Protein AF-A0A1A8W5A2-F1 (afdb_monomer)

Organism: Plasmodium malariae (NCBI:txid5858)

Nearest PDB structures (foldseek):
  7xsx-assembly1_j  TM=8.242E-01  e=1.535E-43  Komagataella phaffii
  7xtd-assembly1_j  TM=8.313E-01  e=4.253E-43  Komagataella phaffii
  9eh2-assembly1_x  TM=7.696E-01  e=3.766E-41  Homo sapiens
  8yjm-assembly1_A  TM=8.723E-01  e=3.182E-29  Homo sapiens
  8yjf-assembly1_A  TM=8.560E-01  e=2.076E-27  Homo sapiens

InterPro domains:
  IPR000994 Peptidase M24 [PF00557] (332-500)
  IPR011993 PH-like domain superfamily [G3DSA:2.30.29.30] (914-1045)
  IPR013719 Histone chaperone RTT106/FACT complex subunit SPT16-like, middle domain [PF08512] (922-1008)
  IPR013719 Histone chaperone RTT106/FACT complex subunit SPT16-like, middle domain [SM01287] (920-1010)
  IPR013953 FACT complex subunit SPT16, middle domain [PF08644] (644-761)
  IPR013953 FACT complex subunit SPT16, middle domain [SM01286] (644-800)
  IPR029148 FACT complex subunit SPT16, N-terminal lobe domain [PF14826] (91-244)
  IPR029148 FACT complex subunit SPT16, N-terminal lobe domain [SM01285] (91-246)
  IPR029149 Creatinase/Aminopeptidase P/Spt16, N-terminal [G3DSA:3.40.350.10] (91-250)
  IPR036005 Creatinase/aminopeptidase-like [G3DSA:3.90.230.10] (252-523)
  IPR036005 Creatinase/aminopeptidase-like [SSF55920] (330-525)
  IPR040258 FACT complex subunit Spt16 [PTHR13980] (87-1119)
  IPR056595 FACT complex subunit SPT16, PH-like domain [PF24824] (771-902)

Radius of gyration: 42.17 Å; Cα contacts (8 Å, |Δi|>4): 1498; chains: 1; bounding box: 91×130×102 Å

pLDDT: mean 74.91, std 21.67, range [24.55, 98.31]

Sequence (1122 aa):
MNSFAMKSGKTLSVLVGKIVGKTLSLLAGNIINKGESEKEKNINLLIRYKEYNCLYLLYEKEHKGAINTLVKQTGVGSTKLNGSSKMTELLDIENAKAKINLVFSYWKNGDSKEFSKSNIFCVLSGKSSKDENATIQEQFQMWLLGYQLTETFFLFLKNEKLIILTSDKKKKFLQPLLENIDVVEVLERNNDNIDNFEKIKKTIEDSKSEDIAILKDTDATGIFFECCYDFIKKLNKFELDVSNNIKHLLNFRSDSDMKIQKNG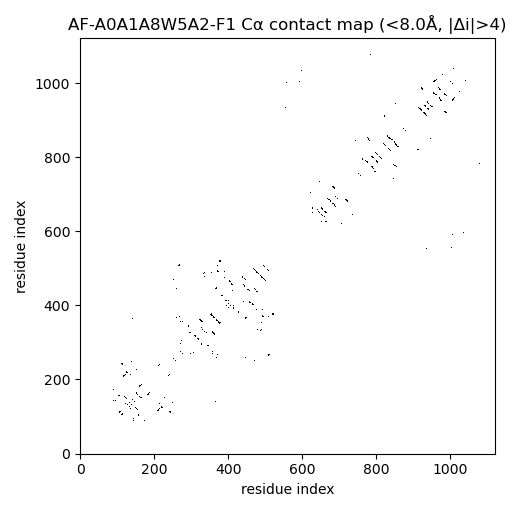SDIACIILKSILITTIENALDSEEFESHEMIKDKALKFHENKKCIIKLRDKLKVDIDDIDVIYSNVQSGNKFILNYKNSNDKNYLSQNEGTILVGIGIKYKELCCNITRTLLLNAKSQHKELYNFTVAIEKYIIKECLIVSMSYSDVYKKAVNYLKSNKREYSSLCDIDLEDYFVKCIGHVIGLEFMEKEFLITENNVNTVIEKNTSYNLSVGFENVHGYDKNNFAIWISDTIFINDKGEVTILTDAISKEINTISYELEDSKSDDEDKTDVKKEIKNEDKKKTGISASILNNAASVIVSDRLRRRNKNSLAHNNEQEMEELNRRQNELKEKKMNEIKFRFSKGTSDYKDLSKKNIKKLEDLKTYNDADLLPRDLKPNLICVDNKHECILLPINGAHIPFHVSTIKNLSSNYEDNNDIFVLRINFQVPGNQSVVKGDFNAFPTLQQKEMYIKELIFKSNDEKHLQIIVKQVKELIKQVKQKEVEADVNDPKHAQDKLILNKSGRRIILRDLMTRPNIFTGRKILGTLELHSNGLRYSANSRGNTEHIDILFDDIKYAFYQPCDGQLIILIHFHLKRYIMVGKKKTLDVQFYCEAGTQIDDLDRAKARNVYDPDEMHDEMKEREQKNKLNLIFKNFVQQMQDISKIEFEIPYPELTFSGVPNKSNVEIFVTANTINHLVEWPPFILSVEDIEIASLERVHHGLRNFDMIFVFKDYTKPVKRIDVIPTEYIDTIKKWLTTIDIVYYEGKNNLQWGNILKTILADIDSFVNSKGFDGFLGEDDEEDEHSAEDEDEDDEYEVDESELSAEDDSDYDDSEEESLATESDGEGEVEEDSEDEGLSWDELEERAKKGQKEKKKKK

Structure (mmCIF, N/CA/C/O backbone):
data_AF-A0A1A8W5A2-F1
#
_entry.id   AF-A0A1A8W5A2-F1
#
loop_
_atom_s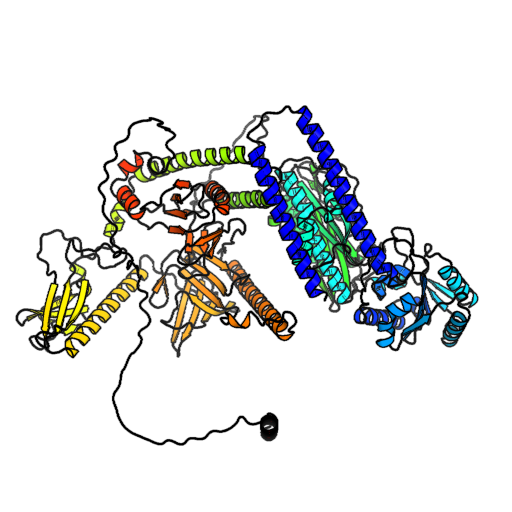ite.group_PDB
_atom_site.id
_atom_site.type_symbol
_atom_site.label_atom_id
_atom_site.label_alt_id
_atom_site.label_comp_id
_atom_site.label_asym_id
_atom_site.label_entity_id
_atom_site.label_seq_id
_atom_site.pdbx_PDB_ins_code
_atom_site.Cartn_x
_atom_site.Cartn_y
_atom_site.Cartn_z
_atom_site.occupancy
_atom_site.B_iso_or_equiv
_atom_site.auth_seq_id
_atom_site.auth_comp_id
_atom_site.auth_asym_id
_atom_site.auth_atom_id
_atom_site.pdbx_PDB_model_num
ATOM 1 N N . MET A 1 1 ? 39.032 22.265 -25.659 1.00 37.12 1 MET A N 1
ATOM 2 C CA . MET A 1 1 ? 39.631 23.094 -24.584 1.00 37.12 1 MET A CA 1
ATOM 3 C C . MET A 1 1 ? 38.850 23.048 -23.264 1.00 37.12 1 MET A C 1
ATOM 5 O O . MET A 1 1 ? 39.489 22.865 -22.238 1.00 37.12 1 MET A O 1
ATOM 9 N N . ASN A 1 2 ? 37.509 23.069 -23.246 1.00 31.36 2 ASN A N 1
ATOM 10 C CA . ASN A 1 2 ? 36.732 22.993 -21.986 1.00 31.36 2 ASN A CA 1
ATOM 11 C C . ASN A 1 2 ? 36.820 21.647 -21.230 1.00 31.36 2 ASN A C 1
ATOM 13 O O . ASN A 1 2 ? 36.740 21.626 -20.007 1.00 31.36 2 ASN A O 1
ATOM 17 N N . SER A 1 3 ? 37.086 20.534 -21.921 1.00 29.36 3 SER A N 1
ATOM 18 C CA . SER A 1 3 ? 37.341 19.231 -21.275 1.00 29.36 3 SER A CA 1
ATOM 19 C C . SER A 1 3 ? 38.708 19.167 -20.560 1.00 29.36 3 SER A C 1
ATOM 21 O O . SER A 1 3 ? 38.849 18.501 -19.534 1.00 29.36 3 SER A O 1
ATOM 23 N N . PHE A 1 4 ? 39.700 19.931 -21.035 1.00 29.72 4 PHE A N 1
ATOM 24 C CA . PHE A 1 4 ? 41.039 19.989 -20.433 1.00 29.72 4 PHE A CA 1
ATOM 25 C C . PHE A 1 4 ? 41.058 20.856 -19.159 1.00 29.72 4 PHE A C 1
ATOM 27 O O . PHE A 1 4 ? 41.760 20.528 -18.207 1.00 29.72 4 PHE A O 1
ATOM 34 N N . ALA A 1 5 ? 40.218 21.899 -19.103 1.00 34.72 5 ALA A N 1
ATOM 35 C CA . ALA A 1 5 ? 40.066 22.778 -17.938 1.00 34.72 5 ALA A CA 1
ATOM 36 C C . ALA A 1 5 ? 39.298 22.125 -16.767 1.00 34.72 5 ALA A C 1
ATOM 38 O O . ALA A 1 5 ? 39.599 22.380 -15.603 1.00 34.72 5 ALA A O 1
ATOM 39 N N . MET A 1 6 ? 38.338 21.233 -17.048 1.00 35.78 6 MET A N 1
ATOM 40 C CA . MET A 1 6 ? 37.621 20.494 -15.995 1.00 35.78 6 MET A CA 1
ATOM 41 C C . MET A 1 6 ? 38.452 19.355 -15.384 1.00 35.78 6 MET A C 1
ATOM 43 O O . MET A 1 6 ? 38.322 19.074 -14.190 1.00 35.78 6 MET A O 1
ATOM 47 N N . LYS A 1 7 ? 39.338 18.718 -16.166 1.00 35.47 7 LYS A N 1
ATOM 48 C CA . LYS A 1 7 ? 40.259 17.687 -15.653 1.00 35.47 7 LYS A CA 1
ATOM 49 C C . LYS A 1 7 ? 41.397 18.282 -14.812 1.00 35.47 7 LYS A C 1
ATOM 51 O O . LYS A 1 7 ? 41.763 17.688 -13.798 1.00 35.47 7 LYS A O 1
ATOM 56 N N . SER A 1 8 ? 41.906 19.471 -15.146 1.00 37.53 8 SER A N 1
ATOM 57 C CA . SER A 1 8 ? 42.933 20.149 -14.338 1.00 37.53 8 SER A CA 1
ATOM 58 C C . SER A 1 8 ? 42.387 20.691 -13.007 1.00 37.53 8 SER A C 1
ATOM 60 O O . SER A 1 8 ? 43.058 20.563 -11.984 1.00 37.53 8 SER A O 1
ATOM 62 N N . GLY A 1 9 ? 41.142 21.185 -12.975 1.00 35.78 9 GLY A N 1
ATOM 63 C CA . GLY A 1 9 ? 40.492 21.682 -11.751 1.00 35.78 9 GLY A CA 1
ATOM 64 C C . GLY A 1 9 ? 40.205 20.600 -10.699 1.00 35.78 9 GLY A C 1
ATOM 65 O O . GLY A 1 9 ? 40.456 20.809 -9.511 1.00 35.78 9 GLY A O 1
ATOM 66 N N . LYS A 1 10 ? 39.761 19.406 -11.120 1.00 40.50 10 LYS A N 1
ATOM 67 C CA . LYS A 1 10 ? 39.567 18.265 -10.201 1.00 40.50 10 LYS A CA 1
ATOM 68 C C . LYS A 1 10 ? 40.891 17.727 -9.651 1.00 40.50 10 LYS A C 1
ATOM 70 O O . LYS A 1 10 ? 40.955 17.328 -8.493 1.00 40.50 10 LYS A O 1
ATOM 75 N N . THR A 1 11 ? 41.961 17.780 -10.444 1.00 40.81 11 THR A N 1
ATOM 76 C CA . THR A 1 11 ? 43.286 17.295 -10.028 1.00 40.81 11 THR A CA 1
ATOM 77 C C . THR A 1 11 ? 43.956 18.250 -9.028 1.00 40.81 11 THR A C 1
ATOM 79 O O . THR A 1 11 ? 44.563 17.789 -8.064 1.00 40.81 11 THR A O 1
ATOM 82 N N . LEU A 1 12 ? 43.771 19.573 -9.174 1.00 37.66 12 LEU A N 1
ATOM 83 C CA . LEU A 1 12 ? 44.276 20.566 -8.213 1.00 37.66 12 LEU A CA 1
ATOM 84 C C . LEU A 1 12 ? 43.521 20.542 -6.872 1.00 37.66 12 LEU A C 1
ATOM 86 O O . LEU A 1 12 ? 44.146 20.653 -5.821 1.00 37.66 12 LEU A O 1
ATOM 90 N N . SER A 1 13 ? 42.198 20.338 -6.889 1.00 37.94 13 SER A N 1
ATOM 91 C CA . SER A 1 13 ? 41.371 20.220 -5.674 1.00 37.94 13 SER A CA 1
ATOM 92 C C . SER A 1 13 ? 41.784 19.025 -4.802 1.00 37.94 13 SER A C 1
ATOM 94 O O . SER A 1 13 ? 41.911 19.155 -3.583 1.00 37.94 13 SER A O 1
ATOM 96 N N . VAL A 1 14 ? 42.088 17.884 -5.428 1.00 46.12 14 VAL A N 1
ATOM 97 C CA . VAL A 1 14 ? 42.571 16.682 -4.731 1.00 46.12 14 VAL A CA 1
ATOM 98 C C . VAL A 1 14 ? 44.000 16.872 -4.204 1.00 46.12 14 VAL A C 1
ATOM 100 O O . VAL A 1 14 ? 44.326 16.375 -3.125 1.00 46.12 14 VAL A O 1
ATOM 103 N N . LEU A 1 15 ? 44.850 17.623 -4.914 1.00 40.06 15 LEU A N 1
ATOM 104 C CA . LEU A 1 15 ? 46.220 17.912 -4.479 1.00 40.06 15 LEU A CA 1
ATOM 105 C C . LEU A 1 15 ? 46.252 18.872 -3.276 1.00 40.06 15 LEU A C 1
ATOM 107 O O . LEU A 1 15 ? 46.981 18.623 -2.319 1.00 40.06 15 LEU A O 1
ATOM 111 N N . VAL A 1 16 ? 45.407 19.910 -3.274 1.00 43.03 16 VAL A N 1
ATOM 112 C CA . VAL A 1 16 ? 45.253 20.840 -2.140 1.00 43.03 16 VAL A CA 1
ATOM 113 C C . VAL A 1 16 ? 44.665 20.121 -0.923 1.00 43.03 16 VAL A C 1
ATOM 115 O O . VAL A 1 16 ? 45.185 20.278 0.179 1.00 43.03 16 VAL A O 1
ATOM 118 N N . GLY A 1 17 ? 43.672 19.244 -1.115 1.00 44.31 17 GLY A N 1
ATOM 119 C CA . GLY A 1 17 ? 43.126 18.407 -0.039 1.00 44.31 17 GLY A CA 1
ATOM 120 C C . GLY A 1 17 ? 44.165 17.464 0.584 1.00 44.31 17 GLY A C 1
ATOM 121 O O . GLY A 1 17 ? 44.239 17.342 1.807 1.00 44.31 17 GLY A O 1
ATOM 122 N N . LYS A 1 18 ? 45.034 16.851 -0.234 1.00 43.09 18 LYS A N 1
ATOM 123 C CA . LYS A 1 18 ? 46.116 15.971 0.248 1.00 43.09 18 LYS A CA 1
ATOM 124 C C . LYS A 1 18 ? 47.243 16.729 0.955 1.00 43.09 18 LYS A C 1
ATOM 126 O O . LYS A 1 18 ? 47.794 16.206 1.922 1.00 43.09 18 LYS A O 1
ATOM 131 N N . ILE A 1 19 ? 47.573 17.945 0.517 1.00 44.50 19 ILE A N 1
ATOM 132 C CA . ILE A 1 19 ? 48.575 18.798 1.177 1.00 44.50 19 ILE A CA 1
ATOM 133 C C . ILE A 1 19 ? 48.042 19.294 2.527 1.00 44.50 19 ILE A C 1
ATOM 135 O O . ILE A 1 19 ? 48.749 19.208 3.527 1.00 44.50 19 ILE A O 1
ATOM 139 N N . VAL A 1 20 ? 46.778 19.717 2.599 1.00 43.41 20 VAL A N 1
ATOM 140 C CA . VAL A 1 20 ? 46.112 20.124 3.851 1.00 43.41 20 VAL A CA 1
ATOM 141 C C . VAL A 1 20 ? 45.992 18.958 4.841 1.00 43.41 20 VAL A C 1
ATOM 143 O O . VAL A 1 20 ? 46.338 19.128 6.008 1.00 43.41 20 VAL A O 1
ATOM 146 N N . GLY A 1 21 ? 45.626 17.754 4.384 1.00 46.88 21 GLY A N 1
ATOM 147 C CA . GLY A 1 21 ? 45.584 16.549 5.226 1.00 46.88 21 GLY A CA 1
ATOM 148 C C . GLY A 1 21 ? 46.954 16.144 5.786 1.00 46.88 21 GLY A C 1
ATOM 149 O O . GLY A 1 21 ? 47.076 15.867 6.979 1.00 46.88 21 GLY A O 1
ATOM 150 N N . LYS A 1 22 ? 48.017 16.194 4.967 1.00 41.72 22 LYS A N 1
ATOM 151 C CA . LYS A 1 22 ? 49.393 15.931 5.434 1.00 41.72 22 LYS A CA 1
ATOM 152 C C . LYS A 1 22 ? 49.899 16.991 6.413 1.00 41.72 22 LYS A C 1
ATOM 154 O O . LYS A 1 22 ? 50.620 16.654 7.345 1.00 41.72 22 LYS A O 1
ATOM 159 N N . THR A 1 23 ? 49.505 18.250 6.230 1.00 41.78 23 THR A N 1
ATOM 160 C CA . THR A 1 23 ? 49.951 19.365 7.082 1.00 41.78 23 THR A CA 1
ATOM 161 C C . THR A 1 23 ? 49.236 19.334 8.438 1.00 41.78 23 THR A C 1
ATOM 163 O O . THR A 1 23 ? 49.870 19.551 9.465 1.00 41.78 23 THR A O 1
ATOM 166 N N . LEU A 1 24 ? 47.948 18.967 8.464 1.00 41.12 24 LEU A N 1
ATOM 167 C CA . LEU A 1 24 ? 47.172 18.745 9.692 1.00 41.12 24 LEU A CA 1
ATOM 168 C C . LEU A 1 24 ? 47.654 17.520 10.483 1.00 41.12 24 LEU A C 1
ATOM 170 O O . LEU A 1 24 ? 47.731 17.587 11.706 1.00 41.12 24 LEU A O 1
ATOM 174 N N . SER A 1 25 ? 48.057 16.442 9.804 1.00 42.34 25 SER A N 1
ATOM 175 C CA . SER A 1 25 ? 48.623 15.247 10.450 1.00 42.34 25 SER A CA 1
ATOM 176 C C . SER A 1 25 ? 50.017 15.505 11.056 1.00 42.34 25 SER A C 1
ATOM 178 O O . SER A 1 25 ? 50.273 15.111 12.193 1.00 42.34 25 SER A O 1
ATOM 180 N N . LEU A 1 26 ? 50.883 16.264 10.368 1.00 40.97 26 LEU A N 1
ATOM 181 C CA . LEU A 1 26 ? 52.186 16.711 10.897 1.00 40.97 26 LEU A CA 1
ATOM 182 C C . LEU A 1 26 ? 52.055 17.706 12.066 1.00 40.97 26 LEU A C 1
ATOM 184 O O . LEU A 1 26 ? 52.901 17.729 12.959 1.00 40.97 26 LEU A O 1
ATOM 188 N N . LEU A 1 27 ? 50.992 18.517 12.087 1.00 40.53 27 LEU A N 1
ATOM 189 C CA . LEU A 1 27 ? 50.694 19.437 13.189 1.00 40.53 27 LEU A CA 1
ATOM 190 C C . LEU A 1 27 ? 50.105 18.715 14.406 1.00 40.53 27 LEU A C 1
ATOM 192 O O . LEU A 1 27 ? 50.488 19.045 15.526 1.00 40.53 27 LEU A O 1
ATOM 196 N N . ALA A 1 28 ? 49.256 17.702 14.208 1.00 43.69 28 ALA A N 1
ATOM 197 C CA . ALA A 1 28 ? 48.736 16.871 15.295 1.00 43.69 28 ALA A CA 1
ATOM 198 C C . ALA A 1 28 ? 49.860 16.112 16.028 1.00 43.69 28 ALA A C 1
ATOM 200 O O . ALA A 1 28 ? 49.856 16.054 17.255 1.00 43.69 28 ALA A O 1
ATOM 201 N N . GLY A 1 29 ? 50.879 15.639 15.296 1.00 37.59 29 GLY A N 1
ATOM 202 C CA . GLY A 1 29 ? 52.064 15.004 15.888 1.00 37.59 29 GLY A CA 1
ATOM 203 C C . GLY A 1 29 ? 52.963 15.954 16.695 1.00 37.59 29 GLY A C 1
ATOM 204 O O . GLY A 1 29 ? 53.570 15.539 17.677 1.00 37.59 29 GLY A O 1
ATOM 205 N N . ASN A 1 30 ? 53.018 17.244 16.341 1.00 38.81 30 ASN A N 1
ATOM 206 C CA . ASN A 1 30 ? 53.840 18.233 17.054 1.00 38.81 30 ASN A CA 1
ATOM 207 C C . ASN A 1 30 ? 53.139 18.867 18.270 1.00 38.81 30 ASN A C 1
ATOM 209 O O . ASN A 1 30 ? 53.815 19.392 19.153 1.00 38.81 30 ASN A O 1
ATOM 213 N N . ILE A 1 31 ? 51.805 18.802 18.344 1.00 41.06 31 ILE A N 1
ATOM 214 C CA . ILE A 1 31 ? 51.005 19.349 19.457 1.00 41.06 31 ILE A CA 1
ATOM 215 C C . ILE A 1 31 ? 51.064 18.456 20.709 1.00 41.06 31 ILE A C 1
ATOM 217 O O . ILE A 1 31 ? 50.861 18.947 21.816 1.00 41.06 31 ILE A O 1
ATOM 221 N N . ILE A 1 32 ? 51.424 17.179 20.563 1.00 44.16 32 ILE A N 1
ATOM 222 C CA . ILE A 1 32 ? 51.558 16.244 21.691 1.00 44.16 32 ILE A CA 1
ATOM 223 C C . ILE A 1 32 ? 52.869 16.470 22.478 1.00 44.16 32 ILE A C 1
ATOM 225 O O . ILE A 1 32 ? 52.969 16.053 23.626 1.00 44.16 32 ILE A O 1
ATOM 229 N N . ASN A 1 33 ? 53.847 17.209 21.931 1.00 40.97 33 ASN A N 1
ATOM 230 C CA . ASN A 1 33 ? 55.205 17.253 22.493 1.00 40.97 33 ASN A CA 1
ATOM 231 C C . ASN A 1 33 ? 55.671 18.570 23.139 1.00 40.97 33 ASN A C 1
ATOM 233 O O . ASN A 1 33 ? 56.805 18.613 23.615 1.00 40.97 33 ASN A O 1
ATOM 237 N N . LYS A 1 34 ? 54.865 19.639 23.224 1.00 45.12 34 LYS A N 1
ATOM 238 C CA . LYS A 1 34 ? 55.256 20.847 23.986 1.00 45.12 34 LYS A CA 1
ATOM 239 C C . LYS A 1 34 ? 54.070 21.496 24.696 1.00 45.12 34 LYS A C 1
ATOM 241 O O . LYS A 1 34 ? 53.130 21.967 24.062 1.00 45.12 34 LYS A O 1
ATOM 246 N N . GLY A 1 35 ? 54.130 21.519 26.027 1.00 49.19 35 GLY A N 1
ATOM 247 C CA . GLY A 1 35 ? 53.152 22.186 26.881 1.00 49.19 35 GLY A CA 1
ATOM 248 C C . GLY A 1 35 ? 53.306 23.706 26.837 1.00 49.19 35 GLY A C 1
ATOM 249 O O . GLY A 1 35 ? 54.264 24.241 27.381 1.00 49.19 35 GLY A O 1
ATOM 250 N N . GLU A 1 36 ? 52.341 24.395 26.229 1.00 46.62 36 GLU A N 1
ATOM 251 C CA . GLU A 1 36 ? 52.207 25.858 26.271 1.00 46.62 36 GLU A CA 1
ATOM 252 C C . GLU A 1 36 ? 50.756 26.269 26.591 1.00 46.62 36 GLU A C 1
ATOM 254 O O . GLU A 1 36 ? 49.792 25.578 26.234 1.00 46.62 36 GLU A O 1
ATOM 259 N N . SER A 1 37 ? 50.616 27.382 27.324 1.00 56.09 37 SER A N 1
ATOM 260 C CA . SER A 1 37 ? 49.394 27.771 28.046 1.00 56.09 37 SER A CA 1
ATOM 261 C C . SER A 1 37 ? 48.261 28.299 27.147 1.00 56.09 37 SER A C 1
ATOM 263 O O . SER A 1 37 ? 48.476 28.931 26.112 1.00 56.09 37 SER A O 1
ATOM 265 N N . GLU A 1 38 ? 47.020 28.081 27.589 1.00 47.00 38 GLU A N 1
ATOM 266 C CA . GLU A 1 38 ? 45.753 28.349 26.884 1.00 47.00 38 GLU A CA 1
ATOM 267 C C . GLU A 1 38 ? 45.552 29.773 26.332 1.00 47.00 38 GLU A C 1
ATOM 269 O O . GLU A 1 38 ? 44.774 29.969 25.395 1.00 47.00 38 GLU A O 1
ATOM 274 N N . LYS A 1 39 ? 46.262 30.783 26.850 1.00 41.59 39 LYS A N 1
ATOM 275 C CA . LYS A 1 39 ? 46.157 32.163 26.344 1.00 41.59 39 LYS A CA 1
ATOM 276 C C . LYS A 1 39 ? 46.880 32.377 25.012 1.00 41.59 39 LYS A C 1
ATOM 278 O O . LYS A 1 39 ? 46.368 33.114 24.171 1.00 41.59 39 LYS A O 1
ATOM 283 N N . GLU A 1 40 ? 48.003 31.702 24.771 1.00 47.78 40 GLU A N 1
ATOM 284 C CA . GLU A 1 40 ? 48.699 31.767 23.475 1.00 47.78 40 GLU A CA 1
ATOM 285 C C . GLU A 1 40 ? 47.981 30.948 22.399 1.00 47.78 40 GLU A C 1
ATOM 287 O O . GLU A 1 40 ? 47.974 31.339 21.229 1.00 47.78 40 GLU A O 1
ATOM 292 N N . LYS A 1 41 ? 47.282 29.873 22.793 1.00 52.03 41 LYS A N 1
ATOM 293 C CA . LYS A 1 41 ? 46.441 29.069 21.889 1.00 52.03 41 LYS A CA 1
ATOM 294 C C . LYS A 1 41 ? 45.309 29.893 21.275 1.00 52.03 41 LYS A C 1
ATOM 296 O O . LYS A 1 41 ? 45.114 29.845 20.063 1.00 52.03 41 LYS A O 1
ATOM 301 N N . ASN A 1 42 ? 44.620 30.708 22.075 1.00 45.12 42 ASN A N 1
ATOM 302 C CA . ASN A 1 42 ? 43.510 31.535 21.590 1.00 45.12 42 ASN A CA 1
ATOM 303 C C . ASN A 1 42 ? 43.967 32.713 20.714 1.00 45.12 42 ASN A C 1
ATOM 305 O O . ASN A 1 42 ? 43.295 33.051 19.740 1.00 45.12 42 ASN A O 1
ATOM 309 N N . ILE A 1 43 ? 45.133 33.304 20.994 1.00 46.94 43 ILE A N 1
ATOM 310 C CA . ILE A 1 43 ? 45.685 34.397 20.178 1.00 46.94 43 ILE A CA 1
ATOM 311 C C . ILE A 1 43 ? 46.205 33.866 18.833 1.00 46.94 43 ILE A C 1
ATOM 313 O O . ILE A 1 43 ? 45.918 34.462 17.794 1.00 46.94 43 ILE A O 1
ATOM 317 N N . ASN A 1 44 ? 46.879 32.711 18.817 1.00 47.38 44 ASN A N 1
ATOM 318 C CA . ASN A 1 44 ? 47.342 32.088 17.574 1.00 47.38 44 ASN A CA 1
ATOM 319 C C . ASN A 1 44 ? 46.191 31.585 16.692 1.00 47.38 44 ASN A C 1
ATOM 321 O O . ASN A 1 44 ? 46.268 31.707 15.468 1.00 47.38 44 ASN A O 1
ATOM 325 N N . LEU A 1 45 ? 45.098 31.083 17.279 1.00 48.50 45 LEU A N 1
ATOM 326 C CA . LEU A 1 45 ? 43.897 30.730 16.515 1.00 48.50 45 LEU A CA 1
ATOM 327 C C . LEU A 1 45 ? 43.230 31.968 15.898 1.00 48.50 45 LEU A C 1
ATOM 329 O O . LEU A 1 45 ? 42.828 31.928 14.737 1.00 48.50 45 LEU A O 1
ATOM 333 N N . LEU A 1 46 ? 43.165 33.085 16.630 1.00 41.50 46 LEU A N 1
ATOM 334 C CA . LEU A 1 46 ? 42.547 34.321 16.145 1.00 41.50 46 LEU A CA 1
ATOM 335 C C . LEU A 1 46 ? 43.374 35.002 15.040 1.00 41.50 46 LEU A C 1
ATOM 337 O O . LEU A 1 46 ? 42.809 35.543 14.087 1.00 41.50 46 LEU A O 1
ATOM 341 N N . ILE A 1 47 ? 44.707 34.950 15.136 1.00 49.09 47 ILE A N 1
ATOM 342 C CA . ILE A 1 47 ? 45.616 35.444 14.090 1.00 49.09 47 ILE A CA 1
ATOM 343 C C . ILE A 1 47 ? 45.487 34.576 12.831 1.00 49.09 47 ILE A C 1
ATOM 345 O O . ILE A 1 47 ? 45.299 35.115 11.740 1.00 49.09 47 ILE A O 1
ATOM 349 N N . ARG A 1 48 ? 45.447 33.244 12.974 1.00 48.78 48 ARG A N 1
ATOM 350 C CA . ARG A 1 48 ? 45.292 32.326 11.832 1.00 48.78 48 ARG A CA 1
ATOM 351 C C . ARG A 1 48 ? 43.908 32.389 11.181 1.00 48.78 48 ARG A C 1
ATOM 353 O O . ARG A 1 48 ? 43.806 32.248 9.966 1.00 48.78 48 ARG A O 1
ATOM 360 N N . TYR A 1 49 ? 42.851 32.688 11.938 1.00 47.50 49 TYR A N 1
ATOM 361 C CA . TYR A 1 49 ? 41.512 32.923 11.380 1.00 47.50 49 TYR A CA 1
ATOM 362 C C . TYR A 1 49 ? 41.438 34.229 10.567 1.00 47.50 49 TYR A C 1
ATOM 364 O O . TYR A 1 49 ? 40.708 34.323 9.575 1.00 47.50 49 TYR A O 1
ATOM 372 N N . LYS A 1 50 ? 42.228 35.243 10.948 1.00 40.19 50 LYS A N 1
ATOM 373 C CA . LYS A 1 50 ? 42.384 36.481 10.170 1.00 40.19 50 LYS A CA 1
ATOM 374 C C . LYS A 1 50 ? 43.244 36.278 8.922 1.00 40.19 50 LYS A C 1
ATOM 376 O O . LYS A 1 50 ? 42.886 36.803 7.872 1.00 40.19 50 LYS A O 1
ATOM 381 N N . GLU A 1 51 ? 44.311 35.485 8.997 1.00 45.28 51 GLU A N 1
ATOM 382 C CA . GLU A 1 51 ? 45.120 35.120 7.824 1.00 45.28 51 GLU A CA 1
ATOM 383 C C . GLU A 1 51 ? 44.319 34.291 6.811 1.00 45.28 51 GLU A C 1
ATOM 385 O O . GLU A 1 51 ? 44.389 34.562 5.613 1.00 45.28 51 GLU A O 1
ATOM 390 N N . TYR A 1 52 ? 43.480 33.363 7.283 1.00 49.28 52 TYR A N 1
ATOM 391 C CA . TYR A 1 52 ? 42.567 32.586 6.440 1.00 49.28 52 TYR A CA 1
ATOM 392 C C . TYR A 1 52 ? 41.540 33.473 5.720 1.00 49.28 52 TYR A C 1
ATOM 394 O O . TYR A 1 52 ? 41.352 33.341 4.512 1.00 49.28 52 TYR A O 1
ATOM 402 N N . ASN A 1 53 ? 40.933 34.438 6.421 1.00 42.09 53 ASN A N 1
ATOM 403 C CA . ASN A 1 53 ? 40.026 35.402 5.789 1.00 42.09 53 ASN A CA 1
ATOM 404 C C . ASN A 1 53 ? 40.748 36.315 4.787 1.00 42.09 53 ASN A C 1
ATOM 406 O O . ASN A 1 53 ? 40.194 36.614 3.734 1.00 42.09 53 ASN A O 1
ATOM 410 N N . CYS A 1 54 ? 41.993 36.718 5.059 1.00 39.59 54 CYS A N 1
ATOM 411 C CA . CYS A 1 54 ? 42.796 37.496 4.113 1.00 39.59 54 CYS A CA 1
ATOM 412 C C . CYS A 1 54 ? 43.171 36.695 2.856 1.00 39.59 54 CYS A C 1
ATOM 414 O O . CYS A 1 54 ? 43.072 37.233 1.755 1.00 39.59 54 CYS A O 1
ATOM 416 N N . LEU A 1 55 ? 43.550 35.420 2.992 1.00 44.12 55 LEU A N 1
ATOM 417 C CA . LEU A 1 55 ? 43.856 34.528 1.866 1.00 44.12 55 LEU A CA 1
ATOM 418 C C . LEU A 1 55 ? 42.609 34.196 1.038 1.00 44.12 55 LEU A C 1
ATOM 420 O O . LEU A 1 55 ? 42.673 34.198 -0.189 1.00 44.12 55 LEU A O 1
ATOM 424 N N . TYR A 1 56 ? 41.462 33.998 1.690 1.00 42.94 56 TYR A N 1
ATOM 425 C CA . TYR A 1 56 ? 40.179 33.790 1.019 1.00 42.94 56 TYR A CA 1
ATOM 426 C C . TYR A 1 56 ? 39.713 35.050 0.268 1.00 42.94 56 TYR A C 1
ATOM 428 O O . TYR A 1 56 ? 39.277 34.961 -0.877 1.00 42.94 56 TYR A O 1
ATOM 436 N N . LEU A 1 57 ? 39.893 36.241 0.855 1.00 39.62 57 LEU A N 1
ATOM 437 C CA . LEU A 1 57 ? 39.600 37.527 0.206 1.00 39.62 57 LEU A CA 1
ATOM 438 C C . LEU A 1 57 ? 40.576 37.864 -0.935 1.00 39.62 57 LEU A C 1
ATOM 440 O O . LEU A 1 57 ? 40.183 38.525 -1.898 1.00 39.62 57 LEU A O 1
ATOM 444 N N . LEU A 1 58 ? 41.835 37.418 -0.854 1.00 40.41 58 LEU A N 1
ATOM 445 C CA . LEU A 1 58 ? 42.816 37.517 -1.943 1.00 40.41 58 LEU A CA 1
ATOM 446 C C . LEU A 1 58 ? 42.467 36.566 -3.095 1.00 40.41 58 LEU A C 1
ATOM 448 O O . LEU A 1 58 ? 42.460 37.001 -4.245 1.00 40.41 58 LEU A O 1
ATOM 452 N N . TYR A 1 59 ? 42.066 35.329 -2.789 1.00 44.88 59 TYR A N 1
ATOM 453 C CA . TYR A 1 59 ? 41.566 34.358 -3.767 1.00 44.88 59 TYR A CA 1
ATOM 454 C C . TYR A 1 59 ? 40.286 34.851 -4.464 1.00 44.88 59 TYR A C 1
ATOM 456 O O . TYR A 1 59 ? 40.177 34.780 -5.688 1.00 44.88 59 TYR A O 1
ATOM 464 N N . GLU A 1 60 ? 39.346 35.450 -3.721 1.00 37.84 60 GLU A N 1
ATOM 465 C CA . GLU A 1 60 ? 38.153 36.091 -4.290 1.00 37.84 60 GLU A CA 1
ATOM 466 C C . GLU A 1 60 ? 38.503 37.295 -5.179 1.00 37.84 60 GLU A C 1
ATOM 468 O O . GLU A 1 60 ? 37.873 37.494 -6.222 1.00 37.84 60 GLU A O 1
ATOM 473 N N . LYS A 1 61 ? 39.501 38.104 -4.792 1.00 41.38 61 LYS A N 1
ATOM 474 C CA . LYS A 1 61 ? 39.965 39.259 -5.578 1.00 41.38 61 LYS A CA 1
ATOM 475 C C . LYS A 1 61 ? 40.669 38.843 -6.868 1.00 41.38 61 LYS A C 1
ATOM 477 O O . LYS A 1 61 ? 40.416 39.469 -7.897 1.00 41.38 61 LYS A O 1
ATOM 482 N N . GLU A 1 62 ? 41.497 37.801 -6.845 1.00 43.59 62 GLU A N 1
ATOM 483 C CA . GLU A 1 62 ? 42.173 37.288 -8.044 1.00 43.59 62 GLU A CA 1
ATOM 484 C C . GLU A 1 62 ? 41.194 36.586 -8.997 1.00 43.59 62 GLU A C 1
ATOM 486 O O . GLU A 1 62 ? 41.240 36.835 -10.204 1.00 43.59 62 GLU A O 1
ATOM 491 N N . HIS A 1 63 ? 40.214 35.830 -8.482 1.00 44.22 63 HIS A N 1
ATOM 492 C CA . HIS A 1 63 ? 39.155 35.239 -9.311 1.00 44.22 63 HIS A CA 1
ATOM 493 C C . HIS A 1 63 ? 38.203 36.291 -9.904 1.00 44.22 63 HIS A C 1
ATOM 495 O O . HIS A 1 63 ? 37.853 36.205 -11.084 1.00 44.22 63 HIS A O 1
ATOM 501 N N . LYS A 1 64 ? 37.828 37.332 -9.142 1.00 36.94 64 LYS A N 1
ATOM 502 C CA . LYS A 1 64 ? 37.050 38.474 -9.665 1.00 36.94 64 LYS A CA 1
ATOM 503 C C . LYS A 1 64 ? 37.858 39.312 -10.665 1.00 36.94 64 LYS A C 1
ATOM 505 O O . LYS A 1 64 ? 37.280 39.839 -11.614 1.00 36.94 64 LYS A O 1
ATOM 510 N N . GLY A 1 65 ? 39.180 39.406 -10.506 1.00 36.66 65 GLY A N 1
ATOM 511 C CA . GLY A 1 65 ? 40.090 40.064 -11.452 1.00 36.66 65 GLY A CA 1
ATOM 512 C C . GLY A 1 65 ? 40.230 39.315 -12.782 1.00 36.66 65 GLY A C 1
ATOM 513 O O . GLY A 1 65 ? 40.158 39.932 -13.849 1.00 36.66 65 GLY A O 1
ATOM 514 N N . ALA A 1 66 ? 40.344 37.984 -12.738 1.00 37.84 66 ALA A N 1
ATOM 515 C CA . ALA A 1 66 ? 40.416 37.137 -13.929 1.00 37.84 66 ALA A CA 1
ATOM 516 C C . ALA A 1 66 ? 39.092 37.128 -14.714 1.00 37.84 66 ALA A C 1
ATOM 518 O O . ALA A 1 66 ? 39.093 37.274 -15.937 1.00 37.84 66 ALA A O 1
ATOM 519 N N . ILE A 1 67 ? 37.954 37.071 -14.012 1.00 38.66 67 ILE A N 1
ATOM 520 C CA . ILE A 1 67 ? 36.618 37.148 -14.623 1.00 38.66 67 ILE A CA 1
ATOM 521 C C . ILE A 1 67 ? 36.377 38.536 -15.241 1.00 38.66 67 ILE A C 1
ATOM 523 O O . ILE A 1 67 ? 35.910 38.625 -16.373 1.00 38.66 67 ILE A O 1
ATOM 527 N N . ASN A 1 68 ? 36.785 39.627 -14.581 1.00 34.22 68 ASN A N 1
ATOM 528 C CA . ASN A 1 68 ? 36.659 40.982 -15.140 1.00 34.22 68 ASN A CA 1
ATOM 529 C C . ASN A 1 68 ? 37.568 41.245 -16.353 1.00 34.22 68 ASN A C 1
ATOM 531 O O . ASN A 1 68 ? 37.245 42.093 -17.187 1.00 34.22 68 ASN A O 1
ATOM 535 N N . THR A 1 69 ? 38.683 40.523 -16.483 1.00 37.94 69 THR A N 1
ATOM 536 C CA . THR A 1 69 ? 39.572 40.628 -17.654 1.00 37.94 69 THR A CA 1
ATOM 537 C C . THR A 1 69 ? 38.997 39.871 -18.861 1.00 37.94 69 THR A C 1
ATOM 539 O O . THR A 1 69 ? 39.084 40.364 -19.983 1.00 37.94 69 THR A O 1
ATOM 542 N N . LEU A 1 70 ? 38.301 38.750 -18.626 1.00 35.75 70 LEU A N 1
ATOM 543 C CA . LEU A 1 70 ? 37.528 38.015 -19.640 1.00 35.75 70 LEU A CA 1
ATOM 544 C C . LEU A 1 70 ? 36.251 38.760 -20.081 1.00 35.75 70 LEU A C 1
ATOM 546 O O . LEU A 1 70 ? 35.913 38.768 -21.265 1.00 35.75 70 LEU A O 1
ATOM 550 N N . VAL A 1 71 ? 35.585 39.462 -19.159 1.00 36.44 71 VAL A N 1
ATOM 551 C CA . VAL A 1 71 ? 34.401 40.296 -19.451 1.00 36.44 71 VAL A CA 1
ATOM 552 C C . VAL A 1 71 ? 34.771 41.580 -20.214 1.00 36.44 71 VAL A C 1
ATOM 554 O O . VAL A 1 71 ? 34.003 42.044 -21.051 1.00 36.44 71 VAL A O 1
ATOM 557 N N . LYS A 1 72 ? 35.981 42.133 -20.032 1.00 33.16 72 LYS A N 1
ATOM 558 C CA . LYS A 1 72 ? 36.458 43.287 -20.825 1.00 33.16 72 LYS A CA 1
ATOM 559 C C . LYS A 1 72 ? 36.765 42.966 -22.293 1.00 33.16 72 LYS A C 1
ATOM 561 O O . LYS A 1 72 ? 36.791 43.889 -23.101 1.00 33.16 72 LYS A O 1
ATOM 566 N N . GLN A 1 73 ? 36.977 41.699 -22.651 1.00 34.53 73 GLN A N 1
ATOM 567 C CA . GLN A 1 73 ? 37.195 41.285 -24.045 1.00 34.53 73 GLN A CA 1
ATOM 568 C C . GLN A 1 73 ? 35.896 40.949 -24.796 1.00 34.53 73 GLN A C 1
ATOM 570 O O . GLN A 1 73 ? 35.920 40.782 -26.011 1.00 34.53 73 GLN A O 1
ATOM 575 N N . THR A 1 74 ? 34.754 40.901 -24.106 1.00 36.44 74 THR A N 1
ATOM 576 C CA . THR A 1 74 ? 33.446 40.561 -24.684 1.00 36.44 74 THR A CA 1
ATOM 577 C C . THR A 1 74 ? 32.418 41.605 -24.246 1.00 36.44 74 THR A C 1
ATOM 579 O O . THR A 1 74 ? 31.632 41.410 -23.328 1.00 36.44 74 THR A O 1
ATOM 582 N N . GLY A 1 75 ? 32.490 42.792 -24.850 1.00 35.06 75 GLY A N 1
ATOM 583 C CA . GLY A 1 75 ? 31.717 43.954 -24.415 1.00 35.06 75 GLY A CA 1
ATOM 584 C C . GLY A 1 75 ? 30.200 43.739 -24.426 1.00 35.06 75 GLY A C 1
ATOM 585 O O . GLY A 1 75 ? 29.598 43.737 -25.493 1.00 35.06 75 GLY A O 1
ATOM 586 N N . VAL A 1 76 ? 29.586 43.663 -23.239 1.00 32.69 76 VAL A N 1
ATOM 587 C CA . VAL A 1 76 ? 28.171 43.989 -22.983 1.00 32.69 76 VAL A CA 1
ATOM 588 C C . VAL A 1 76 ? 28.057 44.594 -21.575 1.00 32.69 76 VAL A C 1
ATOM 590 O O . VAL A 1 76 ? 28.549 44.032 -20.598 1.00 32.69 76 VAL A O 1
ATOM 593 N N . GLY A 1 77 ? 27.457 45.785 -21.492 1.00 28.14 77 GLY A N 1
ATOM 594 C CA . GLY A 1 77 ? 27.333 46.600 -20.282 1.00 28.14 77 GLY A CA 1
ATOM 595 C C . GLY A 1 77 ? 26.304 46.095 -19.263 1.00 28.14 77 GLY A C 1
ATOM 596 O O . GLY A 1 77 ? 25.377 45.355 -19.574 1.00 28.14 77 GLY A O 1
ATOM 597 N N . SER A 1 78 ? 26.502 46.533 -18.023 1.00 30.39 78 SER A N 1
ATOM 598 C CA . SER A 1 78 ? 25.816 46.135 -16.796 1.00 30.39 78 SER A CA 1
ATOM 599 C C . SER A 1 78 ? 24.421 46.753 -16.612 1.00 30.39 78 SER A C 1
ATOM 601 O O . SER A 1 78 ? 24.206 47.938 -16.861 1.00 30.39 78 SER A O 1
ATOM 603 N N . THR A 1 79 ? 23.475 45.984 -16.059 1.00 27.27 79 THR A N 1
ATOM 604 C CA . THR A 1 79 ? 22.349 46.518 -15.265 1.00 27.27 79 THR A CA 1
ATOM 605 C C . THR A 1 79 ? 21.826 45.470 -14.271 1.00 27.27 79 THR A C 1
ATOM 607 O O . THR A 1 79 ? 21.974 44.270 -14.472 1.00 27.27 79 THR A O 1
ATOM 610 N N . LYS A 1 80 ? 21.325 45.970 -13.136 1.00 26.52 80 LYS A N 1
ATOM 611 C CA . LYS A 1 80 ? 21.182 45.327 -11.817 1.00 26.52 80 LYS A CA 1
ATOM 612 C C . LYS A 1 80 ? 20.255 44.100 -11.767 1.00 26.52 80 LYS A C 1
ATOM 614 O O . LYS A 1 80 ? 19.191 44.088 -12.374 1.00 26.52 80 LYS A O 1
ATOM 619 N N . LEU A 1 81 ? 20.660 43.127 -10.946 1.00 25.48 81 LEU A N 1
ATOM 620 C CA . LEU A 1 81 ? 19.920 41.927 -10.548 1.00 25.48 81 LEU A CA 1
ATOM 621 C C . LEU A 1 81 ? 18.716 42.270 -9.651 1.00 25.48 81 LEU A C 1
ATOM 623 O O . LEU A 1 81 ? 18.911 42.724 -8.528 1.00 25.48 81 LEU A O 1
ATOM 627 N N . ASN A 1 82 ? 17.510 41.966 -10.133 1.00 26.28 82 ASN A N 1
ATOM 628 C CA . ASN A 1 82 ? 16.414 41.419 -9.329 1.00 26.28 82 ASN A CA 1
ATOM 629 C C . ASN A 1 82 ? 16.138 40.023 -9.904 1.00 26.28 82 ASN A C 1
ATOM 631 O O . ASN A 1 82 ? 16.011 39.874 -11.120 1.00 26.28 82 ASN A O 1
ATOM 635 N N . GLY A 1 83 ? 16.156 39.003 -9.049 1.00 27.66 83 GLY A N 1
ATOM 636 C CA . GLY A 1 83 ? 16.080 37.604 -9.456 1.00 27.66 83 GLY A CA 1
ATOM 637 C C . GLY A 1 83 ? 14.702 37.229 -9.992 1.00 27.66 83 GLY A C 1
ATOM 638 O O . GLY A 1 83 ? 13.736 37.217 -9.242 1.00 27.66 83 GLY A O 1
ATOM 639 N N . SER A 1 84 ? 14.644 36.878 -11.276 1.00 24.89 84 SER A N 1
ATOM 640 C CA . SER A 1 84 ? 13.690 35.905 -11.811 1.00 24.89 84 SER A CA 1
ATOM 641 C C . SER A 1 84 ? 14.510 34.734 -12.354 1.00 24.89 84 SER A C 1
ATOM 643 O O . SER A 1 84 ? 15.356 34.929 -13.237 1.00 24.89 84 SER A O 1
ATOM 645 N N . SER A 1 85 ? 14.310 33.540 -11.805 1.00 27.45 85 SER A N 1
ATOM 646 C CA . SER A 1 85 ? 14.874 32.290 -12.312 1.00 27.45 85 SER A CA 1
ATOM 647 C C . SER A 1 85 ? 14.459 32.090 -13.775 1.00 27.45 85 SER A C 1
ATOM 649 O O . SER A 1 85 ? 13.314 32.287 -14.165 1.00 27.45 85 SER A O 1
ATOM 651 N N . LYS A 1 86 ? 15.444 31.763 -14.615 1.00 31.91 86 LYS A N 1
ATOM 652 C CA . LYS A 1 86 ? 15.263 31.370 -16.012 1.00 31.91 86 LYS A CA 1
ATOM 653 C C . LYS A 1 86 ? 15.056 29.857 -16.064 1.00 31.91 86 LYS A C 1
ATOM 655 O O . LYS A 1 86 ? 16.025 29.125 -15.886 1.00 31.91 86 LYS A O 1
ATOM 660 N N . MET A 1 87 ? 13.854 29.427 -16.420 1.00 29.39 87 MET A N 1
ATOM 661 C CA . MET A 1 87 ? 13.601 28.193 -17.165 1.00 29.39 87 MET A CA 1
ATOM 662 C C . MET A 1 87 ? 12.833 28.596 -18.424 1.00 29.39 87 MET A C 1
ATOM 664 O O . MET A 1 87 ? 11.947 29.445 -18.382 1.00 29.39 87 MET A O 1
ATOM 668 N N . THR A 1 88 ? 13.239 28.067 -19.574 1.00 36.38 88 THR A N 1
ATOM 669 C CA . THR A 1 88 ? 12.520 28.290 -20.834 1.00 36.38 88 THR A CA 1
ATOM 670 C C . THR A 1 88 ? 11.418 27.242 -20.858 1.00 36.38 88 THR A C 1
ATOM 672 O O . THR A 1 88 ? 11.622 26.151 -21.381 1.00 36.38 88 THR A O 1
ATOM 675 N N . GLU A 1 89 ? 10.314 27.509 -20.168 1.00 52.06 89 GLU A N 1
ATOM 676 C CA . GLU A 1 89 ? 9.184 26.585 -20.132 1.00 52.06 89 GLU A CA 1
ATOM 677 C C . GLU A 1 89 ? 8.431 26.631 -21.464 1.00 52.06 89 GLU A C 1
ATOM 679 O O . GLU A 1 89 ? 8.161 27.700 -22.017 1.00 52.06 89 GLU A O 1
ATOM 684 N N . LEU A 1 90 ? 8.165 25.453 -22.020 1.00 70.19 90 LEU A N 1
ATOM 685 C CA . LEU A 1 90 ? 7.488 25.280 -23.300 1.00 70.19 90 LEU A CA 1
ATOM 686 C C . LEU A 1 90 ? 5.972 25.254 -23.066 1.00 70.19 90 LEU A C 1
ATOM 688 O O . LEU A 1 90 ? 5.492 24.497 -22.227 1.00 70.19 90 LEU A O 1
ATOM 692 N N . LEU A 1 91 ? 5.228 26.060 -23.828 1.00 83.12 91 LEU A N 1
ATOM 693 C CA . LEU A 1 91 ? 3.762 26.063 -23.845 1.00 83.12 91 LEU A CA 1
ATOM 694 C C . LEU A 1 91 ? 3.221 24.680 -24.261 1.00 83.12 91 LEU A C 1
ATOM 696 O O . LEU A 1 91 ? 3.638 24.148 -25.290 1.00 83.12 91 LEU A O 1
ATOM 700 N N . ASP A 1 92 ? 2.260 24.128 -23.513 1.00 88.00 92 ASP A N 1
ATOM 701 C CA . ASP A 1 92 ? 1.545 22.897 -23.887 1.00 88.00 92 ASP A CA 1
ATOM 702 C C . ASP A 1 92 ? 0.510 23.204 -24.986 1.00 88.00 92 ASP A C 1
ATOM 704 O O . ASP A 1 92 ? -0.633 23.591 -24.725 1.00 88.00 92 ASP A O 1
ATOM 708 N N . ILE A 1 93 ? 0.953 23.084 -26.239 1.00 88.38 93 ILE A N 1
ATOM 709 C CA . ILE A 1 93 ? 0.183 23.464 -27.432 1.00 88.38 93 ILE A CA 1
ATOM 710 C C . ILE A 1 93 ? -1.083 22.614 -27.570 1.00 88.38 93 ILE A C 1
ATOM 712 O O . ILE A 1 93 ? -2.139 23.149 -27.903 1.00 88.38 93 ILE A O 1
ATOM 716 N N . GLU A 1 94 ? -0.998 21.309 -27.305 1.00 86.75 94 GLU A N 1
ATOM 717 C CA . GLU A 1 94 ? -2.135 20.393 -27.444 1.00 86.75 94 GLU A CA 1
ATOM 718 C C . GLU A 1 94 ? -3.210 20.689 -26.391 1.00 86.75 94 GLU A C 1
ATOM 720 O O . GLU A 1 94 ? -4.395 20.772 -26.726 1.00 86.75 94 GLU A O 1
ATOM 725 N N . ASN A 1 95 ? -2.809 20.948 -25.138 1.00 89.31 95 ASN A N 1
ATOM 726 C CA . ASN A 1 95 ? -3.746 21.348 -24.086 1.00 89.31 95 ASN A CA 1
ATOM 727 C C . ASN A 1 95 ? -4.413 22.697 -24.405 1.00 89.31 95 ASN A C 1
ATOM 729 O O . ASN A 1 95 ? -5.640 22.819 -24.345 1.00 89.31 95 ASN A O 1
ATOM 733 N N . ALA A 1 96 ? -3.624 23.694 -24.824 1.00 90.69 96 ALA A N 1
ATOM 734 C CA . ALA A 1 96 ? -4.146 25.000 -25.220 1.00 90.69 96 ALA A CA 1
ATOM 735 C C . ALA A 1 96 ? -5.123 24.890 -26.403 1.00 90.69 96 ALA A C 1
ATOM 737 O O . ALA A 1 96 ? -6.207 25.474 -26.377 1.00 90.69 96 ALA A O 1
ATOM 738 N N . LYS A 1 97 ? -4.790 24.088 -27.420 1.00 88.06 97 LYS A N 1
ATOM 739 C CA . LYS A 1 97 ? -5.648 23.826 -28.584 1.00 88.06 97 LYS A CA 1
ATOM 740 C C . LYS A 1 97 ? -6.975 23.188 -28.184 1.00 88.06 97 LYS A C 1
ATOM 742 O O . LYS A 1 97 ? -8.029 23.640 -28.636 1.00 88.06 97 LYS A O 1
ATOM 747 N N . ALA A 1 98 ? -6.943 22.170 -27.324 1.00 87.81 98 ALA A N 1
ATOM 748 C CA . ALA A 1 98 ? -8.146 21.507 -26.831 1.00 87.81 98 ALA A CA 1
ATOM 749 C C . ALA A 1 98 ? -9.070 22.486 -26.087 1.00 87.81 98 ALA A C 1
ATOM 751 O O . ALA A 1 98 ? -10.271 22.526 -26.356 1.00 87.81 98 ALA A O 1
ATOM 752 N N . LYS A 1 99 ? -8.511 23.333 -25.215 1.00 91.62 99 LYS A N 1
ATOM 753 C CA . LYS A 1 99 ? -9.278 24.323 -24.444 1.00 91.62 99 LYS A CA 1
ATOM 754 C C . LYS A 1 99 ? -9.807 25.474 -25.296 1.00 91.62 99 LYS A C 1
ATOM 756 O O . LYS A 1 99 ? -10.951 25.877 -25.108 1.00 91.62 99 LYS A O 1
ATOM 761 N N . ILE A 1 100 ? -9.049 25.956 -26.285 1.00 91.12 100 ILE A N 1
ATOM 762 C CA . ILE A 1 100 ? -9.537 26.946 -27.264 1.00 91.12 100 ILE A CA 1
ATOM 763 C C . ILE A 1 100 ? -10.744 26.386 -28.031 1.00 91.12 100 ILE A C 1
ATOM 765 O O . ILE A 1 100 ? -11.776 27.050 -28.138 1.00 91.12 100 ILE A O 1
ATOM 769 N N . ASN A 1 101 ? -10.650 25.146 -28.520 1.00 89.00 101 ASN A N 1
ATOM 770 C CA . ASN A 1 101 ? -11.769 24.483 -29.193 1.00 89.00 101 ASN A CA 1
ATOM 771 C C . ASN A 1 101 ? -12.969 24.309 -28.255 1.00 89.00 101 ASN A C 1
ATOM 773 O O . ASN A 1 101 ? -14.112 24.514 -28.670 1.00 89.00 101 ASN A O 1
ATOM 777 N N . LEU A 1 102 ? -12.718 23.994 -26.980 1.00 89.56 102 LEU A N 1
ATOM 778 C CA . LEU A 1 102 ? -13.766 23.888 -25.974 1.00 89.56 102 LEU A CA 1
ATOM 779 C C . LEU A 1 102 ? -14.483 25.228 -25.762 1.00 89.56 102 LEU A C 1
ATOM 781 O O . LEU A 1 102 ? -15.711 25.241 -25.813 1.00 89.56 102 LEU A O 1
ATOM 785 N N . VAL A 1 103 ? -13.755 26.347 -25.627 1.00 90.44 103 VAL A N 1
ATOM 786 C CA . VAL A 1 103 ? -14.337 27.704 -25.537 1.00 90.44 103 VAL A CA 1
ATOM 787 C C . VAL A 1 103 ? -15.287 27.953 -26.709 1.00 90.44 103 VAL A C 1
ATOM 789 O O . VAL A 1 103 ? -16.435 28.344 -26.499 1.00 90.44 103 VAL A O 1
ATOM 792 N N . PHE A 1 104 ? -14.845 27.693 -27.945 1.00 89.56 104 PHE A N 1
ATOM 793 C CA . PHE A 1 104 ? -15.684 27.899 -29.129 1.00 89.56 104 PHE A CA 1
ATOM 794 C C . PHE A 1 104 ? -16.902 26.971 -29.158 1.00 89.56 104 PHE A C 1
ATOM 796 O O . PHE A 1 104 ? -17.996 27.418 -29.507 1.00 89.56 104 PHE A O 1
ATOM 803 N N . SER A 1 105 ? -16.744 25.704 -28.770 1.00 87.62 105 SER A N 1
ATOM 804 C CA . SER A 1 105 ? -17.854 24.747 -28.715 1.00 87.62 105 SER A CA 1
ATOM 805 C C . SER A 1 105 ? -18.901 25.140 -27.667 1.00 87.62 105 SER A C 1
ATOM 807 O O . SER A 1 105 ? -20.084 25.223 -27.992 1.00 87.62 105 SER A O 1
ATOM 809 N N . TYR A 1 106 ? -18.468 25.498 -26.455 1.00 85.62 106 TYR A N 1
ATOM 810 C CA . TYR A 1 106 ? -19.323 25.963 -25.363 1.00 85.62 106 TYR A CA 1
ATOM 811 C C . TYR A 1 106 ? -20.079 27.236 -25.762 1.00 85.62 106 TYR A C 1
ATOM 813 O O . TYR A 1 106 ? -21.287 27.363 -25.556 1.00 85.62 106 TYR A O 1
ATOM 821 N N . TRP A 1 107 ? -19.391 28.155 -26.444 1.00 85.19 107 TRP A N 1
ATOM 822 C CA . TRP A 1 107 ? -19.989 29.393 -26.931 1.00 85.19 107 TRP A CA 1
ATOM 823 C C . TRP A 1 107 ? -21.040 29.175 -28.036 1.00 85.19 107 TRP A C 1
ATOM 825 O O . TRP A 1 107 ? -22.037 29.902 -28.103 1.00 85.19 107 TRP A O 1
ATOM 835 N N . LYS A 1 108 ? -20.846 28.170 -28.903 1.00 80.00 108 LYS A N 1
ATOM 836 C CA . LYS A 1 108 ? -21.771 27.825 -29.997 1.00 80.00 108 LYS A CA 1
ATOM 837 C C . LYS A 1 108 ? -22.972 26.995 -29.543 1.00 80.00 108 LYS A C 1
ATOM 839 O O . LYS A 1 108 ? -24.067 27.231 -30.049 1.00 80.00 108 LYS A O 1
ATOM 844 N N . ASN A 1 109 ? -22.779 26.061 -28.613 1.00 72.19 109 ASN A N 1
ATOM 845 C CA . ASN A 1 109 ? -23.811 25.109 -28.187 1.00 72.19 109 ASN A CA 1
ATOM 846 C C . ASN A 1 109 ? -24.945 25.759 -27.379 1.00 72.19 109 ASN A C 1
ATOM 848 O O . ASN A 1 109 ? -26.049 25.224 -27.333 1.00 72.19 109 ASN A O 1
ATOM 852 N N . GLY A 1 110 ? -24.718 26.954 -26.822 1.00 61.69 110 GLY A N 1
ATOM 853 C CA . GLY A 1 110 ? -25.781 27.755 -26.214 1.00 61.69 110 GLY A CA 1
ATOM 854 C C . GLY A 1 110 ? -26.130 27.380 -24.774 1.00 61.69 110 GLY A C 1
ATOM 855 O O . GLY A 1 110 ? -27.153 27.855 -24.278 1.00 61.69 110 GLY A O 1
ATOM 856 N N . ASP A 1 111 ? -25.282 26.599 -24.096 1.00 59.03 111 ASP A N 1
ATOM 857 C CA . ASP A 1 111 ? -25.497 26.149 -22.710 1.00 59.03 111 ASP A CA 1
ATOM 858 C C . ASP A 1 111 ? -25.715 27.330 -21.747 1.00 59.03 111 ASP A C 1
ATOM 860 O O . ASP A 1 111 ? -26.570 27.283 -20.863 1.00 59.03 111 ASP A O 1
ATOM 864 N N . SER A 1 112 ? -25.063 28.466 -22.009 1.00 61.59 112 SER A N 1
ATOM 865 C CA . SER A 1 112 ? -25.433 29.761 -21.433 1.00 61.59 112 SER A CA 1
ATOM 866 C C . SER A 1 112 ? -26.182 30.634 -22.448 1.00 61.59 112 SER A C 1
ATOM 868 O O . SER A 1 112 ? -25.600 31.154 -23.411 1.00 61.59 112 SER A O 1
ATOM 870 N N . LYS A 1 113 ? -27.482 30.851 -22.196 1.00 65.00 113 LYS A N 1
ATOM 871 C CA . LYS A 1 113 ? -28.380 31.684 -23.023 1.00 65.00 113 LYS A CA 1
ATOM 872 C C . LYS A 1 113 ? -27.914 33.131 -23.187 1.00 65.00 113 LYS A C 1
ATOM 874 O O . LYS A 1 113 ? -28.396 33.805 -24.087 1.00 65.00 113 LYS A O 1
ATOM 879 N N . GLU A 1 114 ? -27.048 33.631 -22.310 1.00 69.50 114 GLU A N 1
ATOM 880 C CA . GLU A 1 114 ? -26.541 35.007 -22.352 1.00 69.50 114 GLU A CA 1
ATOM 881 C C . GLU A 1 114 ? -25.232 35.103 -23.141 1.00 69.50 114 GLU A C 1
ATOM 883 O O . GLU A 1 114 ? -25.184 35.837 -24.123 1.00 69.50 114 GLU A O 1
ATOM 888 N N . PHE A 1 115 ? -24.218 34.292 -22.820 1.00 79.62 115 PHE A N 1
ATOM 889 C CA . PHE A 1 115 ? -22.935 34.272 -23.544 1.00 79.62 115 PHE A CA 1
ATOM 890 C C . PHE A 1 115 ? -23.099 34.012 -25.051 1.00 79.62 115 PHE A C 1
ATOM 892 O O . PHE A 1 115 ? -22.423 34.621 -25.878 1.00 79.62 115 PHE A O 1
ATOM 899 N N . SER A 1 116 ? -24.043 33.140 -25.421 1.00 78.62 116 SER A N 1
ATOM 900 C CA . SER A 1 116 ? -24.311 32.769 -26.815 1.00 78.62 116 SER A CA 1
ATOM 901 C C . SER A 1 116 ? -24.962 33.875 -27.656 1.00 78.62 116 SER A C 1
ATOM 903 O O . SER A 1 116 ? -24.932 33.768 -28.887 1.00 78.62 116 SER A O 1
ATOM 905 N N . LYS A 1 117 ? -25.512 34.933 -27.034 1.00 78.88 117 LYS A N 1
ATOM 906 C CA . LYS A 1 117 ? -26.112 36.088 -27.735 1.00 78.88 117 LYS A CA 1
ATOM 907 C C . LYS A 1 117 ? -25.066 36.970 -28.413 1.00 78.88 117 LYS A C 1
ATOM 909 O O . LYS A 1 117 ? -25.340 37.515 -29.476 1.00 78.88 117 LYS A O 1
ATOM 914 N N . SER A 1 118 ? -23.870 37.067 -27.834 1.00 85.56 118 SER A N 1
ATOM 915 C CA . SER A 1 118 ? -22.770 37.839 -28.412 1.00 85.56 118 SER A CA 1
ATOM 916 C C . SER A 1 118 ? -22.000 37.021 -29.453 1.00 85.56 118 SER A C 1
ATOM 918 O O . SER A 1 118 ? -21.778 35.822 -29.273 1.00 85.56 118 SER A O 1
ATOM 920 N N . ASN A 1 119 ? -21.529 37.677 -30.519 1.00 87.88 119 ASN A N 1
ATOM 921 C CA . ASN A 1 119 ? -20.562 37.098 -31.464 1.00 87.88 119 ASN A CA 1
ATOM 922 C C . ASN A 1 119 ? -19.105 37.462 -31.132 1.00 87.88 119 ASN A C 1
ATOM 924 O O . ASN A 1 119 ? -18.191 37.049 -31.852 1.00 87.88 119 ASN A O 1
ATOM 928 N N . ILE A 1 120 ? -18.898 38.235 -30.060 1.00 91.81 120 ILE A N 1
ATOM 929 C CA . ILE A 1 120 ? -17.599 38.725 -29.592 1.00 91.81 120 ILE A CA 1
ATOM 930 C C . ILE A 1 120 ? -17.413 38.387 -28.109 1.00 91.81 120 ILE A C 1
ATOM 932 O O . ILE A 1 120 ? -18.297 38.681 -27.302 1.00 91.81 120 ILE A O 1
ATOM 936 N N . PHE A 1 121 ? -16.253 37.841 -27.746 1.00 92.12 121 PHE A N 1
ATOM 937 C CA . PHE A 1 121 ? -15.853 37.625 -26.358 1.00 92.12 121 PHE A CA 1
ATOM 938 C C . PHE A 1 121 ? -14.457 38.199 -26.089 1.00 92.12 121 PHE A C 1
ATOM 940 O O . PHE A 1 121 ? -13.490 37.867 -26.773 1.00 92.12 121 PHE A O 1
ATOM 947 N N . CYS A 1 122 ? -14.366 39.083 -25.099 1.00 92.44 122 CYS A N 1
ATOM 948 C CA . CYS A 1 122 ? -13.174 39.843 -24.754 1.00 92.44 122 CYS A CA 1
ATOM 949 C C . CYS A 1 122 ? -12.657 39.454 -23.365 1.00 92.44 122 CYS A C 1
ATOM 951 O O . CYS A 1 122 ? -13.394 39.520 -22.380 1.00 92.44 122 CYS A O 1
ATOM 953 N N . VAL A 1 123 ? -11.360 39.154 -23.273 1.00 92.69 123 VAL A N 1
ATOM 954 C CA . VAL A 1 123 ? -10.649 38.981 -21.998 1.00 92.69 123 VAL A CA 1
ATOM 955 C C . VAL A 1 123 ? -9.537 40.018 -21.912 1.00 92.69 123 VAL A C 1
ATOM 957 O O . VAL A 1 123 ? -8.587 39.998 -22.697 1.00 92.69 123 VAL A O 1
ATOM 960 N N . LEU A 1 124 ? -9.685 40.947 -20.968 1.00 89.94 124 LEU A N 1
ATOM 961 C CA . LEU A 1 124 ? -8.771 42.062 -20.744 1.00 89.94 124 LEU A CA 1
ATOM 962 C C . LEU A 1 124 ? -8.015 41.872 -19.435 1.00 89.94 124 LEU A C 1
ATOM 964 O O . LEU A 1 124 ? -8.586 42.069 -18.367 1.00 89.94 124 LEU A O 1
ATOM 968 N N . SER A 1 125 ? -6.725 41.557 -19.514 1.00 87.50 125 SER A N 1
ATOM 969 C CA . SER A 1 125 ? -5.878 41.476 -18.321 1.00 87.50 125 SER A CA 1
ATOM 970 C C . SER A 1 125 ? -4.997 42.704 -18.192 1.00 87.50 125 SER A C 1
ATOM 972 O O . SER A 1 125 ? -4.308 43.101 -19.134 1.00 87.50 125 SER A O 1
ATOM 974 N N . GLY A 1 126 ? -5.013 43.293 -17.000 1.00 84.06 126 GLY A N 1
ATOM 975 C CA . GLY A 1 126 ? -4.183 44.427 -16.624 1.00 84.06 126 GLY A CA 1
ATOM 976 C C . GLY A 1 126 ? -2.834 44.015 -16.049 1.00 84.06 126 GLY A C 1
ATOM 977 O O . GLY A 1 126 ? -2.250 42.993 -16.419 1.00 84.06 126 GLY A O 1
ATOM 978 N N . LYS A 1 127 ? -2.303 44.841 -15.152 1.00 82.38 127 LYS A N 1
ATOM 979 C CA . LYS A 1 127 ? -1.165 44.440 -14.321 1.00 82.38 127 LYS A CA 1
ATOM 980 C C . LYS A 1 127 ? -1.610 43.318 -13.385 1.00 82.38 127 LYS A C 1
ATOM 982 O O . LYS A 1 127 ? -2.781 43.273 -13.030 1.00 82.38 127 LYS A O 1
ATOM 987 N N . SER A 1 128 ? -0.664 42.462 -12.992 1.00 72.94 128 SER A N 1
ATOM 988 C CA . SER A 1 128 ? -0.932 41.424 -11.992 1.00 72.94 128 SER A CA 1
ATOM 989 C C . SER A 1 128 ? -1.582 42.057 -10.771 1.00 72.94 128 SER A C 1
ATOM 991 O O . SER A 1 128 ? -1.066 43.072 -10.278 1.00 72.94 128 SER A O 1
ATOM 993 N N . SER A 1 129 ? -2.676 41.459 -10.300 1.00 65.75 129 SER A N 1
ATOM 994 C CA . SER A 1 129 ? -3.246 41.824 -9.006 1.00 65.75 129 SER A CA 1
ATOM 995 C C . SER A 1 129 ? -2.173 41.716 -7.915 1.00 65.75 129 SER A C 1
ATOM 997 O O . SER A 1 129 ? -1.238 40.914 -8.017 1.00 65.75 129 SER A O 1
ATOM 999 N N . LYS A 1 130 ? -2.257 42.596 -6.912 1.00 55.25 130 LYS A N 1
ATOM 1000 C CA . LYS A 1 130 ? -1.410 42.543 -5.708 1.00 55.25 130 LYS A CA 1
ATOM 1001 C C . LYS A 1 130 ? -2.037 41.706 -4.595 1.00 55.25 130 LYS A C 1
ATOM 1003 O O . LYS A 1 130 ? -1.328 41.393 -3.642 1.00 55.25 130 LYS A O 1
ATOM 1008 N N . ASP A 1 131 ? -3.332 41.422 -4.697 1.00 53.66 131 ASP A N 1
ATOM 1009 C CA . ASP A 1 131 ? -4.060 40.612 -3.729 1.00 53.66 131 ASP A CA 1
ATOM 1010 C C . ASP A 1 131 ? -3.815 39.122 -3.991 1.00 53.66 131 ASP A C 1
ATOM 1012 O O . ASP A 1 131 ? -3.459 38.723 -5.098 1.00 53.66 131 ASP A O 1
ATOM 1016 N N . GLU A 1 132 ? -3.993 38.297 -2.957 1.00 54.97 132 GLU A N 1
ATOM 1017 C CA . GLU A 1 132 ? -3.735 36.846 -2.998 1.00 54.97 132 GLU A CA 1
ATOM 1018 C C . GLU A 1 132 ? -4.625 36.091 -4.007 1.00 54.97 132 GLU A C 1
ATOM 1020 O O . GLU A 1 132 ? -4.318 34.954 -4.359 1.00 54.97 132 GLU A O 1
ATOM 1025 N N . ASN A 1 133 ? -5.690 36.724 -4.515 1.00 59.56 133 ASN A N 1
ATOM 1026 C CA . ASN A 1 133 ? -6.632 36.123 -5.456 1.00 59.56 133 ASN A CA 1
ATOM 1027 C C . ASN A 1 133 ? -6.404 36.642 -6.883 1.00 59.56 133 ASN A C 1
ATOM 1029 O O . ASN A 1 133 ? -6.390 37.851 -7.130 1.00 59.56 133 ASN A O 1
ATOM 1033 N N . ALA A 1 134 ? -6.274 35.716 -7.835 1.00 73.06 134 ALA A N 1
ATOM 1034 C CA . ALA A 1 134 ? -6.202 36.031 -9.257 1.00 73.06 134 ALA A CA 1
ATOM 1035 C C . ALA A 1 134 ? -7.564 36.516 -9.775 1.00 73.06 134 ALA A C 1
ATOM 1037 O O . ALA A 1 134 ? -8.596 35.916 -9.468 1.00 73.06 134 ALA A O 1
ATOM 1038 N N . THR A 1 135 ? -7.559 37.558 -10.607 1.00 84.50 135 THR A N 1
ATOM 1039 C CA . THR A 1 135 ? -8.770 38.047 -11.288 1.00 84.50 135 THR A CA 1
ATOM 1040 C C . THR A 1 135 ? -9.345 36.976 -12.219 1.00 84.50 135 THR A C 1
ATOM 1042 O O . THR A 1 135 ? -8.607 36.134 -12.739 1.00 84.50 135 THR A O 1
ATOM 1045 N N . ILE A 1 136 ? -10.646 37.014 -12.520 1.00 86.69 136 ILE A N 1
ATOM 1046 C CA . ILE A 1 136 ? -11.273 36.012 -13.411 1.00 86.69 136 ILE A CA 1
ATOM 1047 C C . ILE A 1 136 ? -10.613 35.961 -14.806 1.00 86.69 136 ILE A C 1
ATOM 1049 O O . ILE A 1 136 ? -10.561 34.909 -15.446 1.00 86.69 136 ILE A O 1
ATOM 1053 N N . GLN A 1 137 ? -10.057 37.080 -15.285 1.00 89.25 137 GLN A N 1
ATOM 1054 C CA . GLN A 1 137 ? -9.315 37.137 -16.547 1.00 89.25 137 GLN A CA 1
ATOM 1055 C C . GLN A 1 137 ? -7.980 36.392 -16.454 1.00 89.25 137 GLN A C 1
ATOM 1057 O O . GLN A 1 137 ? -7.575 35.729 -17.409 1.00 89.25 137 GLN A O 1
ATOM 1062 N N . GLU A 1 138 ? -7.296 36.494 -15.316 1.00 87.31 138 GLU A N 1
ATOM 1063 C CA . GLU A 1 138 ? -6.055 35.767 -15.043 1.00 87.31 138 GLU A CA 1
ATOM 1064 C C . GLU A 1 138 ? -6.328 34.273 -14.864 1.00 87.31 138 GLU A C 1
ATOM 1066 O O . GLU A 1 138 ? -5.626 33.466 -15.468 1.00 87.31 138 GLU A O 1
ATOM 1071 N N . GLN A 1 139 ? -7.397 33.900 -14.154 1.00 88.38 139 GLN A N 1
ATOM 1072 C CA . GLN A 1 139 ? -7.836 32.505 -14.033 1.00 88.38 139 GLN A CA 1
ATOM 1073 C C . GLN A 1 139 ? -8.168 31.896 -15.396 1.00 88.38 139 GLN A C 1
ATOM 1075 O O . GLN A 1 139 ? -7.750 30.780 -15.696 1.00 88.38 139 GLN A O 1
ATOM 1080 N N . PHE A 1 140 ? -8.853 32.645 -16.265 1.00 91.50 140 PHE A N 1
ATOM 1081 C CA . PHE A 1 140 ? -9.134 32.203 -17.628 1.00 91.50 140 PHE A CA 1
ATOM 1082 C C . PHE A 1 140 ? -7.850 31.980 -18.440 1.00 91.50 140 PHE A C 1
ATOM 1084 O O . PHE A 1 140 ? -7.746 30.992 -19.164 1.00 91.50 140 PHE A O 1
ATOM 1091 N N . GLN A 1 141 ? -6.854 32.862 -18.318 1.00 90.88 141 GLN A N 1
ATOM 1092 C CA . GLN A 1 141 ? -5.562 32.694 -18.996 1.00 90.88 141 GLN A CA 1
ATOM 1093 C C . GLN A 1 141 ? -4.771 31.504 -18.458 1.00 90.88 141 GLN A C 1
ATOM 1095 O O . GLN A 1 141 ? -4.243 30.719 -19.246 1.00 90.88 141 GLN A O 1
ATOM 1100 N N . MET A 1 142 ? -4.735 31.350 -17.135 1.00 88.94 142 MET A N 1
ATOM 1101 C CA . MET A 1 142 ? -4.120 30.210 -16.465 1.00 88.94 142 MET A CA 1
ATOM 1102 C C . MET A 1 142 ? -4.771 28.902 -16.900 1.00 88.94 142 MET A C 1
ATOM 1104 O O . MET A 1 142 ? -4.073 27.970 -17.286 1.00 88.94 142 MET A O 1
ATOM 1108 N N . TRP A 1 143 ? -6.102 28.852 -16.932 1.00 92.31 143 TRP A N 1
ATOM 1109 C CA . TRP A 1 143 ? -6.838 27.704 -17.438 1.00 92.31 143 TRP A CA 1
ATOM 1110 C C . TRP A 1 143 ? -6.488 27.421 -18.900 1.00 92.31 143 TRP A C 1
ATOM 1112 O O . TRP A 1 143 ? -6.146 26.290 -19.229 1.00 92.31 143 TRP A O 1
ATOM 1122 N N . LEU A 1 144 ? -6.537 28.433 -19.770 1.00 91.88 144 LEU A N 1
ATOM 1123 C CA . LEU A 1 144 ? -6.390 28.270 -21.216 1.00 91.88 144 LEU A CA 1
ATOM 1124 C C . LEU A 1 144 ? -4.966 27.888 -21.643 1.00 91.88 144 LEU A C 1
ATOM 1126 O O . LEU A 1 144 ? -4.804 27.062 -22.536 1.00 91.88 144 LEU A O 1
ATOM 1130 N N . LEU A 1 145 ? -3.949 28.519 -21.051 1.00 89.56 145 LEU A N 1
ATOM 1131 C CA . LEU A 1 145 ? -2.559 28.452 -21.517 1.00 89.56 145 LEU A CA 1
ATOM 1132 C C . LEU A 1 145 ? -1.588 27.868 -20.485 1.00 89.56 145 LEU A C 1
ATOM 1134 O O . LEU A 1 145 ? -0.447 27.593 -20.841 1.00 89.56 145 LEU A O 1
ATOM 1138 N N . GLY A 1 146 ? -1.998 27.714 -19.225 1.00 87.56 146 GLY A N 1
ATOM 1139 C CA . GLY A 1 146 ? -1.101 27.366 -18.118 1.00 87.56 146 GLY A CA 1
ATOM 1140 C C . GLY A 1 146 ? -0.257 28.539 -17.607 1.00 87.56 146 GLY A C 1
ATOM 1141 O O . GLY A 1 146 ? 0.592 28.333 -16.749 1.00 87.56 146 GLY A O 1
ATOM 1142 N N . TYR A 1 147 ? -0.480 29.761 -18.113 1.00 86.69 147 TYR A N 1
ATOM 1143 C CA . TYR A 1 147 ? 0.317 30.946 -17.782 1.00 86.69 147 TYR A CA 1
ATOM 1144 C C . TYR A 1 147 ? -0.519 32.220 -17.694 1.00 86.69 147 TYR A C 1
ATOM 1146 O O . TYR A 1 147 ? -1.391 32.476 -18.527 1.00 86.69 147 TYR A O 1
ATOM 1154 N N . GLN A 1 148 ? -0.156 33.084 -16.748 1.00 86.38 148 GLN A N 1
ATOM 1155 C CA . GLN A 1 148 ? -0.757 34.400 -16.574 1.00 86.38 148 GLN A CA 1
ATOM 1156 C C . GLN A 1 148 ? -0.049 35.416 -17.476 1.00 86.38 148 GLN A C 1
ATOM 1158 O O . GLN A 1 148 ? 1.116 35.780 -17.279 1.00 86.38 148 GLN A O 1
ATOM 1163 N N . LEU A 1 149 ? -0.758 35.920 -18.484 1.00 88.06 149 LEU A N 1
ATOM 1164 C CA . LEU A 1 149 ? -0.218 36.875 -19.445 1.00 88.06 149 LEU A CA 1
ATOM 1165 C C . LEU A 1 149 ? -0.694 38.290 -19.115 1.00 88.06 149 LEU A C 1
ATOM 1167 O O . LEU A 1 149 ? -1.586 38.838 -19.755 1.00 88.06 149 LEU A O 1
ATOM 1171 N N . THR A 1 150 ? -0.006 38.942 -18.178 1.00 88.06 150 THR A N 1
ATOM 1172 C CA . THR A 1 150 ? -0.307 40.335 -17.785 1.00 88.06 150 THR A CA 1
ATOM 1173 C C . THR A 1 150 ? -0.368 41.304 -18.977 1.00 88.06 150 THR A C 1
ATOM 1175 O O . THR A 1 150 ? 0.312 41.121 -19.990 1.00 88.06 150 THR A O 1
ATOM 1178 N N . GLU A 1 151 ? -1.157 42.367 -18.878 1.00 89.31 151 GLU A N 1
ATOM 1179 C CA . GLU A 1 151 ? -1.305 43.396 -19.915 1.00 89.31 151 GLU A CA 1
ATOM 1180 C C . GLU A 1 151 ? -1.567 42.804 -21.313 1.00 89.31 151 GLU A C 1
ATOM 1182 O O . GLU A 1 151 ? -0.892 43.155 -22.280 1.00 89.31 151 GLU A O 1
ATOM 1187 N N . THR A 1 152 ? -2.476 41.838 -21.420 1.00 91.56 152 THR A N 1
ATOM 1188 C CA . THR A 1 152 ? -2.793 41.150 -22.680 1.00 91.56 152 THR A CA 1
ATOM 1189 C C . THR A 1 152 ? -4.288 41.223 -22.940 1.00 91.56 152 THR A C 1
ATOM 1191 O O . THR A 1 152 ? -5.092 41.080 -22.019 1.00 91.56 152 THR A O 1
ATOM 1194 N N . PHE A 1 153 ? -4.656 41.449 -24.200 1.00 93.06 153 PHE A N 1
ATOM 1195 C CA . PHE A 1 153 ? -6.045 41.481 -24.643 1.00 93.06 153 PHE A CA 1
ATOM 1196 C C . PHE A 1 153 ? -6.319 40.307 -25.583 1.00 93.06 153 PHE A C 1
ATOM 1198 O O . PHE A 1 153 ? -5.720 40.224 -26.654 1.00 93.06 153 PHE A O 1
ATOM 1205 N N . PHE A 1 154 ? -7.225 39.416 -25.182 1.00 94.06 154 PHE A N 1
ATOM 1206 C CA . PHE A 1 154 ? -7.747 38.342 -26.021 1.00 94.06 154 PHE A CA 1
ATOM 1207 C C . PHE A 1 154 ? -9.111 38.743 -26.578 1.00 94.06 154 PHE A C 1
ATOM 1209 O O . PHE A 1 154 ? -10.002 39.158 -25.835 1.00 94.06 154 PHE A O 1
ATOM 1216 N N . LEU A 1 155 ? -9.278 38.560 -27.880 1.00 93.75 155 LEU A N 1
ATOM 1217 C CA . LEU A 1 155 ? -10.513 38.779 -28.611 1.00 93.75 155 LEU A CA 1
ATOM 1218 C C . LEU A 1 155 ? -10.891 37.491 -29.338 1.00 93.75 155 LEU A C 1
ATOM 1220 O O . LEU A 1 155 ? -10.275 37.123 -30.337 1.00 93.75 155 LEU A O 1
ATOM 1224 N N . PHE A 1 156 ? -11.930 36.834 -28.848 1.00 93.06 156 PHE A N 1
ATOM 1225 C CA . PHE A 1 156 ? -12.544 35.676 -29.475 1.00 93.06 156 PHE A CA 1
ATOM 1226 C C . PHE A 1 156 ? -13.708 36.128 -30.355 1.00 93.06 156 PHE A C 1
ATOM 1228 O O . PHE A 1 156 ? -14.545 36.941 -29.955 1.00 93.06 156 PHE A O 1
ATOM 1235 N N . LEU A 1 157 ? -13.778 35.562 -31.553 1.00 90.94 157 LEU A N 1
ATOM 1236 C CA . LEU A 1 157 ? -14.852 35.766 -32.514 1.00 90.94 157 LEU A CA 1
ATOM 1237 C C . LEU A 1 157 ? -15.535 34.431 -32.785 1.00 90.94 157 LEU A C 1
ATOM 1239 O O . LEU A 1 157 ? -14.881 33.403 -32.965 1.00 90.94 157 LEU A O 1
ATOM 1243 N N . LYS A 1 158 ? -16.866 34.443 -32.845 1.00 86.88 158 LYS A N 1
ATOM 1244 C CA . LYS A 1 158 ? -17.676 33.217 -32.937 1.00 86.88 158 LYS A CA 1
ATOM 1245 C C . LYS A 1 158 ? -17.446 32.403 -34.219 1.00 86.88 158 LYS A C 1
ATOM 1247 O O . LYS A 1 158 ? -17.783 31.222 -34.272 1.00 86.88 158 LYS A O 1
ATOM 1252 N N . ASN A 1 159 ? -16.832 33.008 -35.236 1.00 85.12 159 ASN A N 1
ATOM 1253 C CA . ASN A 1 159 ? -16.348 32.341 -36.447 1.00 85.12 159 ASN A CA 1
ATOM 1254 C C . ASN A 1 159 ? -15.027 31.574 -36.238 1.00 85.12 159 ASN A C 1
ATOM 1256 O O . ASN A 1 159 ? -14.321 31.342 -37.212 1.00 85.12 159 ASN A O 1
ATOM 1260 N N . GLU A 1 160 ? -14.717 31.194 -34.993 1.00 86.19 160 GLU A N 1
ATOM 1261 C CA . GLU A 1 160 ? -13.500 30.473 -34.609 1.00 86.19 160 GLU A CA 1
ATOM 1262 C C . GLU A 1 160 ? -12.245 31.263 -34.960 1.00 86.19 160 GLU A C 1
ATOM 1264 O O . GLU A 1 160 ? -11.333 30.728 -35.562 1.00 86.19 160 GLU A O 1
ATOM 1269 N N . LYS A 1 161 ? -12.192 32.555 -34.617 1.00 89.94 161 LYS A N 1
ATOM 1270 C CA . LYS A 1 161 ? -10.964 33.353 -34.736 1.00 89.94 161 LYS A CA 1
ATOM 1271 C C . LYS A 1 161 ? -10.581 33.930 -33.377 1.00 89.94 161 LYS A C 1
ATOM 1273 O O . LYS A 1 161 ? -11.432 34.4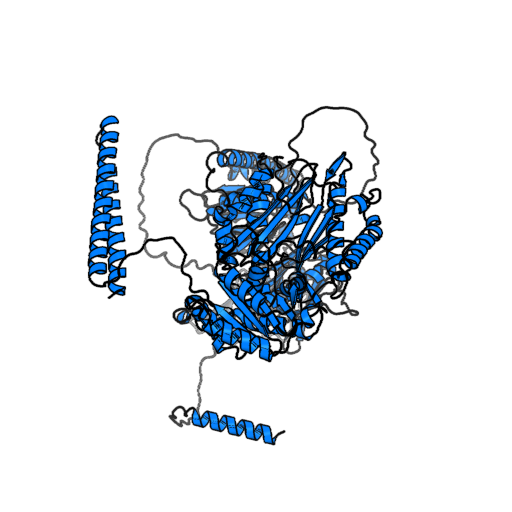87 -32.685 1.00 89.94 161 LYS A O 1
ATOM 1278 N N . LEU A 1 162 ? -9.308 33.819 -33.006 1.00 93.06 162 LEU A N 1
ATOM 1279 C CA . LEU A 1 162 ? -8.739 34.372 -31.778 1.00 93.06 162 LEU A CA 1
ATOM 1280 C C . LEU A 1 162 ? -7.657 35.399 -32.122 1.00 93.06 162 LEU A C 1
ATOM 1282 O O . LEU A 1 162 ? -6.669 35.067 -32.765 1.00 93.06 162 LEU A O 1
ATOM 1286 N N . ILE A 1 163 ? -7.825 36.640 -31.670 1.00 93.38 163 ILE A N 1
ATOM 1287 C CA . ILE A 1 163 ? -6.820 37.700 -31.789 1.00 93.38 163 ILE A CA 1
ATOM 1288 C C . ILE A 1 163 ? -6.251 38.004 -30.400 1.00 93.38 163 ILE A C 1
ATOM 1290 O O . ILE A 1 163 ? -7.006 38.280 -29.473 1.00 93.38 163 ILE A O 1
ATOM 1294 N N . ILE A 1 164 ? -4.926 37.984 -30.251 1.00 94.12 164 ILE A N 1
ATOM 1295 C CA . ILE A 1 164 ? -4.227 38.271 -28.992 1.00 94.12 164 ILE A CA 1
ATOM 1296 C C . ILE A 1 164 ? -3.329 39.493 -29.187 1.00 94.12 164 ILE A C 1
ATOM 1298 O O . ILE A 1 164 ? -2.373 39.444 -29.953 1.00 94.12 164 ILE A O 1
ATOM 1302 N N . LEU A 1 165 ? -3.589 40.590 -28.481 1.00 93.38 165 LEU A N 1
ATOM 1303 C CA . LEU A 1 165 ? -2.725 41.773 -28.466 1.00 93.38 165 LEU A CA 1
ATOM 1304 C C . LEU A 1 165 ? -1.822 41.739 -27.228 1.00 93.38 165 LEU A C 1
ATOM 1306 O O . LEU A 1 165 ? -2.304 41.840 -26.098 1.00 93.38 165 LEU A O 1
ATOM 1310 N N . THR A 1 166 ? -0.507 41.604 -27.431 1.00 93.19 166 THR A N 1
ATOM 1311 C CA . THR A 1 166 ? 0.468 41.480 -26.333 1.00 93.19 166 THR A CA 1
ATOM 1312 C C . THR A 1 166 ? 1.847 42.068 -26.673 1.00 93.19 166 THR A C 1
ATOM 1314 O O . THR A 1 166 ? 2.027 42.708 -27.701 1.00 93.19 166 THR A O 1
ATOM 1317 N N . SER A 1 167 ? 2.831 41.959 -25.771 1.00 91.62 167 SER A N 1
ATOM 1318 C CA . SER A 1 167 ? 4.199 42.469 -25.993 1.00 91.62 167 SER A CA 1
ATOM 1319 C C . SER A 1 167 ? 5.022 41.562 -26.907 1.00 91.62 167 SER A C 1
ATOM 1321 O O . SER A 1 167 ? 4.760 40.366 -26.972 1.00 91.62 167 SER A O 1
ATOM 1323 N N . ASP A 1 168 ? 6.074 42.094 -27.542 1.00 89.38 168 ASP A N 1
ATOM 1324 C CA . ASP A 1 168 ? 7.007 41.314 -28.382 1.00 89.38 168 ASP A CA 1
ATOM 1325 C C . ASP A 1 168 ? 7.516 40.039 -27.684 1.00 89.38 168 ASP A C 1
ATOM 1327 O O . ASP A 1 168 ? 7.499 38.943 -28.243 1.00 89.38 168 ASP A O 1
ATOM 1331 N N . LYS A 1 169 ? 7.892 40.149 -26.403 1.00 90.00 169 LYS A N 1
ATOM 1332 C CA . LYS A 1 169 ? 8.360 38.999 -25.612 1.00 90.00 169 LYS A CA 1
ATOM 1333 C C . LYS A 1 169 ? 7.293 37.908 -25.478 1.00 90.00 169 LYS A C 1
ATOM 1335 O O . LYS A 1 169 ? 7.607 36.733 -25.630 1.00 90.00 169 LYS A O 1
ATOM 1340 N N . LYS A 1 170 ? 6.043 38.290 -25.201 1.00 90.81 170 LYS A N 1
ATOM 1341 C CA . LYS A 1 170 ? 4.920 37.350 -25.042 1.00 90.81 170 LYS A CA 1
ATOM 1342 C C . LYS A 1 170 ? 4.459 36.791 -26.384 1.00 90.81 170 LYS A C 1
ATOM 1344 O O . LYS A 1 170 ? 4.100 35.626 -26.465 1.00 90.81 170 LYS A O 1
ATOM 1349 N N . LYS A 1 171 ? 4.558 37.580 -27.454 1.00 89.50 171 LYS A N 1
ATOM 1350 C CA . LYS A 1 171 ? 4.330 37.116 -28.823 1.00 89.50 171 LYS A CA 1
ATOM 1351 C C . LYS A 1 171 ? 5.312 36.010 -29.208 1.00 89.50 171 LYS A C 1
ATOM 1353 O O . LYS A 1 171 ? 4.879 34.989 -29.721 1.00 89.50 171 LYS A O 1
ATOM 1358 N N . LYS A 1 172 ? 6.602 36.162 -28.883 1.00 89.19 172 LYS A N 1
ATOM 1359 C CA . LYS A 1 172 ? 7.611 35.102 -29.078 1.00 89.19 172 LYS A CA 1
ATOM 1360 C C . LYS A 1 172 ? 7.296 33.834 -28.284 1.00 89.19 172 LYS A C 1
ATOM 1362 O O . LYS A 1 172 ? 7.491 32.744 -28.801 1.00 89.19 172 LYS A O 1
ATOM 1367 N N . PHE A 1 173 ? 6.785 33.970 -27.060 1.00 88.44 173 PHE A N 1
ATOM 1368 C CA . PHE A 1 173 ? 6.330 32.832 -26.254 1.00 88.44 173 PHE A CA 1
ATOM 1369 C C . PHE A 1 173 ? 5.116 32.113 -26.875 1.00 88.44 173 PHE A C 1
ATOM 1371 O O . PHE A 1 173 ? 5.068 30.890 -26.884 1.00 88.44 173 PHE A O 1
ATOM 1378 N N . LEU A 1 174 ? 4.172 32.863 -27.454 1.00 89.06 174 LEU A N 1
ATOM 1379 C CA . LEU A 1 174 ? 2.984 32.333 -28.138 1.00 89.06 174 LEU A CA 1
ATOM 1380 C C . LEU A 1 174 ? 3.243 31.886 -29.588 1.00 89.06 174 LEU A C 1
ATOM 1382 O O . LEU A 1 174 ? 2.329 31.391 -30.243 1.00 89.06 174 LEU A O 1
ATOM 1386 N N . GLN A 1 175 ? 4.465 32.042 -30.103 1.00 86.50 175 GLN A N 1
ATOM 1387 C CA . GLN A 1 175 ? 4.819 31.694 -31.480 1.00 86.50 175 GLN A CA 1
ATOM 1388 C C . GLN A 1 175 ? 4.490 30.233 -31.848 1.00 86.50 175 GLN A C 1
ATOM 1390 O O . GLN A 1 175 ? 3.906 30.024 -32.911 1.00 86.50 175 GLN A O 1
ATOM 1395 N N . PRO A 1 176 ? 4.740 29.226 -30.986 1.00 86.31 176 PRO A N 1
ATOM 1396 C CA . PRO A 1 176 ? 4.358 27.849 -31.294 1.00 86.31 176 PRO A CA 1
ATOM 1397 C C . PRO A 1 176 ? 2.840 27.664 -31.449 1.00 86.31 176 PRO A C 1
ATOM 1399 O O . PRO A 1 176 ? 2.401 26.813 -32.216 1.00 86.31 176 PRO A O 1
ATOM 1402 N N . LEU A 1 177 ? 2.021 28.472 -30.766 1.00 84.50 177 LEU A N 1
ATOM 1403 C CA . LEU A 1 177 ? 0.563 28.428 -30.897 1.00 84.50 177 LEU A CA 1
ATOM 1404 C C . LEU A 1 177 ? 0.110 28.941 -32.273 1.00 84.50 177 LEU A C 1
ATOM 1406 O O . LEU A 1 177 ? -0.773 28.346 -32.882 1.00 84.50 177 LEU A O 1
ATOM 1410 N N . LEU A 1 178 ? 0.748 30.006 -32.776 1.00 84.00 178 LEU A N 1
ATOM 1411 C CA . LEU A 1 178 ? 0.496 30.568 -34.111 1.00 84.00 178 LEU A CA 1
ATOM 1412 C C . LEU A 1 178 ? 0.822 29.583 -35.236 1.00 84.00 178 LEU A C 1
ATOM 1414 O O . LEU A 1 178 ? 0.125 29.547 -36.241 1.00 84.00 178 LEU A O 1
ATOM 1418 N N . GLU A 1 179 ? 1.893 28.808 -35.077 1.00 83.31 179 GLU A N 1
ATOM 1419 C CA . GLU A 1 179 ? 2.361 27.862 -36.099 1.00 83.31 179 GLU A CA 1
ATOM 1420 C C . GLU A 1 179 ? 1.496 26.598 -36.184 1.00 83.31 179 GLU A C 1
ATOM 1422 O O . GLU A 1 179 ? 1.468 25.947 -37.224 1.00 83.31 179 GLU A O 1
ATOM 1427 N N . ASN A 1 180 ? 0.784 26.257 -35.105 1.00 81.44 180 ASN A N 1
ATOM 1428 C CA . ASN A 1 180 ? 0.010 25.016 -34.997 1.00 81.44 180 ASN A CA 1
ATOM 1429 C C . ASN A 1 180 ? -1.514 25.225 -35.021 1.00 81.44 180 ASN A C 1
ATOM 1431 O O . ASN A 1 180 ? -2.267 24.247 -35.098 1.00 81.44 180 ASN A O 1
ATOM 1435 N N . ILE A 1 181 ? -1.983 26.474 -34.922 1.00 82.00 181 ILE A N 1
ATOM 1436 C CA . ILE A 1 181 ? -3.404 26.815 -34.876 1.00 82.00 181 ILE A CA 1
ATOM 1437 C C . ILE A 1 181 ? -3.700 27.994 -35.816 1.00 82.00 181 ILE A C 1
ATOM 1439 O O . ILE A 1 181 ? -3.569 29.156 -35.436 1.00 82.00 181 ILE A O 1
ATOM 1443 N N . ASP A 1 182 ? -4.214 27.684 -37.012 1.00 78.50 182 ASP A N 1
ATOM 1444 C CA . ASP A 1 182 ? -4.542 28.663 -38.069 1.00 78.50 182 ASP A CA 1
ATOM 1445 C C . ASP A 1 182 ? -5.544 29.750 -37.636 1.00 78.50 182 ASP A C 1
ATOM 1447 O O . ASP A 1 182 ? -5.638 30.815 -38.249 1.00 78.50 182 ASP A O 1
ATOM 1451 N N . VAL A 1 183 ? -6.315 29.489 -36.576 1.00 82.75 183 VAL A N 1
ATOM 1452 C CA . VAL A 1 183 ? -7.332 30.410 -36.056 1.00 82.75 183 VAL A CA 1
ATOM 1453 C C . VAL A 1 183 ? -6.788 31.495 -35.120 1.00 82.75 183 VAL A C 1
ATOM 1455 O O . VAL A 1 183 ? -7.533 32.411 -34.762 1.00 82.75 183 VAL A O 1
ATOM 1458 N N . VAL A 1 184 ? -5.514 31.417 -34.715 1.00 88.25 184 VAL A N 1
ATOM 1459 C CA . VAL A 1 184 ? -4.894 32.357 -33.768 1.00 88.25 184 VAL A CA 1
ATOM 1460 C C . VAL A 1 184 ? -4.067 33.410 -34.506 1.00 88.25 184 VAL A C 1
ATOM 1462 O O . VAL A 1 184 ? -3.218 33.103 -35.333 1.00 88.25 184 VAL A O 1
ATOM 1465 N N . GLU A 1 185 ? -4.273 34.679 -34.162 1.00 90.56 185 GLU A N 1
ATOM 1466 C CA . GLU A 1 185 ? -3.508 35.822 -34.659 1.00 90.56 185 GLU A CA 1
ATOM 1467 C C . GLU A 1 185 ? -2.955 36.627 -33.474 1.00 90.56 185 GLU A C 1
ATOM 1469 O O . GLU A 1 185 ? -3.711 37.047 -32.602 1.00 90.56 185 GLU A O 1
ATOM 1474 N N . VAL A 1 186 ? -1.644 36.891 -33.431 1.00 90.38 186 VAL A N 1
ATOM 1475 C CA . VAL A 1 186 ? -1.015 37.654 -32.337 1.00 90.38 186 VAL A CA 1
ATOM 1476 C C . VAL A 1 186 ? -0.499 38.997 -32.851 1.00 90.38 186 VAL A C 1
ATOM 1478 O O . VAL A 1 186 ? 0.409 39.069 -33.686 1.00 90.38 186 VAL A O 1
ATOM 1481 N N . LEU A 1 187 ? -1.061 40.075 -32.312 1.00 90.81 187 LEU A N 1
ATOM 1482 C CA . LEU A 1 187 ? -0.675 41.456 -32.575 1.00 90.81 187 LEU A CA 1
ATOM 1483 C C . LEU A 1 187 ? 0.352 41.928 -31.541 1.00 90.81 187 LEU A C 1
ATOM 1485 O O . LEU A 1 187 ? 0.257 41.628 -30.348 1.00 90.81 187 LEU A O 1
ATOM 1489 N N . GLU A 1 188 ? 1.337 42.690 -32.007 1.00 90.25 188 GLU A N 1
ATOM 1490 C CA . GLU A 1 188 ? 2.368 43.274 -31.153 1.00 90.25 188 GLU A CA 1
ATOM 1491 C C . GLU A 1 188 ? 1.952 44.678 -30.713 1.00 90.25 188 GLU A C 1
ATOM 1493 O O . GLU A 1 188 ? 1.597 45.521 -31.540 1.00 90.25 188 GLU A O 1
ATOM 1498 N N . ARG A 1 189 ? 1.992 44.931 -29.402 1.00 87.00 189 ARG A N 1
ATOM 1499 C CA . ARG A 1 189 ? 1.662 46.237 -28.832 1.00 87.00 189 ARG A CA 1
ATOM 1500 C C . ARG A 1 189 ? 2.724 47.280 -29.198 1.00 87.00 189 ARG A C 1
ATOM 1502 O O . ARG A 1 189 ? 3.919 46.999 -29.133 1.00 87.00 189 ARG A O 1
ATOM 1509 N N . ASN A 1 190 ? 2.287 48.501 -29.483 1.00 81.94 190 ASN A N 1
ATOM 1510 C CA . ASN A 1 190 ? 3.142 49.681 -29.638 1.00 81.94 190 ASN A CA 1
ATOM 1511 C C . ASN A 1 190 ? 2.702 50.787 -28.649 1.00 81.94 190 ASN A C 1
ATOM 1513 O O . ASN A 1 190 ? 1.799 50.562 -27.840 1.00 81.94 190 ASN A O 1
ATOM 1517 N N . ASN A 1 191 ? 3.373 51.946 -28.650 1.00 70.88 191 ASN A N 1
ATOM 1518 C CA . ASN A 1 191 ? 3.188 52.970 -27.609 1.00 70.88 191 ASN A CA 1
ATOM 1519 C C . ASN A 1 191 ? 1.748 53.514 -27.519 1.00 70.88 191 ASN A C 1
ATOM 1521 O O . ASN A 1 191 ? 1.271 53.719 -26.407 1.00 70.88 191 ASN A O 1
ATOM 1525 N N . ASP A 1 192 ? 1.049 53.667 -28.652 1.00 72.75 192 ASP A N 1
ATOM 1526 C CA . ASP A 1 192 ? -0.298 54.267 -28.691 1.00 72.75 192 ASP A CA 1
ATOM 1527 C C . ASP A 1 192 ? -1.412 53.270 -29.085 1.00 72.75 192 ASP A C 1
ATOM 1529 O O . ASP A 1 192 ? -2.595 53.570 -28.953 1.00 72.75 192 ASP A O 1
ATOM 1533 N N . ASN A 1 193 ? -1.057 52.077 -29.578 1.00 83.62 193 ASN A N 1
ATOM 1534 C CA . ASN A 1 193 ? -1.935 50.999 -30.071 1.00 83.62 193 ASN A CA 1
ATOM 1535 C C . ASN A 1 193 ? -3.027 51.404 -31.073 1.00 83.62 193 ASN A C 1
ATOM 1537 O O . ASN A 1 193 ? -3.922 50.606 -31.339 1.00 83.62 193 ASN A O 1
ATOM 1541 N N . ILE A 1 194 ? -2.929 52.587 -31.686 1.00 83.75 194 ILE A N 1
ATOM 1542 C CA . ILE A 1 194 ? -3.946 53.144 -32.589 1.00 83.75 194 ILE A CA 1
ATOM 1543 C C . ILE A 1 194 ? -4.233 52.187 -33.756 1.00 83.75 194 ILE A C 1
ATOM 1545 O O . ILE A 1 194 ? -5.366 51.734 -33.894 1.00 83.75 194 ILE A O 1
ATOM 1549 N N . ASP A 1 195 ? -3.211 51.791 -34.523 1.00 86.44 195 ASP A N 1
ATOM 1550 C CA . ASP A 1 195 ? -3.373 50.895 -35.684 1.00 86.44 195 ASP A CA 1
ATOM 1551 C C . ASP A 1 195 ? -3.942 49.518 -35.294 1.00 86.44 195 ASP A C 1
ATOM 1553 O O . ASP A 1 195 ? -4.787 48.944 -35.987 1.00 86.44 195 ASP A O 1
ATOM 1557 N N . ASN A 1 196 ? -3.501 48.984 -34.148 1.00 90.00 196 ASN A N 1
ATOM 1558 C CA . ASN A 1 196 ? -3.987 47.712 -33.614 1.00 90.00 196 ASN A CA 1
ATOM 1559 C C . ASN A 1 196 ? -5.473 47.811 -33.236 1.00 90.00 196 ASN A C 1
ATOM 1561 O O . ASN A 1 196 ? -6.256 46.920 -33.568 1.00 90.00 196 ASN A O 1
ATOM 1565 N N . PHE A 1 197 ? -5.873 48.905 -32.584 1.00 90.81 197 PHE A N 1
ATOM 1566 C CA . PHE A 1 197 ? -7.261 49.177 -32.227 1.00 90.81 197 PHE A CA 1
ATOM 1567 C C . PHE A 1 197 ? -8.141 49.439 -33.449 1.00 90.81 197 PHE A C 1
ATOM 1569 O O . PHE A 1 197 ? -9.275 48.970 -33.466 1.00 90.81 197 PHE A O 1
ATOM 1576 N N . GLU A 1 198 ? -7.645 50.097 -34.499 1.00 89.75 198 GLU A N 1
ATOM 1577 C CA . GLU A 1 198 ? -8.382 50.236 -35.762 1.00 89.75 198 GLU A CA 1
ATOM 1578 C C . GLU A 1 198 ? -8.634 48.877 -36.428 1.00 89.75 198 GLU A C 1
ATOM 1580 O O . GLU A 1 198 ? -9.758 48.582 -36.845 1.00 89.75 198 GLU A O 1
ATOM 1585 N N . LYS A 1 199 ? -7.620 48.004 -36.467 1.00 89.75 199 LYS A N 1
ATOM 1586 C CA . LYS A 1 199 ? -7.754 46.641 -37.001 1.00 89.75 199 LYS A CA 1
ATOM 1587 C C . LYS A 1 199 ? -8.744 45.799 -36.190 1.00 89.75 199 LYS A C 1
ATOM 1589 O O . LYS A 1 199 ? -9.594 45.113 -36.765 1.00 89.75 199 LYS A O 1
ATOM 1594 N N . ILE A 1 200 ? -8.663 45.870 -34.861 1.00 91.06 200 ILE A N 1
ATOM 1595 C CA . ILE A 1 200 ? -9.599 45.196 -33.953 1.00 91.06 200 ILE A CA 1
ATOM 1596 C C . ILE A 1 200 ? -11.018 45.746 -34.137 1.00 91.06 200 ILE A C 1
ATOM 1598 O O . ILE A 1 200 ? -11.956 44.965 -34.279 1.00 91.06 200 ILE A O 1
ATOM 1602 N N . LYS A 1 201 ? -11.178 47.072 -34.208 1.00 90.38 201 LYS A N 1
ATOM 1603 C CA . LYS A 1 201 ? -12.465 47.741 -34.428 1.00 90.38 201 LYS A CA 1
ATOM 1604 C C . LYS A 1 201 ? -13.120 47.271 -35.720 1.00 90.38 201 LYS A C 1
ATOM 1606 O O . LYS A 1 201 ? -14.271 46.849 -35.679 1.00 90.38 201 LYS A O 1
ATOM 1611 N N . LYS A 1 202 ? -12.378 47.260 -36.830 1.00 88.88 202 LYS A N 1
ATOM 1612 C CA . LYS A 1 202 ? -12.872 46.753 -38.117 1.00 88.88 202 LYS A CA 1
ATOM 1613 C C . LYS A 1 202 ? -13.356 45.306 -38.000 1.00 88.88 202 LYS A C 1
ATOM 1615 O O . LYS A 1 202 ? -14.451 44.982 -38.440 1.00 88.88 202 LYS A O 1
ATOM 1620 N N . THR A 1 203 ? -12.581 44.457 -37.325 1.00 89.06 203 THR A N 1
ATOM 1621 C CA . THR A 1 203 ? -12.942 43.045 -37.118 1.00 89.06 203 THR A CA 1
ATOM 1622 C C . THR A 1 203 ? -14.210 42.889 -36.261 1.00 89.06 203 THR A C 1
ATOM 1624 O O . THR A 1 203 ? -15.065 42.050 -36.546 1.00 89.06 203 THR A O 1
ATOM 1627 N N . ILE A 1 204 ? -14.367 43.720 -35.227 1.00 87.94 204 ILE A N 1
ATOM 1628 C CA . ILE A 1 204 ? -15.565 43.775 -34.377 1.00 87.94 204 ILE A CA 1
ATOM 1629 C C . ILE A 1 204 ? -16.790 44.272 -35.162 1.00 87.94 204 ILE A C 1
ATOM 1631 O O . ILE A 1 204 ? -17.892 43.750 -34.978 1.00 87.94 204 ILE A O 1
ATOM 1635 N N . GLU A 1 205 ? -16.633 45.265 -36.033 1.00 86.94 205 GLU A N 1
ATOM 1636 C CA . GLU A 1 205 ? -17.707 45.788 -36.886 1.00 86.94 205 GLU A CA 1
ATOM 1637 C C . GLU A 1 205 ? -18.153 44.755 -37.934 1.00 86.94 205 GLU A C 1
ATOM 1639 O O . GLU A 1 205 ? -19.356 44.521 -38.081 1.00 86.94 205 GLU A O 1
ATOM 1644 N N . ASP A 1 206 ? -17.206 44.053 -38.564 1.00 85.56 206 ASP A N 1
ATOM 1645 C CA . ASP A 1 206 ? -17.469 42.994 -39.550 1.00 85.56 206 ASP A CA 1
ATOM 1646 C C . ASP A 1 206 ? -18.278 41.819 -38.962 1.00 85.56 206 ASP A C 1
ATOM 1648 O O . ASP A 1 206 ? -19.049 41.170 -39.674 1.00 85.56 206 ASP A O 1
ATOM 1652 N N . SER A 1 207 ? -18.167 41.571 -37.650 1.00 81.75 207 SER A N 1
ATOM 1653 C CA . SER A 1 207 ? -18.918 40.516 -36.947 1.00 81.75 207 SER A CA 1
ATOM 1654 C C . SER A 1 207 ? -20.423 40.798 -36.787 1.00 81.75 207 SER A C 1
ATOM 1656 O O . SER A 1 207 ? -21.176 39.898 -36.407 1.00 81.75 207 SER A O 1
ATOM 1658 N N . LYS A 1 208 ? -20.868 42.041 -37.044 1.00 79.88 208 LYS A N 1
ATOM 1659 C CA . LYS A 1 208 ? -22.264 42.510 -36.911 1.00 79.88 208 LYS A CA 1
ATOM 1660 C C . LYS A 1 208 ? -22.926 42.214 -35.549 1.00 79.88 208 LYS A C 1
ATOM 1662 O O . LYS A 1 208 ? -24.146 42.119 -35.474 1.00 79.88 208 LYS A O 1
ATOM 1667 N N . SER A 1 209 ? -22.142 42.068 -34.478 1.00 81.00 209 SER A N 1
ATOM 1668 C CA . SER A 1 209 ? -22.654 41.911 -33.104 1.00 81.00 209 SER A CA 1
ATOM 1669 C C . SER A 1 209 ? -23.120 43.256 -32.538 1.00 81.00 209 SER A C 1
ATOM 1671 O O . SER A 1 209 ? -22.386 44.238 -32.667 1.00 81.00 209 SER A O 1
ATOM 1673 N N . GLU A 1 210 ? -24.280 43.317 -31.887 1.00 83.12 210 GLU A N 1
ATOM 1674 C CA . GLU A 1 210 ? -24.716 44.498 -31.111 1.00 83.12 210 GLU A CA 1
ATOM 1675 C C . GLU A 1 210 ? -24.145 44.492 -29.682 1.00 83.12 210 GLU A C 1
ATOM 1677 O O . GLU A 1 210 ? -23.911 45.554 -29.101 1.00 83.12 210 GLU A O 1
ATOM 1682 N N . ASP A 1 211 ? -23.818 43.297 -29.179 1.00 88.00 211 ASP A N 1
ATOM 1683 C CA . ASP A 1 211 ? -23.285 43.057 -27.839 1.00 88.00 211 ASP A CA 1
ATOM 1684 C C . ASP A 1 211 ? -21.802 42.638 -27.880 1.00 88.00 211 ASP A C 1
ATOM 1686 O O . ASP A 1 211 ? -21.326 42.064 -28.870 1.00 88.00 211 ASP A O 1
ATOM 1690 N N . ILE A 1 212 ? -21.079 42.895 -26.787 1.00 89.75 212 ILE A N 1
ATOM 1691 C CA . ILE A 1 212 ? -19.723 42.402 -26.510 1.00 89.75 212 ILE A CA 1
ATOM 1692 C C . ILE A 1 212 ? -19.753 41.663 -25.171 1.00 89.75 212 ILE A C 1
ATOM 1694 O O . ILE A 1 212 ? -20.038 42.268 -24.138 1.00 89.75 212 ILE A O 1
ATOM 1698 N N . ALA A 1 213 ? -19.422 40.370 -25.180 1.00 91.06 213 ALA A N 1
ATOM 1699 C CA . ALA A 1 213 ? -19.231 39.607 -23.954 1.00 91.06 213 ALA A CA 1
ATOM 1700 C C . ALA A 1 213 ? -17.854 39.935 -23.371 1.00 91.06 213 ALA A C 1
ATOM 1702 O O . ALA A 1 213 ? -16.851 39.900 -24.086 1.00 91.06 213 ALA A O 1
ATOM 1703 N N . ILE A 1 214 ? -17.792 40.258 -22.087 1.00 91.12 214 ILE A N 1
ATOM 1704 C CA . ILE A 1 214 ? -16.559 40.652 -21.410 1.00 91.12 214 ILE A CA 1
ATOM 1705 C C . ILE A 1 214 ? -16.507 40.038 -20.014 1.00 91.12 214 ILE A C 1
ATOM 1707 O O . ILE A 1 214 ? -17.528 39.915 -19.342 1.00 91.12 214 ILE A O 1
ATOM 1711 N N . LEU A 1 215 ? -15.308 39.658 -19.580 1.00 89.69 215 LEU A N 1
ATOM 1712 C CA . LEU A 1 215 ? -15.049 39.326 -18.182 1.00 89.69 215 LEU A CA 1
ATOM 1713 C C . LEU A 1 215 ? -14.805 40.617 -17.397 1.00 89.69 215 LEU A C 1
ATOM 1715 O O . LEU A 1 215 ? -13.827 41.324 -17.670 1.00 89.69 215 LEU A O 1
ATOM 1719 N N . LYS A 1 216 ? -15.693 40.936 -16.450 1.00 82.94 216 LYS A N 1
ATOM 1720 C CA . LYS A 1 216 ? -15.547 42.091 -15.555 1.00 82.94 216 LYS A CA 1
ATOM 1721 C C . LYS A 1 216 ? -15.027 41.635 -14.199 1.00 82.94 216 LYS A C 1
ATOM 1723 O O . LYS A 1 216 ? -15.593 40.731 -13.592 1.00 82.94 216 LYS A O 1
ATOM 1728 N N . ASP A 1 217 ? -13.968 42.295 -13.747 1.00 78.81 217 ASP A N 1
ATOM 1729 C CA . ASP A 1 217 ? -13.380 42.128 -12.420 1.00 78.81 217 ASP A CA 1
ATOM 1730 C C . ASP A 1 217 ? -13.023 43.514 -11.882 1.00 78.81 217 ASP A C 1
ATOM 1732 O O . ASP A 1 217 ? -12.574 44.372 -12.649 1.00 78.81 217 ASP A O 1
ATOM 1736 N N . THR A 1 218 ? -13.275 43.759 -10.599 1.00 72.44 218 THR A N 1
ATOM 1737 C CA . THR A 1 218 ? -13.026 45.060 -9.966 1.00 72.44 218 THR A CA 1
ATOM 1738 C C . THR A 1 218 ? -11.547 45.321 -9.726 1.00 72.44 218 THR A C 1
ATOM 1740 O O . THR A 1 218 ? -11.151 46.484 -9.642 1.00 72.44 218 THR A O 1
ATOM 1743 N N . ASP A 1 219 ? -10.741 44.261 -9.660 1.00 77.69 219 ASP A N 1
ATOM 1744 C CA . ASP A 1 219 ? -9.336 44.344 -9.257 1.00 77.69 219 ASP A CA 1
ATOM 1745 C C . ASP A 1 219 ? -8.396 44.427 -10.476 1.00 77.69 219 ASP A C 1
ATOM 1747 O O . ASP A 1 219 ? -7.203 44.737 -10.363 1.00 77.69 219 ASP A O 1
ATOM 1751 N N . ALA A 1 220 ? -8.946 44.241 -11.682 1.00 79.00 220 ALA A N 1
ATOM 1752 C CA . ALA A 1 220 ? -8.240 44.433 -12.939 1.00 79.00 220 ALA A CA 1
ATOM 1753 C C . ALA A 1 220 ? -7.898 45.920 -13.146 1.00 79.00 220 ALA A C 1
ATOM 1755 O O . ALA A 1 220 ? -8.765 46.761 -13.373 1.00 79.00 220 ALA A O 1
ATOM 1756 N N . THR A 1 221 ? -6.606 46.253 -13.085 1.00 80.81 221 THR A N 1
ATOM 1757 C CA . THR A 1 221 ? -6.127 47.643 -13.157 1.00 80.81 221 THR A CA 1
ATOM 1758 C C . THR A 1 221 ? -4.882 47.795 -14.033 1.00 80.81 221 THR A C 1
ATOM 1760 O O . THR A 1 221 ? -4.177 46.839 -14.363 1.00 80.81 221 THR A O 1
ATOM 1763 N N . GLY A 1 222 ? -4.562 49.034 -14.411 1.00 85.06 222 GLY A N 1
ATOM 1764 C CA . GLY A 1 222 ? -3.310 49.392 -15.080 1.00 85.06 222 GLY A CA 1
ATOM 1765 C C . GLY A 1 222 ? -3.515 50.086 -16.422 1.00 85.06 222 GLY A C 1
ATOM 1766 O O . GLY A 1 222 ? -4.541 49.927 -17.069 1.00 85.06 222 GLY A O 1
ATOM 1767 N N . ILE A 1 223 ? -2.503 50.844 -16.856 1.00 86.88 223 ILE A N 1
ATOM 1768 C CA . ILE A 1 223 ? -2.588 51.733 -18.030 1.00 86.88 223 ILE A CA 1
ATOM 1769 C C . ILE A 1 223 ? -3.083 50.982 -19.274 1.00 86.88 223 ILE A C 1
ATOM 1771 O O . ILE A 1 223 ? -3.973 51.461 -19.963 1.00 86.88 223 ILE A O 1
ATOM 1775 N N . PHE A 1 224 ? -2.552 49.784 -19.539 1.00 88.50 224 PHE A N 1
ATOM 1776 C CA . PHE A 1 224 ? -2.978 48.983 -20.688 1.00 88.50 224 PHE A CA 1
ATOM 1777 C C . PHE A 1 224 ? -4.442 48.523 -20.591 1.00 88.50 224 PHE A C 1
ATOM 1779 O O . PHE A 1 224 ? -5.154 48.571 -21.593 1.00 88.50 224 PHE A O 1
ATOM 1786 N N . PHE A 1 225 ? -4.891 48.107 -19.400 1.00 89.00 225 PHE A N 1
ATOM 1787 C CA . PHE A 1 225 ? -6.280 47.711 -19.160 1.00 89.00 225 PHE A CA 1
ATOM 1788 C C . PHE A 1 225 ? -7.227 48.887 -19.400 1.00 89.00 225 PHE A C 1
ATOM 1790 O O . PHE A 1 225 ? -8.140 48.758 -20.210 1.00 89.00 225 PHE A O 1
ATOM 1797 N N . GLU A 1 226 ? -6.950 50.044 -18.791 1.00 89.12 226 GLU A N 1
ATOM 1798 C CA . GLU A 1 226 ? -7.758 51.259 -18.962 1.00 89.12 226 GLU A CA 1
ATOM 1799 C C . GLU A 1 226 ? -7.830 51.682 -20.433 1.00 89.12 226 GLU A C 1
ATOM 1801 O O . GLU A 1 226 ? -8.913 51.929 -20.953 1.00 89.12 226 GLU A O 1
ATOM 1806 N N . CYS A 1 227 ? -6.701 51.675 -21.154 1.00 88.19 227 CYS A N 1
ATOM 1807 C CA . CYS A 1 227 ? -6.685 51.993 -22.583 1.00 88.19 227 CYS A CA 1
ATOM 1808 C C . CYS A 1 227 ? -7.558 51.039 -23.414 1.00 88.19 227 CYS A C 1
ATOM 1810 O O . CYS A 1 227 ? -8.286 51.491 -24.301 1.00 88.19 227 CYS A O 1
ATOM 1812 N N . CYS A 1 228 ? -7.494 49.730 -23.153 1.00 89.12 228 CYS A N 1
ATOM 1813 C CA . CYS A 1 228 ? -8.307 48.751 -23.874 1.00 89.12 228 CYS A CA 1
ATOM 1814 C C . CYS A 1 228 ? -9.789 48.844 -23.490 1.00 89.12 228 CYS A C 1
ATOM 1816 O O . CYS A 1 228 ? -10.657 48.716 -24.352 1.00 89.12 228 CYS A O 1
ATOM 1818 N N . TYR A 1 229 ? -10.091 49.095 -22.218 1.00 89.19 229 TYR A N 1
ATOM 1819 C CA . TYR A 1 229 ? -11.459 49.235 -21.736 1.00 89.19 229 TYR A CA 1
ATOM 1820 C C . TYR A 1 229 ? -12.117 50.515 -22.268 1.00 89.19 229 TYR A C 1
ATOM 1822 O O . TYR A 1 229 ? -13.237 50.471 -22.775 1.00 89.19 229 TYR A O 1
ATOM 1830 N N . ASP A 1 230 ? -11.392 51.636 -22.280 1.00 89.56 230 ASP A N 1
ATOM 1831 C CA . ASP A 1 230 ? -11.828 52.876 -22.926 1.00 89.56 230 ASP A CA 1
ATOM 1832 C C . ASP A 1 230 ? -12.038 52.699 -24.433 1.00 89.56 230 ASP A C 1
ATOM 1834 O O . ASP A 1 230 ? -12.961 53.283 -25.006 1.00 89.56 230 ASP A O 1
ATOM 1838 N N . PHE A 1 231 ? -11.201 51.892 -25.094 1.00 89.94 231 PHE A N 1
ATOM 1839 C CA . PHE A 1 231 ? -11.409 51.517 -26.490 1.00 89.94 231 PHE A CA 1
ATOM 1840 C C . PHE A 1 231 ? -12.732 50.759 -26.678 1.00 89.94 231 PHE A C 1
ATOM 1842 O O . PHE A 1 231 ? -13.513 51.152 -27.543 1.00 89.94 231 PHE A O 1
ATOM 1849 N N . ILE A 1 232 ? -13.022 49.744 -25.852 1.00 89.19 232 ILE A N 1
ATOM 1850 C CA . ILE A 1 232 ? -14.288 48.991 -25.914 1.00 89.19 232 ILE A CA 1
ATOM 1851 C C . ILE A 1 232 ? -15.487 49.921 -25.698 1.00 89.19 232 ILE A C 1
ATOM 1853 O O . ILE A 1 232 ? -16.421 49.900 -26.500 1.00 89.19 232 ILE A O 1
ATOM 1857 N N . LYS A 1 233 ? -15.434 50.807 -24.696 1.00 88.44 233 LYS A N 1
ATOM 1858 C CA . LYS A 1 233 ? -16.502 51.786 -24.432 1.00 88.44 233 LYS A CA 1
ATOM 1859 C C . LYS A 1 233 ? -16.777 52.699 -25.626 1.00 88.44 233 LYS A C 1
ATOM 1861 O O . LYS A 1 233 ? -17.932 52.967 -25.947 1.00 88.44 233 LYS A O 1
ATOM 1866 N N . LYS A 1 234 ? -15.729 53.152 -26.325 1.00 90.56 234 LYS A N 1
ATOM 1867 C CA . LYS A 1 234 ? -15.848 54.009 -27.523 1.00 90.56 234 LYS A CA 1
ATOM 1868 C C . LYS A 1 234 ? -16.507 53.312 -28.720 1.00 90.56 234 LYS A C 1
ATOM 1870 O O . LYS A 1 234 ? -16.871 53.998 -29.674 1.00 90.56 234 LYS A O 1
ATOM 1875 N N . LEU A 1 235 ? -16.670 51.985 -28.697 1.00 87.56 235 LEU A N 1
ATOM 1876 C CA . LEU A 1 235 ? -17.390 51.246 -29.740 1.00 87.56 235 LEU A CA 1
ATOM 1877 C C . LEU A 1 235 ? -18.917 51.395 -29.636 1.00 87.56 235 LEU A C 1
ATOM 1879 O O . LEU A 1 235 ? -19.604 51.024 -30.584 1.00 87.56 235 LEU A O 1
ATOM 1883 N N . ASN A 1 236 ? -19.446 51.951 -28.534 1.00 85.44 236 ASN A N 1
ATOM 1884 C CA . ASN A 1 236 ? -20.882 52.168 -28.300 1.00 85.44 236 ASN A CA 1
ATOM 1885 C C . ASN A 1 236 ? -21.743 50.897 -28.481 1.00 85.44 236 ASN A C 1
ATOM 1887 O O . ASN A 1 236 ? -22.836 50.959 -29.042 1.00 85.44 236 ASN A O 1
ATOM 1891 N N . LYS A 1 237 ? -21.243 49.743 -28.022 1.00 87.38 237 LYS A N 1
ATOM 1892 C CA . LYS A 1 237 ? -21.953 48.450 -28.018 1.00 87.38 237 LYS A CA 1
ATOM 1893 C C . LYS A 1 237 ? -22.406 48.084 -26.604 1.00 87.38 237 LYS A C 1
ATOM 1895 O O . LYS A 1 237 ? -21.845 48.597 -25.636 1.00 87.38 237 LYS A O 1
ATOM 1900 N N . PHE A 1 238 ? -23.400 47.207 -26.469 1.00 88.50 238 PHE A N 1
ATOM 1901 C CA . PHE A 1 238 ? -23.841 46.748 -25.149 1.00 88.50 238 PHE A CA 1
ATOM 1902 C C . PHE A 1 238 ? -22.822 45.767 -24.556 1.00 88.50 238 PHE A C 1
ATOM 1904 O O . PHE A 1 238 ? -22.427 44.794 -25.194 1.00 88.50 238 PHE A O 1
ATOM 1911 N N . GLU A 1 239 ? -22.381 46.020 -23.327 1.00 89.12 239 GLU A N 1
ATOM 1912 C CA . GLU A 1 239 ? -21.442 45.145 -22.623 1.00 89.12 239 GLU A CA 1
ATOM 1913 C C . GLU A 1 239 ? -22.201 44.099 -21.804 1.00 89.12 239 GLU A C 1
ATOM 1915 O O . GLU A 1 239 ? -22.913 44.442 -20.857 1.00 89.12 239 GLU A O 1
ATOM 1920 N N . LEU A 1 240 ? -22.004 42.826 -22.133 1.00 88.94 240 LEU A N 1
ATOM 1921 C CA . LEU A 1 240 ? -22.537 41.696 -21.384 1.00 88.94 240 LEU A CA 1
ATOM 1922 C C . LEU A 1 240 ? -21.441 41.125 -20.480 1.00 88.94 240 LEU A C 1
ATOM 1924 O O . LEU A 1 240 ? -20.426 40.632 -20.972 1.00 88.94 240 LEU A O 1
ATOM 1928 N N . ASP A 1 241 ? -21.647 41.180 -19.167 1.00 88.81 241 ASP A N 1
ATOM 1929 C CA . ASP A 1 241 ? -20.759 40.520 -18.211 1.00 88.81 241 ASP A CA 1
ATOM 1930 C C . ASP A 1 241 ? -21.018 39.011 -18.212 1.00 88.81 241 ASP A C 1
ATOM 1932 O O . ASP A 1 241 ? -22.133 38.570 -17.940 1.00 88.81 241 ASP A O 1
ATOM 1936 N N . VAL A 1 242 ? -19.989 38.231 -18.543 1.00 89.00 242 VAL A N 1
ATOM 1937 C CA . VAL A 1 242 ? -20.069 36.765 -18.631 1.00 89.00 242 VAL A CA 1
ATOM 1938 C C . VAL A 1 242 ? -19.152 36.061 -17.634 1.00 89.00 242 VAL A C 1
ATOM 1940 O O . VAL A 1 242 ? -18.927 34.855 -17.756 1.00 89.00 242 VAL A O 1
ATOM 1943 N N . SER A 1 243 ? -18.655 36.784 -16.622 1.00 87.19 243 SER A N 1
ATOM 1944 C CA . SER A 1 243 ? -17.776 36.236 -15.581 1.00 87.19 243 SER A CA 1
ATOM 1945 C C . SER A 1 243 ? -18.366 34.992 -14.907 1.00 87.19 243 SER A C 1
ATOM 1947 O O . SER A 1 243 ? -17.663 34.004 -14.731 1.00 87.19 243 SER A O 1
ATOM 1949 N N . ASN A 1 244 ? -19.671 34.965 -14.618 1.00 84.12 244 ASN A N 1
ATOM 1950 C CA . ASN A 1 244 ? -20.314 33.782 -14.029 1.00 84.12 244 ASN A CA 1
ATOM 1951 C C . ASN A 1 244 ? -20.538 32.643 -15.037 1.00 84.12 244 ASN A C 1
ATOM 1953 O O . ASN A 1 244 ? -20.495 31.474 -14.661 1.00 84.12 244 ASN A O 1
ATOM 1957 N N . ASN A 1 245 ? -20.760 32.951 -16.319 1.00 84.25 245 ASN A N 1
ATOM 1958 C CA . ASN A 1 245 ? -20.996 31.928 -17.343 1.00 84.25 245 ASN A CA 1
ATOM 1959 C C . ASN A 1 245 ? -19.729 31.135 -17.675 1.00 84.25 245 ASN A C 1
ATOM 1961 O O . ASN A 1 245 ? -19.835 29.972 -18.070 1.00 84.25 245 ASN A O 1
ATOM 1965 N N . ILE A 1 246 ? -18.553 31.759 -17.537 1.00 87.44 246 ILE A N 1
ATOM 1966 C CA . ILE A 1 246 ? -17.273 31.124 -17.858 1.00 87.44 246 ILE A CA 1
ATOM 1967 C C . ILE A 1 246 ? -16.779 30.195 -16.746 1.00 87.44 246 ILE A C 1
ATOM 1969 O O . ILE A 1 246 ? -15.997 29.300 -17.037 1.00 87.44 246 ILE A O 1
ATOM 1973 N N . LYS A 1 247 ? -17.250 30.337 -15.498 1.00 87.56 247 LYS A N 1
ATOM 1974 C CA . LYS A 1 247 ? -16.790 29.497 -14.376 1.00 87.56 247 LYS A CA 1
ATOM 1975 C C . LYS A 1 247 ? -16.989 27.997 -14.627 1.00 87.56 247 LYS A C 1
ATOM 1977 O O . LYS A 1 247 ? -16.086 27.208 -14.382 1.00 87.56 247 LYS A O 1
ATOM 1982 N N . HIS A 1 248 ? -18.120 27.611 -15.224 1.00 87.06 248 HIS A N 1
ATOM 1983 C CA . HIS A 1 248 ? -18.368 26.227 -15.655 1.00 87.06 248 HIS A CA 1
ATOM 1984 C C . HIS A 1 248 ? -17.301 25.713 -16.632 1.00 87.06 248 HIS A C 1
ATOM 1986 O O . HIS A 1 248 ? -16.875 24.565 -16.560 1.00 87.06 248 HIS A O 1
ATOM 1992 N N . LEU A 1 249 ? -16.810 26.580 -17.520 1.00 88.94 249 LEU A N 1
ATOM 1993 C CA . LEU A 1 249 ? -15.749 26.230 -18.457 1.00 88.94 249 LEU A CA 1
ATOM 1994 C C . LEU A 1 249 ? -14.403 26.022 -17.742 1.00 88.94 249 LEU A C 1
ATOM 1996 O O . LEU A 1 249 ? -13.667 25.099 -18.084 1.00 88.94 249 LEU A O 1
ATOM 2000 N N . LEU A 1 250 ? -14.106 26.829 -16.717 1.00 91.19 250 LEU A N 1
ATOM 2001 C CA . LEU A 1 250 ? -12.881 26.715 -15.912 1.00 91.19 250 LEU A CA 1
ATOM 2002 C C . LEU A 1 250 ? -12.824 25.416 -15.089 1.00 91.19 250 LEU A C 1
ATOM 2004 O O . LEU A 1 250 ? -11.742 24.976 -14.690 1.00 91.19 250 LEU A O 1
ATOM 2008 N N . ASN A 1 251 ? -13.964 24.757 -14.870 1.00 91.62 251 ASN A N 1
ATOM 2009 C CA . ASN A 1 251 ? -14.047 23.472 -14.172 1.00 91.62 251 ASN A CA 1
ATOM 2010 C C . ASN A 1 251 ? -13.599 22.278 -15.023 1.00 91.62 251 ASN A C 1
ATOM 2012 O O . ASN A 1 251 ? -13.344 21.203 -14.475 1.00 91.62 251 ASN A O 1
ATOM 2016 N N . PHE A 1 252 ? -13.459 22.463 -16.336 1.00 92.44 252 PHE A N 1
ATOM 2017 C CA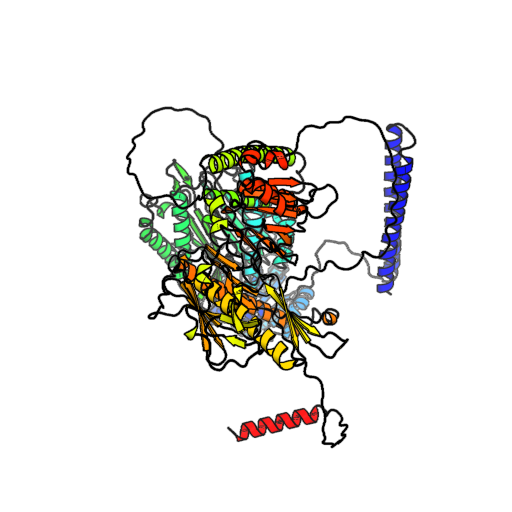 . PHE A 1 252 ? -12.971 21.426 -17.234 1.00 92.44 252 PHE A CA 1
ATOM 2018 C C . PHE A 1 252 ? -11.493 21.104 -16.971 1.00 92.44 252 PHE A C 1
ATOM 2020 O O . PHE A 1 252 ? -10.658 22.007 -16.837 1.00 92.44 252 PHE A O 1
ATOM 2027 N N . ARG A 1 253 ? -11.164 19.812 -16.948 1.00 93.44 253 ARG A N 1
ATOM 2028 C CA . ARG A 1 253 ? -9.804 19.265 -16.879 1.00 93.44 253 ARG A CA 1
ATOM 2029 C C . ARG A 1 253 ? -9.519 18.471 -18.147 1.00 93.44 253 ARG A C 1
ATOM 2031 O O . ARG A 1 253 ? -10.240 17.531 -18.469 1.00 93.44 253 ARG A O 1
ATOM 2038 N N . SER A 1 254 ? -8.460 18.835 -18.857 1.00 91.44 254 SER A N 1
ATOM 2039 C CA . SER A 1 254 ? -7.927 18.004 -19.939 1.00 91.44 254 SER A CA 1
ATOM 2040 C C . SER A 1 254 ? -7.131 16.814 -19.395 1.00 91.44 254 SER A C 1
ATOM 2042 O O . SER A 1 254 ? -6.820 16.750 -18.206 1.00 91.44 254 SER A O 1
ATOM 2044 N N . ASP A 1 255 ? -6.695 15.910 -20.274 1.00 90.44 255 ASP A N 1
ATOM 2045 C CA . ASP A 1 255 ? -5.773 14.826 -19.903 1.00 90.44 255 ASP A CA 1
ATOM 2046 C C . ASP A 1 255 ? -4.443 15.343 -19.323 1.00 90.44 255 ASP A C 1
ATOM 2048 O O . ASP A 1 255 ? -3.825 14.682 -18.486 1.00 90.44 255 ASP A O 1
ATOM 2052 N N . SER A 1 256 ? -3.986 16.523 -19.762 1.00 90.50 256 SER A N 1
ATOM 2053 C CA . SER A 1 256 ? -2.776 17.169 -19.236 1.00 90.50 256 SER A CA 1
ATOM 2054 C C . SER A 1 256 ? -3.026 17.708 -17.824 1.00 90.50 256 SER A C 1
ATOM 2056 O O . SER A 1 256 ? -2.277 17.393 -16.897 1.00 90.50 256 SER A O 1
ATOM 2058 N N . ASP A 1 257 ? -4.148 18.410 -17.627 1.00 92.25 257 ASP A N 1
ATOM 2059 C CA . ASP A 1 257 ? -4.564 18.911 -16.311 1.00 92.25 257 ASP A CA 1
ATOM 2060 C C . ASP A 1 257 ? -4.770 17.754 -15.323 1.00 92.25 257 ASP A C 1
ATOM 2062 O O . ASP A 1 257 ? -4.387 17.837 -14.158 1.00 92.25 257 ASP A O 1
ATOM 2066 N N . MET A 1 258 ? -5.320 16.637 -15.803 1.00 93.44 258 MET A N 1
ATOM 2067 C CA . MET A 1 258 ? -5.562 15.437 -15.015 1.00 93.44 258 MET A CA 1
ATOM 2068 C C . MET A 1 258 ? -4.257 14.808 -14.509 1.00 93.44 258 MET A C 1
ATOM 2070 O O . MET A 1 258 ? -4.162 14.425 -13.343 1.00 93.44 258 MET A O 1
ATOM 2074 N N . LYS A 1 259 ? -3.208 14.755 -15.340 1.00 92.44 259 LYS A N 1
ATOM 2075 C CA . LYS A 1 259 ? -1.875 14.292 -14.906 1.00 92.44 259 LYS A CA 1
ATOM 2076 C C . LYS A 1 259 ? -1.293 15.194 -13.821 1.00 92.44 259 LYS A C 1
ATOM 2078 O O . LYS A 1 259 ? -0.755 14.692 -12.836 1.00 92.44 259 LYS A O 1
ATOM 2083 N N . ILE A 1 260 ? -1.429 16.510 -13.982 1.00 92.50 260 ILE A N 1
ATOM 2084 C CA . ILE A 1 260 ? -0.993 17.484 -12.976 1.00 92.50 260 ILE A CA 1
ATOM 2085 C C . ILE A 1 260 ? -1.770 17.272 -11.671 1.00 92.50 260 ILE A C 1
ATOM 2087 O O . ILE A 1 260 ? -1.159 17.155 -10.612 1.00 92.50 260 ILE A O 1
ATOM 2091 N N . GLN A 1 261 ? -3.095 17.143 -11.732 1.00 94.25 261 GLN A N 1
ATOM 2092 C CA . GLN A 1 261 ? -3.931 16.983 -10.543 1.00 94.25 261 GLN A CA 1
ATOM 2093 C C . GLN A 1 261 ? -3.732 15.624 -9.851 1.00 94.25 261 GLN A C 1
ATOM 2095 O O . GLN A 1 261 ? -3.787 15.545 -8.622 1.00 94.25 261 GLN A O 1
ATOM 2100 N N . LYS A 1 262 ? -3.423 14.551 -10.594 1.00 95.50 262 LYS A N 1
ATOM 2101 C CA . LYS A 1 262 ? -3.013 13.271 -9.994 1.00 95.50 262 LYS A CA 1
ATOM 2102 C C . LYS A 1 262 ? -1.671 13.402 -9.273 1.00 95.50 262 LYS A C 1
ATOM 2104 O O . LYS A 1 262 ? -1.590 13.015 -8.111 1.00 95.50 262 LYS A O 1
ATOM 2109 N N . ASN A 1 263 ? -0.670 14.034 -9.892 1.00 94.50 263 ASN A N 1
ATOM 2110 C CA . ASN A 1 263 ? 0.603 14.316 -9.223 1.00 94.50 263 ASN A CA 1
ATOM 2111 C C . ASN A 1 263 ? 0.394 15.169 -7.961 1.00 94.50 263 ASN A C 1
ATOM 2113 O O . ASN A 1 263 ? 0.934 14.835 -6.912 1.00 94.50 263 ASN A O 1
ATOM 2117 N N . GLY A 1 264 ? -0.436 16.216 -8.029 1.00 95.44 264 GLY A N 1
ATOM 2118 C CA . GLY A 1 264 ? -0.821 17.026 -6.868 1.00 95.44 264 GLY A CA 1
ATOM 2119 C C . GLY A 1 264 ? -1.481 16.197 -5.760 1.00 95.44 264 GLY A C 1
ATOM 2120 O O . GLY A 1 264 ? -1.134 16.314 -4.587 1.00 95.44 264 GLY A O 1
ATOM 2121 N N . SER A 1 265 ? -2.376 15.280 -6.118 1.00 97.00 265 SER A N 1
ATOM 2122 C CA . SER A 1 265 ? -3.030 14.386 -5.154 1.00 97.00 265 SER A CA 1
ATOM 2123 C C . SER A 1 265 ? -2.034 13.432 -4.482 1.00 97.00 265 SER A C 1
ATOM 2125 O O . SER A 1 265 ? -2.087 13.238 -3.265 1.00 97.00 265 SER A O 1
ATOM 2127 N N . ASP A 1 266 ? -1.078 12.890 -5.239 1.00 95.69 266 ASP A N 1
ATOM 2128 C CA . ASP A 1 266 ? -0.024 12.022 -4.707 1.00 95.69 266 ASP A CA 1
ATOM 2129 C C . ASP A 1 266 ? 0.957 12.803 -3.810 1.00 95.69 266 ASP A C 1
ATOM 2131 O O . ASP A 1 266 ? 1.351 12.310 -2.749 1.00 95.69 266 ASP A O 1
ATOM 2135 N N . ILE A 1 267 ? 1.299 14.049 -4.167 1.00 95.62 267 ILE A N 1
ATOM 2136 C CA . ILE A 1 267 ? 2.081 14.962 -3.315 1.00 95.62 267 ILE A CA 1
ATOM 2137 C C . ILE A 1 267 ? 1.340 15.210 -1.994 1.00 95.62 267 ILE A C 1
ATOM 2139 O O . ILE A 1 267 ? 1.944 15.082 -0.927 1.00 95.62 267 ILE A O 1
ATOM 2143 N N . ALA A 1 268 ? 0.034 15.500 -2.040 1.00 96.44 268 ALA A N 1
ATOM 2144 C CA . ALA A 1 268 ? -0.778 15.739 -0.845 1.00 96.44 268 ALA A CA 1
ATOM 2145 C C . ALA A 1 268 ? -0.765 14.515 0.084 1.00 96.44 268 ALA A C 1
ATOM 2147 O O . ALA A 1 268 ? -0.537 14.647 1.288 1.00 96.44 268 ALA A O 1
ATOM 2148 N N . CYS A 1 269 ? -0.905 13.312 -0.481 1.00 96.38 269 CYS A N 1
ATOM 2149 C CA . CYS A 1 269 ? -0.794 12.049 0.249 1.00 96.38 269 CYS A CA 1
ATOM 2150 C C . CYS A 1 269 ? 0.588 11.871 0.902 1.00 96.38 269 CYS A C 1
ATOM 2152 O O . CYS A 1 269 ? 0.688 11.476 2.069 1.00 96.38 269 CYS A O 1
ATOM 2154 N N . ILE A 1 270 ? 1.669 12.184 0.176 1.00 94.69 270 ILE A N 1
ATOM 2155 C CA . ILE A 1 270 ? 3.042 12.072 0.685 1.00 94.69 270 ILE A CA 1
ATOM 2156 C C . ILE A 1 270 ? 3.279 13.040 1.842 1.00 94.69 270 ILE A C 1
ATOM 2158 O O . ILE A 1 270 ? 3.847 12.613 2.852 1.00 94.69 270 ILE A O 1
ATOM 2162 N N . ILE A 1 271 ? 2.857 14.303 1.719 1.00 95.31 271 ILE A N 1
ATOM 2163 C CA . ILE A 1 271 ? 3.022 15.309 2.776 1.00 95.31 271 ILE A CA 1
ATOM 2164 C C . ILE A 1 271 ? 2.168 14.933 3.995 1.00 95.31 271 ILE A C 1
ATOM 2166 O O . ILE A 1 271 ? 2.694 14.913 5.111 1.00 95.31 271 ILE A O 1
ATOM 2170 N N . LEU A 1 272 ? 0.905 14.534 3.792 1.00 95.50 272 LEU A N 1
ATOM 2171 C CA . LEU A 1 272 ? 0.018 14.070 4.862 1.00 95.50 272 LEU A CA 1
ATOM 2172 C C . LEU A 1 272 ? 0.667 12.937 5.667 1.00 95.50 272 LEU A C 1
ATOM 2174 O O . LEU A 1 272 ? 0.780 13.039 6.887 1.00 95.50 272 LEU A O 1
ATOM 2178 N N . LYS A 1 273 ? 1.142 11.872 5.004 1.00 93.38 273 LYS A N 1
ATOM 2179 C CA . LYS A 1 273 ? 1.721 10.722 5.716 1.00 93.38 273 LYS A CA 1
ATOM 2180 C C . LYS A 1 273 ? 3.107 11.010 6.278 1.00 93.38 273 LYS A C 1
ATOM 2182 O O . LYS A 1 273 ? 3.400 10.615 7.403 1.00 93.38 273 LYS A O 1
ATOM 2187 N N . SER A 1 274 ? 3.977 11.663 5.505 1.00 90.81 274 SER A N 1
ATOM 2188 C CA . SER A 1 274 ? 5.389 11.843 5.869 1.00 90.81 274 SER A CA 1
ATOM 2189 C C . SER A 1 274 ? 5.634 12.954 6.881 1.00 90.81 274 SER A C 1
ATOM 2191 O O . SER A 1 274 ? 6.688 12.920 7.518 1.00 90.81 274 SER A O 1
ATOM 2193 N N . ILE A 1 275 ? 4.723 13.927 6.981 1.00 93.25 275 ILE A N 1
ATOM 2194 C CA . ILE A 1 275 ? 4.839 15.069 7.889 1.00 93.25 275 ILE A CA 1
ATOM 2195 C C . ILE A 1 275 ? 3.754 15.009 8.953 1.00 93.25 275 ILE A C 1
ATOM 2197 O O . ILE A 1 275 ? 4.093 14.749 10.100 1.00 93.25 275 ILE A O 1
ATOM 2201 N N . LEU A 1 276 ? 2.481 15.210 8.599 1.00 93.62 276 LEU A N 1
ATOM 2202 C CA . LEU A 1 276 ? 1.413 15.363 9.594 1.00 93.62 276 LEU A CA 1
ATOM 2203 C C . LEU A 1 276 ? 1.205 14.084 10.410 1.00 93.62 276 LEU A C 1
ATOM 2205 O O . LEU A 1 276 ? 1.415 14.102 11.618 1.00 93.62 276 LEU A O 1
ATOM 2209 N N . ILE A 1 277 ? 0.882 12.964 9.755 1.00 93.19 277 ILE A N 1
ATOM 2210 C CA . ILE A 1 277 ? 0.642 11.687 10.443 1.00 93.19 277 ILE A CA 1
ATOM 2211 C C . ILE A 1 277 ? 1.903 11.228 11.183 1.00 93.19 277 ILE A C 1
ATOM 2213 O O . ILE A 1 277 ? 1.804 10.876 12.346 1.00 93.19 277 ILE A O 1
ATOM 2217 N N . THR A 1 278 ? 3.090 11.313 10.565 1.00 90.94 278 THR A N 1
ATOM 2218 C CA . THR A 1 278 ? 4.353 10.953 11.249 1.00 90.94 278 THR A CA 1
ATOM 2219 C C . THR A 1 278 ? 4.597 11.826 12.491 1.00 90.94 278 THR A C 1
ATOM 2221 O O . THR A 1 278 ? 5.127 11.344 13.482 1.00 90.94 278 THR A O 1
ATOM 2224 N N . THR A 1 279 ? 4.261 13.119 12.449 1.00 90.94 279 THR A N 1
ATOM 2225 C CA . THR A 1 279 ? 4.441 14.021 13.600 1.00 90.94 279 THR A CA 1
ATOM 2226 C C . THR A 1 279 ? 3.451 13.697 14.710 1.00 90.94 279 THR A C 1
ATOM 2228 O O . THR A 1 279 ? 3.854 13.671 15.863 1.00 90.94 279 THR A O 1
ATOM 2231 N N . ILE A 1 280 ? 2.190 13.423 14.363 1.00 90.62 280 ILE A N 1
ATOM 2232 C CA . ILE A 1 280 ? 1.169 12.988 15.321 1.00 90.62 280 ILE A CA 1
ATOM 2233 C C . ILE A 1 280 ? 1.595 11.664 15.960 1.00 90.62 280 ILE A C 1
ATOM 2235 O O . ILE A 1 280 ? 1.635 11.596 17.175 1.00 90.62 280 ILE A O 1
ATOM 2239 N N . GLU A 1 281 ? 1.992 10.666 15.163 1.00 88.19 281 GLU A N 1
ATOM 2240 C CA . GLU A 1 281 ? 2.523 9.379 15.646 1.00 88.19 281 GLU A CA 1
ATOM 2241 C C . GLU A 1 281 ? 3.672 9.602 16.645 1.00 88.19 281 GLU A C 1
ATOM 2243 O O . GLU A 1 281 ? 3.583 9.155 17.781 1.00 88.19 281 GLU A O 1
ATOM 2248 N N . ASN A 1 282 ? 4.686 10.399 16.276 1.00 85.06 282 ASN A N 1
ATOM 2249 C CA . ASN A 1 282 ? 5.794 10.718 17.183 1.00 85.06 282 ASN A CA 1
ATOM 2250 C C . ASN A 1 282 ? 5.328 11.385 18.485 1.00 85.06 282 ASN A C 1
ATOM 2252 O O . ASN A 1 282 ? 5.843 11.035 19.534 1.00 85.06 282 ASN A O 1
ATOM 2256 N N . ALA A 1 283 ? 4.410 12.354 18.411 1.00 85.44 283 ALA A N 1
ATOM 2257 C CA . ALA A 1 283 ? 3.949 13.110 19.574 1.00 85.44 283 ALA A CA 1
ATOM 2258 C C . ALA A 1 283 ? 3.049 12.280 20.503 1.00 85.44 283 ALA A C 1
ATOM 2260 O O . ALA A 1 283 ? 3.034 12.517 21.708 1.00 85.44 283 ALA A O 1
ATOM 2261 N N . LEU A 1 284 ? 2.293 11.319 19.961 1.00 85.19 284 LEU A N 1
ATOM 2262 C CA . LEU A 1 284 ? 1.550 10.347 20.764 1.00 85.19 284 LEU A CA 1
ATOM 2263 C C . LEU A 1 284 ? 2.519 9.398 21.485 1.00 85.19 284 LEU A C 1
ATOM 2265 O O . LEU A 1 284 ? 2.390 9.198 22.687 1.00 85.19 284 LEU A O 1
ATOM 2269 N N . ASP A 1 285 ? 3.533 8.894 20.779 1.00 77.69 285 ASP A N 1
ATOM 2270 C CA . ASP A 1 285 ? 4.491 7.928 21.330 1.00 77.69 285 ASP A CA 1
ATOM 2271 C C . ASP A 1 285 ? 5.459 8.537 22.359 1.00 77.69 285 ASP A C 1
ATOM 2273 O O . ASP A 1 285 ? 5.867 7.864 23.302 1.00 77.69 285 ASP A O 1
ATOM 2277 N N . SER A 1 286 ? 5.867 9.797 22.180 1.00 77.75 286 SER A N 1
ATOM 2278 C CA . SER A 1 286 ? 6.765 10.500 23.108 1.00 77.75 286 SER A CA 1
ATOM 2279 C C . SER A 1 286 ? 6.038 11.199 24.260 1.00 77.75 286 SER A C 1
ATOM 2281 O O . SER A 1 286 ? 6.695 11.848 25.076 1.00 77.75 286 SER A O 1
ATOM 2283 N N . GLU A 1 287 ? 4.701 11.117 24.298 1.00 78.25 287 GLU A N 1
ATOM 2284 C CA . GLU A 1 287 ? 3.829 11.917 25.170 1.00 78.25 287 GLU A CA 1
ATOM 2285 C C . GLU A 1 287 ? 4.145 13.430 25.102 1.00 78.25 287 GLU A C 1
ATOM 2287 O O . GLU A 1 287 ? 3.929 14.194 26.048 1.00 78.25 287 GLU A O 1
ATOM 2292 N N . GLU A 1 288 ? 4.667 13.898 23.961 1.00 77.19 288 GLU A N 1
ATOM 2293 C CA . GLU A 1 288 ? 5.012 15.300 23.764 1.00 77.19 288 GLU A CA 1
ATOM 2294 C C . GLU A 1 288 ? 3.758 16.144 23.528 1.00 77.19 288 GLU A C 1
ATOM 2296 O O . GLU A 1 288 ? 2.929 15.901 22.646 1.00 77.19 288 GLU A O 1
ATOM 2301 N N . PHE A 1 289 ? 3.651 17.227 24.293 1.00 78.69 289 PHE A N 1
ATOM 2302 C CA . PHE A 1 289 ? 2.588 18.209 24.136 1.00 78.69 289 PHE A CA 1
ATOM 2303 C C . PHE A 1 289 ? 2.912 19.164 22.980 1.00 78.69 289 PHE A C 1
ATOM 2305 O O . PHE A 1 289 ? 3.364 20.291 23.185 1.00 78.69 289 PHE A O 1
ATOM 2312 N N . GLU A 1 290 ? 2.652 18.729 21.746 1.00 87.88 290 GLU A N 1
ATOM 2313 C CA . GLU A 1 290 ? 2.666 19.606 20.570 1.00 87.88 290 GLU A CA 1
ATOM 2314 C C . GLU A 1 290 ? 1.285 20.234 20.316 1.00 87.88 290 GLU A C 1
ATOM 2316 O O . GLU A 1 290 ? 0.246 19.575 20.405 1.00 87.88 290 GLU A O 1
ATOM 2321 N N . SER A 1 291 ? 1.251 21.530 19.988 1.00 91.62 291 SER A N 1
ATOM 2322 C CA . SER A 1 291 ? 0.001 22.212 19.633 1.00 91.62 291 SER A CA 1
ATOM 2323 C C . SER A 1 291 ? -0.444 21.882 18.209 1.00 91.62 291 SER A C 1
ATOM 2325 O O . SER A 1 291 ? 0.380 21.650 17.320 1.00 91.62 291 SER A O 1
ATOM 2327 N N . HIS A 1 292 ? -1.756 21.921 17.951 1.00 91.25 292 HIS A N 1
ATOM 2328 C CA . HIS A 1 292 ? -2.288 21.731 16.596 1.00 91.25 292 HIS A CA 1
ATOM 2329 C C . HIS A 1 292 ? -1.680 22.724 15.599 1.00 91.25 292 HIS A C 1
ATOM 2331 O O . HIS A 1 292 ? -1.398 22.349 14.465 1.00 91.25 292 HIS A O 1
ATOM 2337 N N . GLU A 1 293 ? -1.458 23.972 16.021 1.00 91.00 293 GLU A N 1
ATOM 2338 C CA . GLU A 1 293 ? -0.808 25.027 15.230 1.00 91.00 293 GLU A CA 1
ATOM 2339 C C . GLU A 1 293 ? 0.625 24.634 14.829 1.00 91.00 293 GLU A C 1
ATOM 2341 O O . GLU A 1 293 ? 0.965 24.685 13.649 1.00 91.00 293 GLU A O 1
ATOM 2346 N N . MET A 1 294 ? 1.435 24.133 15.769 1.00 90.25 294 MET A N 1
ATOM 2347 C CA . MET A 1 294 ? 2.811 23.703 15.484 1.00 90.25 294 MET A CA 1
ATOM 2348 C C . MET A 1 294 ? 2.873 22.517 14.514 1.00 90.25 294 MET A C 1
ATOM 2350 O O . MET A 1 294 ? 3.739 22.479 13.637 1.00 90.25 294 MET A O 1
ATOM 2354 N N . ILE A 1 295 ? 1.952 21.558 14.640 1.00 91.50 295 ILE A N 1
ATOM 2355 C CA . ILE A 1 295 ? 1.897 20.398 13.740 1.00 91.50 295 ILE A CA 1
ATOM 2356 C C . ILE A 1 295 ? 1.488 20.843 12.326 1.00 91.50 295 ILE A C 1
ATOM 2358 O O . ILE A 1 295 ? 2.108 20.423 11.345 1.00 91.50 295 ILE A O 1
ATOM 2362 N N . LYS A 1 296 ? 0.489 21.730 12.201 1.00 91.62 296 LYS A N 1
ATOM 2363 C CA . LYS A 1 296 ? 0.070 22.303 10.906 1.00 91.62 296 LYS A CA 1
ATOM 2364 C C . LYS A 1 296 ? 1.209 23.071 10.235 1.00 91.62 296 LYS A C 1
ATOM 2366 O O . LYS A 1 296 ? 1.437 22.882 9.039 1.00 91.62 296 LYS A O 1
ATOM 2371 N N . ASP A 1 297 ? 1.949 23.869 11.005 1.00 91.00 297 ASP A N 1
ATOM 2372 C CA . ASP A 1 297 ? 3.083 24.669 10.530 1.00 91.00 297 ASP A CA 1
ATOM 2373 C C . ASP A 1 297 ? 4.194 23.815 9.911 1.00 91.00 297 ASP A C 1
ATOM 2375 O O . ASP A 1 297 ? 4.818 24.229 8.932 1.00 91.00 297 ASP A O 1
ATOM 2379 N N . LYS A 1 298 ? 4.424 22.597 10.418 1.00 92.06 298 LYS A N 1
ATOM 2380 C CA . LYS A 1 298 ? 5.391 21.659 9.821 1.00 92.06 298 LYS A CA 1
ATOM 2381 C C . LYS A 1 298 ? 4.996 21.246 8.400 1.00 92.06 298 LYS A C 1
ATOM 2383 O O . LYS A 1 298 ? 5.877 21.020 7.571 1.00 92.06 298 LYS A O 1
ATOM 2388 N N . ALA A 1 299 ? 3.697 21.151 8.100 1.00 91.00 299 ALA A N 1
ATOM 2389 C CA . ALA A 1 299 ? 3.224 20.892 6.740 1.00 91.00 299 ALA A CA 1
ATOM 2390 C C . ALA A 1 299 ? 3.356 22.126 5.841 1.00 91.00 299 ALA A C 1
ATOM 2392 O O . ALA A 1 299 ? 3.773 21.986 4.696 1.00 91.00 299 ALA A O 1
ATOM 2393 N N . LEU A 1 300 ? 3.093 23.330 6.360 1.00 90.06 300 LEU A N 1
ATOM 2394 C CA . LEU A 1 300 ? 3.335 24.581 5.624 1.00 90.06 300 LEU A CA 1
ATOM 2395 C C . LEU A 1 300 ? 4.826 24.768 5.299 1.00 90.06 300 LEU A C 1
ATOM 2397 O O . LEU A 1 300 ? 5.183 25.252 4.231 1.00 90.06 300 LEU A O 1
ATOM 2401 N N . LYS A 1 301 ? 5.712 24.312 6.190 1.00 92.00 301 LYS A N 1
ATOM 2402 C CA . LYS A 1 301 ? 7.172 24.329 6.021 1.00 92.00 301 LYS A CA 1
ATOM 2403 C C . LYS A 1 301 ? 7.725 22.995 5.515 1.00 92.00 301 LYS A C 1
ATOM 2405 O O . LYS A 1 301 ? 8.841 22.611 5.867 1.00 92.00 301 LYS A O 1
ATOM 2410 N N . PHE A 1 302 ? 6.983 22.271 4.668 1.00 92.19 302 PHE A N 1
ATOM 2411 C CA . PHE A 1 302 ? 7.399 20.935 4.217 1.00 92.19 302 PHE A CA 1
ATOM 2412 C C . PHE A 1 302 ? 8.785 20.912 3.546 1.00 92.19 302 PHE A C 1
ATOM 2414 O O . PHE A 1 302 ? 9.475 19.891 3.611 1.00 92.19 302 PHE A O 1
ATOM 2421 N N . HIS A 1 303 ? 9.219 22.033 2.959 1.00 89.31 303 HIS A N 1
ATOM 2422 C CA . HIS A 1 303 ? 10.547 22.205 2.364 1.00 89.31 303 HIS A CA 1
ATOM 2423 C C . HIS A 1 303 ? 11.703 21.991 3.354 1.00 89.31 303 HIS A C 1
ATOM 2425 O O . HIS A 1 303 ? 12.787 21.562 2.954 1.00 89.31 303 HIS A O 1
ATOM 2431 N N . GLU A 1 304 ? 11.487 22.231 4.651 1.00 89.50 304 GLU A N 1
ATOM 2432 C CA . GLU A 1 304 ? 12.487 21.990 5.699 1.00 89.50 304 GLU A CA 1
ATOM 2433 C C . GLU A 1 304 ? 12.689 20.483 5.958 1.00 89.50 304 GLU A C 1
ATOM 2435 O O . GLU A 1 304 ? 13.754 20.039 6.403 1.00 89.50 304 GLU A O 1
ATOM 2440 N N . ASN A 1 305 ? 11.696 19.654 5.617 1.00 88.50 305 ASN A N 1
ATOM 2441 C CA . ASN A 1 305 ? 11.747 18.211 5.803 1.00 88.50 305 ASN A CA 1
ATOM 2442 C C . ASN A 1 305 ? 12.480 17.523 4.639 1.00 88.50 305 ASN A C 1
ATOM 2444 O O . ASN A 1 305 ? 11.878 17.065 3.664 1.00 88.50 305 ASN A O 1
ATOM 2448 N N . LYS A 1 306 ? 13.802 17.357 4.785 1.00 86.31 306 LYS A N 1
ATOM 2449 C CA . LYS A 1 306 ? 14.672 16.687 3.793 1.00 86.31 306 LYS A CA 1
ATOM 2450 C C . LYS A 1 306 ? 14.150 15.317 3.341 1.00 86.31 306 LYS A C 1
ATOM 2452 O O . LYS A 1 306 ? 14.326 14.952 2.184 1.00 86.31 306 LYS A O 1
ATOM 2457 N N . LYS A 1 307 ? 13.501 14.552 4.229 1.00 84.88 307 LYS A N 1
ATOM 2458 C CA . LYS A 1 307 ? 12.965 13.216 3.906 1.00 84.88 307 LYS A CA 1
ATOM 2459 C C . LYS A 1 307 ? 11.723 13.292 3.033 1.00 84.88 307 LYS A C 1
ATOM 2461 O O . LYS A 1 307 ? 11.559 12.446 2.160 1.00 84.88 307 LYS A O 1
ATOM 2466 N N . CYS A 1 308 ? 10.868 14.285 3.268 1.00 87.75 308 CYS A N 1
ATOM 2467 C CA . CYS A 1 308 ? 9.736 14.574 2.397 1.00 87.75 308 CYS A CA 1
ATOM 2468 C C . CYS A 1 308 ? 10.237 14.957 0.997 1.00 87.75 308 CYS A C 1
ATOM 2470 O O . CYS A 1 308 ? 9.851 14.325 0.020 1.00 87.75 308 CYS A O 1
ATOM 2472 N N . ILE A 1 309 ? 11.197 15.885 0.914 1.00 88.81 309 ILE A N 1
ATOM 2473 C CA . ILE A 1 309 ? 11.764 16.349 -0.361 1.00 88.81 309 ILE A CA 1
ATOM 2474 C C . ILE A 1 309 ? 12.417 15.223 -1.171 1.00 88.81 309 ILE A C 1
ATOM 2476 O O . ILE A 1 309 ? 12.170 15.122 -2.371 1.00 88.81 309 ILE A O 1
ATOM 2480 N N . ILE A 1 310 ? 13.209 14.352 -0.535 1.00 86.00 310 ILE A N 1
ATOM 2481 C CA . ILE A 1 310 ? 13.814 13.194 -1.216 1.00 86.00 310 ILE A CA 1
ATOM 2482 C C . ILE A 1 310 ? 12.719 12.278 -1.778 1.00 86.00 310 ILE A C 1
ATOM 2484 O O . ILE A 1 310 ? 12.745 11.951 -2.959 1.00 86.00 310 ILE A O 1
ATOM 2488 N N . LYS A 1 311 ? 11.694 11.943 -0.980 1.00 86.25 311 LYS A N 1
ATOM 2489 C CA . LYS A 1 311 ? 10.576 11.103 -1.442 1.00 86.25 311 LYS A CA 1
ATOM 2490 C C . LYS A 1 311 ? 9.809 11.727 -2.610 1.00 86.25 311 LYS A C 1
ATOM 2492 O O . LYS A 1 311 ? 9.441 10.998 -3.527 1.00 86.25 311 LYS A O 1
ATOM 2497 N N . LEU A 1 312 ? 9.565 13.038 -2.575 1.00 87.94 312 LEU A N 1
ATOM 2498 C CA . LEU A 1 312 ? 8.878 13.760 -3.651 1.00 87.94 312 LEU A CA 1
ATOM 2499 C C . LEU A 1 312 ? 9.687 13.718 -4.957 1.00 87.94 312 LEU A C 1
ATOM 2501 O O . LEU A 1 312 ? 9.130 13.426 -6.016 1.00 87.94 312 LEU A O 1
ATOM 2505 N N . ARG A 1 313 ? 11.009 13.922 -4.878 1.00 86.00 313 ARG A N 1
ATOM 2506 C CA . ARG A 1 313 ? 11.905 13.868 -6.044 1.00 86.00 313 ARG A CA 1
ATOM 2507 C C . ARG A 1 313 ? 12.057 12.456 -6.608 1.00 86.00 313 ARG A C 1
ATOM 2509 O O . ARG A 1 313 ? 11.938 12.285 -7.817 1.00 86.00 313 ARG A O 1
ATOM 2516 N N . ASP A 1 314 ? 12.261 11.459 -5.750 1.00 82.81 314 ASP A N 1
ATOM 2517 C CA . ASP A 1 314 ? 12.536 10.083 -6.177 1.00 82.81 314 ASP A CA 1
ATOM 2518 C C . ASP A 1 314 ? 11.292 9.391 -6.748 1.00 82.81 314 ASP A C 1
ATOM 2520 O O . ASP A 1 314 ? 11.385 8.686 -7.753 1.00 82.81 314 ASP A O 1
ATOM 2524 N N . LYS A 1 315 ? 10.117 9.594 -6.128 1.00 81.75 315 LYS A N 1
ATOM 2525 C CA . LYS A 1 315 ? 8.879 8.916 -6.546 1.00 81.75 315 LYS A CA 1
ATOM 2526 C C . LYS A 1 315 ? 8.165 9.604 -7.703 1.00 81.75 315 LYS A C 1
ATOM 2528 O O . LYS A 1 315 ? 7.678 8.912 -8.589 1.00 81.75 315 LYS A O 1
ATOM 2533 N N . LEU A 1 316 ? 8.062 10.934 -7.675 1.00 81.00 316 LEU A N 1
ATOM 2534 C CA . LEU A 1 316 ? 7.194 11.676 -8.598 1.00 81.00 316 LEU A CA 1
ATOM 2535 C C . LEU A 1 316 ? 7.968 12.532 -9.610 1.00 81.00 316 LEU A C 1
ATOM 2537 O O . LEU A 1 316 ? 7.377 12.973 -10.590 1.00 81.00 316 LEU A O 1
ATOM 2541 N N . LYS A 1 317 ? 9.279 12.751 -9.411 1.00 82.50 317 LYS A N 1
ATOM 2542 C CA . LYS A 1 317 ? 10.123 13.610 -10.270 1.00 82.50 317 LYS A CA 1
ATOM 2543 C C . LYS A 1 317 ? 9.538 15.018 -10.476 1.00 82.50 317 LYS A C 1
ATOM 2545 O O . LYS A 1 317 ? 9.683 15.605 -11.546 1.00 82.50 317 LYS A O 1
ATOM 2550 N N . VAL A 1 318 ? 8.858 15.541 -9.458 1.00 82.50 318 VAL A N 1
ATOM 2551 C CA . VAL A 1 318 ? 8.204 16.856 -9.489 1.00 82.50 318 VAL A CA 1
ATOM 2552 C C . VAL A 1 318 ? 9.164 17.960 -9.063 1.00 82.50 318 VAL A C 1
ATOM 2554 O O . VAL A 1 318 ? 10.056 17.731 -8.238 1.00 82.50 318 VAL A O 1
ATOM 2557 N N . ASP A 1 319 ? 8.967 19.156 -9.617 1.00 83.69 319 ASP A N 1
ATOM 2558 C CA . ASP A 1 319 ? 9.612 20.353 -9.092 1.00 83.69 319 ASP A CA 1
ATOM 2559 C C . ASP A 1 319 ? 8.980 20.721 -7.747 1.00 83.69 319 ASP A C 1
ATOM 2561 O O . ASP A 1 319 ? 7.765 20.652 -7.572 1.00 83.69 319 ASP A O 1
ATOM 2565 N N . ILE A 1 320 ? 9.832 21.053 -6.784 1.00 87.94 320 ILE A N 1
ATOM 2566 C CA . ILE A 1 320 ? 9.425 21.402 -5.425 1.00 87.94 320 ILE A CA 1
ATOM 2567 C C . ILE A 1 320 ? 8.939 22.849 -5.369 1.00 87.94 320 ILE A C 1
ATOM 2569 O O . ILE A 1 320 ? 8.095 23.156 -4.533 1.00 87.94 320 ILE A O 1
ATOM 2573 N N . ASP A 1 321 ? 9.456 23.704 -6.253 1.00 87.75 321 ASP A N 1
ATOM 2574 C CA . ASP A 1 321 ? 9.101 25.124 -6.303 1.00 87.75 321 ASP A CA 1
ATOM 2575 C C . ASP A 1 321 ? 7.679 25.343 -6.868 1.00 87.75 321 ASP A C 1
ATOM 2577 O O . ASP A 1 321 ? 7.096 26.398 -6.656 1.00 87.75 321 ASP A O 1
ATOM 2581 N N . ASP A 1 322 ? 7.100 24.325 -7.520 1.00 89.44 322 ASP A N 1
ATOM 2582 C CA . ASP A 1 322 ? 5.734 24.322 -8.073 1.00 89.44 322 ASP A CA 1
ATOM 2583 C C . ASP A 1 322 ? 4.658 23.852 -7.066 1.00 89.44 322 ASP A C 1
ATOM 2585 O O . ASP A 1 322 ? 3.507 23.618 -7.456 1.00 89.44 322 ASP A O 1
ATOM 2589 N N . ILE A 1 323 ? 5.028 23.603 -5.803 1.00 93.12 323 ILE A N 1
ATOM 2590 C CA . ILE A 1 323 ? 4.158 23.014 -4.775 1.00 93.12 323 ILE A CA 1
ATOM 2591 C C . ILE A 1 323 ? 3.883 24.034 -3.670 1.00 93.12 323 ILE A C 1
ATOM 2593 O O . ILE A 1 323 ? 4.775 24.345 -2.885 1.00 93.12 323 ILE A O 1
ATOM 2597 N N . ASP A 1 324 ? 2.615 24.410 -3.513 1.00 91.88 324 ASP A N 1
ATOM 2598 C CA . ASP A 1 324 ? 2.146 25.258 -2.417 1.00 91.88 324 ASP A CA 1
ATOM 2599 C C . ASP A 1 324 ? 1.183 24.500 -1.501 1.00 91.88 324 ASP A C 1
ATOM 2601 O O . ASP A 1 324 ? 0.210 23.893 -1.951 1.00 91.88 324 ASP A O 1
ATOM 2605 N N . VAL A 1 325 ? 1.405 24.554 -0.186 1.00 92.88 325 VAL A N 1
ATOM 2606 C CA . VAL A 1 325 ? 0.440 24.052 0.804 1.00 92.88 325 VAL A CA 1
ATOM 2607 C C . VAL A 1 325 ? -0.481 25.200 1.205 1.00 92.88 325 VAL A C 1
ATOM 2609 O O . VAL A 1 325 ? -0.081 26.103 1.933 1.00 92.88 325 VAL A O 1
ATOM 2612 N N . ILE A 1 326 ? -1.725 25.155 0.734 1.00 90.44 326 ILE A N 1
ATOM 2613 C CA . ILE A 1 326 ? -2.717 26.229 0.911 1.00 90.44 326 ILE A CA 1
ATOM 2614 C C . ILE A 1 326 ? -3.643 25.996 2.113 1.00 90.44 326 ILE A C 1
ATOM 2616 O O . ILE A 1 326 ? -4.233 26.934 2.648 1.00 90.44 326 ILE A O 1
ATOM 2620 N N . TYR A 1 327 ? -3.762 24.747 2.568 1.00 89.56 327 TYR A N 1
ATOM 2621 C CA . TYR A 1 327 ? -4.607 24.355 3.693 1.00 89.56 327 TYR A CA 1
ATOM 2622 C C . TYR A 1 327 ? -3.949 23.230 4.494 1.00 89.56 327 TYR A C 1
ATOM 2624 O O . TYR A 1 327 ? -3.415 22.281 3.923 1.00 89.56 327 TYR A O 1
ATOM 2632 N N . SER A 1 328 ? -4.017 23.306 5.823 1.00 92.69 328 SER A N 1
ATOM 2633 C CA . SER A 1 328 ? -3.557 22.244 6.722 1.00 92.69 328 SER A CA 1
ATOM 2634 C C . SER A 1 328 ? -4.455 22.177 7.952 1.00 92.69 328 SER A C 1
ATOM 2636 O O . SER A 1 328 ? -4.784 23.198 8.560 1.00 92.69 328 SER A O 1
ATOM 2638 N N . ASN A 1 329 ? -4.860 20.968 8.330 1.00 91.81 329 ASN A N 1
ATOM 2639 C CA . ASN A 1 329 ? -5.780 20.735 9.431 1.00 91.81 329 ASN A CA 1
ATOM 2640 C C . ASN A 1 329 ? -5.285 19.627 10.351 1.00 91.81 329 ASN A C 1
ATOM 2642 O O . ASN A 1 329 ? -4.901 18.552 9.903 1.00 91.81 329 ASN A O 1
ATOM 2646 N N . VAL A 1 330 ? -5.354 19.915 11.645 1.00 93.56 330 VAL A N 1
ATOM 2647 C CA . VAL A 1 330 ? -5.098 19.018 12.768 1.00 93.56 330 VAL A CA 1
ATOM 2648 C C . VAL A 1 330 ? -6.073 19.452 13.855 1.00 93.56 330 VAL A C 1
ATOM 2650 O O . VAL A 1 330 ? -6.077 20.630 14.222 1.00 93.56 330 VAL A O 1
ATOM 2653 N N . GLN A 1 331 ? -6.942 18.546 14.297 1.00 93.38 331 GLN A N 1
ATOM 2654 C CA . GLN A 1 331 ? -7.897 18.780 15.385 1.00 93.38 331 GLN A CA 1
ATOM 2655 C C . GLN A 1 331 ? -8.040 17.503 16.209 1.00 93.38 331 GLN A C 1
ATOM 2657 O O . GLN A 1 331 ? -8.146 16.416 15.648 1.00 93.38 331 GLN A O 1
ATOM 2662 N N . SER A 1 332 ? -8.080 17.627 17.529 1.00 92.50 332 SER A N 1
ATOM 2663 C CA . SER A 1 332 ? -8.271 16.516 18.468 1.00 92.50 332 SER A CA 1
ATOM 2664 C C . SER A 1 332 ? -8.896 17.026 19.766 1.00 92.50 332 SER A C 1
ATOM 2666 O O . SER A 1 332 ? -8.903 18.233 20.015 1.00 92.50 332 SER A O 1
ATOM 2668 N N . GLY A 1 333 ? -9.340 16.119 20.635 1.00 89.50 333 GLY A N 1
ATOM 2669 C CA . GLY A 1 333 ? -10.000 16.460 21.897 1.00 89.50 333 GLY A CA 1
ATOM 2670 C C . GLY A 1 333 ? -11.516 16.488 21.728 1.00 89.50 333 GLY A C 1
ATOM 2671 O O . GLY A 1 333 ? -12.063 15.592 21.102 1.00 89.50 333 GLY A O 1
ATOM 2672 N N . ASN A 1 334 ? -12.186 17.516 22.262 1.00 88.44 334 ASN A N 1
ATOM 2673 C CA . ASN A 1 334 ? -13.652 17.521 22.416 1.00 88.44 334 ASN A CA 1
ATOM 2674 C C . ASN A 1 334 ? -14.380 18.602 21.600 1.00 88.44 334 ASN A C 1
ATOM 2676 O O . ASN A 1 334 ? -15.570 18.852 21.806 1.00 88.44 334 ASN A O 1
ATOM 2680 N N . LYS A 1 335 ? -13.667 19.323 20.733 1.00 88.25 335 LYS A N 1
ATOM 2681 C CA . LYS A 1 335 ? -14.241 20.411 19.942 1.00 88.25 335 LYS A CA 1
ATOM 2682 C C . LYS A 1 335 ? -13.692 20.363 18.531 1.00 88.25 335 LYS A C 1
ATOM 2684 O O . LYS A 1 335 ? -12.513 20.614 18.310 1.00 88.25 335 LYS A O 1
ATOM 2689 N N . PHE A 1 336 ? -14.582 20.096 17.591 1.00 91.94 336 PHE A N 1
ATOM 2690 C CA . PHE A 1 336 ? -14.258 19.963 16.184 1.00 91.94 336 PHE A CA 1
ATOM 2691 C C . PHE A 1 336 ? -15.031 20.989 15.375 1.00 91.94 336 PHE A C 1
ATOM 2693 O O . PHE A 1 336 ? -16.148 21.366 15.727 1.00 91.94 336 PHE A O 1
ATOM 2700 N N . ILE A 1 337 ? -14.416 21.453 14.296 1.00 91.81 337 ILE A N 1
ATOM 2701 C CA . ILE A 1 337 ? -15.04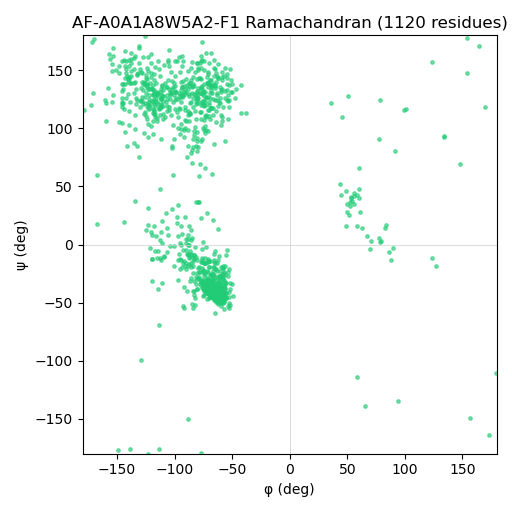0 22.340 13.326 1.00 91.81 337 ILE A CA 1
ATOM 2702 C C . ILE A 1 337 ? -14.693 21.801 11.939 1.00 91.81 337 ILE A C 1
ATOM 2704 O O . ILE A 1 337 ? -13.531 21.858 11.523 1.00 91.81 337 ILE A O 1
ATOM 2708 N N . LEU A 1 338 ? -15.691 21.286 11.217 1.00 93.00 338 LEU A N 1
ATOM 2709 C CA . LEU A 1 338 ? -15.489 20.666 9.906 1.00 93.00 338 LEU A CA 1
ATOM 2710 C C . LEU A 1 338 ? -15.604 21.713 8.798 1.00 93.00 338 LEU A C 1
ATOM 2712 O O . LEU A 1 338 ? -16.607 21.824 8.092 1.00 93.00 338 LEU A O 1
ATOM 2716 N N . ASN A 1 339 ? -14.563 22.530 8.658 1.00 88.44 339 ASN A N 1
ATOM 2717 C CA . ASN A 1 339 ? -14.435 23.458 7.544 1.00 88.44 339 ASN A CA 1
ATOM 2718 C C . ASN A 1 339 ? -12.981 23.588 7.076 1.00 88.44 339 ASN A C 1
ATOM 2720 O O . ASN A 1 339 ? -12.035 23.173 7.744 1.00 88.44 339 ASN A O 1
ATOM 2724 N N . TYR A 1 340 ? -12.813 24.189 5.903 1.00 86.00 340 TYR A N 1
ATOM 2725 C CA . TYR A 1 340 ? -11.509 24.380 5.272 1.00 86.00 340 TYR A CA 1
ATOM 2726 C C . TYR A 1 340 ? -10.840 25.707 5.641 1.00 86.00 340 TYR A C 1
ATOM 2728 O O . TYR A 1 340 ? -10.026 26.233 4.891 1.00 86.00 340 TYR A O 1
ATOM 2736 N N . LYS A 1 341 ? -11.199 26.291 6.787 1.00 80.19 341 LYS A N 1
ATOM 2737 C CA . LYS A 1 341 ? -10.490 27.458 7.307 1.00 80.19 341 LYS A CA 1
ATOM 2738 C C . LYS A 1 341 ? -9.381 26.962 8.215 1.00 80.19 341 LYS A C 1
ATOM 2740 O O . LYS A 1 341 ? -9.622 26.117 9.075 1.00 80.19 341 LYS A O 1
ATOM 2745 N N . ASN A 1 342 ? -8.183 27.513 8.052 1.00 68.12 342 ASN A N 1
ATOM 2746 C CA . ASN A 1 342 ? -7.098 27.257 8.990 1.00 68.12 342 ASN A CA 1
ATOM 2747 C C . ASN A 1 342 ? -7.556 27.725 10.380 1.00 68.12 342 ASN A C 1
ATOM 2749 O O . ASN A 1 342 ? -7.812 28.909 10.609 1.00 68.12 342 ASN A O 1
ATOM 2753 N N . SER A 1 343 ? -7.764 26.769 11.285 1.00 67.31 343 SER A N 1
ATOM 2754 C CA . SER A 1 343 ? -8.154 27.061 12.657 1.00 67.31 343 SER A CA 1
ATOM 2755 C C . SER A 1 343 ? -6.922 27.499 13.444 1.00 67.31 343 SER A C 1
ATOM 2757 O O . SER A 1 343 ? -5.962 26.738 13.569 1.00 67.31 343 SER A O 1
ATOM 2759 N N . ASN A 1 344 ? -6.981 28.698 14.027 1.00 62.41 344 ASN A N 1
ATOM 2760 C CA . ASN A 1 344 ? -5.960 29.219 14.948 1.00 62.41 344 ASN A CA 1
ATOM 2761 C C . ASN A 1 344 ? -6.136 28.641 16.359 1.00 62.41 344 ASN A C 1
ATOM 2763 O O . ASN A 1 344 ? -6.019 29.353 17.359 1.00 62.41 344 ASN A O 1
ATOM 2767 N N . ASP A 1 345 ? -6.524 27.369 16.432 1.00 69.94 345 ASP A N 1
ATOM 2768 C CA . ASP A 1 345 ? -6.669 26.695 17.705 1.00 69.94 345 ASP A CA 1
ATOM 2769 C C . ASP A 1 345 ? -5.282 26.349 18.252 1.00 69.94 345 ASP A C 1
ATOM 2771 O O . ASP A 1 345 ? -4.481 25.694 17.582 1.00 69.94 345 ASP A O 1
ATOM 2775 N N . LYS A 1 346 ? -5.017 26.826 19.469 1.00 73.69 346 LYS A N 1
ATOM 2776 C CA . LYS A 1 346 ? -3.777 26.583 20.215 1.00 73.69 346 LYS A CA 1
ATOM 2777 C C . LYS A 1 346 ? -3.896 25.385 21.149 1.00 73.69 346 LYS A C 1
ATOM 2779 O O . LYS A 1 346 ? -3.014 25.176 21.978 1.00 73.69 346 LYS A O 1
ATOM 2784 N N . ASN A 1 347 ? -4.988 24.632 21.039 1.00 85.81 347 ASN A N 1
ATOM 2785 C CA . ASN A 1 347 ? -5.148 23.374 21.737 1.00 85.81 347 ASN A CA 1
ATOM 2786 C C . ASN A 1 347 ? -4.005 22.415 21.391 1.00 85.81 347 ASN A C 1
ATOM 2788 O O . ASN A 1 347 ? -3.461 22.399 20.280 1.00 85.81 347 ASN A O 1
ATOM 2792 N N . TYR A 1 348 ? -3.634 21.633 22.395 1.00 89.50 348 TYR A N 1
ATOM 2793 C CA . TYR A 1 348 ? -2.638 20.588 22.261 1.00 89.50 348 TYR A CA 1
ATOM 2794 C C . TYR A 1 348 ? -3.249 19.353 21.615 1.00 89.50 348 TYR A C 1
ATOM 2796 O O . TYR A 1 348 ? -4.457 19.104 21.726 1.00 89.50 348 TYR A O 1
ATOM 2804 N N . LEU A 1 349 ? -2.405 18.585 20.928 1.00 91.00 349 LEU A N 1
ATOM 2805 C CA . LEU A 1 349 ? -2.756 17.243 20.501 1.00 91.00 349 LEU A CA 1
ATOM 2806 C C . LEU A 1 349 ? -3.247 16.460 21.726 1.00 91.00 349 LEU A C 1
ATOM 2808 O O . LEU A 1 349 ? -2.590 16.420 22.764 1.00 91.00 349 LEU A O 1
ATOM 2812 N N . SER A 1 350 ? -4.456 15.920 21.627 1.00 87.19 350 SER A N 1
ATOM 2813 C CA . SER A 1 350 ? -5.081 15.195 22.722 1.00 87.19 350 SER A CA 1
ATOM 2814 C C . SER A 1 350 ? -4.527 13.783 22.741 1.00 87.19 350 SER A C 1
ATOM 2816 O O . SER A 1 350 ? -4.589 13.092 21.728 1.00 87.19 350 SER A O 1
ATOM 2818 N N . GLN A 1 351 ? -4.027 13.388 23.906 1.00 82.75 351 GLN A N 1
ATOM 2819 C CA . GLN A 1 351 ? -3.569 12.032 24.206 1.00 82.75 351 GLN A CA 1
ATOM 2820 C C . GLN A 1 351 ? -4.712 11.143 24.733 1.00 82.75 351 GLN A C 1
ATOM 2822 O O . GLN A 1 351 ? -4.514 9.975 25.042 1.00 82.75 351 GLN A O 1
ATOM 2827 N N . ASN A 1 352 ? -5.922 11.700 24.855 1.00 81.94 352 ASN A N 1
ATOM 2828 C CA . ASN A 1 352 ? -7.079 10.990 25.386 1.00 81.94 352 ASN A CA 1
ATOM 2829 C C . ASN A 1 352 ? -7.773 10.183 24.283 1.00 81.94 352 ASN A C 1
ATOM 2831 O O . ASN A 1 352 ? -7.712 10.524 23.101 1.00 81.94 352 ASN A O 1
ATOM 2835 N N . GLU A 1 353 ? -8.513 9.156 24.697 1.00 85.25 353 GLU A N 1
ATOM 2836 C CA . GLU A 1 353 ? -9.374 8.363 23.820 1.00 85.25 353 GLU A CA 1
ATOM 2837 C C . GLU A 1 353 ? -10.305 9.234 22.958 1.00 85.25 353 GLU A C 1
ATOM 2839 O O . GLU A 1 353 ? -10.990 10.133 23.448 1.00 85.25 353 GLU A O 1
ATOM 2844 N N . GLY A 1 354 ? -10.348 8.971 21.651 1.00 89.44 354 GLY A N 1
ATOM 2845 C CA . GLY A 1 354 ? -11.129 9.790 20.731 1.00 89.44 354 GLY A CA 1
ATOM 2846 C C . GLY A 1 354 ? -10.659 9.749 19.283 1.00 89.44 354 GLY A C 1
ATOM 2847 O O . GLY A 1 354 ? -10.176 8.738 18.768 1.00 89.44 354 GLY A O 1
ATOM 2848 N N . THR A 1 355 ? -10.868 10.873 18.603 1.00 94.56 355 THR A N 1
ATOM 2849 C CA . THR A 1 355 ? -10.629 11.042 17.167 1.00 94.56 355 THR A CA 1
ATOM 2850 C C . THR A 1 355 ? -9.685 12.207 16.908 1.00 94.56 355 THR A C 1
ATOM 2852 O O . THR A 1 355 ? -9.850 13.284 17.485 1.00 94.56 355 THR A O 1
ATOM 2855 N N . ILE A 1 356 ? -8.746 12.023 15.982 1.00 95.38 356 ILE A N 1
ATOM 2856 C CA . ILE A 1 356 ? -7.826 13.065 15.523 1.00 95.38 356 ILE A CA 1
ATOM 2857 C C . ILE A 1 356 ? -8.083 13.301 14.034 1.00 95.38 356 ILE A C 1
ATOM 2859 O O . ILE A 1 356 ? -7.862 12.423 13.203 1.00 95.38 356 ILE A O 1
ATOM 2863 N N . LEU A 1 357 ? -8.559 14.489 13.675 1.00 95.50 357 LEU A N 1
ATOM 2864 C CA . LEU A 1 357 ? -8.750 14.886 12.283 1.00 95.50 357 LEU A CA 1
ATOM 2865 C C . LEU A 1 357 ? -7.440 15.427 11.729 1.00 95.50 357 LEU A C 1
ATOM 2867 O O . LEU A 1 357 ? -6.844 16.320 12.330 1.00 95.50 357 LEU A O 1
ATOM 2871 N N . VAL A 1 358 ? -7.026 14.936 10.565 1.00 95.44 358 VAL A N 1
ATOM 2872 C CA . VAL A 1 358 ? -5.813 15.380 9.878 1.00 95.44 358 VAL A CA 1
ATOM 2873 C C . VAL A 1 358 ? -6.092 15.578 8.391 1.00 95.44 358 VAL A C 1
ATOM 2875 O O . VAL A 1 358 ? -6.661 14.712 7.730 1.00 95.44 358 VAL A O 1
ATOM 2878 N N . GLY A 1 359 ? -5.714 16.723 7.835 1.00 95.25 359 GLY A N 1
ATOM 2879 C CA . GLY A 1 359 ? -5.981 17.034 6.435 1.00 95.25 359 GLY A CA 1
ATOM 2880 C C . GLY A 1 359 ? -4.996 18.027 5.850 1.00 95.25 359 GLY A C 1
ATOM 2881 O O . GLY A 1 359 ? -4.385 18.809 6.573 1.00 95.25 359 GLY A O 1
ATOM 2882 N N . ILE A 1 360 ? -4.842 17.980 4.531 1.00 95.94 360 ILE A N 1
ATOM 2883 C CA . ILE A 1 360 ? -3.988 18.899 3.790 1.00 95.94 360 ILE A CA 1
ATOM 2884 C C . ILE A 1 360 ? -4.597 19.202 2.422 1.00 95.94 360 ILE A C 1
ATOM 2886 O O . ILE A 1 360 ? -5.101 18.310 1.735 1.00 95.94 360 ILE A O 1
ATOM 2890 N N . GLY A 1 361 ? -4.527 20.473 2.044 1.00 95.56 361 GLY A N 1
ATOM 2891 C CA . GLY A 1 361 ? -4.857 20.977 0.724 1.00 95.56 361 GLY A CA 1
ATOM 2892 C C . GLY A 1 361 ? -3.623 21.622 0.117 1.00 95.56 361 GLY A C 1
ATOM 2893 O O . GLY A 1 361 ? -2.971 22.451 0.755 1.00 95.56 361 GLY A O 1
ATOM 2894 N N . ILE A 1 362 ? -3.294 21.227 -1.105 1.00 95.25 362 ILE A N 1
ATOM 2895 C CA . ILE A 1 362 ? -2.129 21.737 -1.823 1.00 95.25 362 ILE A CA 1
ATOM 2896 C C . ILE A 1 362 ? -2.534 22.250 -3.197 1.00 95.25 362 ILE A C 1
ATOM 2898 O O . ILE A 1 362 ? -3.563 21.838 -3.731 1.00 95.25 362 ILE A O 1
ATOM 2902 N N . LYS A 1 363 ? -1.674 23.068 -3.791 1.00 94.25 363 LYS A N 1
ATOM 2903 C CA . LYS A 1 363 ? -1.724 23.516 -5.176 1.00 94.25 363 LYS A CA 1
ATOM 2904 C C . LYS A 1 363 ? -0.436 23.065 -5.862 1.00 94.25 363 LYS A C 1
ATOM 2906 O O . LYS A 1 363 ? 0.651 23.357 -5.375 1.00 94.25 363 LYS A O 1
ATOM 2911 N N . TYR A 1 364 ? -0.555 22.307 -6.950 1.00 93.69 364 TYR A N 1
ATOM 2912 C CA . TYR A 1 364 ? 0.586 21.878 -7.762 1.00 93.69 364 TYR A CA 1
ATOM 2913 C C . TYR A 1 364 ? 0.381 22.334 -9.199 1.00 93.69 364 TYR A C 1
ATOM 2915 O O . TYR A 1 364 ? -0.633 21.979 -9.806 1.00 93.69 364 TYR A O 1
ATOM 2923 N N . LYS A 1 365 ? 1.318 23.133 -9.727 1.00 90.06 365 LYS A N 1
ATOM 2924 C CA . LYS A 1 365 ? 1.170 23.806 -11.034 1.00 90.06 365 LYS A CA 1
ATOM 2925 C C . LYS A 1 365 ? -0.222 24.414 -11.200 1.00 90.06 365 LYS A C 1
ATOM 2927 O O . LYS A 1 365 ? -0.947 24.130 -12.151 1.00 90.06 365 LYS A O 1
ATOM 2932 N N . GLU A 1 366 ? -0.599 25.203 -10.203 1.00 88.62 366 GLU A N 1
ATOM 2933 C CA . GLU A 1 366 ? -1.856 25.939 -10.130 1.00 88.62 366 GLU A CA 1
ATOM 2934 C C . GLU A 1 366 ? -3.139 25.104 -9.937 1.00 88.62 366 GLU A C 1
ATOM 2936 O O . GLU A 1 366 ? -4.200 25.686 -9.727 1.00 88.62 366 GLU A O 1
ATOM 2941 N N . LEU A 1 367 ? -3.073 23.766 -9.916 1.00 92.81 367 LEU A N 1
ATOM 2942 C CA . LEU A 1 367 ? -4.232 22.907 -9.646 1.00 92.81 367 LEU A CA 1
ATOM 2943 C C . LEU A 1 367 ? -4.261 22.413 -8.197 1.00 92.81 367 LEU A C 1
ATOM 2945 O O . LEU A 1 367 ? -3.333 21.766 -7.707 1.00 92.81 367 LEU A O 1
ATOM 2949 N N . CYS A 1 368 ? -5.376 22.683 -7.527 1.00 95.44 368 CYS A N 1
ATOM 2950 C CA . CYS A 1 368 ? -5.639 22.309 -6.150 1.00 95.44 368 CYS A CA 1
ATOM 2951 C C . CYS A 1 368 ? -6.044 20.837 -6.013 1.00 95.44 368 CYS A C 1
ATOM 2953 O O . CYS A 1 368 ? -6.784 20.277 -6.832 1.00 95.44 368 CYS A O 1
ATOM 2955 N N . CYS A 1 369 ? -5.583 20.229 -4.923 1.00 96.00 369 CYS A N 1
ATOM 2956 C CA . CYS A 1 369 ? -5.946 18.896 -4.453 1.00 96.00 369 CYS A CA 1
ATOM 2957 C C . CYS A 1 369 ? -6.143 18.944 -2.936 1.00 96.00 369 CYS A C 1
ATOM 2959 O O . CYS A 1 369 ? -5.487 19.721 -2.243 1.00 96.00 369 CYS A O 1
ATOM 2961 N N . ASN A 1 370 ? -7.019 18.099 -2.406 1.00 97.00 370 ASN A N 1
ATOM 2962 C CA . ASN A 1 370 ? -7.309 18.023 -0.980 1.00 97.00 370 ASN A CA 1
ATOM 2963 C C . ASN A 1 370 ? -7.502 16.576 -0.511 1.00 97.00 370 ASN A C 1
ATOM 2965 O O . ASN A 1 370 ? -8.100 15.755 -1.208 1.00 97.00 370 ASN A O 1
ATOM 2969 N N . ILE A 1 371 ? -7.026 16.294 0.700 1.00 97.50 371 ILE A N 1
ATOM 2970 C CA . ILE A 1 371 ? -7.238 15.028 1.400 1.00 97.50 371 ILE A CA 1
ATOM 2971 C C . ILE A 1 371 ? -7.487 15.291 2.887 1.00 97.50 371 ILE A C 1
ATOM 2973 O O . ILE A 1 371 ? -6.844 16.133 3.515 1.00 97.50 371 ILE A O 1
ATOM 2977 N N . THR A 1 372 ? -8.420 14.557 3.487 1.00 96.62 372 THR A N 1
ATOM 2978 C CA . THR A 1 372 ? -8.631 14.542 4.941 1.00 96.62 372 THR A CA 1
ATOM 2979 C C . THR A 1 372 ? -8.896 13.123 5.411 1.00 96.62 372 THR A C 1
ATOM 2981 O O . THR A 1 372 ? -9.600 12.349 4.755 1.00 96.62 372 THR A O 1
ATOM 2984 N N . ARG A 1 373 ? -8.304 12.774 6.548 1.00 96.69 373 ARG A N 1
ATOM 2985 C CA . ARG A 1 373 ? -8.462 11.497 7.232 1.00 96.69 373 ARG A CA 1
ATOM 2986 C C . ARG A 1 373 ? -8.764 11.744 8.703 1.00 96.69 373 ARG A C 1
ATOM 2988 O O . ARG A 1 373 ? -8.412 12.774 9.271 1.00 96.69 373 ARG A O 1
ATOM 2995 N N . THR A 1 374 ? -9.404 10.760 9.312 1.00 97.25 374 THR A N 1
ATOM 2996 C CA . THR A 1 374 ? -9.576 10.687 10.760 1.00 97.25 374 THR A CA 1
ATOM 2997 C C . THR A 1 374 ? -8.723 9.539 11.271 1.00 97.25 374 THR A C 1
ATOM 2999 O O . THR A 1 374 ? -8.824 8.436 10.738 1.00 97.25 374 THR A O 1
ATOM 3002 N N . LEU A 1 375 ? -7.881 9.809 12.260 1.00 96.06 375 LEU A N 1
ATOM 3003 C CA . LEU A 1 375 ? -7.156 8.815 13.039 1.00 96.06 375 LEU A CA 1
ATOM 3004 C C . LEU A 1 375 ? -7.948 8.525 14.318 1.00 96.06 375 LEU A C 1
ATOM 3006 O O . LEU A 1 375 ? -8.646 9.397 14.843 1.00 96.06 375 LEU A O 1
ATOM 3010 N N . LEU A 1 376 ? -7.856 7.295 14.802 1.00 94.06 376 LEU A N 1
ATOM 3011 C CA . LEU A 1 376 ? -8.594 6.789 15.952 1.00 94.06 376 LEU A CA 1
ATOM 3012 C C . LEU A 1 376 ? -7.600 6.477 17.071 1.00 94.06 376 LEU A C 1
ATOM 3014 O O . LEU A 1 376 ? -6.721 5.654 16.861 1.00 94.06 376 LEU A O 1
ATOM 3018 N N . LEU A 1 377 ? -7.738 7.106 18.237 1.00 91.19 377 LEU A N 1
ATOM 3019 C CA . LEU A 1 377 ? -6.873 6.878 19.400 1.00 91.19 377 LEU A CA 1
ATOM 3020 C C . LEU A 1 377 ? -7.686 6.204 20.504 1.00 91.19 377 LEU A C 1
ATOM 3022 O O . LEU A 1 377 ? -8.714 6.755 20.899 1.00 91.19 377 LEU A O 1
ATOM 3026 N N . ASN A 1 378 ? -7.287 5.012 20.959 1.00 87.44 378 ASN A N 1
ATOM 3027 C CA . ASN A 1 378 ? -8.014 4.214 21.961 1.00 87.44 378 ASN A CA 1
ATOM 3028 C C . ASN A 1 378 ? -9.533 4.170 21.685 1.00 87.44 378 ASN A C 1
ATOM 3030 O O . ASN A 1 378 ? -10.380 4.366 22.555 1.00 87.44 378 ASN A O 1
ATOM 3034 N N . ALA A 1 379 ? -9.900 3.998 20.411 1.00 86.25 379 ALA A N 1
ATOM 3035 C CA . ALA A 1 379 ? -11.256 4.267 19.955 1.00 86.25 379 ALA A CA 1
ATOM 3036 C C . ALA A 1 379 ? -12.281 3.222 20.430 1.00 86.25 379 ALA A C 1
ATOM 3038 O O . ALA A 1 379 ? -12.168 2.026 20.145 1.00 86.25 379 ALA A O 1
ATOM 3039 N N . LYS A 1 380 ? -13.354 3.711 21.062 1.00 88.44 380 LYS A N 1
ATOM 3040 C CA . LYS A 1 380 ? -14.531 2.929 21.470 1.00 88.44 380 LYS A CA 1
ATOM 3041 C C . LYS A 1 380 ? -15.339 2.435 20.267 1.00 88.44 380 LYS A C 1
ATOM 3043 O O . LYS A 1 380 ? -15.224 2.961 19.157 1.00 88.44 380 LYS A O 1
ATOM 3048 N N . SER A 1 381 ? -16.237 1.475 20.505 1.00 89.88 381 SER A N 1
ATOM 3049 C CA . SER A 1 381 ? -17.134 0.922 19.476 1.00 89.88 381 SER A CA 1
ATOM 3050 C C . SER A 1 381 ? -17.912 2.003 18.720 1.00 89.88 381 SER A C 1
ATOM 3052 O O . SER A 1 381 ? -18.019 1.921 17.503 1.00 89.88 381 SER A O 1
ATOM 3054 N N . GLN A 1 382 ? -18.360 3.058 19.407 1.00 91.06 382 GLN A N 1
ATOM 3055 C CA . GLN A 1 382 ? -19.090 4.174 18.796 1.00 91.06 382 GLN A CA 1
ATOM 3056 C C . GLN A 1 382 ? -18.253 4.947 17.764 1.00 91.06 382 GLN A C 1
ATOM 3058 O O . GLN A 1 382 ? -18.740 5.267 16.680 1.00 91.06 382 GLN A O 1
ATOM 3063 N N . HIS A 1 383 ? -16.973 5.199 18.064 1.00 92.12 383 HIS A N 1
ATOM 3064 C CA . HIS A 1 383 ? -16.049 5.855 17.136 1.00 92.12 383 HIS A CA 1
ATOM 3065 C C . HIS A 1 383 ? -15.805 4.970 15.905 1.00 92.12 383 HIS A C 1
ATOM 3067 O O . HIS A 1 383 ? -15.876 5.443 14.769 1.00 92.12 383 HIS A O 1
ATOM 3073 N N . LYS A 1 384 ? -15.561 3.669 16.133 1.00 92.75 384 LYS A N 1
ATOM 3074 C CA . LYS A 1 384 ? -15.295 2.673 15.082 1.00 92.75 384 LYS A CA 1
ATOM 3075 C C . LYS A 1 384 ? -16.515 2.477 14.164 1.00 92.75 384 LYS A C 1
ATOM 3077 O O . LYS A 1 384 ? -16.364 2.468 12.942 1.00 92.75 384 LYS A O 1
ATOM 3082 N N . GLU A 1 385 ? -17.722 2.375 14.727 1.00 94.00 385 GLU A N 1
ATOM 3083 C CA . GLU A 1 385 ? -18.977 2.268 13.968 1.00 94.00 385 GLU A CA 1
ATOM 3084 C C . GLU A 1 385 ? -19.250 3.534 13.141 1.00 94.00 385 GLU A C 1
ATOM 3086 O O . GLU A 1 385 ? -19.517 3.417 11.943 1.00 94.00 385 GLU A O 1
ATOM 3091 N N . LEU A 1 386 ? -19.111 4.739 13.718 1.00 94.88 386 LEU A N 1
ATOM 3092 C CA . LEU A 1 386 ? -19.348 5.986 12.976 1.00 94.88 386 LEU A CA 1
ATOM 3093 C C . LEU A 1 386 ? -18.316 6.207 11.864 1.00 94.88 386 LEU A C 1
ATOM 3095 O O . LEU A 1 386 ? -18.671 6.674 10.778 1.00 94.88 386 LEU A O 1
ATOM 3099 N N . TYR A 1 387 ? -17.054 5.834 12.093 1.00 96.31 387 TYR A N 1
ATOM 3100 C CA . TYR A 1 387 ? -16.028 5.864 11.053 1.00 96.31 387 TYR A CA 1
ATOM 3101 C C . TYR A 1 387 ? -16.400 4.958 9.874 1.00 96.31 387 TYR A C 1
ATOM 3103 O O . TYR A 1 387 ? -16.473 5.418 8.732 1.00 96.31 387 TYR A O 1
ATOM 3111 N N . ASN A 1 388 ? -16.718 3.690 10.152 1.00 95.19 388 ASN A N 1
ATOM 3112 C CA . ASN A 1 388 ? -17.116 2.727 9.124 1.00 95.19 388 ASN A CA 1
ATOM 3113 C C . ASN A 1 388 ? -18.373 3.175 8.370 1.00 95.19 388 ASN A C 1
ATOM 3115 O O . ASN A 1 388 ? -18.446 3.030 7.148 1.00 95.19 388 ASN A O 1
ATOM 3119 N N . PHE A 1 389 ? -19.340 3.764 9.075 1.00 95.56 389 PHE A N 1
ATOM 3120 C CA . PHE A 1 389 ? -20.544 4.299 8.453 1.00 95.56 389 PHE A CA 1
ATOM 3121 C C . PHE A 1 389 ? -20.247 5.506 7.552 1.00 95.56 389 PHE A C 1
ATOM 3123 O O . PHE A 1 389 ? -20.768 5.584 6.441 1.00 95.56 389 PHE A O 1
ATOM 3130 N N . THR A 1 390 ? -19.344 6.401 7.966 1.00 96.81 390 THR A N 1
ATOM 3131 C CA . THR A 1 390 ? -18.889 7.535 7.141 1.00 96.81 390 THR A CA 1
ATOM 3132 C C . THR A 1 390 ? -18.235 7.051 5.844 1.00 96.81 390 THR A C 1
ATOM 3134 O O . THR A 1 390 ? -18.582 7.532 4.764 1.00 96.81 390 THR A O 1
ATOM 3137 N N . VAL A 1 391 ? -17.359 6.040 5.921 1.00 96.19 391 VAL A N 1
ATOM 3138 C CA . VAL A 1 391 ? -16.748 5.399 4.740 1.00 96.19 391 VAL A CA 1
ATOM 3139 C C . VAL A 1 391 ? -17.812 4.751 3.843 1.00 96.19 391 VAL A C 1
ATOM 3141 O O . VAL A 1 391 ? -17.714 4.813 2.616 1.00 96.19 391 VAL A O 1
ATOM 3144 N N . ALA A 1 392 ? -18.844 4.132 4.424 1.00 96.12 392 ALA A N 1
ATOM 3145 C CA . ALA A 1 392 ? -19.943 3.540 3.663 1.00 96.12 392 ALA A CA 1
ATOM 3146 C C . ALA A 1 392 ? -20.777 4.601 2.919 1.00 96.12 392 ALA A C 1
ATOM 3148 O O . ALA A 1 392 ? -21.105 4.402 1.749 1.00 96.12 392 ALA A O 1
ATOM 3149 N N . ILE A 1 393 ? -21.071 5.740 3.560 1.00 96.88 393 ILE A N 1
ATOM 3150 C CA . ILE A 1 393 ? -21.767 6.878 2.937 1.00 96.88 393 ILE A CA 1
ATOM 3151 C C . ILE A 1 393 ? -20.949 7.426 1.764 1.00 96.88 393 ILE A C 1
ATOM 3153 O O . ILE A 1 393 ? -21.492 7.632 0.681 1.00 96.88 393 ILE A O 1
ATOM 3157 N N . GLU A 1 394 ? -19.645 7.626 1.950 1.00 96.94 394 GLU A N 1
ATOM 3158 C CA . GLU A 1 394 ? -18.753 8.105 0.893 1.00 96.94 394 GLU A CA 1
ATOM 3159 C C . GLU A 1 394 ? -18.752 7.158 -0.321 1.00 96.94 394 GLU A C 1
ATOM 3161 O O . GLU A 1 394 ? -18.967 7.594 -1.454 1.00 96.94 394 GLU A O 1
ATOM 3166 N N . LYS A 1 395 ? -18.602 5.845 -0.090 1.00 96.50 395 LYS A N 1
ATOM 3167 C CA . LYS A 1 395 ? -18.670 4.821 -1.149 1.00 96.50 395 LYS A CA 1
ATOM 3168 C C . LYS A 1 395 ? -20.015 4.834 -1.879 1.00 96.50 395 LYS A C 1
ATOM 3170 O O . LYS A 1 395 ? -20.045 4.696 -3.101 1.00 96.50 395 LYS A O 1
ATOM 3175 N N . TYR A 1 396 ? -21.116 5.011 -1.150 1.00 97.44 396 TYR A N 1
ATOM 3176 C CA . TYR A 1 396 ? -22.446 5.146 -1.740 1.00 97.44 396 TYR A CA 1
ATOM 3177 C C . TYR A 1 396 ? -22.556 6.406 -2.610 1.00 97.44 396 TYR A C 1
ATOM 3179 O O . TYR A 1 396 ? -23.047 6.319 -3.733 1.00 97.44 396 TYR A O 1
ATOM 3187 N N . ILE A 1 397 ? -22.048 7.556 -2.150 1.00 97.50 397 ILE A N 1
ATOM 3188 C CA . ILE A 1 397 ? -22.064 8.802 -2.931 1.00 97.50 397 ILE A CA 1
ATOM 3189 C C . ILE A 1 397 ? -21.294 8.628 -4.244 1.00 97.50 397 ILE A C 1
ATOM 3191 O O . ILE A 1 397 ? -21.823 8.959 -5.306 1.00 97.50 397 ILE A O 1
ATOM 3195 N N . ILE A 1 398 ? -20.086 8.058 -4.181 1.00 96.25 398 ILE A N 1
ATOM 3196 C CA . ILE A 1 398 ? -19.242 7.806 -5.357 1.00 96.25 398 ILE A CA 1
ATOM 3197 C C . ILE A 1 398 ? -19.953 6.907 -6.369 1.00 96.25 398 ILE A C 1
ATOM 3199 O O . ILE A 1 398 ? -19.908 7.173 -7.567 1.00 96.25 398 ILE A O 1
ATOM 3203 N N . LYS A 1 399 ? -20.616 5.849 -5.896 1.00 94.50 399 LYS A N 1
ATOM 3204 C CA . LYS A 1 399 ? -21.206 4.832 -6.766 1.00 94.50 399 LYS A CA 1
ATOM 3205 C C . LYS A 1 399 ? -22.590 5.209 -7.311 1.00 94.50 399 LYS A C 1
ATOM 3207 O O . LYS A 1 399 ? -22.883 4.913 -8.463 1.00 94.50 399 LYS A O 1
ATOM 3212 N N . GLU A 1 400 ? -23.444 5.826 -6.494 1.00 94.12 400 GLU A N 1
ATOM 3213 C CA . GLU A 1 400 ? -24.889 5.952 -6.764 1.00 94.12 400 GLU A CA 1
ATOM 3214 C C . GLU A 1 400 ? -25.384 7.412 -6.876 1.00 94.12 400 GLU A C 1
ATOM 3216 O O . GLU A 1 400 ? -26.521 7.660 -7.310 1.00 94.12 400 GLU A O 1
ATOM 3221 N N . CYS A 1 401 ? -24.566 8.396 -6.477 1.00 94.81 401 CYS A N 1
ATOM 3222 C CA . CYS A 1 401 ? -24.962 9.809 -6.449 1.00 94.81 401 CYS A CA 1
ATOM 3223 C C . CYS A 1 401 ? -24.179 10.688 -7.430 1.00 94.81 401 CYS A C 1
ATOM 3225 O O . CYS A 1 401 ? -24.780 11.569 -8.035 1.00 94.81 401 CYS A O 1
ATOM 3227 N N . LEU A 1 402 ? -22.877 10.468 -7.625 1.00 93.88 402 LEU A N 1
ATOM 3228 C CA . LEU A 1 402 ? -22.046 11.272 -8.536 1.00 93.88 402 LEU A CA 1
ATOM 3229 C C . LEU A 1 402 ? -22.237 10.874 -10.006 1.00 93.88 402 LEU A C 1
ATOM 3231 O O . LEU A 1 402 ? -21.310 10.478 -10.704 1.00 93.88 402 LEU A O 1
ATOM 3235 N N . ILE A 1 403 ? -23.478 10.981 -10.469 1.00 93.19 403 ILE A N 1
ATOM 3236 C CA . ILE A 1 403 ? -23.888 10.677 -11.836 1.00 93.19 403 ILE A CA 1
ATOM 3237 C C . ILE A 1 403 ? -23.972 11.990 -12.610 1.00 93.19 403 ILE A C 1
ATOM 3239 O O . ILE A 1 403 ? -24.611 12.941 -12.157 1.00 93.19 403 ILE A O 1
ATOM 3243 N N . VAL A 1 404 ? -23.360 12.030 -13.794 1.00 93.31 404 VAL A N 1
ATOM 3244 C CA . VAL A 1 404 ? -23.388 13.190 -14.697 1.00 93.31 404 VAL A CA 1
ATOM 3245 C C . VAL A 1 404 ? -24.823 13.685 -14.908 1.00 93.31 404 VAL A C 1
ATOM 3247 O O . VAL A 1 404 ? -25.748 12.890 -15.079 1.00 93.31 404 VAL A O 1
ATOM 3250 N N . SER A 1 405 ? -24.996 15.008 -14.909 1.00 92.31 405 SER A N 1
ATOM 3251 C CA . SER A 1 405 ? -26.282 15.713 -15.023 1.00 92.31 405 SER A CA 1
ATOM 3252 C C . SER A 1 405 ? -27.215 15.612 -13.808 1.00 92.31 405 SER A C 1
ATOM 3254 O O . SER A 1 405 ? -28.306 16.180 -13.845 1.00 92.31 405 SER A O 1
ATOM 3256 N N . MET A 1 406 ? -26.815 14.957 -12.712 1.00 94.88 406 MET A N 1
ATOM 3257 C CA . MET A 1 406 ? -27.554 15.023 -11.446 1.00 94.88 406 MET A CA 1
ATOM 3258 C C . MET A 1 406 ? -27.344 16.378 -10.764 1.00 94.88 406 MET A C 1
ATOM 3260 O O . MET A 1 406 ? -26.218 16.871 -10.728 1.00 94.88 406 MET A O 1
ATOM 3264 N N . SER A 1 407 ? -28.402 16.975 -10.204 1.00 96.56 407 SER A N 1
ATOM 3265 C CA . SER A 1 407 ? -28.280 18.245 -9.477 1.00 96.56 407 SER A CA 1
ATOM 3266 C C . SER A 1 407 ? -27.551 18.064 -8.144 1.00 96.56 407 SER A C 1
ATOM 3268 O O . SER A 1 407 ? -27.705 17.038 -7.478 1.00 96.56 407 SER A O 1
ATOM 3270 N N . TYR A 1 408 ? -26.787 19.068 -7.711 1.00 96.50 408 TYR A N 1
ATOM 3271 C CA . TYR A 1 408 ? -26.054 19.014 -6.437 1.00 96.50 408 TYR A CA 1
ATOM 3272 C C . TYR A 1 408 ? -26.993 18.838 -5.230 1.00 96.50 408 TYR A C 1
ATOM 3274 O O . TYR A 1 408 ? -26.676 18.092 -4.300 1.00 96.50 408 TYR A O 1
ATOM 3282 N N . SER A 1 409 ? -28.178 19.454 -5.279 1.00 97.25 409 SER A N 1
ATOM 3283 C CA . SER A 1 409 ? -29.256 19.259 -4.300 1.00 97.25 409 SER A CA 1
ATOM 3284 C C . SER A 1 409 ? -29.691 17.795 -4.200 1.00 97.25 409 SER A C 1
ATOM 3286 O O . SER A 1 409 ? -29.843 17.272 -3.093 1.00 97.25 409 SER A O 1
ATOM 3288 N N . ASP A 1 410 ? -29.862 17.110 -5.333 1.00 97.19 410 ASP A N 1
ATOM 3289 C CA . ASP A 1 410 ? -30.291 15.708 -5.351 1.00 97.19 410 ASP A CA 1
ATOM 3290 C C . ASP A 1 410 ? -29.198 14.769 -4.835 1.00 97.19 410 ASP A C 1
ATOM 3292 O O . ASP A 1 410 ? -29.504 13.834 -4.091 1.00 97.19 410 ASP A O 1
ATOM 3296 N N . VAL A 1 411 ? -27.927 15.041 -5.162 1.00 97.12 411 VAL A N 1
ATOM 3297 C CA . VAL A 1 411 ? -26.770 14.314 -4.607 1.00 97.12 411 VAL A CA 1
ATOM 3298 C C . VAL A 1 411 ? -26.778 14.407 -3.077 1.00 97.12 411 VAL A C 1
ATOM 3300 O O . VAL A 1 411 ? -26.699 13.380 -2.397 1.00 97.12 411 VAL A O 1
ATOM 3303 N N . TYR A 1 412 ? -26.953 15.615 -2.526 1.00 97.62 412 TYR A N 1
ATOM 3304 C CA . TYR A 1 412 ? -27.021 15.831 -1.078 1.00 97.62 412 TYR A CA 1
ATOM 3305 C C . TYR A 1 412 ? -28.211 15.103 -0.437 1.00 97.62 412 TYR A C 1
ATOM 3307 O O . TYR A 1 412 ? -28.046 14.349 0.523 1.00 97.62 412 TYR A O 1
ATOM 3315 N N . LYS A 1 413 ? -29.416 15.253 -1.001 1.00 96.69 413 LYS A N 1
ATOM 3316 C CA . LYS A 1 413 ? -30.629 14.588 -0.497 1.00 96.69 413 LYS A CA 1
ATOM 3317 C C . LYS A 1 413 ? -30.505 13.068 -0.515 1.00 96.69 413 LYS A C 1
ATOM 3319 O O . LYS A 1 413 ? -30.931 12.411 0.433 1.00 96.69 413 LYS A O 1
ATOM 3324 N N . LYS A 1 414 ? -29.901 12.488 -1.557 1.00 96.81 414 LYS A N 1
ATOM 3325 C CA . LYS A 1 414 ? -29.635 11.045 -1.618 1.00 96.81 414 LYS A CA 1
ATOM 3326 C C . LYS A 1 414 ? -28.678 10.585 -0.522 1.00 96.81 414 LYS A C 1
ATOM 3328 O O . LYS A 1 414 ? -28.935 9.540 0.072 1.00 96.81 414 LYS A O 1
ATOM 3333 N N . ALA A 1 415 ? -27.621 11.347 -0.236 1.00 96.25 415 ALA A N 1
ATOM 3334 C CA . ALA A 1 415 ? -26.702 11.041 0.860 1.00 96.25 415 ALA A CA 1
ATOM 3335 C C . ALA A 1 415 ? -27.426 11.049 2.219 1.00 96.25 415 ALA A C 1
ATOM 3337 O O . ALA A 1 415 ? -27.319 10.091 2.983 1.00 96.25 415 ALA A O 1
ATOM 3338 N N . VAL A 1 416 ? -28.254 12.068 2.480 1.00 95.50 416 VAL A N 1
ATOM 3339 C CA . VAL A 1 416 ? -29.061 12.167 3.711 1.00 95.50 416 VAL A CA 1
ATOM 3340 C C . VAL A 1 416 ? -30.120 11.058 3.804 1.00 95.50 416 VAL A C 1
ATOM 3342 O O . VAL A 1 416 ? -30.395 10.538 4.884 1.00 95.50 416 VAL A O 1
ATOM 3345 N N . ASN A 1 417 ? -30.713 10.639 2.686 1.00 95.81 417 ASN A N 1
ATOM 3346 C CA . ASN A 1 417 ? -31.655 9.515 2.676 1.00 95.81 417 ASN A CA 1
ATOM 3347 C C . ASN A 1 417 ? -30.963 8.181 2.981 1.00 95.81 417 ASN A C 1
ATOM 3349 O O . ASN A 1 417 ? -31.517 7.353 3.709 1.00 95.81 417 ASN A O 1
ATOM 3353 N N . TYR A 1 418 ? -29.751 7.978 2.457 1.00 95.50 418 TYR A N 1
ATOM 3354 C CA . TYR A 1 418 ? -28.935 6.810 2.775 1.00 95.50 418 TYR A CA 1
ATOM 3355 C C . TYR A 1 418 ? -28.538 6.794 4.256 1.00 95.50 418 TYR A C 1
ATOM 3357 O O . TYR A 1 418 ? -28.682 5.759 4.907 1.00 95.50 418 TYR A O 1
ATOM 3365 N N . LEU A 1 419 ? -28.144 7.950 4.804 1.00 94.25 419 LEU A N 1
ATOM 3366 C CA . LEU A 1 419 ? -27.880 8.143 6.231 1.00 94.25 419 LEU A CA 1
ATOM 3367 C C . LEU A 1 419 ? -29.071 7.676 7.090 1.00 94.25 419 LEU A C 1
ATOM 3369 O O . LEU A 1 419 ? -28.928 6.796 7.936 1.00 94.25 419 LEU A O 1
ATOM 3373 N N . LYS A 1 420 ? -30.269 8.202 6.813 1.00 91.12 420 LYS A N 1
ATOM 3374 C CA . LYS A 1 420 ? -31.503 7.886 7.556 1.00 91.12 420 LYS A CA 1
ATOM 3375 C C . LYS A 1 420 ? -31.902 6.411 7.477 1.00 91.12 420 LYS A C 1
ATOM 3377 O O . LYS A 1 420 ? -32.435 5.861 8.440 1.00 91.12 420 LYS A O 1
ATOM 3382 N N . SER A 1 421 ? -31.677 5.780 6.325 1.00 91.44 421 SER A N 1
ATOM 3383 C CA . SER A 1 421 ? -32.148 4.415 6.058 1.00 91.44 421 SER A CA 1
ATOM 3384 C C . SER A 1 421 ? -31.240 3.343 6.662 1.00 91.44 421 SER A C 1
ATOM 3386 O O . SER A 1 421 ? -31.741 2.313 7.104 1.00 91.44 421 SER A O 1
ATOM 3388 N N . ASN A 1 422 ? -29.928 3.594 6.717 1.00 91.19 422 ASN A N 1
ATOM 3389 C CA . ASN A 1 422 ? -28.935 2.579 7.083 1.00 91.19 422 ASN A CA 1
ATOM 3390 C C . ASN A 1 422 ? -28.349 2.770 8.493 1.00 91.19 422 ASN A C 1
ATOM 3392 O O . ASN A 1 422 ? -27.663 1.880 8.986 1.00 91.19 422 ASN A O 1
ATOM 3396 N N . LYS A 1 423 ? -28.665 3.867 9.207 1.00 83.31 423 LYS A N 1
ATOM 3397 C CA . LYS A 1 423 ? -28.163 4.079 10.582 1.00 83.31 423 LYS A CA 1
ATOM 3398 C C . LYS A 1 423 ? -28.545 2.966 11.566 1.00 83.31 423 LYS A C 1
ATOM 3400 O O . LYS A 1 423 ? -27.831 2.721 12.529 1.00 83.31 423 LYS A O 1
ATOM 3405 N N . ARG A 1 424 ? -29.660 2.268 11.313 1.00 81.94 424 ARG A N 1
ATOM 3406 C CA . ARG A 1 424 ? -30.190 1.192 12.174 1.00 81.94 424 ARG A CA 1
ATOM 3407 C C . ARG A 1 424 ? -29.342 -0.080 12.178 1.00 81.94 424 ARG A C 1
ATOM 3409 O O . ARG A 1 424 ? -29.561 -0.930 13.033 1.00 81.94 424 ARG A O 1
ATOM 3416 N N . GLU A 1 425 ? -28.410 -0.220 11.239 1.00 81.81 425 GLU A N 1
ATOM 3417 C CA . GLU A 1 425 ? -27.477 -1.352 11.195 1.00 81.81 425 GLU A CA 1
ATOM 3418 C C . GLU A 1 425 ? -26.387 -1.253 12.278 1.00 81.81 425 GLU A C 1
ATOM 3420 O O . GLU A 1 425 ? -25.749 -2.253 12.599 1.00 81.81 425 GLU A O 1
ATOM 3425 N N . TYR A 1 426 ? -26.208 -0.071 12.880 1.00 84.06 426 TYR A N 1
ATOM 3426 C CA . TYR A 1 426 ? -25.158 0.221 13.853 1.00 84.06 426 TYR A CA 1
ATOM 3427 C C . TYR A 1 426 ? -25.737 0.367 15.260 1.00 84.06 426 TYR A C 1
ATOM 3429 O O . TYR A 1 426 ? -26.437 1.335 15.575 1.00 84.06 426 TYR A O 1
ATOM 3437 N N . SER A 1 427 ? -25.445 -0.619 16.110 1.00 81.62 427 SER A N 1
ATOM 3438 C CA . SER A 1 427 ? -26.036 -0.747 17.445 1.00 81.62 427 SER A CA 1
ATOM 3439 C C . SER A 1 427 ? -25.724 0.430 18.368 1.00 81.62 427 SER A C 1
ATOM 3441 O O . SER A 1 427 ? -26.566 0.796 19.181 1.00 81.62 427 SER A O 1
ATOM 3443 N N . SER A 1 428 ? -24.551 1.055 18.226 1.00 81.75 428 SER A N 1
ATOM 3444 C CA . SER A 1 428 ? -24.146 2.177 19.078 1.00 81.75 428 SER A CA 1
ATOM 3445 C C . SER A 1 428 ? -24.635 3.544 18.584 1.00 81.75 428 SER A C 1
ATOM 3447 O O . SER A 1 428 ? -24.548 4.544 19.295 1.00 81.75 428 SER A O 1
ATOM 3449 N N . LEU A 1 429 ? -25.163 3.599 17.360 1.00 83.56 429 LEU A N 1
ATOM 3450 C CA . LEU A 1 429 ? -25.570 4.838 16.697 1.00 83.56 429 LEU A CA 1
ATOM 3451 C C . LEU A 1 429 ? -27.092 4.983 16.582 1.00 83.56 429 LEU A C 1
ATOM 3453 O O . LEU A 1 429 ? -27.574 6.048 16.201 1.00 83.56 429 LEU A O 1
ATOM 3457 N N . CYS A 1 430 ? -27.857 3.929 16.887 1.00 78.00 430 CYS A N 1
ATOM 3458 C CA . CYS A 1 430 ? -29.299 3.886 16.637 1.00 78.00 430 CYS A CA 1
ATOM 3459 C C . CYS A 1 430 ? -30.101 4.921 17.437 1.00 78.00 430 CYS A C 1
ATOM 3461 O O . CYS A 1 430 ? -31.111 5.415 16.934 1.00 78.00 430 CYS A O 1
ATOM 3463 N N . ASP A 1 431 ? -29.630 5.263 18.638 1.00 79.31 431 ASP A N 1
ATOM 3464 C CA . ASP A 1 431 ? -30.287 6.191 19.566 1.00 79.31 431 ASP A CA 1
ATOM 3465 C C . ASP A 1 431 ? -29.842 7.653 19.369 1.00 79.31 431 ASP A C 1
ATOM 3467 O O . ASP A 1 431 ? -30.237 8.531 20.135 1.00 79.31 431 ASP A O 1
ATOM 3471 N N . ILE A 1 432 ? -29.013 7.923 18.353 1.00 84.56 432 ILE A N 1
ATOM 3472 C CA . ILE A 1 432 ? -28.475 9.252 18.049 1.00 84.56 432 ILE A CA 1
ATOM 3473 C C . ILE A 1 432 ? -29.110 9.779 16.760 1.00 84.56 432 ILE A C 1
ATOM 3475 O O . ILE A 1 432 ? -29.148 9.109 15.719 1.00 84.56 432 ILE A O 1
ATOM 3479 N N . ASP A 1 433 ? -29.559 11.030 16.804 1.00 86.62 433 ASP A N 1
ATOM 3480 C CA . ASP A 1 433 ? -30.010 11.773 15.629 1.00 86.62 433 ASP A CA 1
ATOM 3481 C C . ASP A 1 433 ? -28.798 12.283 14.831 1.00 86.62 433 ASP A C 1
ATOM 3483 O O . ASP A 1 433 ? -28.474 13.467 14.801 1.00 86.62 433 ASP A O 1
ATOM 3487 N N . LEU A 1 434 ? -28.075 11.346 14.200 1.00 89.44 434 LEU A N 1
ATOM 3488 C CA . LEU A 1 434 ? -26.871 11.605 13.396 1.00 89.44 434 LEU A CA 1
ATOM 3489 C C . LEU A 1 434 ? -27.079 12.652 12.292 1.00 89.44 434 LEU A C 1
ATOM 3491 O O . LEU A 1 434 ? -26.117 13.274 11.843 1.00 89.44 434 LEU A O 1
ATOM 3495 N N . GLU A 1 435 ? -28.319 12.841 11.849 1.00 90.62 435 GLU A N 1
ATOM 3496 C CA . GLU A 1 435 ? -28.703 13.846 10.865 1.00 90.62 435 GLU A CA 1
ATOM 3497 C C . GLU A 1 435 ? -28.349 15.273 11.309 1.00 90.62 435 GLU A C 1
ATOM 3499 O O . GLU A 1 435 ? -27.961 16.081 10.466 1.00 90.62 435 GLU A O 1
ATOM 3504 N N . ASP A 1 436 ? -28.416 15.564 12.611 1.00 91.75 436 ASP A N 1
ATOM 3505 C CA . ASP A 1 436 ? -28.121 16.893 13.163 1.00 91.75 436 ASP A CA 1
ATOM 3506 C C . ASP A 1 436 ? -26.616 17.199 13.197 1.00 91.75 436 ASP A C 1
ATOM 3508 O O . ASP A 1 436 ? -26.210 18.364 13.206 1.00 91.75 436 ASP A O 1
ATOM 3512 N N . TYR A 1 437 ? -25.785 16.153 13.170 1.00 94.50 437 TYR A N 1
ATOM 3513 C CA . TYR A 1 437 ? -24.324 16.246 13.197 1.00 94.50 437 TYR A CA 1
ATOM 3514 C C . TYR A 1 437 ? -23.699 16.158 11.802 1.00 94.50 437 TYR A C 1
ATOM 3516 O O . TYR A 1 437 ? -22.513 16.444 11.637 1.00 94.50 437 TYR A O 1
ATOM 3524 N N . PHE A 1 438 ? -24.464 15.744 10.790 1.00 96.44 438 PHE A N 1
ATOM 3525 C CA . PHE A 1 438 ? -23.958 15.566 9.435 1.00 96.44 438 PHE A CA 1
ATOM 3526 C C . PHE A 1 438 ? -23.599 16.906 8.780 1.00 96.44 438 PHE A C 1
ATOM 3528 O O . PHE A 1 438 ? -24.298 17.914 8.924 1.00 96.44 438 PHE A O 1
ATOM 3535 N N . VAL A 1 439 ? -22.506 16.926 8.015 1.00 95.56 439 VAL A N 1
ATOM 3536 C CA . VAL A 1 439 ? -22.055 18.141 7.325 1.00 95.56 439 VAL A CA 1
ATOM 3537 C C . VAL A 1 439 ? -23.119 18.703 6.368 1.00 95.56 439 VAL A C 1
ATOM 3539 O O . VAL A 1 439 ? -23.814 17.990 5.640 1.00 95.56 439 VAL A O 1
ATOM 3542 N N . LYS A 1 440 ? -23.221 20.036 6.318 1.00 94.44 440 LYS A N 1
ATOM 3543 C CA . LYS A 1 440 ? -24.159 20.755 5.427 1.00 94.44 440 LYS A CA 1
ATOM 3544 C C . LYS A 1 440 ? -23.703 20.807 3.967 1.00 94.44 440 LYS A C 1
ATOM 3546 O O . LYS A 1 440 ? -24.484 21.157 3.086 1.00 94.44 440 LYS A O 1
ATOM 3551 N N . CYS A 1 441 ? -22.434 20.498 3.724 1.00 95.25 441 CYS A N 1
ATOM 3552 C CA . CYS A 1 441 ? -21.803 20.474 2.415 1.00 95.25 441 CYS A CA 1
ATOM 3553 C C . CYS A 1 441 ? -21.006 19.177 2.310 1.00 95.25 441 CYS A C 1
ATOM 3555 O O . CYS A 1 441 ? -20.126 18.957 3.138 1.00 95.25 441 CYS A O 1
ATOM 3557 N N . ILE A 1 442 ? -21.323 18.340 1.319 1.00 96.62 442 ILE A N 1
ATOM 3558 C CA . ILE A 1 442 ? -20.657 17.038 1.135 1.00 96.62 442 ILE A CA 1
ATOM 3559 C C . ILE A 1 442 ? -19.525 17.078 0.103 1.00 96.62 442 ILE A C 1
ATOM 3561 O O . ILE A 1 442 ? -18.994 16.043 -0.287 1.00 96.62 442 ILE A O 1
ATOM 3565 N N . GLY A 1 443 ? -19.173 18.263 -0.389 1.00 94.75 443 GLY A N 1
ATOM 3566 C CA . GLY A 1 443 ? -18.096 18.435 -1.353 1.00 94.75 443 GLY A CA 1
ATOM 3567 C C . GLY A 1 443 ? -18.261 19.666 -2.231 1.00 94.75 443 GLY A C 1
ATOM 3568 O O . GLY A 1 443 ? -19.238 20.405 -2.118 1.00 94.75 443 GLY A O 1
ATOM 3569 N N . HIS A 1 444 ? -17.283 19.901 -3.093 1.00 96.38 444 HIS A N 1
ATOM 3570 C CA . HIS A 1 444 ? -17.258 21.022 -4.033 1.00 96.38 444 HIS A CA 1
ATOM 3571 C C . HIS A 1 444 ? -16.355 20.714 -5.222 1.00 96.38 444 HIS A C 1
ATOM 3573 O O . HIS A 1 444 ? -15.545 19.792 -5.159 1.00 96.38 444 HIS A O 1
ATOM 3579 N N . VAL A 1 445 ? -16.486 21.478 -6.304 1.00 96.25 445 VAL A N 1
ATOM 3580 C CA . VAL A 1 445 ? -15.525 21.418 -7.416 1.00 96.25 445 VAL A CA 1
ATOM 3581 C C . VAL A 1 445 ? -14.165 21.938 -6.950 1.00 96.25 445 VAL A C 1
ATOM 3583 O O . VAL A 1 445 ? -14.108 22.934 -6.232 1.00 96.25 445 VAL A O 1
ATOM 3586 N N . ILE A 1 446 ? -13.086 21.265 -7.359 1.00 95.56 446 ILE A N 1
ATOM 3587 C CA . ILE A 1 446 ? -11.705 21.619 -7.009 1.00 95.56 446 ILE A CA 1
ATOM 3588 C C . ILE A 1 446 ? -10.812 21.697 -8.260 1.00 95.56 446 ILE A C 1
ATOM 3590 O O . ILE A 1 446 ? -10.845 20.837 -9.151 1.00 95.56 446 ILE A O 1
ATOM 3594 N N . GLY A 1 447 ? -9.990 22.742 -8.353 1.00 92.19 447 GLY A N 1
ATOM 3595 C CA . GLY A 1 447 ? -8.956 22.878 -9.381 1.00 92.19 447 GLY A CA 1
ATOM 3596 C C . GLY A 1 447 ? -8.193 24.176 -9.262 1.00 92.19 447 GLY A C 1
ATOM 3597 O O . GLY A 1 447 ? -7.420 24.293 -8.329 1.00 92.19 447 GLY A O 1
ATOM 3598 N N . LEU A 1 448 ? -8.352 25.126 -10.190 1.00 89.38 448 LEU A N 1
ATOM 3599 C CA . LEU A 1 448 ? -7.632 26.406 -10.076 1.00 89.38 448 LEU A CA 1
ATOM 3600 C C . LEU A 1 448 ? -7.940 27.093 -8.744 1.00 89.38 448 LEU A C 1
ATOM 3602 O O . LEU A 1 448 ? -7.034 27.489 -8.015 1.00 89.38 448 LEU A O 1
ATOM 3606 N N . GLU A 1 449 ? -9.224 27.119 -8.406 1.00 88.69 449 GLU A N 1
ATOM 3607 C CA . GLU A 1 449 ? -9.702 27.487 -7.088 1.00 88.69 449 GLU A CA 1
ATOM 3608 C C . GLU A 1 449 ? -9.807 26.258 -6.186 1.00 88.69 449 GLU A C 1
ATOM 3610 O O . GLU A 1 449 ? -10.212 25.163 -6.606 1.00 88.69 449 GLU A O 1
ATOM 3615 N N . PHE A 1 450 ? -9.470 26.457 -4.913 1.00 91.00 450 PHE A N 1
ATOM 3616 C CA . PHE A 1 450 ? -9.643 25.424 -3.899 1.00 91.00 450 PHE A CA 1
ATOM 3617 C C . PHE A 1 450 ? -11.126 25.161 -3.634 1.00 91.00 450 PHE A C 1
ATOM 3619 O O . PHE A 1 450 ? -11.535 24.010 -3.523 1.00 91.00 450 PHE A O 1
ATOM 3626 N N . MET A 1 451 ? -11.926 26.228 -3.531 1.00 90.38 451 MET A N 1
ATOM 3627 C CA . MET A 1 451 ? -13.357 26.147 -3.256 1.00 90.38 451 MET A CA 1
ATOM 3628 C C . MET A 1 451 ? -14.104 27.367 -3.789 1.00 90.38 451 MET A C 1
ATOM 3630 O O . MET A 1 451 ? -13.894 28.488 -3.328 1.00 90.38 451 MET A O 1
ATOM 3634 N N . GLU A 1 452 ? -15.089 27.121 -4.647 1.00 86.06 452 GLU A N 1
ATOM 3635 C CA . GLU A 1 452 ? -16.021 28.141 -5.125 1.00 86.06 452 GLU A CA 1
ATOM 3636 C C . GLU A 1 452 ? -17.422 27.956 -4.529 1.00 86.06 452 GLU A C 1
ATOM 3638 O O . GLU A 1 452 ? -17.937 26.839 -4.420 1.00 86.06 452 GLU A O 1
ATOM 3643 N N . LYS A 1 453 ? -18.069 29.065 -4.150 1.00 87.56 453 LYS A N 1
ATOM 3644 C CA . LYS A 1 453 ? -19.362 29.047 -3.439 1.00 87.56 453 LYS A CA 1
ATOM 3645 C C . LYS A 1 453 ? -20.507 28.527 -4.309 1.00 87.56 453 LYS A C 1
ATOM 3647 O O . LYS A 1 453 ? -21.437 27.909 -3.797 1.00 87.56 453 LYS A O 1
ATOM 3652 N N . GLU A 1 454 ? -20.446 28.782 -5.608 1.00 89.00 454 GLU A N 1
ATOM 3653 C CA . GLU A 1 454 ? -21.450 28.379 -6.592 1.00 89.00 454 GLU A CA 1
ATOM 3654 C C . GLU A 1 454 ? -21.437 26.863 -6.850 1.00 89.00 454 GLU A C 1
ATOM 3656 O O . GLU A 1 454 ? -22.462 26.277 -7.216 1.00 89.00 454 GLU A O 1
ATOM 3661 N N . PHE A 1 455 ? -20.301 26.211 -6.588 1.00 93.81 455 PHE A N 1
ATOM 3662 C CA . PHE A 1 455 ? -20.080 24.790 -6.846 1.00 93.81 455 PHE A CA 1
ATOM 3663 C C . PHE A 1 455 ? -20.045 23.933 -5.573 1.00 93.81 455 PHE A C 1
ATOM 3665 O O . PHE A 1 455 ? -19.440 22.862 -5.563 1.00 93.81 455 PHE A O 1
ATOM 3672 N N . LEU A 1 456 ? -20.723 24.368 -4.506 1.00 96.00 456 LEU A N 1
ATOM 3673 C CA . LEU A 1 456 ? -20.877 23.586 -3.276 1.00 96.00 456 LEU A CA 1
ATOM 3674 C C . LEU A 1 456 ? -22.021 22.568 -3.396 1.00 96.00 456 LEU A C 1
ATOM 3676 O O . LEU A 1 456 ? -23.160 22.938 -3.708 1.00 96.00 456 LEU A O 1
ATOM 3680 N N . ILE A 1 457 ? -21.745 21.302 -3.073 1.00 96.94 457 ILE A N 1
ATOM 3681 C CA . ILE A 1 457 ? -22.735 20.220 -3.041 1.00 96.94 457 ILE A CA 1
ATOM 3682 C C . ILE A 1 457 ? -23.517 20.304 -1.727 1.00 96.94 457 ILE A C 1
ATOM 3684 O O . ILE A 1 457 ? -23.117 19.765 -0.692 1.00 96.94 457 ILE A O 1
ATOM 3688 N N . THR A 1 458 ? -24.635 21.025 -1.777 1.00 96.44 458 THR A N 1
ATOM 3689 C CA . THR A 1 458 ? -25.506 21.327 -0.632 1.00 96.44 458 THR A CA 1
ATOM 3690 C C . THR A 1 458 ? -26.966 21.111 -1.006 1.00 96.44 458 THR A C 1
ATOM 3692 O O . THR A 1 458 ? -27.325 21.133 -2.183 1.00 96.44 458 THR A O 1
ATOM 3695 N N . GLU A 1 459 ? -27.836 20.982 -0.004 1.00 94.94 459 GLU A N 1
ATOM 3696 C CA . GLU A 1 459 ? -29.278 20.807 -0.219 1.00 94.94 459 GLU A CA 1
ATOM 3697 C C . GLU A 1 459 ? -29.915 21.927 -1.061 1.00 94.94 459 GLU A C 1
ATOM 3699 O O . GLU A 1 459 ? -30.846 21.674 -1.825 1.00 94.94 459 GLU A O 1
ATOM 3704 N N . ASN A 1 460 ? -29.398 23.154 -0.962 1.00 94.62 460 ASN A N 1
ATOM 3705 C CA . ASN A 1 460 ? -29.983 24.338 -1.596 1.00 94.62 460 ASN A CA 1
ATOM 3706 C C . ASN A 1 460 ? -29.481 24.585 -3.028 1.00 94.62 460 ASN A C 1
ATOM 3708 O O . ASN A 1 460 ? -30.015 25.454 -3.718 1.00 94.62 460 ASN A O 1
ATOM 3712 N N . ASN A 1 461 ? -28.467 23.848 -3.493 1.00 93.38 461 ASN A N 1
ATOM 3713 C CA . ASN A 1 461 ? -27.871 24.074 -4.807 1.00 93.38 461 ASN A CA 1
ATOM 3714 C C . ASN A 1 461 ? -28.598 23.281 -5.906 1.00 93.38 461 ASN A C 1
ATOM 3716 O O . ASN A 1 461 ? -28.216 22.167 -6.258 1.00 93.38 461 ASN A O 1
ATOM 3720 N N . VAL A 1 462 ? -29.687 23.852 -6.423 1.00 92.44 462 VAL A N 1
ATOM 3721 C CA . VAL A 1 462 ? -30.554 23.209 -7.432 1.00 92.44 462 VAL A CA 1
ATOM 3722 C C . VAL A 1 462 ? -30.165 23.517 -8.880 1.00 92.44 462 VAL A C 1
ATOM 3724 O O . VAL A 1 462 ? -30.595 22.809 -9.784 1.00 92.44 462 VAL A O 1
ATOM 3727 N N . ASN A 1 463 ? -29.380 24.573 -9.107 1.00 86.69 463 ASN A N 1
ATOM 3728 C CA . ASN A 1 463 ? -29.082 25.078 -10.453 1.00 86.69 463 ASN A CA 1
ATOM 3729 C C . ASN A 1 463 ? -27.806 24.476 -11.057 1.00 86.69 463 ASN A C 1
ATOM 3731 O O . ASN A 1 463 ? -27.596 24.596 -12.261 1.00 86.69 463 ASN A O 1
ATOM 3735 N N . THR A 1 464 ? -26.976 23.834 -10.236 1.00 91.75 464 THR A N 1
ATOM 3736 C CA . THR A 1 464 ? -25.706 23.233 -10.649 1.00 91.75 464 THR A CA 1
ATOM 3737 C C . THR A 1 464 ? -25.830 21.714 -10.701 1.00 91.75 464 THR A C 1
ATOM 3739 O O . THR A 1 464 ? -26.488 21.099 -9.855 1.00 91.75 464 THR A O 1
ATOM 3742 N N . VAL A 1 465 ? -25.194 21.106 -11.701 1.00 94.25 465 VAL A N 1
ATOM 3743 C CA . VAL A 1 465 ? -25.217 19.661 -11.945 1.00 94.25 465 VAL A CA 1
ATOM 3744 C C . VAL A 1 465 ? -23.811 19.078 -11.965 1.00 94.25 465 VAL A C 1
ATOM 3746 O O . VAL A 1 465 ? -22.838 19.803 -12.135 1.00 94.25 465 VAL A O 1
ATOM 3749 N N . ILE A 1 466 ? -23.708 17.762 -11.789 1.00 95.75 466 ILE A N 1
ATOM 3750 C CA . ILE A 1 466 ? -22.449 17.028 -11.932 1.00 95.75 466 ILE A CA 1
ATOM 3751 C C . ILE A 1 466 ? -21.992 17.061 -13.394 1.00 95.75 466 ILE A C 1
ATOM 3753 O O . ILE A 1 466 ? -22.736 16.662 -14.297 1.00 95.75 466 ILE A O 1
ATOM 3757 N N . GLU A 1 467 ? -20.764 17.521 -13.615 1.00 93.12 467 GLU A N 1
ATOM 3758 C CA . GLU A 1 467 ? -20.165 17.747 -14.930 1.00 93.12 467 GLU A CA 1
ATOM 3759 C C . GLU A 1 467 ? -19.131 16.664 -15.274 1.00 93.12 467 GLU A C 1
ATOM 3761 O O . GLU A 1 467 ? -18.591 15.972 -14.408 1.00 93.12 467 GLU A O 1
ATOM 3766 N N . LYS A 1 468 ? -18.891 16.483 -16.576 1.00 94.19 468 LYS A N 1
ATOM 3767 C CA . LYS A 1 468 ? -17.856 15.582 -17.097 1.00 94.19 468 LYS A CA 1
ATOM 3768 C C . LYS A 1 468 ? -16.523 16.306 -17.162 1.00 94.19 468 LYS A C 1
ATOM 3770 O O . LYS A 1 468 ? -16.491 17.498 -17.451 1.00 94.19 468 LYS A O 1
ATOM 3775 N N . ASN A 1 469 ? -15.438 15.547 -17.050 1.00 94.69 469 ASN A N 1
ATOM 3776 C CA . ASN A 1 469 ? -14.075 16.072 -17.038 1.00 94.69 469 ASN A CA 1
ATOM 3777 C C . ASN A 1 469 ? -13.888 17.128 -15.943 1.00 94.69 469 ASN A C 1
ATOM 3779 O O . ASN A 1 469 ? -13.254 18.158 -16.158 1.00 94.69 469 ASN A O 1
ATOM 3783 N N . THR A 1 470 ? -14.457 16.868 -14.769 1.00 95.88 470 THR A N 1
ATOM 3784 C CA . THR A 1 470 ? -14.439 17.784 -13.629 1.00 95.88 470 THR A CA 1
ATOM 3785 C C . THR A 1 470 ? -13.952 17.045 -12.395 1.00 95.88 470 THR A C 1
ATOM 3787 O O . THR A 1 470 ? -14.304 15.885 -12.159 1.00 95.88 470 THR A O 1
ATOM 3790 N N . SER A 1 471 ? -13.133 17.733 -11.606 1.00 97.25 471 SER A N 1
ATOM 3791 C CA . SER A 1 471 ? -12.620 17.221 -10.340 1.00 97.25 471 SER A CA 1
ATOM 3792 C C . SER A 1 471 ? -13.395 17.801 -9.169 1.00 97.25 471 SER A C 1
ATOM 3794 O O . SER A 1 471 ? -13.699 18.994 -9.133 1.00 97.25 471 SER A O 1
ATOM 3796 N N . TYR A 1 472 ? -13.678 16.957 -8.187 1.00 97.75 472 TYR A N 1
ATOM 3797 C CA . TYR A 1 472 ? -14.418 17.296 -6.983 1.00 97.75 472 TYR A CA 1
ATOM 3798 C C . TYR A 1 472 ? -13.602 16.935 -5.747 1.00 97.75 472 TYR A C 1
ATOM 3800 O O . TYR A 1 472 ? -12.922 15.916 -5.710 1.00 97.75 472 TYR A O 1
ATOM 3808 N N . ASN A 1 473 ? -13.697 17.752 -4.710 1.00 97.69 473 ASN A N 1
ATOM 3809 C CA . ASN A 1 473 ? -13.306 17.386 -3.360 1.00 97.69 473 ASN A CA 1
ATOM 3810 C C . ASN A 1 473 ? -14.551 16.831 -2.663 1.00 97.69 473 ASN A C 1
ATOM 3812 O O . ASN A 1 473 ? -15.418 17.601 -2.244 1.00 97.69 473 ASN A O 1
ATOM 3816 N N . LEU A 1 474 ? -14.678 15.505 -2.603 1.00 97.88 474 LEU A N 1
ATOM 3817 C CA . LEU A 1 474 ? -15.765 14.838 -1.891 1.00 97.88 474 LEU A CA 1
ATOM 3818 C C . LEU A 1 474 ? -15.429 14.836 -0.402 1.00 97.88 474 LEU A C 1
ATOM 3820 O O . LEU A 1 474 ? -14.351 14.396 -0.026 1.00 97.88 474 LEU A O 1
ATOM 3824 N N . SER A 1 475 ? -16.330 15.332 0.440 1.00 96.62 475 SER A N 1
ATOM 3825 C CA . SER A 1 475 ? -16.053 15.632 1.845 1.00 96.62 475 SER A CA 1
ATOM 3826 C C . SER A 1 475 ? -17.224 15.217 2.721 1.00 96.62 475 SER A C 1
ATOM 3828 O O . SER A 1 475 ? -18.248 15.886 2.756 1.00 96.62 475 SER A O 1
ATOM 3830 N N . VAL A 1 476 ? -17.097 14.094 3.420 1.00 97.56 476 VAL A N 1
ATOM 3831 C CA . VAL A 1 476 ? -18.178 13.495 4.210 1.00 97.56 476 VAL A CA 1
ATOM 3832 C C . VAL A 1 476 ? -17.749 13.437 5.668 1.00 97.56 476 VAL A C 1
ATOM 3834 O O . VAL A 1 476 ? -16.637 13.011 5.984 1.00 97.56 476 VAL A O 1
ATOM 3837 N N . GLY A 1 477 ? -18.621 13.862 6.578 1.00 97.12 477 GLY A N 1
ATOM 3838 C CA . GLY A 1 477 ? -18.304 13.829 7.997 1.00 97.12 477 GLY A CA 1
ATOM 3839 C C . GLY A 1 477 ? -19.467 14.152 8.920 1.00 97.12 477 GLY A C 1
ATOM 3840 O O . GLY A 1 477 ? -20.551 14.544 8.481 1.00 97.12 477 GLY A O 1
ATOM 3841 N N . PHE A 1 478 ? -19.189 13.994 10.209 1.00 97.12 478 PHE A N 1
ATOM 3842 C CA . PHE A 1 478 ? -20.072 14.300 11.323 1.00 97.12 478 PHE A CA 1
ATOM 3843 C C . PHE A 1 478 ? -19.316 15.158 12.332 1.00 97.12 478 PHE A C 1
ATOM 3845 O O . PHE A 1 478 ? -18.245 14.773 12.805 1.00 97.12 478 PHE A O 1
ATOM 3852 N N . GLU A 1 479 ? -19.861 16.327 12.641 1.00 95.06 479 GLU A N 1
ATOM 3853 C CA . GLU A 1 479 ? -19.241 17.330 13.499 1.00 95.06 479 GLU A CA 1
ATOM 3854 C C . GLU A 1 479 ? -19.798 17.240 14.924 1.00 95.06 479 GLU A C 1
ATOM 3856 O O . GLU A 1 479 ? -21.001 17.361 15.109 1.00 95.06 479 GLU A O 1
ATOM 3861 N N . ASN A 1 480 ? -18.933 17.107 15.937 1.00 93.31 480 ASN A N 1
ATOM 3862 C CA . ASN A 1 480 ? -19.284 17.172 17.367 1.00 93.31 480 ASN A CA 1
ATOM 3863 C C . ASN A 1 480 ? -20.378 16.183 17.832 1.00 93.31 480 ASN A C 1
ATOM 3865 O O . ASN A 1 480 ? -21.257 16.554 18.611 1.00 93.31 480 ASN A O 1
ATOM 3869 N N . VAL A 1 481 ? -20.306 14.922 17.400 1.00 93.25 481 VAL A N 1
ATOM 3870 C CA . VAL A 1 481 ? -21.188 13.840 17.872 1.00 93.25 481 VAL A CA 1
ATOM 3871 C C . VAL A 1 481 ? -20.935 13.562 19.352 1.00 93.25 481 VAL A C 1
ATOM 3873 O O . VAL A 1 481 ? -19.785 13.463 19.776 1.00 93.25 481 VAL A O 1
ATOM 3876 N N . HIS A 1 482 ? -21.998 13.415 20.146 1.00 89.50 482 HIS A N 1
ATOM 3877 C CA . HIS A 1 482 ? -21.879 13.102 21.571 1.00 89.50 482 HIS A CA 1
ATOM 3878 C C . HIS A 1 482 ? -21.464 11.641 21.800 1.00 89.50 482 HIS A C 1
ATOM 3880 O O . HIS A 1 482 ? -22.172 10.707 21.411 1.00 89.50 482 HIS A O 1
ATOM 3886 N N . GLY A 1 483 ? -20.325 11.451 22.464 1.00 82.56 483 GLY A N 1
ATOM 3887 C CA . GLY A 1 483 ? -19.852 10.164 22.955 1.00 82.56 483 GLY A CA 1
ATOM 3888 C C . GLY A 1 483 ? -20.586 9.704 24.217 1.00 82.56 483 GLY A C 1
ATOM 3889 O O . GLY A 1 483 ? -21.149 10.510 24.966 1.00 82.56 483 GLY A O 1
ATOM 3890 N N . TYR A 1 484 ? -20.556 8.398 24.493 1.00 78.44 484 TYR A N 1
ATOM 3891 C CA . TYR A 1 484 ? -21.132 7.817 25.719 1.00 78.44 484 TYR A CA 1
ATOM 3892 C C . TYR A 1 484 ? -20.535 8.367 27.026 1.00 78.44 484 TYR A C 1
ATOM 3894 O O . TYR A 1 484 ? -21.186 8.362 28.068 1.00 78.44 484 TYR A O 1
ATOM 3902 N N . ASP A 1 485 ? -19.304 8.856 26.970 1.00 70.31 485 ASP A N 1
ATOM 3903 C CA . ASP A 1 485 ? -18.543 9.470 28.060 1.00 70.31 485 ASP A CA 1
ATOM 3904 C C . ASP A 1 485 ? -18.779 10.985 28.200 1.00 70.31 485 ASP A C 1
ATOM 3906 O O . ASP A 1 485 ? -18.114 11.641 29.000 1.00 70.31 485 ASP A O 1
ATOM 3910 N N . LYS A 1 486 ? -19.750 11.544 27.460 1.00 73.25 486 LYS A N 1
ATOM 3911 C CA . LYS A 1 486 ? -20.039 12.987 27.350 1.00 73.25 486 LYS A CA 1
ATOM 3912 C C . LYS A 1 486 ? -18.942 13.805 26.654 1.00 73.25 486 LYS A C 1
ATOM 3914 O O . LYS A 1 486 ? -19.068 15.031 26.608 1.00 73.25 486 LYS A O 1
ATOM 3919 N N . ASN A 1 487 ? -17.913 13.171 26.089 1.00 85.56 487 ASN A N 1
ATOM 3920 C CA . ASN A 1 487 ? -16.954 13.845 25.219 1.00 85.56 487 ASN A CA 1
ATOM 3921 C C . ASN A 1 487 ? -17.517 13.904 23.798 1.00 85.56 487 ASN A C 1
ATOM 3923 O O . ASN A 1 487 ? -18.114 12.945 23.312 1.00 85.56 487 ASN A O 1
ATOM 3927 N N . ASN A 1 488 ? -17.356 15.038 23.120 1.00 91.50 488 ASN A N 1
ATOM 3928 C CA . ASN A 1 488 ? -17.757 15.137 21.719 1.00 91.50 488 ASN A CA 1
ATOM 3929 C C . ASN A 1 488 ? -16.616 14.650 20.837 1.00 91.50 488 ASN A C 1
ATOM 3931 O O . ASN A 1 488 ? -15.466 14.988 21.095 1.00 91.50 488 ASN A O 1
ATOM 3935 N N . PHE A 1 489 ? -16.934 13.947 19.761 1.00 94.25 489 PHE A N 1
ATOM 3936 C CA . PHE A 1 489 ? -15.960 13.519 18.763 1.00 94.25 489 PHE A CA 1
ATOM 3937 C C . PHE A 1 489 ? -16.445 13.864 17.353 1.00 94.25 489 PHE A C 1
ATOM 3939 O O . PHE A 1 489 ? -17.589 14.283 17.155 1.00 94.25 489 PHE A O 1
ATOM 3946 N N . ALA A 1 490 ? -15.576 13.740 16.355 1.00 95.69 490 ALA A N 1
ATOM 3947 C CA . ALA A 1 490 ? -15.941 13.995 14.967 1.00 95.69 490 ALA A CA 1
ATOM 3948 C C . ALA A 1 490 ? -15.250 13.010 14.033 1.00 95.69 490 ALA A C 1
ATOM 3950 O O . ALA A 1 490 ? -14.117 12.598 14.268 1.00 95.69 490 ALA A O 1
ATOM 3951 N N . ILE A 1 491 ? -15.923 12.676 12.937 1.00 97.12 491 ILE A N 1
ATOM 3952 C CA . ILE A 1 491 ? -15.335 11.914 11.837 1.00 97.12 491 ILE A CA 1
ATOM 3953 C C . ILE A 1 491 ? -15.394 12.789 10.597 1.00 97.12 491 ILE A C 1
ATOM 3955 O O . ILE A 1 491 ? -16.453 13.312 10.261 1.00 97.12 491 ILE A O 1
ATOM 3959 N N . TRP A 1 492 ? -14.274 12.929 9.896 1.00 97.50 492 TRP A N 1
ATOM 3960 C CA . TRP A 1 492 ? -14.214 13.653 8.635 1.00 97.50 492 TRP A CA 1
ATOM 3961 C C . TRP A 1 492 ? -13.274 12.967 7.647 1.00 97.50 492 TRP A C 1
ATOM 3963 O O . TRP A 1 492 ? -12.109 12.687 7.949 1.00 97.50 492 TRP A O 1
ATOM 3973 N N . ILE A 1 493 ? -13.801 12.681 6.461 1.00 97.56 493 ILE A N 1
ATOM 3974 C CA . ILE A 1 493 ? -13.090 12.033 5.364 1.00 97.56 493 ILE A CA 1
ATOM 3975 C C . ILE A 1 493 ? -13.289 12.895 4.128 1.00 97.56 493 ILE A C 1
ATOM 3977 O O . ILE A 1 493 ? -14.421 13.228 3.776 1.00 97.56 493 ILE A O 1
ATOM 3981 N N . SER A 1 494 ? -12.190 13.261 3.472 1.00 97.25 494 SER A N 1
ATOM 3982 C CA . SER A 1 494 ? -12.275 13.885 2.159 1.00 97.25 494 SER A CA 1
ATOM 3983 C C . SER A 1 494 ? -11.232 13.355 1.193 1.00 97.25 494 SER A C 1
ATOM 3985 O O . SER A 1 494 ? -10.112 13.022 1.592 1.00 97.25 494 SER A O 1
ATOM 3987 N N . ASP A 1 495 ? -11.629 13.271 -0.070 1.00 98.19 495 ASP A N 1
ATOM 3988 C CA . ASP A 1 495 ? -10.819 12.773 -1.169 1.00 98.19 495 ASP A CA 1
ATOM 3989 C C . ASP A 1 495 ? -11.030 13.637 -2.416 1.00 98.19 495 ASP A C 1
ATOM 3991 O O . ASP A 1 495 ? -12.145 14.071 -2.725 1.00 98.19 495 ASP A O 1
ATOM 3995 N N . THR A 1 496 ? -9.944 13.858 -3.157 1.00 98.31 496 THR A N 1
ATOM 3996 C CA . THR A 1 496 ? -10.028 14.457 -4.491 1.00 98.31 496 THR A CA 1
ATOM 3997 C C . THR A 1 496 ? -10.393 13.361 -5.479 1.00 98.31 496 THR A C 1
ATOM 3999 O O . THR A 1 496 ? -9.699 12.350 -5.589 1.00 98.31 496 THR A O 1
ATOM 4002 N N . ILE A 1 497 ? -11.486 13.559 -6.203 1.00 97.94 497 ILE A N 1
ATOM 4003 C CA . ILE A 1 497 ? -12.020 12.623 -7.186 1.00 97.94 497 ILE A CA 1
ATOM 4004 C C . ILE A 1 497 ? -12.157 13.309 -8.544 1.00 97.94 497 ILE A C 1
ATOM 4006 O O . ILE A 1 497 ? -12.371 14.515 -8.620 1.00 97.94 497 ILE A O 1
ATOM 4010 N N . PHE A 1 498 ? -12.069 12.535 -9.617 1.00 97.62 498 PHE A N 1
ATOM 4011 C CA . PHE A 1 498 ? -12.234 13.003 -10.989 1.00 97.62 498 PHE A CA 1
ATOM 4012 C C . PHE A 1 498 ? -13.335 12.218 -11.691 1.00 97.62 498 PHE A C 1
ATOM 4014 O O . PHE A 1 498 ? -13.380 10.993 -11.583 1.00 97.62 498 PHE A O 1
ATOM 4021 N N . ILE A 1 499 ? -14.201 12.917 -12.421 1.00 97.00 499 ILE A N 1
ATOM 4022 C CA . ILE A 1 499 ? -15.240 12.311 -13.256 1.00 97.00 499 ILE A CA 1
ATOM 4023 C C . ILE A 1 499 ? -14.824 12.465 -14.713 1.00 97.00 499 ILE A C 1
ATOM 4025 O O . ILE A 1 499 ? -14.742 13.586 -15.213 1.00 97.00 499 ILE A O 1
ATOM 4029 N N . ASN A 1 500 ? -14.568 11.352 -15.399 1.00 93.88 500 ASN A N 1
ATOM 4030 C CA . ASN A 1 500 ? -14.112 11.378 -16.790 1.00 93.88 500 ASN A CA 1
ATOM 4031 C C . ASN A 1 500 ? -15.250 11.673 -17.792 1.00 93.88 500 ASN A C 1
ATOM 4033 O O . ASN A 1 500 ? -16.421 11.849 -17.442 1.00 93.88 500 ASN A O 1
ATOM 4037 N N . ASP A 1 501 ? -14.910 11.705 -19.077 1.00 89.56 501 ASP A N 1
ATOM 4038 C CA . ASP A 1 501 ? -15.823 11.915 -20.204 1.00 89.56 501 ASP A CA 1
ATOM 4039 C C . ASP A 1 501 ? -16.944 10.856 -20.318 1.00 89.56 501 ASP A C 1
ATOM 4041 O O . ASP A 1 501 ? -18.048 11.148 -20.808 1.00 89.56 501 ASP A O 1
ATOM 4045 N N . LYS A 1 502 ? -16.696 9.639 -19.824 1.00 91.06 502 LYS A N 1
ATOM 4046 C CA . LYS A 1 502 ? -17.667 8.536 -19.735 1.00 91.06 502 LYS A CA 1
ATOM 4047 C C . LYS A 1 502 ? -18.568 8.619 -18.502 1.00 91.06 502 LYS A C 1
ATOM 4049 O O . LYS A 1 502 ? -19.580 7.923 -18.461 1.00 91.06 502 LYS A O 1
ATOM 4054 N N . GLY A 1 503 ? -18.257 9.495 -17.546 1.00 89.62 503 GLY A N 1
ATOM 4055 C CA . GLY A 1 503 ? -18.969 9.612 -16.273 1.00 89.62 503 GLY A CA 1
ATOM 4056 C C . GLY A 1 503 ? -18.501 8.623 -15.202 1.00 89.62 503 GLY A C 1
ATOM 4057 O O . GLY A 1 503 ? -19.225 8.394 -14.239 1.00 89.62 503 GLY A O 1
ATOM 4058 N N . GLU A 1 504 ? -17.324 8.016 -15.362 1.00 93.69 504 GLU A N 1
ATOM 4059 C CA . GLU A 1 504 ? -16.713 7.143 -14.358 1.00 93.69 504 GLU A CA 1
ATOM 4060 C C . GLU A 1 504 ? -15.932 7.981 -13.339 1.00 93.69 504 GLU A C 1
ATOM 4062 O O . GLU A 1 504 ? -15.191 8.897 -13.707 1.00 93.69 504 GLU A O 1
ATOM 4067 N N . VAL A 1 505 ? -16.079 7.644 -12.056 1.00 96.25 505 VAL A N 1
ATOM 4068 C CA . VAL A 1 505 ? -15.419 8.341 -10.946 1.00 96.25 505 VAL A CA 1
ATOM 4069 C C . VAL A 1 505 ? -14.100 7.649 -10.600 1.00 96.25 505 VAL A C 1
ATOM 4071 O O . VAL A 1 505 ? -14.077 6.453 -10.315 1.00 96.25 505 VAL A O 1
ATOM 4074 N N . THR A 1 506 ? -13.006 8.406 -10.573 1.00 96.31 506 THR A N 1
ATOM 4075 C CA . THR A 1 506 ? -11.672 7.954 -10.150 1.00 96.31 506 THR A CA 1
ATOM 4076 C C . THR A 1 506 ? -11.252 8.699 -8.889 1.00 96.31 506 THR A C 1
ATOM 4078 O O . THR A 1 506 ? -11.315 9.925 -8.851 1.00 96.31 506 THR A O 1
ATOM 4081 N N . ILE A 1 507 ? -10.800 7.982 -7.860 1.00 97.56 507 ILE A N 1
ATOM 4082 C CA . ILE A 1 507 ? -10.257 8.588 -6.636 1.00 97.56 507 ILE A CA 1
ATOM 4083 C C . ILE A 1 507 ? -8.773 8.872 -6.860 1.00 97.56 507 ILE A C 1
ATOM 4085 O O . ILE A 1 507 ? -8.014 7.963 -7.180 1.00 97.56 507 ILE A O 1
ATOM 4089 N N . LEU A 1 508 ? -8.354 10.127 -6.706 1.00 97.25 508 LEU A N 1
ATOM 4090 C CA . LEU A 1 508 ? -6.971 10.542 -6.958 1.00 97.25 508 LEU A CA 1
ATOM 4091 C C . LEU A 1 508 ? -6.091 10.442 -5.715 1.00 97.25 508 LEU A C 1
ATOM 4093 O O . LEU A 1 508 ? -4.874 10.356 -5.839 1.00 97.25 508 LEU A O 1
ATOM 4097 N N . THR A 1 509 ? -6.700 10.440 -4.533 1.00 96.69 509 THR A N 1
ATOM 4098 C CA . THR A 1 509 ? -6.051 10.402 -3.214 1.00 96.69 509 THR A CA 1
ATOM 4099 C C . THR A 1 509 ? -6.105 9.010 -2.565 1.00 96.69 509 THR A C 1
ATOM 4101 O O . THR A 1 509 ? -6.131 8.863 -1.344 1.00 96.69 509 THR A O 1
ATOM 4104 N N . ASP A 1 510 ? -6.114 7.960 -3.388 1.00 92.88 510 ASP A N 1
ATOM 4105 C CA . ASP A 1 510 ? -6.218 6.550 -2.991 1.00 92.88 510 ASP A CA 1
ATOM 4106 C C . ASP A 1 510 ? -4.938 5.972 -2.357 1.00 92.88 510 ASP A C 1
ATOM 4108 O O . ASP A 1 510 ? -4.978 4.916 -1.727 1.00 92.88 510 ASP A O 1
ATOM 4112 N N . ALA A 1 511 ? -3.814 6.689 -2.448 1.00 90.56 511 ALA A N 1
ATOM 4113 C CA . ALA A 1 511 ? -2.529 6.287 -1.874 1.00 90.56 511 ALA A CA 1
ATOM 4114 C C . ALA A 1 511 ? -2.511 6.220 -0.330 1.00 90.56 511 ALA A C 1
ATOM 4116 O O . ALA A 1 511 ? -1.594 5.630 0.245 1.00 90.56 511 ALA A O 1
ATOM 4117 N N . ILE A 1 512 ? -3.496 6.820 0.354 1.00 92.06 512 ILE A N 1
ATOM 4118 C CA . ILE A 1 512 ? -3.663 6.739 1.812 1.00 92.06 512 ILE A CA 1
ATOM 4119 C C . ILE A 1 512 ? -4.912 5.929 2.146 1.00 92.06 512 ILE A C 1
ATOM 4121 O O . ILE A 1 512 ? -6.036 6.341 1.836 1.00 92.06 512 ILE A O 1
ATOM 4125 N N . SER A 1 513 ? -4.696 4.808 2.841 1.00 89.62 513 SER A N 1
ATOM 4126 C CA . SER A 1 513 ? -5.751 3.881 3.251 1.00 89.62 513 SER A CA 1
ATOM 4127 C C . SER A 1 513 ? -6.819 4.547 4.130 1.00 89.62 513 SER A C 1
ATOM 4129 O O . SER A 1 513 ? -6.551 5.481 4.889 1.00 89.62 513 SER A O 1
ATOM 4131 N N . LYS A 1 514 ? -8.048 4.037 4.000 1.00 92.62 514 LYS A N 1
ATOM 4132 C CA . LYS A 1 514 ? -9.213 4.329 4.854 1.00 92.62 514 LYS A CA 1
ATOM 4133 C C . LYS A 1 514 ? -9.615 3.106 5.688 1.00 92.62 514 LYS A C 1
ATOM 4135 O O . LYS A 1 514 ? -10.708 3.057 6.239 1.00 92.62 514 LYS A O 1
ATOM 4140 N N . GLU A 1 515 ? -8.780 2.070 5.715 1.00 88.75 515 GLU A N 1
ATOM 4141 C CA . GLU A 1 515 ? -9.048 0.866 6.496 1.00 88.75 515 GLU A CA 1
ATOM 4142 C C . GLU A 1 515 ? -8.763 1.118 7.970 1.00 88.75 515 GLU A C 1
ATOM 4144 O O . GLU A 1 515 ? -7.703 1.636 8.328 1.00 88.75 515 GLU A O 1
ATOM 4149 N N . ILE A 1 516 ? -9.689 0.695 8.830 1.00 85.62 516 ILE A N 1
ATOM 4150 C CA . ILE A 1 516 ? -9.646 0.983 10.265 1.00 85.62 516 ILE A CA 1
ATOM 4151 C C . ILE A 1 516 ? -8.348 0.499 10.932 1.00 85.62 516 ILE A C 1
ATOM 4153 O O . ILE A 1 516 ? -7.788 1.204 11.764 1.00 85.62 516 ILE A O 1
ATOM 4157 N N . ASN A 1 517 ? -7.805 -0.639 10.487 1.00 78.62 517 ASN A N 1
ATOM 4158 C CA . ASN A 1 517 ? -6.562 -1.217 11.009 1.00 78.62 517 ASN A CA 1
ATOM 4159 C C . ASN A 1 517 ? -5.329 -0.342 10.735 1.00 78.62 517 ASN A C 1
ATOM 4161 O O . ASN A 1 517 ? -4.311 -0.492 11.396 1.00 78.62 517 ASN A O 1
ATOM 4165 N N . THR A 1 518 ? -5.400 0.557 9.751 1.00 81.94 518 THR A N 1
ATOM 4166 C CA . THR A 1 518 ? -4.278 1.432 9.370 1.00 81.94 518 THR A CA 1
ATOM 4167 C C . THR A 1 518 ? -4.320 2.807 10.031 1.00 81.94 518 THR A C 1
ATOM 4169 O O . THR A 1 518 ? -3.339 3.544 9.954 1.00 81.94 518 THR A O 1
ATOM 4172 N N . ILE A 1 519 ? -5.451 3.160 10.646 1.00 87.06 519 ILE A N 1
ATOM 4173 C CA . ILE A 1 519 ? -5.706 4.483 11.233 1.00 87.06 519 ILE A CA 1
ATOM 4174 C C . ILE A 1 519 ? -6.019 4.428 12.735 1.00 87.06 519 ILE A C 1
ATOM 4176 O O . ILE A 1 519 ? -6.246 5.477 13.334 1.00 87.06 519 ILE A O 1
ATOM 4180 N N . SER A 1 520 ? -6.094 3.228 13.318 1.00 87.50 520 SER A N 1
ATOM 4181 C CA . SER A 1 520 ? -6.361 3.003 14.738 1.00 87.50 520 SER A CA 1
ATOM 4182 C C . SER A 1 520 ? -5.057 2.825 15.502 1.00 87.50 520 SER A C 1
ATOM 4184 O O . SER A 1 520 ? -4.233 1.993 15.135 1.00 87.50 520 SER A O 1
ATOM 4186 N N . TYR A 1 521 ? -4.917 3.588 16.577 1.00 83.50 521 TYR A N 1
ATOM 4187 C CA . TYR A 1 521 ? -3.791 3.607 17.496 1.00 83.50 521 TYR A CA 1
ATOM 4188 C C . TYR A 1 521 ? -4.302 3.198 18.876 1.00 83.50 521 TYR A C 1
ATOM 4190 O O . TYR A 1 521 ? -5.318 3.723 19.342 1.00 83.50 521 TYR A O 1
ATOM 4198 N N . GLU A 1 522 ? -3.623 2.242 19.500 1.00 80.19 522 GLU A N 1
ATOM 4199 C CA . GLU A 1 522 ? -3.900 1.794 20.863 1.00 80.19 522 GLU A CA 1
ATOM 4200 C C . GLU A 1 522 ? -2.659 2.104 21.709 1.00 80.19 522 GLU A C 1
ATOM 4202 O O . GLU A 1 522 ? -1.592 1.551 21.449 1.00 80.19 522 GLU A O 1
ATOM 4207 N N . LEU A 1 523 ? -2.779 3.048 22.647 1.00 73.06 523 LEU A N 1
ATOM 4208 C CA . LEU A 1 523 ? -1.724 3.374 23.609 1.00 73.06 523 LEU A CA 1
ATOM 4209 C C . LEU A 1 523 ? -1.841 2.415 24.796 1.00 73.06 523 LEU A C 1
ATOM 4211 O O . LEU A 1 523 ? -2.945 2.169 25.283 1.00 73.06 523 LEU A O 1
ATOM 4215 N N . GLU A 1 524 ? -0.717 1.867 25.257 1.00 54.53 524 GLU A N 1
ATOM 4216 C CA . GLU A 1 524 ? -0.688 1.055 26.473 1.00 54.53 524 GLU A CA 1
ATOM 4217 C C . GLU A 1 524 ? -0.961 1.964 27.678 1.00 54.53 524 GLU A C 1
ATOM 4219 O O . GLU A 1 524 ? -0.190 2.883 27.945 1.00 54.53 524 GLU A O 1
ATOM 4224 N N . ASP A 1 525 ? -2.062 1.726 28.400 1.00 39.03 525 ASP A N 1
ATOM 4225 C CA . ASP A 1 525 ? -2.376 2.475 29.618 1.00 39.03 525 ASP A CA 1
ATOM 4226 C C . ASP A 1 525 ? -1.245 2.281 30.643 1.00 39.03 525 ASP A C 1
ATOM 4228 O O . ASP A 1 525 ? -1.142 1.248 31.318 1.00 39.03 525 ASP A O 1
ATOM 4232 N N . SER A 1 526 ? -0.390 3.294 30.789 1.00 30.86 526 SER A N 1
ATOM 4233 C CA . SER A 1 526 ? 0.473 3.429 31.951 1.00 30.86 526 SER A CA 1
ATOM 4234 C C . SER A 1 526 ? -0.441 3.583 33.170 1.00 30.86 526 SER A C 1
ATOM 4236 O O . SER A 1 526 ? -1.309 4.452 33.234 1.00 30.86 526 SER A O 1
ATOM 4238 N N . LYS A 1 527 ? -0.317 2.637 34.105 1.00 35.28 527 LYS A N 1
ATOM 4239 C CA . LYS A 1 527 ? -1.131 2.518 35.321 1.00 35.28 527 LYS A CA 1
ATOM 4240 C C . LYS A 1 527 ? -1.454 3.889 35.929 1.00 35.28 527 LYS A C 1
ATOM 4242 O O . LYS A 1 527 ? -0.571 4.539 36.481 1.00 35.28 527 LYS A O 1
ATOM 4247 N N . SER A 1 528 ? -2.728 4.271 35.909 1.00 28.52 528 SER A N 1
ATOM 4248 C CA . SER A 1 528 ? -3.248 5.237 36.872 1.00 28.52 528 SER A CA 1
ATOM 4249 C C . SER A 1 528 ? -3.593 4.474 38.148 1.00 28.52 528 SER A C 1
ATOM 4251 O O . SER A 1 528 ? -4.629 3.820 38.263 1.00 28.52 528 SER A O 1
ATOM 4253 N N . ASP A 1 529 ? -2.658 4.515 39.094 1.00 33.16 529 ASP A N 1
ATOM 4254 C CA . ASP A 1 529 ? -2.988 4.402 40.507 1.00 33.16 529 ASP A CA 1
ATOM 4255 C C . ASP A 1 529 ? -3.955 5.547 40.838 1.00 33.16 529 ASP A C 1
ATOM 4257 O O . ASP A 1 529 ? -3.541 6.699 40.882 1.00 33.16 529 ASP A O 1
ATOM 4261 N N . ASP A 1 530 ? -5.235 5.240 41.033 1.00 30.98 530 ASP A N 1
ATOM 4262 C CA . ASP A 1 530 ? -6.048 5.913 42.042 1.00 30.98 530 ASP A CA 1
ATOM 4263 C C . ASP A 1 530 ? -7.255 5.046 42.427 1.00 30.98 530 ASP A C 1
ATOM 4265 O O . ASP A 1 530 ? -7.920 4.401 41.615 1.00 30.98 530 ASP A O 1
ATOM 4269 N N . GLU A 1 531 ? -7.452 4.976 43.736 1.00 32.34 531 GLU A N 1
ATOM 4270 C CA . GLU A 1 531 ? -8.361 4.102 44.457 1.00 32.34 531 GLU A CA 1
ATOM 4271 C C . GLU A 1 531 ? -9.836 4.391 44.134 1.00 32.34 531 GLU A C 1
ATOM 4273 O O . GLU A 1 531 ? -10.275 5.531 44.206 1.00 32.34 531 GLU A O 1
ATOM 4278 N N . ASP A 1 532 ? -10.645 3.344 43.933 1.00 27.33 532 ASP A N 1
ATOM 4279 C CA . ASP A 1 532 ? -11.816 3.172 44.797 1.00 27.33 532 ASP A CA 1
ATOM 4280 C C . ASP A 1 532 ? -12.369 1.739 44.776 1.00 27.33 532 ASP A C 1
ATOM 4282 O O . ASP A 1 532 ? -12.703 1.142 43.750 1.00 27.33 532 ASP A O 1
ATOM 4286 N N . LYS A 1 533 ? -12.460 1.171 45.979 1.00 35.31 533 LYS A N 1
ATOM 4287 C CA . LYS A 1 533 ? -13.089 -0.119 46.268 1.00 35.31 533 LYS A CA 1
ATOM 4288 C C . LYS A 1 533 ? -14.607 0.047 46.233 1.00 35.31 533 LYS A C 1
ATOM 4290 O O . LYS A 1 533 ? -15.128 0.898 46.943 1.00 35.31 533 LYS A O 1
ATOM 4295 N N . THR A 1 534 ? -15.320 -0.850 45.549 1.00 27.14 534 THR A N 1
ATOM 4296 C CA . THR A 1 534 ? -16.430 -1.646 46.129 1.00 27.14 534 THR A CA 1
ATOM 4297 C C . THR A 1 534 ? -17.039 -2.626 45.108 1.00 27.14 534 THR A C 1
ATOM 4299 O O . THR A 1 534 ? -17.619 -2.239 44.104 1.00 27.14 534 THR A O 1
ATOM 4302 N N . ASP A 1 535 ? -16.883 -3.921 45.409 1.00 27.89 535 ASP A N 1
ATOM 4303 C CA . ASP A 1 535 ? -17.897 -4.990 45.373 1.00 27.89 535 ASP A CA 1
ATOM 4304 C C . ASP A 1 535 ? -18.865 -5.126 44.167 1.00 27.89 535 ASP A C 1
ATOM 4306 O O . ASP A 1 535 ? -19.857 -4.419 44.047 1.00 27.89 535 ASP A O 1
ATOM 4310 N N . VAL A 1 536 ? -18.708 -6.171 43.338 1.00 28.95 536 VAL A N 1
ATOM 4311 C CA . VAL A 1 536 ? -19.259 -7.540 43.532 1.00 28.95 536 VAL A CA 1
ATOM 4312 C C . VAL A 1 536 ? -19.072 -8.345 42.235 1.00 28.95 536 VAL A C 1
ATOM 4314 O O . VAL A 1 536 ? -19.677 -8.067 41.200 1.00 28.95 536 VAL A O 1
ATOM 4317 N N . LYS A 1 537 ? -18.311 -9.441 42.326 1.00 31.06 537 LYS A N 1
ATOM 4318 C CA . LYS A 1 537 ? -18.336 -10.551 41.363 1.00 31.06 537 LYS A CA 1
ATOM 4319 C C . LYS A 1 537 ? -19.716 -11.220 41.351 1.00 31.06 537 LYS A C 1
ATOM 4321 O O . LYS A 1 537 ? -20.176 -11.691 42.390 1.00 31.06 537 LYS A O 1
ATOM 4326 N N . LYS A 1 538 ? -20.304 -11.412 40.168 1.00 27.41 538 LYS A N 1
ATOM 4327 C CA . LYS A 1 538 ? -21.182 -12.562 39.905 1.00 27.41 538 LYS A CA 1
ATOM 4328 C C . LYS A 1 538 ? -20.654 -13.347 38.716 1.00 27.41 538 LYS A C 1
ATOM 4330 O O . LYS A 1 538 ? -20.796 -12.950 37.566 1.00 27.41 538 LYS A O 1
ATOM 4335 N N . GLU A 1 539 ? -20.038 -14.473 39.052 1.00 26.78 539 GLU A N 1
ATOM 4336 C CA . GLU A 1 539 ? -19.766 -15.579 38.146 1.00 26.78 539 GLU A CA 1
ATOM 4337 C C . GLU A 1 539 ? -21.086 -16.125 37.582 1.00 26.78 539 GLU A C 1
ATOM 4339 O O . GLU A 1 539 ? -22.010 -16.432 38.338 1.00 26.78 539 GLU A O 1
ATOM 4344 N N . ILE A 1 540 ? -21.143 -16.335 36.268 1.00 27.42 540 ILE A N 1
ATOM 4345 C CA . ILE A 1 540 ? -21.894 -17.456 35.701 1.00 27.42 540 ILE A CA 1
ATOM 4346 C C . ILE A 1 540 ? -20.870 -18.309 34.961 1.00 27.42 540 ILE A C 1
ATOM 4348 O O . ILE A 1 540 ? -20.356 -17.935 33.910 1.00 27.42 540 ILE A O 1
ATOM 4352 N N . LYS A 1 541 ? -20.551 -19.448 35.575 1.00 26.27 541 LYS A N 1
ATOM 4353 C CA . LYS A 1 541 ? -19.808 -20.548 34.970 1.00 26.27 541 LYS A CA 1
ATOM 4354 C C . LYS A 1 541 ? -20.675 -21.196 33.893 1.00 26.27 541 LYS A C 1
ATOM 4356 O O . LYS A 1 541 ? -21.821 -21.536 34.166 1.00 26.27 541 LYS A O 1
ATOM 4361 N N . ASN A 1 542 ? -20.098 -21.430 32.721 1.00 24.55 542 ASN A N 1
ATOM 4362 C CA . ASN A 1 542 ? -20.319 -22.666 31.981 1.00 24.55 542 ASN A CA 1
ATOM 4363 C C . ASN A 1 542 ? -19.013 -23.038 31.277 1.00 24.55 542 ASN A C 1
ATOM 4365 O O . ASN A 1 542 ? -18.428 -22.239 30.547 1.00 24.55 542 ASN A O 1
ATOM 4369 N N . GLU A 1 543 ? -18.550 -24.237 31.607 1.00 25.47 543 GLU A N 1
ATOM 4370 C CA . GLU A 1 543 ? -17.305 -24.862 31.180 1.00 25.47 543 GLU A CA 1
ATOM 4371 C C . GLU A 1 543 ? -17.389 -25.416 29.745 1.00 25.47 543 GLU A C 1
ATOM 4373 O O . GLU A 1 543 ? -18.464 -25.670 29.202 1.00 25.47 543 GLU A O 1
ATOM 4378 N N . ASP A 1 544 ? -16.193 -25.650 29.200 1.00 27.09 544 ASP A N 1
ATOM 4379 C CA . ASP A 1 544 ? -15.839 -26.585 28.130 1.00 27.09 544 ASP A CA 1
ATOM 4380 C C . ASP A 1 544 ? -16.149 -26.242 26.665 1.00 27.09 544 ASP A C 1
ATOM 4382 O O . ASP A 1 544 ? -17.102 -26.724 26.053 1.00 27.09 544 ASP A O 1
ATOM 4386 N N . LYS A 1 545 ? -15.163 -25.593 26.023 1.00 28.67 545 LYS A N 1
ATOM 4387 C CA . LYS A 1 545 ? -14.599 -26.062 24.743 1.00 28.67 545 LYS A CA 1
ATOM 4388 C C . LYS A 1 545 ? -13.100 -25.742 24.660 1.00 28.67 545 LYS A C 1
ATOM 4390 O O . LYS A 1 545 ? -12.651 -24.652 24.993 1.00 28.67 545 LYS A O 1
ATOM 4395 N N . LYS A 1 546 ? -12.341 -26.766 24.267 1.00 26.61 546 LYS A N 1
ATOM 4396 C CA . LYS A 1 546 ? -10.877 -26.881 24.282 1.00 26.61 546 LYS A CA 1
ATOM 4397 C C . LYS A 1 546 ? -10.148 -25.727 23.584 1.00 26.61 546 LYS A C 1
ATOM 4399 O O . LYS A 1 546 ? -10.485 -25.351 22.467 1.00 26.61 546 LYS A O 1
ATOM 4404 N N . LYS A 1 547 ? -9.079 -25.276 24.245 1.00 28.30 547 LYS A N 1
ATOM 4405 C CA . LYS A 1 547 ? -8.007 -24.424 23.724 1.00 28.30 547 LYS A CA 1
ATOM 4406 C C . LYS A 1 547 ? -7.207 -25.153 22.638 1.00 28.30 547 LYS A C 1
ATOM 4408 O O . LYS A 1 547 ? -6.618 -26.192 22.920 1.00 28.30 547 LYS A O 1
ATOM 4413 N N . THR A 1 548 ? -7.115 -24.541 21.464 1.00 27.05 548 THR A N 1
ATOM 4414 C CA . THR A 1 548 ? -5.980 -24.631 20.530 1.00 27.05 548 THR A CA 1
ATOM 4415 C C . THR A 1 548 ? -5.859 -23.266 19.856 1.00 27.05 548 THR A C 1
ATOM 4417 O O . THR A 1 548 ? -6.815 -22.834 19.217 1.00 27.05 548 THR A O 1
ATOM 4420 N N . GLY A 1 549 ? -4.723 -22.591 20.048 1.00 27.17 549 GLY A N 1
ATOM 4421 C CA . GLY A 1 549 ? -4.411 -21.270 19.492 1.00 27.17 549 GLY A CA 1
ATOM 4422 C C . GLY A 1 549 ? -3.811 -20.333 20.543 1.00 27.17 549 GLY A C 1
ATOM 4423 O O . GLY A 1 549 ? -4.546 -19.679 21.279 1.00 27.17 549 GLY A O 1
ATOM 4424 N N . ILE A 1 550 ? -2.481 -20.312 20.635 1.00 29.78 550 ILE A N 1
ATOM 4425 C CA . ILE A 1 550 ? -1.667 -19.281 21.303 1.00 29.78 550 ILE A CA 1
ATOM 4426 C C . ILE A 1 550 ? -1.663 -18.099 20.317 1.00 29.78 550 ILE A C 1
ATOM 4428 O O . ILE A 1 550 ? -1.129 -18.233 19.229 1.00 29.78 550 ILE A O 1
ATOM 4432 N N . SER A 1 551 ? -2.633 -17.192 20.398 1.00 36.97 551 SER A N 1
ATOM 4433 C CA . SER A 1 551 ? -2.717 -15.953 21.185 1.00 36.97 551 SER A CA 1
ATOM 4434 C C . SER A 1 551 ? -2.415 -14.722 20.320 1.00 36.97 551 SER A C 1
ATOM 4436 O O . SER A 1 551 ? -1.303 -14.498 19.854 1.00 36.97 551 SER A O 1
ATOM 4438 N N . ALA A 1 552 ? -3.435 -13.871 20.185 1.00 35.09 552 ALA A N 1
ATOM 4439 C CA . ALA A 1 552 ? -3.397 -12.534 19.589 1.00 35.09 552 ALA A CA 1
ATOM 4440 C C . ALA A 1 552 ? -2.333 -11.588 20.201 1.00 35.09 552 ALA A C 1
ATOM 4442 O O . ALA A 1 552 ? -2.122 -10.489 19.706 1.00 35.09 552 ALA A O 1
ATOM 4443 N N . SER A 1 553 ? -1.631 -12.021 21.253 1.00 37.56 553 SER A N 1
ATOM 4444 C CA . SER A 1 553 ? -0.520 -11.308 21.881 1.00 37.56 553 SER A CA 1
ATOM 4445 C C . SER A 1 553 ? 0.750 -11.272 21.021 1.00 37.56 553 SER A C 1
ATOM 4447 O O . SER A 1 553 ? 1.459 -10.275 21.054 1.00 37.56 553 SER A O 1
ATOM 4449 N N . ILE A 1 554 ? 1.040 -12.313 20.226 1.00 41.38 554 ILE A N 1
ATOM 4450 C CA . ILE A 1 554 ? 2.249 -12.347 19.374 1.00 41.38 554 ILE A CA 1
ATOM 4451 C C . ILE A 1 554 ? 2.098 -11.376 18.188 1.00 41.38 554 ILE A C 1
ATOM 4453 O O . ILE A 1 554 ? 3.036 -10.654 17.852 1.00 41.38 554 ILE A O 1
ATOM 4457 N N . LEU A 1 555 ? 0.889 -11.289 17.618 1.00 40.34 555 LEU A N 1
ATOM 4458 C CA . LEU A 1 555 ? 0.549 -10.351 16.539 1.00 40.34 555 LEU A CA 1
ATOM 4459 C C . LEU A 1 555 ? 0.659 -8.883 16.983 1.00 40.34 555 LEU A C 1
ATOM 4461 O O . LEU A 1 555 ? 1.164 -8.055 16.225 1.00 40.34 555 LEU A O 1
ATOM 4465 N N . ASN A 1 556 ? 0.249 -8.572 18.217 1.00 42.38 556 ASN A N 1
ATOM 4466 C CA . ASN A 1 556 ? 0.349 -7.220 18.775 1.00 42.38 556 ASN A CA 1
ATOM 4467 C C . ASN A 1 556 ? 1.803 -6.829 19.102 1.00 42.38 556 ASN A C 1
ATOM 4469 O O . ASN A 1 556 ? 2.201 -5.691 18.859 1.00 42.38 556 ASN A O 1
ATOM 4473 N N . ASN A 1 557 ? 2.621 -7.778 19.568 1.00 45.72 557 ASN A N 1
ATOM 4474 C CA . ASN A 1 557 ? 4.013 -7.515 19.944 1.00 45.72 557 ASN A CA 1
ATOM 4475 C C . ASN A 1 557 ? 4.940 -7.327 18.727 1.00 45.72 557 ASN A C 1
ATOM 4477 O O . ASN A 1 557 ? 5.812 -6.462 18.740 1.00 45.72 557 ASN A O 1
ATOM 4481 N N . ALA A 1 558 ? 4.752 -8.083 17.639 1.00 41.19 558 ALA A N 1
ATOM 4482 C CA . ALA A 1 558 ? 5.526 -7.861 16.412 1.00 41.19 558 ALA A CA 1
ATOM 4483 C C . ALA A 1 558 ? 5.191 -6.501 15.765 1.00 41.19 558 ALA A C 1
ATOM 4485 O O . ALA A 1 558 ? 6.082 -5.808 15.274 1.00 41.19 558 ALA A O 1
ATOM 4486 N N . ALA A 1 559 ? 3.921 -6.082 15.819 1.00 41.41 559 ALA A N 1
ATOM 4487 C CA . ALA A 1 559 ? 3.477 -4.778 15.330 1.00 41.41 559 ALA A CA 1
ATOM 4488 C C . ALA A 1 559 ? 4.038 -3.598 16.153 1.00 41.41 559 ALA A C 1
ATOM 4490 O O . ALA A 1 559 ? 4.372 -2.567 15.566 1.00 41.41 559 ALA A O 1
ATOM 4491 N N . SER A 1 560 ? 4.216 -3.740 17.472 1.00 45.56 560 SER A N 1
ATOM 4492 C CA . SER A 1 560 ? 4.762 -2.671 18.331 1.00 45.56 560 SER A CA 1
ATOM 4493 C C . SER A 1 560 ? 6.264 -2.410 18.106 1.00 45.56 560 SER A C 1
ATOM 4495 O O . SER A 1 560 ? 6.722 -1.262 18.142 1.00 45.56 560 SER A O 1
ATOM 4497 N N . VAL A 1 561 ? 7.045 -3.438 17.749 1.00 46.00 561 VAL A N 1
ATOM 4498 C CA . VAL A 1 561 ? 8.455 -3.276 17.327 1.00 46.00 561 VAL A CA 1
ATOM 4499 C C . VAL A 1 561 ? 8.572 -2.531 15.995 1.00 46.00 561 VAL A C 1
ATOM 4501 O O . VAL A 1 561 ? 9.448 -1.686 15.838 1.00 46.00 561 VAL A O 1
ATOM 4504 N N . ILE A 1 562 ? 7.657 -2.790 15.060 1.00 47.72 562 ILE A N 1
ATOM 4505 C CA . ILE A 1 562 ? 7.597 -2.158 13.728 1.00 47.72 562 ILE A CA 1
ATOM 4506 C C . ILE A 1 562 ? 7.258 -0.664 13.844 1.00 47.72 562 ILE A C 1
ATOM 4508 O O . ILE A 1 562 ? 7.858 0.184 13.180 1.00 47.72 562 ILE A O 1
ATOM 4512 N N . VAL A 1 563 ? 6.323 -0.304 14.731 1.00 42.56 563 VAL A N 1
ATOM 4513 C CA . VAL A 1 563 ? 6.002 1.108 14.998 1.00 42.56 563 VAL A CA 1
ATOM 4514 C C . VAL A 1 563 ? 7.214 1.819 15.608 1.00 42.56 563 VAL A C 1
ATOM 4516 O O . VAL A 1 563 ? 7.627 2.859 15.094 1.00 42.56 563 VAL A O 1
ATOM 4519 N N . SER A 1 564 ? 7.871 1.211 16.601 1.00 46.44 564 SER A N 1
ATOM 4520 C CA . SER A 1 564 ? 9.033 1.822 17.262 1.00 46.44 564 SER A CA 1
ATOM 4521 C C . SER A 1 564 ? 10.293 1.918 16.378 1.00 46.44 564 SER A C 1
ATOM 4523 O O . SER A 1 564 ? 11.032 2.899 16.497 1.00 46.44 564 SER A O 1
ATOM 4525 N N . ASP A 1 565 ? 10.544 0.988 15.445 1.00 42.50 565 ASP A N 1
ATOM 4526 C CA . ASP A 1 565 ? 11.735 1.016 14.570 1.00 42.50 565 ASP A CA 1
ATOM 4527 C C . ASP A 1 565 ? 11.564 1.923 13.322 1.00 42.50 565 ASP A C 1
ATOM 4529 O O . ASP A 1 565 ? 12.505 2.622 12.910 1.00 42.50 565 ASP A O 1
ATOM 4533 N N . ARG A 1 566 ? 10.335 2.060 12.778 1.00 43.69 566 ARG A N 1
ATOM 4534 C CA . ARG A 1 566 ? 10.000 3.061 11.728 1.00 43.69 566 ARG A CA 1
ATOM 4535 C C . ARG A 1 566 ? 10.322 4.495 12.140 1.00 43.69 566 ARG A C 1
ATOM 4537 O O . ARG A 1 566 ? 10.701 5.314 11.290 1.00 43.69 566 ARG A O 1
ATOM 4544 N N . LEU A 1 567 ? 10.167 4.808 13.423 1.00 38.81 567 LEU A N 1
ATOM 4545 C CA . LEU A 1 567 ? 10.365 6.148 13.978 1.00 38.81 567 LEU A CA 1
ATOM 4546 C C . LEU A 1 567 ? 11.861 6.439 14.217 1.00 38.81 567 LEU A C 1
ATOM 4548 O O . LEU A 1 567 ? 12.325 7.565 14.009 1.00 38.81 567 LEU A O 1
ATOM 4552 N N . ARG A 1 568 ? 12.671 5.411 14.508 1.00 48.56 568 ARG A N 1
ATOM 4553 C CA . ARG A 1 568 ? 14.093 5.534 14.890 1.00 48.56 568 ARG A CA 1
ATOM 4554 C C . ARG A 1 568 ? 15.061 5.731 13.741 1.00 48.56 568 ARG A C 1
ATOM 4556 O O . ARG A 1 568 ? 15.931 6.602 13.822 1.00 48.56 568 ARG A O 1
ATOM 4563 N N . ARG A 1 569 ? 14.849 5.075 12.591 1.00 45.50 569 ARG A N 1
ATOM 4564 C CA . ARG A 1 569 ? 15.607 5.407 11.361 1.00 45.50 569 ARG A CA 1
ATOM 4565 C C . ARG A 1 569 ? 15.353 6.856 10.914 1.00 45.50 569 ARG A C 1
ATOM 4567 O O . ARG A 1 569 ? 16.041 7.383 10.024 1.00 45.50 569 ARG A O 1
ATOM 4574 N N . ARG A 1 570 ? 14.376 7.548 11.531 1.00 42.88 570 ARG A N 1
ATOM 4575 C CA . ARG A 1 570 ? 14.057 8.938 11.234 1.00 42.88 570 ARG A CA 1
ATOM 4576 C C . ARG A 1 570 ? 14.879 9.992 11.994 1.00 42.88 570 ARG A C 1
ATOM 4578 O O . ARG A 1 570 ? 15.184 11.010 11.366 1.00 42.88 570 ARG A O 1
ATOM 4585 N N . ASN A 1 571 ? 15.361 9.707 13.205 1.00 41.81 571 ASN A N 1
ATOM 4586 C CA . ASN A 1 571 ? 16.050 10.670 14.075 1.00 41.81 571 ASN A CA 1
ATOM 4587 C C . ASN A 1 571 ? 17.498 10.255 14.389 1.00 41.81 571 ASN A C 1
ATOM 4589 O O . ASN A 1 571 ? 17.766 9.535 15.340 1.00 41.81 571 ASN A O 1
ATOM 4593 N N . LYS A 1 572 ? 18.463 10.770 13.612 1.00 42.53 572 LYS A N 1
ATOM 4594 C CA . LYS A 1 572 ? 19.905 10.495 13.796 1.00 42.53 572 LYS A CA 1
ATOM 4595 C C . LYS A 1 572 ? 20.617 11.412 14.811 1.00 42.53 572 LYS A C 1
ATOM 4597 O O . LYS A 1 572 ? 21.827 11.298 14.957 1.00 42.53 572 LYS A O 1
ATOM 4602 N N . ASN A 1 573 ? 19.902 12.309 15.502 1.00 40.66 573 ASN A N 1
ATOM 4603 C CA . ASN A 1 573 ? 20.525 13.399 16.273 1.00 40.66 573 ASN A CA 1
ATOM 4604 C C . ASN A 1 573 ? 20.377 13.325 17.811 1.00 40.66 573 ASN A C 1
ATOM 4606 O O . ASN A 1 573 ? 20.860 14.238 18.468 1.00 40.66 573 ASN A O 1
ATOM 4610 N N . SER A 1 574 ? 19.778 12.278 18.401 1.00 45.56 574 SER A N 1
ATOM 4611 C CA . SER A 1 574 ? 19.567 12.210 19.870 1.00 45.56 574 SER A CA 1
ATOM 4612 C C . SER A 1 574 ? 19.937 10.857 20.510 1.00 45.56 574 SER A C 1
ATOM 4614 O O . SER A 1 574 ? 19.249 10.366 21.395 1.00 45.56 574 SER A O 1
ATOM 4616 N N . LEU A 1 575 ? 21.010 10.220 20.028 1.00 49.22 575 LEU A N 1
ATOM 4617 C CA . LEU A 1 575 ? 21.245 8.769 20.159 1.00 49.22 575 LEU A CA 1
ATOM 4618 C C . LEU A 1 575 ? 22.117 8.281 21.333 1.00 49.22 575 LEU A C 1
ATOM 4620 O O . LEU A 1 575 ? 22.340 7.081 21.423 1.00 49.22 575 LEU A O 1
ATOM 4624 N N . ALA A 1 576 ? 22.628 9.134 22.225 1.00 48.72 576 ALA A N 1
ATOM 4625 C CA . ALA A 1 576 ? 23.579 8.654 23.241 1.00 48.72 576 ALA A CA 1
ATOM 4626 C C . ALA A 1 576 ? 22.932 8.207 24.565 1.00 48.72 576 ALA A C 1
ATOM 4628 O O . ALA A 1 576 ? 23.401 7.243 25.150 1.00 48.72 576 ALA A O 1
ATOM 4629 N N . HIS A 1 577 ? 21.868 8.869 25.038 1.00 48.47 577 HIS A N 1
ATOM 4630 C CA . HIS A 1 577 ? 21.351 8.616 26.394 1.00 48.47 577 HIS A CA 1
ATOM 4631 C C . HIS A 1 577 ? 20.165 7.634 26.442 1.00 48.47 577 HIS A C 1
ATOM 4633 O O . HIS A 1 577 ? 20.043 6.874 27.394 1.00 48.47 577 HIS A O 1
ATOM 4639 N N . ASN A 1 578 ? 19.334 7.584 25.393 1.00 53.44 578 ASN A N 1
ATOM 4640 C CA . ASN A 1 578 ? 18.165 6.691 25.358 1.00 53.44 578 ASN A CA 1
ATOM 4641 C C . ASN A 1 578 ? 18.520 5.239 24.984 1.00 53.44 578 ASN A C 1
ATOM 4643 O O . ASN A 1 578 ? 17.791 4.325 25.354 1.00 53.44 578 ASN A O 1
ATOM 4647 N N . ASN A 1 579 ? 19.629 5.012 24.269 1.00 57.09 579 ASN A N 1
ATOM 4648 C CA . ASN A 1 579 ? 20.041 3.662 23.869 1.00 57.09 579 ASN A CA 1
ATOM 4649 C C . ASN A 1 579 ? 20.545 2.829 25.056 1.00 57.09 579 ASN A C 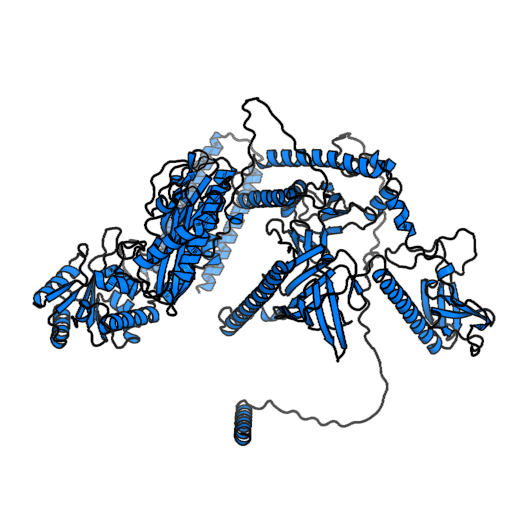1
ATOM 4651 O O . ASN A 1 579 ? 20.351 1.622 25.062 1.00 57.09 579 ASN A O 1
ATOM 4655 N N . GLU A 1 580 ? 21.181 3.450 26.051 1.00 58.66 580 GLU A N 1
ATOM 4656 C CA . GLU A 1 580 ? 21.743 2.736 27.205 1.00 58.66 580 GLU A CA 1
ATOM 4657 C C . GLU A 1 580 ? 20.629 2.193 28.114 1.00 58.66 580 GLU A C 1
ATOM 4659 O O . GLU A 1 580 ? 20.606 1.004 28.417 1.00 58.66 580 GLU A O 1
ATOM 4664 N N . GLN A 1 581 ? 19.620 3.020 28.415 1.00 65.44 581 GLN A N 1
ATOM 4665 C CA . GLN A 1 581 ? 18.458 2.617 29.219 1.00 65.44 581 GLN A CA 1
ATOM 4666 C C . GLN A 1 581 ? 17.611 1.523 28.548 1.00 65.44 581 GLN A C 1
ATOM 4668 O O . GLN A 1 581 ? 17.132 0.611 29.218 1.00 65.44 581 GLN A O 1
ATOM 4673 N N . GLU A 1 582 ? 17.434 1.576 27.225 1.00 65.88 582 GLU A N 1
ATOM 4674 C CA . GLU A 1 582 ? 16.692 0.533 26.507 1.00 65.88 582 GLU A CA 1
ATOM 4675 C C . GLU A 1 582 ? 17.484 -0.773 26.396 1.00 65.88 582 GLU A C 1
ATOM 4677 O O . GLU A 1 582 ? 16.897 -1.847 26.498 1.00 65.88 582 GLU A O 1
ATOM 4682 N N . MET A 1 583 ? 18.807 -0.708 26.215 1.00 66.69 583 MET A N 1
ATOM 4683 C CA . MET A 1 583 ? 19.647 -1.908 26.225 1.00 66.69 583 MET A CA 1
ATOM 4684 C C . MET A 1 583 ? 19.631 -2.583 27.601 1.00 66.69 583 MET A C 1
ATOM 4686 O O . MET A 1 583 ? 19.529 -3.806 27.673 1.00 66.69 583 MET A O 1
ATOM 4690 N N . GLU A 1 584 ? 19.640 -1.806 28.687 1.00 74.56 584 GLU A N 1
ATOM 4691 C CA . GLU A 1 584 ? 19.449 -2.328 30.045 1.00 74.56 584 GLU A CA 1
ATOM 4692 C C . GLU A 1 584 ? 18.075 -2.993 30.222 1.00 74.56 584 GLU A C 1
ATOM 4694 O O . GLU A 1 584 ? 17.979 -4.081 30.796 1.00 74.56 584 GLU A O 1
ATOM 4699 N N . GLU A 1 585 ? 17.004 -2.393 29.697 1.00 78.56 585 GLU A N 1
ATOM 4700 C CA . GLU A 1 585 ? 15.659 -2.970 29.770 1.00 78.56 585 GLU A CA 1
ATOM 4701 C C . GLU A 1 585 ? 15.508 -4.250 28.930 1.00 78.56 585 GLU A C 1
ATOM 4703 O O . GLU A 1 585 ? 14.911 -5.228 29.396 1.00 78.56 585 GLU A O 1
ATOM 4708 N N . LEU A 1 586 ? 16.088 -4.281 27.726 1.00 79.12 586 LEU A N 1
ATOM 4709 C CA . LEU A 1 586 ? 16.142 -5.476 26.879 1.00 79.12 586 LEU A CA 1
ATOM 4710 C C . LEU A 1 586 ? 16.914 -6.604 27.569 1.00 79.12 586 LEU A C 1
ATOM 4712 O O . LEU A 1 586 ? 16.423 -7.735 27.614 1.00 79.12 586 LEU A O 1
ATOM 4716 N N . ASN A 1 587 ? 18.063 -6.292 28.172 1.00 80.88 587 ASN A N 1
ATOM 4717 C CA . ASN A 1 587 ? 18.859 -7.254 28.931 1.00 80.88 587 ASN A CA 1
ATOM 4718 C C . ASN A 1 587 ? 18.096 -7.774 30.158 1.00 80.88 587 ASN A C 1
ATOM 4720 O O . ASN A 1 587 ? 18.056 -8.984 30.390 1.00 80.88 587 ASN A O 1
ATOM 4724 N N . ARG A 1 588 ? 17.402 -6.898 30.901 1.00 83.44 588 ARG A N 1
ATOM 4725 C CA . ARG A 1 588 ? 16.540 -7.301 32.027 1.00 83.44 588 ARG A CA 1
ATOM 4726 C C . ARG A 1 588 ? 15.452 -8.273 31.572 1.00 83.44 588 ARG A C 1
ATOM 4728 O O . ARG A 1 588 ? 15.271 -9.323 32.186 1.00 83.44 588 ARG A O 1
ATOM 4735 N N . ARG A 1 589 ? 14.753 -7.959 30.476 1.00 83.88 589 ARG A N 1
ATOM 4736 C CA . ARG A 1 589 ? 13.700 -8.823 29.924 1.00 83.88 589 ARG A CA 1
ATOM 4737 C C . ARG A 1 589 ? 14.259 -10.162 29.436 1.00 83.88 589 ARG A C 1
ATOM 4739 O O . ARG A 1 589 ? 13.632 -11.192 29.671 1.00 83.88 589 ARG A O 1
ATOM 4746 N N . GLN A 1 590 ? 15.432 -10.174 28.803 1.00 85.81 590 GLN A N 1
ATOM 4747 C CA . GLN A 1 590 ? 16.105 -11.413 28.406 1.00 85.81 590 GLN A CA 1
ATOM 4748 C C . GLN A 1 590 ? 16.489 -12.278 29.607 1.00 85.81 590 GLN A C 1
ATOM 4750 O O . GLN A 1 590 ? 16.275 -13.487 29.570 1.00 85.81 590 GLN A O 1
ATOM 4755 N N . ASN A 1 591 ? 16.961 -11.683 30.702 1.00 84.19 591 ASN A N 1
ATOM 4756 C CA . ASN A 1 591 ? 17.262 -12.428 31.925 1.00 84.19 591 ASN A CA 1
ATOM 4757 C C . ASN A 1 591 ? 15.997 -13.059 32.535 1.00 84.19 591 ASN A C 1
ATOM 4759 O O . ASN A 1 591 ? 15.998 -14.245 32.867 1.00 84.19 591 ASN A O 1
ATOM 4763 N N . GLU A 1 592 ? 14.872 -12.337 32.570 1.00 86.06 592 GLU A N 1
ATOM 4764 C CA . GLU A 1 592 ? 13.582 -12.916 32.980 1.00 86.06 592 GLU A CA 1
ATOM 4765 C C . GLU A 1 592 ? 13.122 -14.057 32.053 1.00 86.06 592 GLU A C 1
ATOM 4767 O O . GLU A 1 592 ? 12.539 -15.047 32.510 1.00 86.06 592 GLU A O 1
ATOM 4772 N N . LEU A 1 593 ? 13.357 -13.930 30.741 1.00 85.94 593 LEU A N 1
ATOM 4773 C CA . LEU A 1 593 ? 13.038 -14.973 29.765 1.00 85.94 593 LEU A CA 1
ATOM 4774 C C . LEU A 1 593 ? 13.919 -16.210 29.962 1.00 85.94 593 LEU A C 1
ATOM 4776 O O . LEU A 1 593 ? 13.379 -17.316 29.964 1.00 85.94 593 LEU A O 1
ATOM 4780 N N . LYS A 1 594 ? 15.227 -16.047 30.200 1.00 85.06 594 LYS A N 1
ATOM 4781 C CA . LYS A 1 594 ? 16.157 -17.142 30.530 1.00 85.06 594 LYS A CA 1
ATOM 4782 C C . LYS A 1 594 ? 15.670 -17.937 31.743 1.00 85.06 594 LYS A C 1
ATOM 4784 O O . LYS A 1 594 ? 15.579 -19.165 31.678 1.00 85.06 594 LYS A O 1
ATOM 4789 N N . GLU A 1 595 ? 15.250 -17.260 32.813 1.00 83.75 595 GLU A N 1
ATOM 4790 C CA . GLU A 1 595 ? 14.706 -17.917 34.010 1.00 83.75 595 GLU A CA 1
ATOM 4791 C C . GLU A 1 595 ? 13.389 -18.659 33.738 1.00 83.75 595 GLU A C 1
ATOM 4793 O O . GLU A 1 595 ? 13.226 -19.827 34.116 1.00 83.75 595 GLU A O 1
ATOM 4798 N N . LYS A 1 596 ? 12.436 -18.010 33.051 1.00 85.81 596 LYS A N 1
ATOM 4799 C CA . LYS A 1 596 ? 11.161 -18.637 32.653 1.00 85.81 596 LYS A CA 1
ATOM 4800 C C . LYS A 1 596 ? 11.406 -19.873 31.790 1.00 85.81 596 LYS A C 1
ATOM 4802 O O . LYS A 1 596 ? 10.781 -20.913 32.012 1.00 85.81 596 LYS A O 1
ATOM 4807 N N . LYS A 1 597 ? 12.346 -19.777 30.851 1.00 84.62 597 LYS A N 1
ATOM 4808 C CA . LYS A 1 597 ? 12.711 -20.845 29.925 1.00 84.62 597 LYS A CA 1
ATOM 4809 C C . LYS A 1 597 ? 13.358 -22.023 30.637 1.00 84.62 597 LYS A C 1
ATOM 4811 O O . LYS A 1 597 ? 12.992 -23.173 30.406 1.00 84.62 597 LYS A O 1
ATOM 4816 N N . MET A 1 598 ? 14.251 -21.743 31.577 1.00 81.69 598 MET A N 1
ATOM 4817 C CA . MET A 1 598 ? 14.856 -22.762 32.424 1.00 81.69 598 MET A CA 1
ATOM 4818 C C . MET A 1 598 ? 13.801 -23.527 33.237 1.00 81.69 598 MET A C 1
ATOM 4820 O O . MET A 1 598 ? 13.837 -24.758 33.319 1.00 81.69 598 MET A O 1
ATOM 4824 N N . ASN A 1 599 ? 12.816 -22.821 33.796 1.00 82.81 599 ASN A N 1
ATOM 4825 C CA . ASN A 1 599 ? 11.705 -23.453 34.507 1.00 82.81 599 ASN A CA 1
ATOM 4826 C C . ASN A 1 599 ? 10.830 -24.315 33.578 1.00 82.81 599 ASN A C 1
ATOM 4828 O O . ASN A 1 599 ? 10.417 -25.406 33.975 1.00 82.81 599 ASN A O 1
ATOM 4832 N N . GLU A 1 600 ? 10.592 -23.878 32.336 1.00 84.31 600 GLU A N 1
ATOM 4833 C CA . GLU A 1 600 ? 9.896 -24.666 31.308 1.00 84.31 600 GLU A CA 1
ATOM 4834 C C . GLU A 1 600 ? 10.653 -25.965 30.986 1.00 84.31 600 GLU A C 1
ATOM 4836 O O . GLU A 1 600 ? 10.060 -27.046 31.017 1.00 84.31 600 GLU A O 1
ATOM 4841 N N . ILE A 1 601 ? 11.967 -25.880 30.744 1.00 81.50 601 ILE A N 1
ATOM 4842 C CA . ILE A 1 601 ? 12.848 -27.024 30.459 1.00 81.50 601 ILE A CA 1
ATOM 4843 C C . ILE A 1 601 ? 12.834 -28.011 31.636 1.00 81.50 601 ILE A C 1
ATOM 4845 O O . ILE A 1 601 ? 12.559 -29.200 31.445 1.00 81.50 601 ILE A O 1
ATOM 4849 N N . LYS A 1 602 ? 13.032 -27.521 32.868 1.00 80.00 602 LYS A N 1
ATOM 4850 C CA . LYS A 1 602 ? 12.941 -28.321 34.104 1.00 80.00 602 LYS A CA 1
ATOM 4851 C C . LYS A 1 602 ? 11.598 -29.035 34.224 1.00 80.00 602 LYS A C 1
ATOM 4853 O O . LYS A 1 602 ? 11.544 -30.226 34.535 1.00 80.00 602 LYS A O 1
ATOM 4858 N N . PHE A 1 603 ? 10.498 -28.336 33.963 1.00 80.12 603 PHE A N 1
ATOM 4859 C CA . PHE A 1 603 ? 9.157 -28.913 34.038 1.00 80.12 603 PHE A CA 1
ATOM 4860 C C . PHE A 1 603 ? 8.894 -29.952 32.937 1.00 80.12 603 PHE A C 1
ATOM 4862 O O . PHE A 1 603 ? 8.308 -31.004 33.205 1.00 80.12 603 PHE A O 1
ATOM 4869 N N . ARG A 1 604 ? 9.353 -29.695 31.705 1.00 80.00 604 ARG A N 1
ATOM 4870 C CA . ARG A 1 604 ? 9.196 -30.599 30.555 1.00 80.00 604 ARG A CA 1
ATOM 4871 C C . ARG A 1 604 ? 9.936 -31.921 30.761 1.00 80.00 604 ARG A C 1
ATOM 4873 O O . ARG A 1 604 ? 9.388 -32.975 30.432 1.00 80.00 604 ARG A O 1
ATOM 4880 N N . PHE A 1 605 ? 11.140 -31.874 31.335 1.00 73.56 605 PHE A N 1
ATOM 4881 C CA . PHE A 1 605 ? 11.964 -33.062 31.570 1.00 73.56 605 PHE A CA 1
ATOM 4882 C C . PHE A 1 605 ? 11.657 -33.774 32.901 1.00 73.56 605 PHE A C 1
ATOM 4884 O O . PHE A 1 605 ? 11.669 -35.003 32.936 1.00 73.56 605 PHE A O 1
ATOM 4891 N N . SER A 1 606 ? 11.239 -33.062 33.958 1.00 68.94 606 SER A N 1
ATOM 4892 C CA . SER A 1 606 ? 10.805 -33.689 35.229 1.00 68.94 606 SER A CA 1
ATOM 4893 C C . SER A 1 606 ? 9.517 -34.512 35.115 1.00 68.94 606 SER A C 1
ATOM 4895 O O . SER A 1 606 ? 9.320 -35.460 35.874 1.00 68.94 606 SER A O 1
ATOM 4897 N N . LYS A 1 607 ? 8.645 -34.204 34.146 1.00 61.06 607 LYS A N 1
ATOM 4898 C CA . LYS A 1 607 ? 7.435 -34.994 33.860 1.00 61.06 607 LYS A CA 1
ATOM 4899 C C . LYS A 1 607 ? 7.694 -36.318 33.132 1.00 61.06 607 LYS A C 1
ATOM 4901 O O . LYS A 1 607 ? 6.731 -37.026 32.848 1.00 61.06 607 LYS A O 1
ATOM 4906 N N . GLY A 1 608 ? 8.953 -36.673 32.856 1.00 52.72 608 GLY A N 1
ATOM 4907 C CA . GLY A 1 608 ? 9.309 -37.955 32.254 1.00 52.72 608 GLY A CA 1
ATOM 4908 C C . GLY A 1 608 ? 8.672 -38.142 30.879 1.00 52.72 608 GLY A C 1
ATOM 4909 O O . GLY A 1 608 ? 7.833 -39.020 30.683 1.00 52.72 608 GLY A O 1
ATOM 4910 N N . THR A 1 609 ? 9.060 -37.323 29.902 1.00 47.03 609 THR A N 1
ATOM 4911 C CA . THR A 1 609 ? 8.685 -37.565 28.506 1.00 47.03 609 THR A CA 1
ATOM 4912 C C . THR A 1 609 ? 9.451 -38.783 27.988 1.00 47.03 609 THR A C 1
ATOM 4914 O O . THR A 1 609 ? 10.606 -38.715 27.578 1.00 47.03 609 THR A O 1
ATOM 4917 N N . SER A 1 610 ? 8.776 -39.933 28.014 1.00 44.94 610 SER A N 1
ATOM 4918 C CA . SER A 1 610 ? 9.251 -41.198 27.435 1.00 44.94 610 SER A CA 1
ATOM 4919 C C . SER A 1 610 ? 9.392 -41.138 25.900 1.00 44.94 610 SER A C 1
ATOM 4921 O O . SER A 1 610 ? 9.925 -42.066 25.299 1.00 44.94 610 SER A O 1
ATOM 4923 N N . ASP A 1 611 ? 8.971 -40.037 25.267 1.00 50.69 611 ASP A N 1
ATOM 4924 C CA . ASP A 1 611 ? 8.917 -39.869 23.811 1.00 50.69 611 ASP A CA 1
ATOM 4925 C C . ASP A 1 611 ? 10.300 -39.760 23.143 1.00 50.69 611 ASP A C 1
ATOM 4927 O O . ASP A 1 611 ? 10.495 -40.293 22.049 1.00 50.69 611 ASP A O 1
ATOM 4931 N N . TYR A 1 612 ? 11.300 -39.159 23.801 1.00 49.00 612 TYR A N 1
ATOM 4932 C CA . TYR A 1 612 ? 12.639 -38.991 23.208 1.00 49.00 612 TYR A CA 1
ATOM 4933 C C . TYR A 1 612 ? 13.449 -40.299 23.146 1.00 49.00 612 TYR A C 1
ATOM 4935 O O . TYR A 1 612 ? 14.301 -40.456 22.272 1.00 49.00 612 TYR A O 1
ATOM 4943 N N . LYS A 1 613 ? 13.161 -41.274 24.022 1.00 44.31 613 LYS A N 1
ATOM 4944 C CA . LYS A 1 613 ? 13.813 -42.600 24.005 1.00 44.31 613 LYS A CA 1
ATOM 4945 C C . LYS A 1 613 ? 13.166 -43.593 23.029 1.00 44.31 613 LYS A C 1
ATOM 4947 O O . LYS A 1 613 ? 13.783 -44.616 22.736 1.00 44.31 613 LYS A O 1
ATOM 4952 N N . ASP A 1 614 ? 11.965 -43.309 22.516 1.00 41.81 614 ASP A N 1
ATOM 4953 C CA . ASP A 1 614 ? 11.211 -44.230 21.647 1.00 41.81 614 ASP A CA 1
ATOM 4954 C C . ASP A 1 614 ? 11.297 -43.892 20.146 1.00 41.81 614 ASP A C 1
ATOM 4956 O O . ASP A 1 614 ? 11.078 -44.764 19.302 1.00 41.81 614 ASP A O 1
ATOM 4960 N N . LEU A 1 615 ? 11.688 -42.667 19.775 1.00 43.09 615 LEU A N 1
ATOM 4961 C CA . LEU A 1 615 ? 11.884 -42.278 18.368 1.00 43.09 615 LEU A CA 1
ATOM 4962 C C . LEU A 1 615 ? 13.075 -42.994 17.708 1.00 43.09 615 LEU A C 1
ATOM 4964 O O . LEU A 1 615 ? 12.988 -43.362 16.537 1.00 43.09 615 LEU A O 1
ATOM 4968 N N . SER A 1 616 ? 14.137 -43.301 18.461 1.00 40.50 616 SER A N 1
ATOM 4969 C CA . SER A 1 616 ? 15.276 -44.089 17.959 1.00 40.50 616 SER A CA 1
ATOM 4970 C C . SER A 1 616 ? 14.940 -45.567 17.710 1.00 40.50 616 SER A C 1
ATOM 4972 O O . SER A 1 616 ? 15.682 -46.251 17.008 1.00 40.50 616 SER A O 1
ATOM 4974 N N . LYS A 1 617 ? 13.805 -46.065 18.226 1.00 42.03 617 LYS A N 1
ATOM 4975 C CA . LYS A 1 617 ? 13.341 -47.445 18.007 1.00 42.03 617 LYS A CA 1
ATOM 4976 C C . LYS A 1 617 ? 12.397 -47.606 16.815 1.00 42.03 617 LYS A C 1
ATOM 4978 O O . LYS A 1 617 ? 12.192 -48.735 16.376 1.00 42.03 617 LYS A O 1
ATOM 4983 N N . LYS A 1 618 ? 11.811 -46.525 16.284 1.00 43.97 618 LYS A N 1
ATOM 4984 C CA . LYS A 1 618 ? 10.745 -46.617 15.264 1.00 43.97 618 LYS A CA 1
ATOM 4985 C C . LYS A 1 618 ? 11.214 -47.010 13.858 1.00 43.97 618 LYS A C 1
ATOM 4987 O O . LYS A 1 618 ? 10.384 -47.474 13.088 1.00 43.97 618 LYS A O 1
ATOM 4992 N N . ASN A 1 619 ? 12.510 -46.923 13.553 1.00 44.00 619 ASN A N 1
ATOM 4993 C CA . ASN A 1 619 ? 13.050 -47.228 12.216 1.00 44.00 619 ASN A CA 1
ATOM 4994 C C . ASN A 1 619 ? 13.914 -48.498 12.160 1.00 44.00 619 ASN A C 1
ATOM 4996 O O . ASN A 1 619 ? 14.718 -48.667 11.247 1.00 44.00 619 ASN A O 1
ATOM 5000 N N . ILE A 1 620 ? 13.776 -49.398 13.133 1.00 51.25 620 ILE A N 1
ATOM 5001 C CA . ILE A 1 620 ? 14.542 -50.645 13.161 1.00 51.25 620 ILE A CA 1
ATOM 5002 C C . ILE A 1 620 ? 13.661 -51.741 12.561 1.00 51.25 620 ILE A C 1
ATOM 5004 O O . ILE A 1 620 ? 12.759 -52.249 13.230 1.00 51.25 620 ILE A O 1
ATOM 5008 N N . LYS A 1 621 ? 13.896 -52.084 11.286 1.00 55.38 621 LYS A N 1
ATOM 5009 C CA . LYS A 1 621 ? 13.241 -53.236 10.639 1.00 55.38 621 LYS A CA 1
ATOM 5010 C C . LYS A 1 621 ? 13.479 -54.486 11.483 1.00 55.38 621 LYS A C 1
ATOM 5012 O O . LYS A 1 621 ? 14.563 -54.656 12.043 1.00 55.38 621 LYS A O 1
ATOM 5017 N N . LYS A 1 622 ? 12.494 -55.377 11.581 1.00 54.84 622 LYS A N 1
ATOM 5018 C CA . LYS A 1 622 ? 12.719 -56.696 12.183 1.00 54.84 622 LYS A CA 1
ATOM 5019 C C . LYS A 1 622 ? 13.368 -57.592 11.133 1.00 54.84 622 LYS A C 1
ATOM 5021 O O . LYS A 1 622 ? 13.008 -57.536 9.963 1.00 54.84 622 LYS A O 1
ATOM 5026 N N . LEU A 1 623 ? 14.304 -58.449 11.544 1.00 58.56 623 LEU A N 1
ATOM 5027 C CA . LEU A 1 623 ? 14.966 -59.407 10.643 1.00 58.56 623 LEU A CA 1
ATOM 5028 C C . LEU A 1 623 ? 13.955 -60.329 9.923 1.00 58.56 623 LEU A C 1
ATOM 5030 O O . LEU A 1 623 ? 14.215 -60.820 8.830 1.00 58.56 623 LEU A O 1
ATOM 5034 N N . GLU A 1 624 ? 12.779 -60.522 10.525 1.00 57.19 624 GLU A N 1
ATOM 5035 C CA . GLU A 1 624 ? 11.663 -61.305 9.988 1.00 57.19 624 GLU A CA 1
ATOM 5036 C C . GLU A 1 624 ? 11.054 -60.721 8.702 1.00 57.19 624 GLU A C 1
ATOM 5038 O O . GLU A 1 624 ? 10.569 -61.499 7.881 1.00 57.19 624 GLU A O 1
ATOM 5043 N N . ASP A 1 625 ? 11.137 -59.400 8.503 1.00 61.88 625 ASP A N 1
ATOM 5044 C CA . ASP A 1 625 ? 10.594 -58.693 7.332 1.00 61.88 625 ASP A CA 1
ATOM 5045 C C . ASP A 1 625 ? 11.531 -58.777 6.106 1.00 61.88 625 ASP A C 1
ATOM 5047 O O . ASP A 1 625 ? 11.135 -58.435 4.998 1.00 61.88 625 ASP A O 1
ATOM 5051 N N . LEU A 1 626 ? 12.772 -59.254 6.288 1.00 66.38 626 LEU A N 1
ATOM 5052 C CA . LEU A 1 626 ? 13.814 -59.355 5.250 1.00 66.38 626 LEU A CA 1
ATOM 5053 C C . LEU A 1 626 ? 13.928 -60.767 4.634 1.00 66.38 626 LEU A C 1
ATOM 5055 O O . LEU A 1 626 ? 14.955 -61.117 4.046 1.00 66.38 626 LEU A O 1
ATOM 5059 N N . LYS A 1 627 ? 12.899 -61.609 4.791 1.00 68.25 627 LYS A N 1
ATOM 5060 C CA . LYS A 1 627 ? 12.873 -62.977 4.248 1.00 68.25 627 LYS A CA 1
ATOM 5061 C C . LYS A 1 627 ? 12.590 -62.967 2.743 1.00 68.25 627 LYS A C 1
ATOM 5063 O O . LYS A 1 627 ? 11.528 -62.537 2.312 1.00 68.25 627 LYS A O 1
ATOM 5068 N N . THR A 1 628 ? 13.526 -63.499 1.959 1.00 70.19 628 THR A N 1
ATOM 5069 C CA . THR A 1 628 ? 13.451 -63.573 0.488 1.00 70.19 628 THR A CA 1
ATOM 5070 C C . THR A 1 628 ? 12.616 -64.761 0.007 1.00 70.19 628 THR A C 1
ATOM 5072 O O . THR A 1 628 ? 11.665 -64.592 -0.750 1.00 70.19 628 THR A O 1
ATOM 5075 N N . TYR A 1 629 ? 12.929 -65.965 0.492 1.00 77.94 629 TYR A N 1
ATOM 5076 C CA . TYR A 1 629 ? 12.190 -67.193 0.201 1.00 77.94 629 TYR A CA 1
ATOM 5077 C C . TYR A 1 629 ? 11.772 -67.883 1.497 1.00 77.94 629 TYR A C 1
ATOM 5079 O O . TYR A 1 629 ? 12.555 -67.995 2.440 1.00 77.94 629 TYR A O 1
ATOM 5087 N N . ASN A 1 630 ? 10.532 -68.372 1.524 1.00 72.62 630 ASN A N 1
ATOM 5088 C CA . ASN A 1 630 ? 9.987 -69.109 2.667 1.00 72.62 630 ASN A CA 1
ATOM 5089 C C . ASN A 1 630 ? 10.264 -70.617 2.593 1.00 72.62 630 ASN A C 1
ATOM 5091 O O . ASN A 1 630 ? 10.162 -71.292 3.613 1.00 72.62 630 ASN A O 1
ATOM 5095 N N . ASP A 1 631 ? 10.591 -71.137 1.406 1.00 74.31 631 ASP A N 1
ATOM 5096 C CA . ASP A 1 631 ? 10.777 -72.567 1.162 1.00 74.31 631 ASP A CA 1
ATOM 5097 C C . ASP A 1 631 ? 11.788 -72.814 0.031 1.00 74.31 631 ASP A C 1
ATOM 5099 O O . ASP A 1 631 ? 11.899 -72.004 -0.894 1.00 74.31 631 ASP A O 1
ATOM 5103 N N . ALA A 1 632 ? 12.511 -73.936 0.085 1.00 71.12 632 ALA A N 1
ATOM 5104 C CA . ALA A 1 632 ? 13.573 -74.252 -0.880 1.00 71.12 632 ALA A CA 1
ATOM 5105 C C . ALA A 1 632 ? 13.029 -74.533 -2.295 1.00 71.12 632 ALA A C 1
ATOM 5107 O O . ALA A 1 632 ? 13.715 -74.287 -3.285 1.00 71.12 632 ALA A O 1
ATOM 5108 N N . ASP A 1 633 ? 11.775 -74.982 -2.399 1.00 74.31 633 ASP A N 1
ATOM 5109 C CA . ASP A 1 633 ? 11.103 -75.281 -3.671 1.00 74.31 633 ASP A CA 1
ATOM 5110 C C . ASP A 1 633 ? 10.742 -74.034 -4.498 1.00 74.31 633 ASP A C 1
ATOM 5112 O O . ASP A 1 633 ? 10.410 -74.154 -5.681 1.00 74.31 633 ASP A O 1
ATOM 5116 N N . LEU A 1 634 ? 10.790 -72.844 -3.885 1.00 73.94 634 LEU A N 1
ATOM 5117 C CA . LEU A 1 634 ? 10.480 -71.562 -4.528 1.00 73.94 634 LEU A CA 1
ATOM 5118 C C . LEU A 1 634 ? 11.682 -70.951 -5.264 1.00 73.94 634 LEU A C 1
ATOM 5120 O O . LEU A 1 634 ? 11.506 -69.979 -6.002 1.00 73.94 634 LEU A O 1
ATOM 5124 N N . LEU A 1 635 ? 12.883 -71.515 -5.092 1.00 76.00 635 LEU A N 1
ATOM 5125 C CA . LEU A 1 635 ? 14.065 -71.117 -5.853 1.00 76.00 635 LEU A CA 1
ATOM 5126 C C . LEU A 1 635 ? 13.875 -71.455 -7.344 1.00 76.00 635 LEU A C 1
ATOM 5128 O O . LEU A 1 635 ? 13.392 -72.546 -7.673 1.00 76.00 635 LEU A O 1
ATOM 5132 N N . PRO A 1 636 ? 14.259 -70.557 -8.272 1.00 75.06 636 PRO A N 1
ATOM 5133 C CA . PRO A 1 636 ? 14.137 -70.828 -9.699 1.00 75.06 636 PRO A CA 1
ATOM 5134 C C . PRO A 1 636 ? 14.869 -72.123 -10.097 1.00 75.06 636 PRO A C 1
ATOM 5136 O O . PRO A 1 636 ? 16.055 -72.294 -9.822 1.00 75.06 636 PRO A O 1
ATOM 5139 N N . ARG A 1 637 ? 14.164 -73.052 -10.758 1.00 66.44 637 ARG A N 1
ATOM 5140 C CA . ARG A 1 637 ? 14.711 -74.376 -11.131 1.00 66.44 637 ARG A CA 1
ATOM 5141 C C . ARG A 1 637 ? 15.701 -74.326 -12.302 1.00 66.44 637 ARG A C 1
ATOM 5143 O O . ARG A 1 637 ? 16.471 -75.263 -12.479 1.00 66.44 637 ARG A O 1
ATOM 5150 N N . ASP A 1 638 ? 15.718 -73.220 -13.045 1.00 70.69 638 ASP A N 1
ATOM 5151 C CA . ASP A 1 638 ? 16.539 -73.019 -14.247 1.00 70.69 638 ASP A CA 1
ATOM 5152 C C . ASP A 1 638 ? 17.880 -72.305 -13.962 1.00 70.69 638 ASP A C 1
ATOM 5154 O O . ASP A 1 638 ? 18.528 -71.784 -14.874 1.00 70.69 638 ASP A O 1
ATOM 5158 N N . LEU A 1 639 ? 18.314 -72.240 -12.697 1.00 76.19 639 LEU A N 1
ATOM 5159 C CA . LEU A 1 639 ? 19.557 -71.560 -12.328 1.00 76.19 639 LEU A CA 1
ATOM 5160 C C . LEU A 1 639 ? 20.784 -72.335 -12.823 1.00 76.19 639 LEU A C 1
ATOM 5162 O O . LEU A 1 639 ? 21.023 -73.481 -12.441 1.00 76.19 639 LEU A O 1
ATOM 5166 N N . LYS A 1 640 ? 21.621 -71.677 -13.631 1.00 76.44 640 LYS A N 1
ATOM 5167 C CA . LYS A 1 640 ? 22.919 -72.232 -14.032 1.00 76.44 640 LYS A CA 1
ATOM 5168 C C . LYS A 1 640 ? 23.862 -72.293 -12.820 1.00 76.44 640 LYS A C 1
ATOM 5170 O O . LYS A 1 640 ? 23.941 -71.311 -12.076 1.00 76.44 640 LYS A O 1
ATOM 5175 N N . PRO A 1 641 ? 24.601 -73.398 -12.615 1.00 74.62 641 PRO A N 1
ATOM 5176 C CA . PRO A 1 641 ? 25.572 -73.488 -11.529 1.00 74.62 641 PRO A CA 1
ATOM 5177 C C . PRO A 1 641 ? 26.682 -72.443 -11.715 1.00 74.62 641 PRO A C 1
ATOM 5179 O O . PRO A 1 641 ? 27.096 -72.171 -12.840 1.00 74.62 641 PRO A O 1
ATOM 5182 N N . ASN A 1 642 ? 27.164 -71.869 -10.608 1.00 80.19 642 ASN A N 1
ATOM 5183 C CA . ASN A 1 642 ? 28.236 -70.860 -10.558 1.00 80.19 642 ASN A CA 1
ATOM 5184 C C . ASN A 1 642 ? 27.951 -69.515 -11.260 1.00 80.19 642 ASN A C 1
ATOM 5186 O O . ASN A 1 642 ? 28.874 -68.725 -11.438 1.00 80.19 642 ASN A O 1
ATOM 5190 N N . LEU A 1 643 ? 26.697 -69.220 -11.619 1.00 85.50 643 LEU A N 1
ATOM 5191 C CA . LEU A 1 643 ? 26.312 -67.935 -12.209 1.00 85.50 643 LEU A CA 1
ATOM 5192 C C . LEU A 1 643 ? 25.536 -67.067 -11.210 1.00 85.50 643 LEU A C 1
ATOM 5194 O O . LEU A 1 643 ? 24.505 -67.492 -10.695 1.00 85.50 643 LEU A O 1
ATOM 5198 N N . ILE A 1 644 ? 25.993 -65.836 -10.976 1.00 88.19 644 ILE A N 1
ATOM 5199 C CA . ILE A 1 644 ? 25.265 -64.864 -10.146 1.00 88.19 644 ILE A CA 1
ATOM 5200 C C . ILE A 1 644 ? 23.998 -64.422 -10.884 1.00 88.19 644 ILE A C 1
ATOM 5202 O O . ILE A 1 644 ? 24.077 -64.045 -12.055 1.00 88.19 644 ILE A O 1
ATOM 5206 N N . CYS A 1 645 ? 22.854 -64.455 -10.199 1.00 86.62 645 CYS A N 1
ATOM 5207 C CA . CYS A 1 645 ? 21.551 -64.075 -10.749 1.00 86.62 645 CYS A CA 1
ATOM 5208 C C . CYS A 1 645 ? 20.838 -63.081 -9.819 1.00 86.62 645 CYS A C 1
ATOM 5210 O O . CYS A 1 645 ? 21.029 -63.123 -8.606 1.00 86.62 645 CYS A O 1
ATOM 5212 N N . VAL A 1 646 ? 19.991 -62.210 -10.368 1.00 86.56 646 VAL A N 1
ATOM 5213 C CA . VAL A 1 646 ? 19.144 -61.286 -9.592 1.00 86.56 646 VAL A CA 1
ATOM 5214 C C . VAL A 1 646 ? 17.687 -61.703 -9.763 1.00 86.56 646 VAL A C 1
ATOM 5216 O O . VAL A 1 646 ? 17.220 -61.852 -10.892 1.00 86.56 646 VAL A O 1
ATOM 5219 N N . ASP A 1 647 ? 16.968 -61.903 -8.658 1.00 85.62 647 ASP A N 1
ATOM 5220 C CA . ASP A 1 647 ? 15.522 -62.126 -8.675 1.00 85.62 647 ASP A CA 1
ATOM 5221 C C . ASP A 1 647 ? 14.798 -60.836 -8.277 1.00 85.62 647 ASP A C 1
ATOM 5223 O O . ASP A 1 647 ? 14.706 -60.478 -7.100 1.00 85.62 647 ASP A O 1
ATOM 5227 N N . ASN A 1 648 ? 14.249 -60.153 -9.284 1.00 83.38 648 ASN A N 1
ATOM 5228 C CA . ASN A 1 648 ? 13.489 -58.917 -9.102 1.00 83.38 648 ASN A CA 1
ATOM 5229 C C . ASN A 1 648 ? 12.162 -59.132 -8.357 1.00 83.38 648 ASN A C 1
ATOM 5231 O O . ASN A 1 648 ? 11.656 -58.202 -7.739 1.00 83.38 648 ASN A O 1
ATOM 5235 N N . LYS A 1 649 ? 11.569 -60.333 -8.417 1.00 83.19 649 LYS A N 1
ATOM 5236 C CA . LYS A 1 649 ? 10.252 -60.608 -7.823 1.00 83.19 649 LYS A CA 1
ATOM 5237 C C . LYS A 1 649 ? 10.335 -60.775 -6.305 1.00 83.19 649 LYS A C 1
ATOM 5239 O O . LYS A 1 649 ? 9.403 -60.386 -5.608 1.00 83.19 649 LYS A O 1
ATOM 5244 N N . HIS A 1 650 ? 11.436 -61.349 -5.824 1.00 82.62 650 HIS A N 1
ATOM 5245 C CA . HIS A 1 650 ? 11.716 -61.567 -4.399 1.00 82.62 650 HIS A CA 1
ATOM 5246 C C . HIS A 1 650 ? 12.786 -60.608 -3.849 1.00 82.62 650 HIS A C 1
ATOM 5248 O O . HIS A 1 650 ? 13.329 -60.850 -2.773 1.00 82.62 650 HIS A O 1
ATOM 5254 N N . GLU A 1 651 ? 13.098 -59.541 -4.597 1.00 86.31 651 GLU A N 1
ATOM 5255 C CA . GLU A 1 651 ? 13.967 -58.436 -4.170 1.00 86.31 651 GLU A CA 1
ATOM 5256 C C . GLU A 1 651 ? 15.351 -58.923 -3.656 1.00 86.31 651 GLU A C 1
ATOM 5258 O O . GLU A 1 651 ? 15.882 -58.444 -2.650 1.00 86.31 651 GLU A O 1
ATOM 5263 N N . CYS A 1 652 ? 15.958 -59.913 -4.336 1.00 87.56 652 CYS A N 1
ATOM 5264 C CA . CYS A 1 652 ? 17.170 -60.589 -3.852 1.00 87.56 652 CYS A CA 1
ATOM 5265 C C . CYS A 1 652 ? 18.236 -60.868 -4.924 1.00 87.56 652 CYS A C 1
ATOM 5267 O O . CYS A 1 652 ? 17.946 -60.992 -6.115 1.00 87.56 652 CYS A O 1
ATOM 5269 N N . ILE A 1 653 ? 19.488 -61.002 -4.479 1.00 89.62 653 ILE A N 1
ATOM 5270 C CA . ILE A 1 653 ? 20.613 -61.491 -5.280 1.00 89.62 653 ILE A CA 1
ATOM 5271 C C . ILE A 1 653 ? 20.929 -62.941 -4.902 1.00 89.62 653 ILE A C 1
ATOM 5273 O O . ILE A 1 653 ? 21.068 -63.277 -3.728 1.00 89.62 653 ILE A O 1
ATOM 5277 N N . LEU A 1 654 ? 21.050 -63.803 -5.905 1.00 89.31 654 LEU A N 1
ATOM 5278 C CA . LEU A 1 654 ? 21.400 -65.213 -5.770 1.00 89.31 654 LEU A CA 1
ATOM 5279 C C . LEU A 1 654 ? 22.900 -65.373 -6.017 1.00 89.31 654 LEU A C 1
ATOM 5281 O O . LEU A 1 654 ? 23.378 -65.198 -7.142 1.00 89.31 654 LEU A O 1
ATOM 5285 N N . LEU A 1 655 ? 23.641 -65.686 -4.952 1.00 90.31 655 LEU A N 1
ATOM 5286 C CA . LEU A 1 655 ? 25.097 -65.815 -4.981 1.00 90.31 655 LEU A CA 1
ATOM 5287 C C . LEU A 1 655 ? 25.527 -67.288 -4.899 1.00 90.31 655 LEU A C 1
ATOM 5289 O O . LEU A 1 655 ? 25.099 -67.983 -3.975 1.00 90.31 655 LEU A O 1
ATOM 5293 N N . PRO A 1 656 ? 26.396 -67.773 -5.807 1.00 88.31 656 PRO A N 1
ATOM 5294 C CA . PRO A 1 656 ? 26.881 -69.146 -5.778 1.00 88.31 656 PRO A CA 1
ATOM 5295 C C . PRO A 1 656 ? 27.957 -69.324 -4.699 1.00 88.31 656 PRO A C 1
ATOM 5297 O O . PRO A 1 656 ? 29.094 -68.889 -4.864 1.00 88.31 656 PRO A O 1
ATOM 5300 N N . ILE A 1 657 ? 27.628 -70.011 -3.608 1.00 85.62 657 ILE A N 1
ATOM 5301 C CA . ILE A 1 657 ? 28.572 -70.388 -2.549 1.00 85.62 657 ILE A CA 1
ATOM 5302 C C . ILE A 1 657 ? 28.760 -71.906 -2.616 1.00 85.62 657 ILE A C 1
ATOM 5304 O O . ILE A 1 657 ? 27.828 -72.672 -2.379 1.00 85.62 657 ILE A O 1
ATOM 5308 N N . ASN A 1 658 ? 29.964 -72.354 -2.990 1.00 80.75 658 ASN A N 1
ATOM 5309 C CA . ASN A 1 658 ? 30.299 -73.773 -3.202 1.00 80.75 658 ASN A CA 1
ATOM 5310 C C . ASN A 1 658 ? 29.335 -74.514 -4.157 1.00 80.75 658 ASN A C 1
ATOM 5312 O O . ASN A 1 658 ? 29.017 -75.683 -3.951 1.00 80.75 658 ASN A O 1
ATOM 5316 N N . GLY A 1 659 ? 28.862 -73.830 -5.204 1.00 74.19 659 GLY A N 1
ATOM 5317 C CA . GLY A 1 659 ? 27.958 -74.389 -6.217 1.00 74.19 659 GLY A CA 1
ATOM 5318 C C . GLY A 1 659 ? 26.464 -74.330 -5.872 1.00 74.19 659 GLY A C 1
ATOM 5319 O O . GLY A 1 659 ? 25.648 -74.617 -6.745 1.00 74.19 659 GLY A O 1
ATOM 5320 N N . ALA A 1 660 ? 26.092 -73.919 -4.654 1.00 81.25 660 ALA A N 1
ATOM 5321 C CA . ALA A 1 660 ? 24.706 -73.675 -4.257 1.00 81.25 660 ALA A CA 1
ATOM 5322 C C . ALA A 1 660 ? 24.375 -72.176 -4.305 1.00 81.25 660 ALA A C 1
ATOM 5324 O O . ALA A 1 660 ? 25.163 -71.353 -3.842 1.00 81.25 660 ALA A O 1
ATOM 5325 N N . HIS A 1 661 ? 23.206 -71.815 -4.838 1.00 85.56 661 HIS A N 1
ATOM 5326 C CA . HIS A 1 661 ? 22.752 -70.422 -4.882 1.00 85.56 661 HIS A CA 1
ATOM 5327 C C . HIS A 1 661 ? 22.087 -70.021 -3.573 1.00 85.56 661 HIS A C 1
ATOM 5329 O O . HIS A 1 661 ? 21.064 -70.589 -3.195 1.00 85.56 661 HIS A O 1
ATOM 5335 N N . ILE A 1 662 ? 22.666 -69.031 -2.897 1.00 87.88 662 ILE A N 1
ATOM 5336 C CA . ILE A 1 662 ? 22.167 -68.503 -1.629 1.00 87.88 662 ILE A CA 1
ATOM 5337 C C . ILE A 1 662 ? 21.556 -67.114 -1.876 1.00 87.88 662 ILE A C 1
ATOM 5339 O O . ILE A 1 662 ? 22.253 -66.240 -2.401 1.00 87.88 662 ILE A O 1
ATOM 5343 N N . PRO A 1 663 ? 20.269 -66.899 -1.536 1.00 87.88 663 PRO A N 1
ATOM 5344 C CA . PRO A 1 663 ? 19.598 -65.619 -1.720 1.00 87.88 663 PRO A CA 1
ATOM 5345 C C . PRO A 1 663 ? 19.953 -64.624 -0.612 1.00 87.88 663 PRO A C 1
ATOM 5347 O O . PRO A 1 663 ? 19.779 -64.908 0.572 1.00 87.88 663 PRO A O 1
ATOM 5350 N N . PHE A 1 664 ? 20.356 -63.418 -1.001 1.00 88.06 664 PHE A N 1
ATOM 5351 C CA . PHE A 1 664 ? 20.555 -62.277 -0.110 1.00 88.06 664 PHE A CA 1
ATOM 5352 C C . PHE A 1 664 ? 19.596 -61.153 -0.498 1.00 88.06 664 PHE A C 1
ATOM 5354 O O . PHE A 1 664 ? 19.570 -60.727 -1.651 1.00 88.06 664 PHE A O 1
ATOM 5361 N N . HIS A 1 665 ? 18.798 -60.661 0.451 1.00 87.12 665 HIS A N 1
ATOM 5362 C CA . HIS A 1 665 ? 17.906 -59.526 0.200 1.00 87.12 665 HIS A CA 1
ATOM 5363 C C . HIS A 1 665 ? 18.726 -58.271 -0.110 1.00 87.12 665 HIS A C 1
ATOM 5365 O O . HIS A 1 665 ? 19.723 -58.007 0.571 1.00 87.12 665 HIS A O 1
ATOM 5371 N N . VAL A 1 666 ? 18.302 -57.456 -1.077 1.00 86.06 666 VAL A N 1
ATOM 5372 C CA . VAL A 1 666 ? 19.083 -56.277 -1.491 1.00 86.06 666 VAL A CA 1
ATOM 5373 C C . VAL A 1 666 ? 19.287 -55.255 -0.369 1.00 86.06 666 VAL A C 1
ATOM 5375 O O . VAL A 1 666 ? 20.342 -54.631 -0.302 1.00 86.06 666 VAL A O 1
ATOM 5378 N N . SER A 1 667 ? 18.349 -55.140 0.578 1.00 81.19 667 SER A N 1
ATOM 5379 C CA . SER A 1 667 ? 18.493 -54.250 1.747 1.00 81.19 667 SER A CA 1
ATOM 5380 C C . SER A 1 667 ? 19.616 -54.651 2.707 1.00 81.19 667 SER A C 1
ATOM 5382 O O . SER A 1 667 ? 19.999 -53.838 3.539 1.00 81.19 667 SER A O 1
ATOM 5384 N N . THR A 1 668 ? 20.153 -55.875 2.610 1.00 82.56 668 THR A N 1
ATOM 5385 C CA . THR A 1 668 ? 21.308 -56.314 3.420 1.00 82.56 668 THR A CA 1
ATOM 5386 C C . THR A 1 668 ? 22.649 -55.882 2.827 1.00 82.56 668 THR A C 1
ATOM 5388 O O . THR A 1 668 ? 23.675 -55.945 3.504 1.00 82.56 668 THR A O 1
ATOM 5391 N N . ILE A 1 669 ? 22.660 -55.420 1.576 1.00 85.50 669 ILE A N 1
ATOM 5392 C CA . ILE A 1 669 ? 23.861 -54.969 0.877 1.00 85.50 669 ILE A CA 1
ATOM 5393 C C . ILE A 1 669 ? 24.138 -53.516 1.288 1.00 85.50 669 ILE A C 1
ATOM 5395 O O . ILE A 1 669 ? 23.252 -52.662 1.271 1.00 85.50 669 ILE A O 1
ATOM 5399 N N . LYS A 1 670 ? 25.377 -53.232 1.695 1.00 83.12 670 LYS A N 1
ATOM 5400 C CA . LYS A 1 670 ? 25.871 -51.884 2.009 1.00 83.12 670 LYS A CA 1
ATOM 5401 C C . LYS A 1 670 ? 26.312 -51.172 0.736 1.00 83.12 670 LYS A C 1
ATOM 5403 O O . LYS A 1 670 ? 25.857 -50.071 0.458 1.00 83.12 670 LYS A O 1
ATOM 5408 N N . ASN A 1 671 ? 27.203 -51.797 -0.029 1.00 84.19 671 ASN A N 1
ATOM 5409 C CA . ASN A 1 671 ? 27.637 -51.295 -1.327 1.00 84.19 671 ASN A CA 1
ATOM 5410 C C . ASN A 1 671 ? 28.108 -52.454 -2.223 1.00 84.19 671 ASN A C 1
ATOM 5412 O O . ASN A 1 671 ? 28.362 -53.567 -1.755 1.00 84.19 671 ASN A O 1
ATOM 5416 N N . LEU A 1 672 ? 28.181 -52.180 -3.522 1.00 87.94 672 LEU A N 1
ATOM 5417 C CA . LEU A 1 672 ? 28.536 -53.137 -4.561 1.00 87.94 672 LEU A CA 1
ATOM 5418 C C . LEU A 1 672 ? 29.465 -52.443 -5.560 1.00 87.94 672 LEU A C 1
ATOM 5420 O O . LEU A 1 672 ? 29.077 -51.426 -6.141 1.00 87.94 672 LEU A O 1
ATOM 5424 N N . SER A 1 673 ? 30.665 -52.982 -5.769 1.00 87.12 673 SER A N 1
ATOM 5425 C CA . SER A 1 673 ? 31.639 -52.447 -6.726 1.00 87.12 673 SER A CA 1
ATOM 5426 C C . SER A 1 673 ? 32.215 -53.556 -7.604 1.00 87.12 673 SER A C 1
ATOM 5428 O O . SER A 1 673 ? 32.386 -54.687 -7.153 1.00 87.12 673 SER A O 1
ATOM 5430 N N . SER A 1 674 ? 32.527 -53.229 -8.856 1.00 85.69 674 SER A N 1
ATOM 5431 C CA . SER A 1 674 ? 33.204 -54.124 -9.797 1.00 85.69 674 SER A CA 1
ATOM 5432 C C . SER A 1 674 ? 34.481 -53.442 -10.263 1.00 85.69 674 SER A C 1
ATOM 5434 O O . SER A 1 674 ? 34.397 -52.383 -10.878 1.00 85.69 674 SER A O 1
ATOM 5436 N N . ASN A 1 675 ? 35.635 -54.034 -9.959 1.00 85.00 675 ASN A N 1
ATOM 5437 C CA . ASN A 1 675 ? 36.947 -53.485 -10.302 1.00 85.00 675 ASN A CA 1
ATOM 5438 C C . ASN A 1 675 ? 37.684 -54.439 -11.248 1.00 85.00 675 ASN A C 1
ATOM 5440 O O . ASN A 1 675 ? 37.544 -55.658 -11.130 1.00 85.00 675 ASN A O 1
ATOM 5444 N N . TYR A 1 676 ? 38.484 -53.884 -12.156 1.00 81.50 676 TYR A N 1
ATOM 5445 C CA . TYR A 1 676 ? 39.408 -54.642 -12.998 1.00 81.50 676 TYR A CA 1
ATOM 5446 C C . TYR A 1 676 ? 40.753 -54.815 -12.278 1.00 81.50 676 TYR A C 1
ATOM 5448 O O . TYR A 1 676 ? 41.228 -53.875 -11.640 1.00 81.50 676 TYR A O 1
ATOM 5456 N N . GLU A 1 677 ? 41.342 -56.011 -12.326 1.00 79.69 677 GLU A N 1
ATOM 5457 C CA . GLU A 1 677 ? 42.651 -56.299 -11.728 1.00 79.69 677 GLU A CA 1
ATOM 5458 C C . GLU A 1 677 ? 43.649 -56.642 -12.853 1.00 79.69 677 GLU A C 1
ATOM 5460 O O . GLU A 1 677 ? 43.591 -57.729 -13.431 1.00 79.69 677 GLU A O 1
ATOM 5465 N N . ASP A 1 678 ? 44.568 -55.710 -13.154 1.00 63.12 678 ASP A N 1
ATOM 5466 C CA . ASP A 1 678 ? 45.454 -55.714 -14.343 1.00 63.12 678 ASP A CA 1
ATOM 5467 C C . ASP A 1 678 ? 46.351 -56.957 -14.486 1.00 63.12 678 ASP A C 1
ATOM 5469 O O . ASP A 1 678 ? 46.863 -57.250 -15.563 1.00 63.12 678 ASP A O 1
ATOM 5473 N N . ASN A 1 679 ? 46.553 -57.716 -13.409 1.00 61.75 679 ASN A N 1
ATOM 5474 C CA . ASN A 1 679 ? 47.523 -58.807 -13.376 1.00 61.75 679 ASN A CA 1
ATOM 5475 C C . ASN A 1 679 ? 47.005 -60.157 -13.917 1.00 61.75 679 ASN A C 1
ATOM 5477 O O . ASN A 1 679 ? 47.739 -61.134 -13.774 1.00 61.75 679 ASN A O 1
ATOM 5481 N N . ASN A 1 680 ? 45.787 -60.262 -14.490 1.00 61.66 680 ASN A N 1
ATOM 5482 C CA . ASN A 1 680 ? 45.291 -61.527 -15.082 1.00 61.66 680 ASN A CA 1
ATOM 5483 C C . ASN A 1 680 ? 44.015 -61.462 -15.979 1.00 61.66 680 ASN A C 1
ATOM 5485 O O . ASN A 1 680 ? 43.395 -62.506 -16.179 1.00 61.66 680 ASN A O 1
ATOM 5489 N N . ASP A 1 681 ? 43.583 -60.305 -16.503 1.00 69.69 681 ASP A N 1
ATOM 5490 C CA . ASP A 1 681 ? 42.288 -60.142 -17.218 1.00 69.69 681 ASP A CA 1
ATOM 5491 C C . ASP A 1 681 ? 41.067 -60.636 -16.398 1.00 69.69 681 ASP A C 1
ATOM 5493 O O . ASP A 1 681 ? 40.124 -61.244 -16.914 1.00 69.69 681 ASP A O 1
ATOM 5497 N N . ILE A 1 682 ? 41.098 -60.415 -15.078 1.00 80.69 682 ILE A N 1
ATOM 5498 C CA . ILE A 1 682 ? 40.060 -60.858 -14.137 1.00 80.69 682 ILE A CA 1
ATOM 5499 C C . ILE A 1 682 ? 39.316 -59.645 -13.578 1.00 80.69 682 ILE A C 1
ATOM 5501 O O . ILE A 1 682 ? 39.909 -58.721 -13.021 1.00 80.69 682 ILE A O 1
ATOM 5505 N N . PHE A 1 683 ? 37.989 -59.702 -13.636 1.00 83.50 683 PHE A N 1
ATOM 5506 C CA . PHE A 1 683 ? 37.088 -58.744 -13.008 1.00 83.50 683 PHE A CA 1
ATOM 5507 C C . PHE A 1 683 ? 36.675 -59.226 -11.622 1.00 83.50 683 PHE A C 1
ATOM 5509 O O . PHE A 1 683 ? 36.328 -60.395 -11.417 1.00 83.50 683 PHE A O 1
ATOM 5516 N N . VAL A 1 684 ? 36.699 -58.307 -10.662 1.00 88.00 684 VAL A N 1
ATOM 5517 C CA . VAL A 1 684 ? 36.449 -58.571 -9.249 1.00 88.00 684 VAL A CA 1
ATOM 5518 C C . VAL A 1 684 ? 35.185 -57.839 -8.805 1.00 88.00 684 VAL A C 1
ATOM 5520 O O . VAL A 1 684 ? 35.187 -56.620 -8.641 1.00 88.00 684 VAL A O 1
ATOM 5523 N N . LEU A 1 685 ? 34.110 -58.588 -8.560 1.00 89.50 685 LEU A N 1
ATOM 5524 C CA . LEU A 1 685 ? 32.887 -58.083 -7.939 1.00 89.50 685 LEU A CA 1
ATOM 5525 C C . LEU A 1 685 ? 33.012 -58.177 -6.417 1.00 89.50 685 LEU A C 1
ATOM 5527 O O . LEU A 1 685 ? 33.035 -59.275 -5.857 1.00 89.50 685 LEU A O 1
ATOM 5531 N N . ARG A 1 686 ? 33.055 -57.027 -5.744 1.00 91.31 686 ARG A N 1
ATOM 5532 C CA . ARG A 1 686 ? 33.033 -56.914 -4.284 1.00 91.31 686 ARG A CA 1
ATOM 5533 C C . ARG A 1 686 ? 31.634 -56.517 -3.822 1.00 91.31 686 ARG A C 1
ATOM 5535 O O . ARG A 1 686 ? 31.112 -55.470 -4.204 1.00 91.31 686 ARG A O 1
ATOM 5542 N N . ILE A 1 687 ? 31.052 -57.346 -2.963 1.00 91.31 687 ILE A N 1
ATOM 5543 C CA . ILE A 1 687 ? 29.754 -57.117 -2.329 1.00 91.31 687 ILE A CA 1
ATOM 5544 C C . ILE A 1 687 ? 30.000 -56.916 -0.842 1.00 91.31 687 ILE A C 1
ATOM 5546 O O . ILE A 1 687 ? 30.384 -57.862 -0.158 1.00 91.31 687 ILE A O 1
ATOM 5550 N N . ASN A 1 688 ? 29.785 -55.704 -0.336 1.00 90.00 688 ASN A N 1
ATOM 5551 C CA . ASN A 1 688 ? 29.853 -55.443 1.097 1.00 90.00 688 ASN A CA 1
ATOM 5552 C C . ASN A 1 688 ? 28.451 -55.508 1.687 1.00 90.00 688 ASN A C 1
ATOM 5554 O O . ASN A 1 688 ? 27.536 -54.846 1.199 1.00 90.00 688 ASN A O 1
ATOM 5558 N N . PHE A 1 689 ? 28.294 -56.263 2.764 1.00 87.25 689 PHE A N 1
ATOM 5559 C CA . PHE A 1 689 ? 27.038 -56.404 3.486 1.00 87.25 689 PHE A CA 1
ATOM 5560 C C . PHE A 1 689 ? 27.021 -55.515 4.728 1.00 87.25 689 PHE A C 1
ATOM 5562 O O . PHE A 1 689 ? 28.053 -55.094 5.262 1.00 87.25 689 PHE A O 1
ATOM 5569 N N . GLN A 1 690 ? 25.816 -55.204 5.186 1.00 79.44 690 GLN A N 1
ATOM 5570 C CA . GLN A 1 690 ? 25.598 -54.518 6.448 1.00 79.44 690 GLN A CA 1
ATOM 5571 C C . GLN A 1 690 ? 25.887 -55.484 7.598 1.00 79.44 690 GLN A C 1
ATOM 5573 O O . GLN A 1 690 ? 25.331 -56.578 7.658 1.00 79.44 690 GLN A O 1
ATOM 5578 N N . VAL A 1 691 ? 26.760 -55.068 8.515 1.00 76.75 691 VAL A N 1
ATOM 5579 C CA . VAL A 1 691 ? 27.099 -55.822 9.727 1.00 76.75 691 VAL A CA 1
ATOM 5580 C C . VAL A 1 691 ? 26.972 -54.919 10.957 1.00 76.75 691 VAL A C 1
ATOM 5582 O O . VAL A 1 691 ? 27.223 -53.710 10.846 1.00 76.75 691 VAL A O 1
ATOM 5585 N N . PRO A 1 692 ? 26.611 -55.467 12.133 1.00 68.69 692 PRO A N 1
ATOM 5586 C CA . PRO A 1 692 ? 26.549 -54.697 13.373 1.00 68.69 692 PRO A CA 1
ATOM 5587 C C . PRO A 1 692 ? 27.873 -53.973 13.666 1.00 68.69 692 PRO A C 1
ATOM 5589 O O . PRO A 1 692 ? 28.946 -54.562 13.558 1.00 68.69 692 PRO A O 1
ATOM 5592 N N . GLY A 1 693 ? 27.805 -52.687 14.024 1.00 62.34 693 GLY A N 1
ATOM 5593 C CA . GLY A 1 693 ? 28.971 -51.863 14.384 1.00 62.34 693 GLY A CA 1
ATOM 5594 C C . GLY A 1 693 ? 29.684 -51.156 13.223 1.00 62.34 693 GLY A C 1
ATOM 5595 O O . GLY A 1 693 ? 30.442 -50.229 13.471 1.00 62.34 693 GLY A O 1
ATOM 5596 N N . ASN A 1 694 ? 29.407 -51.509 11.963 1.00 56.69 694 ASN A N 1
ATOM 5597 C CA . ASN A 1 694 ? 30.044 -50.896 10.783 1.00 56.69 694 ASN A CA 1
ATOM 5598 C C . ASN A 1 694 ? 29.178 -49.785 10.140 1.00 56.69 694 ASN A C 1
ATOM 5600 O O . ASN A 1 694 ? 29.270 -49.508 8.933 1.00 56.69 694 ASN A O 1
ATOM 5604 N N . GLN A 1 695 ? 28.291 -49.198 10.953 1.00 54.97 695 GLN A N 1
ATOM 5605 C CA . GLN A 1 695 ? 27.419 -48.086 10.592 1.00 54.97 695 GLN A CA 1
ATOM 5606 C C . GLN A 1 695 ? 28.266 -46.815 10.531 1.00 54.97 695 GLN A C 1
ATOM 5608 O O . GLN A 1 695 ? 28.662 -46.280 11.563 1.00 54.97 695 GLN A O 1
ATOM 5613 N N . SER A 1 696 ? 28.525 -46.317 9.321 1.00 42.53 696 SER A N 1
ATOM 5614 C CA . SER A 1 696 ? 28.761 -44.882 9.201 1.00 42.53 696 SER A CA 1
ATOM 5615 C C . SER A 1 696 ? 27.423 -44.243 9.544 1.00 42.53 696 SER A C 1
ATOM 5617 O O . SER A 1 696 ? 26.419 -44.554 8.900 1.00 42.53 696 SER A O 1
ATOM 5619 N N . VAL A 1 697 ? 27.370 -43.458 10.616 1.00 40.69 697 VAL A N 1
ATOM 5620 C CA . VAL A 1 697 ? 26.168 -42.729 11.035 1.00 40.69 697 VAL A CA 1
ATOM 5621 C C . VAL A 1 697 ? 25.976 -41.563 10.065 1.00 40.69 697 VAL A C 1
ATOM 5623 O O . VAL A 1 697 ? 26.117 -40.401 10.430 1.00 40.69 697 VAL A O 1
ATOM 5626 N N . VAL A 1 698 ? 25.692 -41.870 8.800 1.00 37.47 698 VAL A N 1
ATOM 5627 C CA . VAL A 1 698 ? 25.192 -40.886 7.847 1.00 37.47 698 VAL A CA 1
ATOM 5628 C C . VAL A 1 698 ? 23.697 -40.782 8.121 1.00 37.47 698 VAL A C 1
ATOM 5630 O O . VAL A 1 698 ? 22.928 -41.726 7.925 1.00 37.47 698 VAL A O 1
ATOM 5633 N N . LYS A 1 699 ? 23.301 -39.655 8.715 1.00 38.53 699 LYS A N 1
ATOM 5634 C CA . LYS A 1 699 ? 21.911 -39.354 9.064 1.00 38.53 699 LYS A CA 1
ATOM 5635 C C . LYS A 1 699 ? 21.054 -39.398 7.794 1.00 38.53 699 LYS A C 1
ATOM 5637 O O . LYS A 1 699 ? 21.254 -38.586 6.904 1.00 38.53 699 LYS A O 1
ATOM 5642 N N . GLY A 1 700 ? 20.071 -40.297 7.749 1.00 43.09 700 GLY A N 1
ATOM 5643 C CA . GLY A 1 700 ? 19.019 -40.293 6.722 1.00 43.09 700 GLY A CA 1
ATOM 5644 C C . GLY A 1 700 ? 18.873 -41.582 5.917 1.00 43.09 700 GLY A C 1
ATOM 5645 O O . GLY A 1 700 ? 17.855 -41.752 5.250 1.00 43.09 700 GLY A O 1
ATOM 5646 N N . ASP A 1 701 ? 19.816 -42.521 6.008 1.00 39.03 701 ASP A N 1
ATOM 5647 C CA . ASP A 1 701 ? 19.659 -43.805 5.329 1.00 39.03 701 ASP A CA 1
ATOM 5648 C C . ASP A 1 701 ? 18.669 -44.718 6.073 1.00 39.03 701 ASP A C 1
ATOM 5650 O O . ASP A 1 701 ? 18.878 -45.106 7.223 1.00 39.03 701 ASP A O 1
ATOM 5654 N N . PHE A 1 702 ? 17.614 -45.138 5.369 1.00 42.97 702 PHE A N 1
ATOM 5655 C CA . PHE A 1 702 ? 16.598 -46.131 5.770 1.00 42.97 702 PHE A CA 1
ATOM 5656 C C . PHE A 1 702 ? 17.155 -47.558 6.013 1.00 42.97 702 PHE A C 1
ATOM 5658 O O . PHE A 1 702 ? 16.404 -48.529 6.118 1.00 42.97 702 PHE A O 1
ATOM 5665 N N . ASN A 1 703 ? 18.477 -47.697 6.119 1.00 46.38 703 ASN A N 1
ATOM 5666 C CA . ASN A 1 703 ? 19.216 -48.949 6.245 1.00 46.38 703 ASN A CA 1
ATOM 5667 C C . ASN A 1 703 ? 19.883 -49.076 7.626 1.00 46.38 703 ASN A C 1
ATOM 5669 O O . ASN A 1 703 ? 21.063 -49.411 7.748 1.00 46.38 703 ASN A O 1
ATOM 5673 N N . ALA A 1 704 ? 19.129 -48.817 8.696 1.00 53.62 704 ALA A N 1
ATOM 5674 C CA . ALA A 1 704 ? 19.545 -49.251 10.023 1.00 53.62 704 ALA A CA 1
ATOM 5675 C C . ALA A 1 704 ? 19.366 -50.775 10.112 1.00 53.62 704 ALA A C 1
ATOM 5677 O O . ALA A 1 704 ? 18.243 -51.282 10.117 1.00 53.62 704 ALA A O 1
ATOM 5678 N N . PHE A 1 705 ? 20.478 -51.511 10.153 1.00 55.06 705 PHE A N 1
ATOM 5679 C CA . PHE A 1 705 ? 20.456 -52.957 10.378 1.00 55.06 705 PHE A CA 1
ATOM 5680 C C . PHE A 1 705 ? 19.689 -53.279 11.682 1.00 55.06 705 PHE A C 1
ATOM 5682 O O . PHE A 1 705 ? 19.880 -52.558 12.670 1.00 55.06 705 PHE A O 1
ATOM 5689 N N . PRO A 1 706 ? 18.833 -54.322 11.719 1.00 58.16 706 PRO A N 1
ATOM 5690 C CA . PRO A 1 706 ? 18.029 -54.665 12.893 1.00 58.16 706 PRO A CA 1
ATOM 5691 C C . PRO A 1 706 ? 18.861 -54.773 14.184 1.00 58.16 706 PRO A C 1
ATOM 5693 O O . PRO A 1 706 ? 19.968 -55.313 14.170 1.00 58.16 706 PRO A O 1
ATOM 5696 N N . THR A 1 707 ? 18.336 -54.311 15.326 1.00 53.69 707 THR A N 1
ATOM 5697 C CA . THR A 1 707 ? 18.978 -54.544 16.634 1.00 53.69 707 THR A CA 1
ATOM 5698 C C . THR A 1 707 ? 18.836 -56.012 17.016 1.00 53.69 707 THR A C 1
ATOM 5700 O O . THR A 1 707 ? 17.728 -56.505 17.221 1.00 53.69 707 THR A O 1
ATOM 5703 N N . LEU A 1 708 ? 19.959 -56.716 17.118 1.00 57.31 708 LEU A N 1
ATOM 5704 C CA . LEU A 1 708 ? 19.981 -58.156 17.358 1.00 57.31 708 LEU A CA 1
ATOM 5705 C C . LEU A 1 708 ? 20.121 -58.464 18.845 1.00 57.31 708 LEU A C 1
ATOM 5707 O O . LEU A 1 708 ? 20.879 -57.819 19.566 1.00 57.31 708 LEU A O 1
ATOM 5711 N N . GLN A 1 709 ? 19.388 -59.479 19.299 1.00 53.03 709 GLN A N 1
ATOM 5712 C CA . GLN A 1 709 ? 19.386 -59.924 20.694 1.00 53.03 709 GLN A CA 1
ATOM 5713 C C . GLN A 1 709 ? 20.446 -61.014 20.976 1.00 53.03 709 GLN A C 1
ATOM 5715 O O . GLN A 1 709 ? 20.607 -61.413 22.127 1.00 53.03 709 GLN A O 1
ATOM 5720 N N . GLN A 1 710 ? 21.178 -61.506 19.960 1.00 56.69 710 GLN A N 1
ATOM 5721 C CA . GLN A 1 710 ? 22.137 -62.621 20.071 1.00 56.69 710 GLN A CA 1
ATOM 5722 C C . GLN A 1 710 ? 23.435 -62.400 19.264 1.00 56.69 710 GLN A C 1
ATOM 5724 O O . GLN A 1 710 ? 23.472 -61.613 18.322 1.00 56.69 710 GLN A O 1
ATOM 5729 N N . LYS A 1 711 ? 24.514 -63.111 19.640 1.00 60.03 711 LYS A N 1
ATOM 5730 C CA . LYS A 1 711 ? 25.811 -63.139 18.932 1.00 60.03 711 LYS A CA 1
ATOM 5731 C C . LYS A 1 711 ? 25.753 -64.105 17.737 1.00 60.03 711 LYS A C 1
ATOM 5733 O O . LYS A 1 711 ? 26.149 -65.260 17.875 1.00 60.03 711 LYS A O 1
ATOM 5738 N N . GLU A 1 712 ? 25.267 -63.655 16.586 1.00 71.44 712 GLU A N 1
ATOM 5739 C CA . GLU A 1 712 ? 25.332 -64.430 15.334 1.00 71.44 712 GLU A CA 1
ATOM 5740 C C . GLU A 1 712 ? 26.585 -64.055 14.516 1.00 71.44 712 GLU A C 1
ATOM 5742 O O . GLU A 1 712 ? 27.215 -63.022 14.756 1.00 71.44 712 GLU A O 1
ATOM 5747 N N . MET A 1 713 ? 26.976 -64.907 13.560 1.00 76.50 713 MET A N 1
ATOM 5748 C CA . MET A 1 713 ? 28.061 -64.611 12.615 1.00 76.50 713 MET A CA 1
ATOM 5749 C C . MET A 1 713 ? 27.495 -63.936 11.363 1.00 76.50 713 MET A C 1
ATOM 5751 O O . MET A 1 713 ? 26.572 -64.462 10.746 1.00 76.50 713 MET A O 1
ATOM 5755 N N . TYR A 1 714 ? 28.085 -62.809 10.961 1.00 79.88 714 TYR A N 1
ATOM 5756 C CA . TYR A 1 714 ? 27.687 -62.063 9.766 1.00 79.88 714 TYR A CA 1
ATOM 5757 C C . TYR A 1 714 ? 28.775 -62.116 8.701 1.00 79.88 714 TYR A C 1
ATOM 5759 O O . TYR A 1 714 ? 29.970 -62.081 8.999 1.00 79.88 714 TYR A O 1
ATOM 5767 N N . ILE A 1 715 ? 28.349 -62.155 7.443 1.00 85.12 715 ILE A N 1
ATOM 5768 C CA . ILE A 1 715 ? 29.239 -61.993 6.297 1.00 85.12 715 ILE A CA 1
ATOM 5769 C C . ILE A 1 715 ? 29.464 -60.492 6.120 1.00 85.12 715 ILE A C 1
ATOM 5771 O O . ILE A 1 715 ? 28.501 -59.753 5.957 1.00 85.12 715 ILE A O 1
ATOM 5775 N N . LYS A 1 716 ? 30.718 -60.031 6.182 1.00 84.94 716 LYS A N 1
ATOM 5776 C CA . LYS A 1 716 ? 31.068 -58.617 5.955 1.00 84.94 716 LYS A CA 1
ATOM 5777 C C . LYS A 1 716 ? 31.178 -58.300 4.470 1.00 84.94 716 LYS A C 1
ATOM 5779 O O . LYS A 1 716 ? 30.647 -57.294 4.011 1.00 84.94 716 LYS A O 1
ATOM 5784 N N . GLU A 1 717 ? 31.869 -59.158 3.734 1.00 89.31 717 GLU A N 1
ATOM 5785 C CA . GLU A 1 717 ? 32.119 -58.978 2.312 1.00 89.31 717 GLU A CA 1
ATOM 5786 C C . GLU A 1 717 ? 32.197 -60.327 1.596 1.00 89.31 717 GLU A C 1
ATOM 5788 O O . GLU A 1 717 ? 32.637 -61.323 2.174 1.00 89.31 717 GLU A O 1
ATOM 5793 N N . LEU A 1 718 ? 31.769 -60.349 0.335 1.00 90.88 718 LEU A N 1
ATOM 5794 C CA . LEU A 1 718 ? 32.004 -61.444 -0.603 1.00 90.88 718 LEU A CA 1
ATOM 5795 C C . LEU A 1 718 ? 32.688 -60.889 -1.846 1.00 90.88 718 LEU A C 1
ATOM 5797 O O . LEU A 1 718 ? 32.319 -59.827 -2.350 1.00 90.88 718 LEU A O 1
ATOM 5801 N N . ILE A 1 719 ? 33.683 -61.623 -2.335 1.00 91.00 719 ILE A N 1
ATOM 5802 C CA . ILE A 1 719 ? 34.476 -61.238 -3.496 1.00 91.00 719 ILE A CA 1
ATOM 5803 C C . ILE A 1 719 ? 34.383 -62.358 -4.527 1.00 91.00 719 ILE A C 1
ATOM 5805 O O . ILE A 1 719 ? 34.828 -63.477 -4.274 1.00 91.00 719 ILE A O 1
ATOM 5809 N N . PHE A 1 720 ? 33.817 -62.046 -5.689 1.00 89.12 720 PHE A N 1
ATOM 5810 C CA . PHE A 1 720 ? 33.733 -62.953 -6.829 1.00 89.12 720 PHE A CA 1
ATOM 5811 C C . PHE A 1 720 ? 34.694 -62.495 -7.919 1.00 89.12 720 PHE A C 1
ATOM 5813 O O . PHE A 1 720 ? 34.755 -61.309 -8.233 1.00 89.12 720 PHE A O 1
ATOM 5820 N N . LYS A 1 721 ? 35.435 -63.440 -8.496 1.00 87.56 721 LYS A N 1
ATOM 5821 C CA . LYS A 1 721 ? 36.386 -63.198 -9.583 1.00 87.56 721 LYS A CA 1
ATOM 5822 C C . LYS A 1 721 ? 35.914 -63.930 -10.839 1.00 87.56 721 LYS A C 1
ATOM 5824 O O . LYS A 1 721 ? 35.597 -65.115 -10.755 1.00 87.56 721 LYS A O 1
ATOM 5829 N N . SER A 1 722 ? 35.834 -63.236 -11.972 1.00 86.25 722 SER A N 1
ATOM 5830 C CA . SER A 1 722 ? 35.384 -63.794 -13.257 1.00 86.25 722 SER A CA 1
ATOM 5831 C C . SER A 1 722 ? 36.079 -63.104 -14.429 1.00 86.25 722 SER A C 1
ATOM 5833 O O . SER A 1 722 ? 36.435 -61.936 -14.328 1.00 86.25 722 SER A O 1
ATOM 5835 N N . ASN A 1 723 ? 36.206 -63.799 -15.558 1.00 83.44 723 ASN A N 1
ATOM 5836 C CA . ASN A 1 723 ? 36.708 -63.222 -16.812 1.00 83.44 723 ASN A CA 1
ATOM 5837 C C . ASN A 1 723 ? 35.578 -62.552 -17.629 1.00 83.44 723 ASN A C 1
ATOM 5839 O O . ASN A 1 723 ? 35.837 -61.929 -18.652 1.00 83.44 723 ASN A O 1
ATOM 5843 N N . ASP A 1 724 ? 34.314 -62.710 -17.213 1.00 81.62 724 ASP A N 1
ATOM 5844 C CA . ASP A 1 724 ? 33.141 -62.146 -17.896 1.00 81.62 724 ASP A CA 1
ATOM 5845 C C . ASP A 1 724 ? 32.779 -60.761 -17.333 1.00 81.62 724 ASP A C 1
ATOM 5847 O O . ASP A 1 724 ? 32.028 -60.635 -16.360 1.00 81.62 724 ASP A O 1
ATOM 5851 N N . GLU A 1 725 ? 33.329 -59.721 -17.963 1.00 81.56 725 GLU A N 1
ATOM 5852 C CA . GLU A 1 725 ? 33.069 -58.313 -17.640 1.00 81.56 725 GLU A CA 1
ATOM 5853 C C . GLU A 1 725 ? 31.591 -57.940 -17.780 1.00 81.56 725 GLU A C 1
ATOM 5855 O O . GLU A 1 725 ? 30.994 -57.322 -16.893 1.00 81.56 725 GLU A O 1
ATOM 5860 N N . LYS A 1 726 ? 30.992 -58.332 -18.911 1.00 84.19 726 LYS A N 1
ATOM 5861 C CA . LYS A 1 726 ? 29.654 -57.892 -19.312 1.00 84.19 726 LYS A CA 1
ATOM 5862 C C . LYS A 1 726 ? 28.615 -58.400 -18.325 1.00 84.19 726 LYS A C 1
ATOM 5864 O O . LYS A 1 726 ? 27.731 -57.642 -17.926 1.00 84.19 726 LYS A O 1
ATOM 5869 N N . HIS A 1 727 ? 28.734 -59.656 -17.889 1.00 85.62 727 HIS A N 1
ATOM 5870 C CA . HIS A 1 727 ? 27.810 -60.224 -16.907 1.00 85.62 727 HIS A CA 1
ATOM 5871 C C . HIS A 1 727 ? 27.909 -59.517 -15.551 1.00 85.62 727 HIS A C 1
ATOM 5873 O O . HIS A 1 727 ? 26.882 -59.145 -14.985 1.00 85.62 727 HIS A O 1
ATOM 5879 N N . LEU A 1 728 ? 29.120 -59.258 -15.040 1.00 85.62 728 LEU A N 1
ATOM 5880 C CA . LEU A 1 728 ? 29.289 -58.567 -13.755 1.00 85.62 728 LEU A CA 1
ATOM 5881 C C . LEU A 1 728 ? 28.760 -57.127 -13.794 1.00 85.62 728 LEU A C 1
ATOM 5883 O O . LEU A 1 728 ? 28.075 -56.709 -12.859 1.00 85.62 728 LEU A O 1
ATOM 5887 N N . GLN A 1 729 ? 28.994 -56.390 -14.883 1.00 85.19 729 GLN A N 1
ATOM 5888 C CA . GLN A 1 729 ? 28.447 -55.041 -15.061 1.00 85.19 729 GLN A CA 1
ATOM 5889 C C . GLN A 1 729 ? 26.910 -55.036 -15.112 1.00 85.19 729 GLN A C 1
ATOM 5891 O O . GLN A 1 729 ? 26.276 -54.197 -14.464 1.00 85.19 729 GLN A O 1
ATOM 5896 N N . ILE A 1 730 ? 26.293 -55.998 -15.814 1.00 88.12 730 ILE A N 1
ATOM 5897 C CA . ILE A 1 730 ? 24.829 -56.152 -15.857 1.00 88.12 730 ILE A CA 1
ATOM 5898 C C . ILE A 1 730 ? 24.271 -56.416 -14.456 1.00 88.12 730 ILE A C 1
ATOM 5900 O O . ILE A 1 730 ? 23.303 -55.767 -14.057 1.00 88.12 730 ILE A O 1
ATOM 5904 N N . ILE A 1 731 ? 24.892 -57.316 -13.688 1.00 88.06 731 ILE A N 1
ATOM 5905 C CA . ILE A 1 731 ? 24.470 -57.621 -12.314 1.00 88.06 731 ILE A CA 1
ATOM 5906 C C . ILE A 1 731 ? 24.583 -56.381 -11.424 1.00 88.06 731 ILE A C 1
ATOM 5908 O O . ILE A 1 731 ? 23.644 -56.075 -10.692 1.00 88.06 731 ILE A O 1
ATOM 5912 N N . VAL A 1 732 ? 25.681 -55.622 -11.513 1.00 87.19 732 VAL A N 1
ATOM 5913 C CA . VAL A 1 732 ? 25.835 -54.376 -10.745 1.00 87.19 732 VAL A CA 1
ATOM 5914 C C . VAL A 1 732 ? 24.717 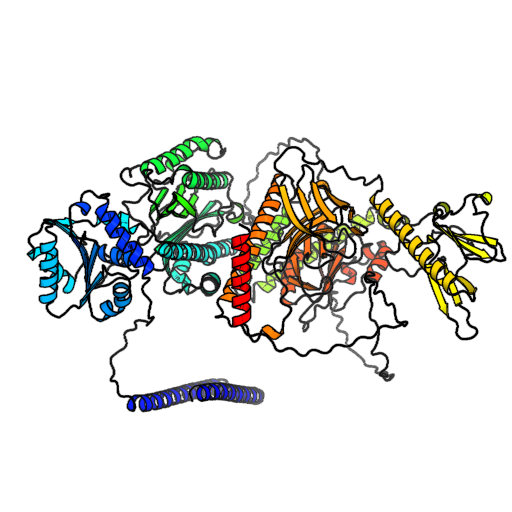-53.388 -11.061 1.00 87.19 732 VAL A C 1
ATOM 5916 O O . VAL A 1 732 ? 24.131 -52.819 -10.139 1.00 87.19 732 VAL A O 1
ATOM 5919 N N . LYS A 1 733 ? 24.382 -53.215 -12.344 1.00 88.19 733 LYS A N 1
ATOM 5920 C CA . LYS A 1 733 ? 23.288 -52.339 -12.775 1.00 88.19 733 LYS A CA 1
ATOM 5921 C C . LYS A 1 733 ? 21.934 -52.814 -12.238 1.00 88.19 733 LYS A C 1
ATOM 5923 O O . LYS A 1 733 ? 21.215 -52.018 -11.640 1.00 88.19 733 LYS A O 1
ATOM 5928 N N . GLN A 1 734 ? 21.622 -54.103 -12.380 1.00 88.31 734 GLN A N 1
ATOM 5929 C CA . GLN A 1 734 ? 20.365 -54.693 -11.906 1.00 88.31 734 GLN A CA 1
ATOM 5930 C C . GLN A 1 734 ? 20.202 -54.580 -10.387 1.00 88.31 734 GLN A C 1
ATOM 5932 O O . GLN A 1 734 ? 19.137 -54.205 -9.909 1.00 88.31 734 GLN A O 1
ATOM 5937 N N . VAL A 1 735 ? 21.257 -54.855 -9.616 1.00 87.75 735 VAL A N 1
ATOM 5938 C CA . VAL A 1 735 ? 21.211 -54.763 -8.150 1.00 87.75 735 VAL A CA 1
ATOM 5939 C C . VAL A 1 735 ? 21.053 -53.313 -7.700 1.00 87.75 735 VAL A C 1
ATOM 5941 O O . VAL A 1 735 ? 20.244 -53.042 -6.816 1.00 87.75 735 VAL A O 1
ATOM 5944 N N . LYS A 1 736 ? 21.775 -52.366 -8.316 1.00 87.56 736 LYS A N 1
ATOM 5945 C CA . LYS A 1 736 ? 21.613 -50.932 -8.021 1.00 87.56 736 LYS A CA 1
ATOM 5946 C C . LYS A 1 736 ? 20.192 -50.448 -8.327 1.00 87.56 736 LYS A C 1
ATOM 5948 O O . LYS A 1 736 ? 19.608 -49.726 -7.519 1.00 87.56 736 LYS A O 1
ATOM 5953 N N . GLU A 1 737 ? 19.617 -50.873 -9.450 1.00 88.06 737 GLU A N 1
ATOM 5954 C CA . GLU A 1 737 ? 18.235 -50.555 -9.817 1.00 88.06 737 GLU A CA 1
ATOM 5955 C C . GLU A 1 737 ? 17.225 -51.164 -8.833 1.00 88.06 737 GLU A C 1
ATOM 5957 O O . GLU A 1 737 ? 16.315 -50.472 -8.377 1.00 88.06 737 GLU A O 1
ATOM 5962 N N . LEU A 1 738 ? 17.425 -52.420 -8.428 1.00 86.50 738 LEU A N 1
ATOM 5963 C CA . LEU A 1 738 ? 16.564 -53.105 -7.465 1.00 86.50 738 LEU A CA 1
ATOM 5964 C C . LEU A 1 738 ? 16.630 -52.455 -6.072 1.00 86.50 738 LEU A C 1
ATOM 5966 O O . LEU A 1 738 ? 15.591 -52.231 -5.456 1.00 86.50 738 LEU A O 1
ATOM 5970 N N . ILE A 1 739 ? 17.820 -52.049 -5.603 1.00 85.06 739 ILE A N 1
ATOM 5971 C CA . ILE A 1 739 ? 17.978 -51.260 -4.365 1.00 85.06 739 ILE A CA 1
ATOM 5972 C C . ILE A 1 739 ? 17.170 -49.957 -4.453 1.00 85.06 739 ILE A C 1
ATOM 5974 O O . ILE A 1 739 ? 16.481 -49.595 -3.498 1.00 85.06 739 ILE A O 1
ATOM 5978 N N . LYS A 1 740 ? 17.223 -49.259 -5.595 1.00 84.44 740 LYS A N 1
ATOM 5979 C CA . LYS A 1 740 ? 16.468 -48.016 -5.819 1.00 84.44 740 LYS A CA 1
ATOM 5980 C C . LYS A 1 740 ? 14.955 -48.255 -5.786 1.00 84.44 740 LYS A C 1
ATOM 5982 O O . LYS A 1 740 ? 14.243 -47.482 -5.151 1.00 84.44 740 LYS A O 1
ATOM 5987 N N . GLN A 1 741 ? 14.473 -49.328 -6.415 1.00 84.56 741 GLN A N 1
ATOM 5988 C CA . GLN A 1 741 ? 13.051 -49.694 -6.423 1.00 84.56 741 GLN A CA 1
ATOM 5989 C C . GLN A 1 741 ? 12.532 -50.039 -5.020 1.00 84.56 741 GLN A C 1
ATOM 5991 O O . GLN A 1 741 ? 11.482 -49.534 -4.623 1.00 84.56 741 GLN A O 1
ATOM 5996 N N . VAL A 1 742 ? 13.280 -50.835 -4.249 1.00 83.31 742 VAL A N 1
ATOM 5997 C CA . VAL A 1 742 ? 12.913 -51.193 -2.867 1.00 83.31 742 VAL A CA 1
ATOM 5998 C C . VAL A 1 742 ? 12.869 -49.948 -1.981 1.00 83.31 742 VAL A C 1
ATOM 6000 O O . VAL A 1 742 ? 11.871 -49.719 -1.301 1.00 83.31 742 VAL A O 1
ATOM 6003 N N . LYS A 1 743 ? 13.891 -49.082 -2.057 1.00 79.62 743 LYS A N 1
ATOM 6004 C CA . LYS A 1 743 ? 13.899 -47.802 -1.329 1.00 79.62 743 LYS A CA 1
ATOM 6005 C C . LYS A 1 743 ? 12.692 -46.928 -1.698 1.00 79.62 743 LYS A C 1
ATOM 6007 O O . LYS A 1 743 ? 12.068 -46.350 -0.815 1.00 79.62 743 LYS A O 1
ATOM 6012 N N . GLN A 1 744 ? 12.335 -46.844 -2.982 1.00 80.38 744 GLN A N 1
ATOM 6013 C CA . GLN A 1 744 ? 11.189 -46.045 -3.429 1.00 80.38 744 GLN A CA 1
ATOM 6014 C C . GLN A 1 744 ? 9.857 -46.594 -2.891 1.00 80.38 744 GLN A C 1
ATOM 6016 O O . GLN A 1 744 ? 9.042 -45.834 -2.370 1.00 80.38 744 GLN A O 1
ATOM 6021 N N . LYS A 1 745 ? 9.655 -47.911 -2.972 1.00 81.50 745 LYS A N 1
ATOM 6022 C CA . LYS A 1 745 ? 8.449 -48.590 -2.480 1.00 81.50 745 LYS A CA 1
ATOM 6023 C C . LYS A 1 745 ? 8.249 -48.397 -0.974 1.00 81.50 745 LYS A C 1
ATOM 6025 O O . LYS A 1 745 ? 7.119 -48.252 -0.519 1.00 81.50 745 LYS A O 1
ATOM 6030 N N . GLU A 1 746 ? 9.334 -48.347 -0.206 1.00 75.69 746 GLU A N 1
ATOM 6031 C CA . GLU A 1 746 ? 9.292 -48.061 1.233 1.00 75.69 746 GLU A CA 1
ATOM 6032 C C . GLU A 1 746 ? 8.903 -46.612 1.536 1.00 75.69 746 GLU A C 1
ATOM 6034 O O . GLU A 1 746 ? 8.069 -46.376 2.408 1.00 75.69 746 GLU A O 1
ATOM 6039 N N . VAL A 1 747 ? 9.445 -45.646 0.790 1.00 77.44 747 VAL A N 1
ATOM 6040 C CA . VAL A 1 747 ? 9.060 -44.232 0.927 1.00 77.44 747 VAL A CA 1
ATOM 6041 C C . VAL A 1 747 ? 7.576 -44.037 0.598 1.00 77.44 747 VAL A C 1
ATOM 6043 O O . VAL A 1 747 ? 6.870 -43.334 1.321 1.00 77.44 747 VAL A O 1
ATOM 6046 N N . GLU A 1 748 ? 7.080 -44.691 -0.454 1.00 78.88 748 GLU A N 1
ATOM 6047 C CA . GLU A 1 748 ? 5.659 -44.665 -0.818 1.00 78.88 748 GLU A CA 1
ATOM 6048 C C . GLU A 1 748 ? 4.775 -45.322 0.253 1.00 78.88 748 GLU A C 1
ATOM 6050 O O . GLU A 1 748 ? 3.691 -44.815 0.542 1.00 78.88 748 GLU A O 1
ATOM 6055 N N . ALA A 1 749 ? 5.222 -46.421 0.868 1.00 76.06 749 ALA A N 1
ATOM 6056 C CA . ALA A 1 749 ? 4.493 -47.081 1.950 1.00 76.06 749 ALA A CA 1
ATOM 6057 C C . ALA A 1 749 ? 4.434 -46.229 3.230 1.00 76.06 749 ALA A C 1
ATOM 6059 O O . ALA A 1 749 ? 3.393 -46.194 3.882 1.00 76.06 749 ALA A O 1
ATOM 6060 N N . ASP A 1 750 ? 5.513 -45.516 3.562 1.00 71.75 750 ASP A N 1
ATOM 6061 C CA . ASP A 1 750 ? 5.585 -44.620 4.723 1.00 71.75 750 ASP A CA 1
ATOM 6062 C C . ASP A 1 750 ? 4.665 -43.397 4.568 1.00 71.75 750 ASP A C 1
ATOM 6064 O O . ASP A 1 750 ? 3.973 -43.005 5.507 1.00 71.75 750 ASP A O 1
ATOM 6068 N N . VAL A 1 751 ? 4.582 -42.819 3.363 1.00 70.94 751 VAL A N 1
ATOM 6069 C CA . VAL A 1 751 ? 3.638 -41.718 3.087 1.00 70.94 751 VAL A CA 1
ATOM 6070 C C . VAL A 1 751 ? 2.184 -42.205 3.076 1.00 70.94 751 VAL A C 1
ATOM 6072 O O . VAL A 1 751 ? 1.296 -41.488 3.534 1.00 70.94 751 VAL A O 1
ATOM 6075 N N . ASN A 1 752 ? 1.934 -43.427 2.598 1.00 67.69 752 ASN A N 1
ATOM 6076 C CA . ASN A 1 752 ? 0.598 -44.026 2.527 1.00 67.69 752 ASN A CA 1
ATOM 6077 C C . ASN A 1 752 ? 0.179 -44.781 3.807 1.00 67.69 752 ASN A C 1
ATOM 6079 O O . ASN A 1 752 ? -0.780 -45.558 3.758 1.00 67.69 752 ASN A O 1
ATOM 6083 N N . ASP A 1 753 ? 0.863 -44.582 4.943 1.00 71.06 753 ASP A N 1
ATOM 6084 C CA . ASP A 1 753 ? 0.492 -45.219 6.213 1.00 71.06 753 ASP A CA 1
ATOM 6085 C C . ASP A 1 753 ? -0.987 -44.908 6.538 1.00 71.06 753 ASP A C 1
ATOM 6087 O O . ASP A 1 753 ? -1.366 -43.733 6.620 1.00 71.06 753 ASP A O 1
ATOM 6091 N N . PRO A 1 754 ? -1.851 -45.924 6.751 1.00 54.84 754 PRO A N 1
ATOM 6092 C CA . PRO A 1 754 ? -3.271 -45.731 7.049 1.00 54.84 754 PRO A CA 1
ATOM 6093 C C . PRO A 1 754 ? -3.546 -44.848 8.275 1.00 54.84 754 PRO A C 1
ATOM 6095 O O . PRO A 1 754 ? -4.649 -44.315 8.392 1.00 54.84 754 PRO A O 1
ATOM 6098 N N . LYS A 1 755 ? -2.572 -44.640 9.174 1.00 56.47 755 LYS A N 1
ATOM 6099 C CA . LYS A 1 755 ? -2.685 -43.660 10.272 1.00 56.47 755 LYS A CA 1
ATOM 6100 C C . LYS A 1 755 ? -2.739 -42.199 9.803 1.00 56.47 755 LYS A C 1
ATOM 6102 O O . LYS A 1 755 ? -3.192 -41.350 10.565 1.00 56.47 755 LYS A O 1
ATOM 6107 N N . HIS A 1 756 ? -2.299 -41.915 8.577 1.00 55.69 756 HIS A N 1
ATOM 6108 C CA . HIS A 1 756 ? -2.167 -40.575 7.997 1.00 55.69 756 HIS A CA 1
ATOM 6109 C C . HIS A 1 756 ? -2.951 -40.402 6.683 1.00 55.69 756 HIS A C 1
ATOM 6111 O O . HIS A 1 756 ? -2.687 -39.454 5.941 1.00 55.69 756 HIS A O 1
ATOM 6117 N N . ALA A 1 757 ? -3.903 -41.298 6.390 1.00 58.31 757 ALA A N 1
ATOM 6118 C CA . ALA A 1 757 ? -4.663 -41.297 5.142 1.00 58.31 757 ALA A CA 1
ATOM 6119 C C . ALA A 1 757 ? -5.329 -39.932 4.871 1.00 58.31 757 ALA A C 1
ATOM 6121 O O . ALA A 1 757 ? -6.090 -39.423 5.692 1.00 58.31 757 ALA A O 1
ATOM 6122 N N . GLN A 1 758 ? -5.019 -39.348 3.712 1.00 63.91 758 GLN A N 1
ATOM 6123 C CA . GLN A 1 758 ? -5.544 -38.058 3.268 1.00 63.91 758 GLN A CA 1
ATOM 6124 C C . GLN A 1 758 ? -7.029 -38.176 2.888 1.00 63.91 758 GLN A C 1
ATOM 6126 O O . GLN A 1 758 ? -7.433 -39.126 2.207 1.00 63.91 758 GLN A O 1
ATOM 6131 N N . ASP A 1 759 ? -7.837 -37.184 3.270 1.00 71.81 759 ASP A N 1
ATOM 6132 C CA . ASP A 1 759 ? -9.190 -37.049 2.734 1.00 71.81 759 ASP A CA 1
ATOM 6133 C C . ASP A 1 759 ? -9.140 -36.774 1.224 1.00 71.81 759 ASP A C 1
ATOM 6135 O O . ASP A 1 759 ? -8.227 -36.146 0.691 1.00 71.81 759 ASP A O 1
ATOM 6139 N N . LYS A 1 760 ? -10.130 -37.260 0.477 1.00 80.75 760 LYS A N 1
ATOM 6140 C CA . LYS A 1 760 ? -10.137 -37.045 -0.974 1.00 80.75 760 LYS A CA 1
ATOM 6141 C C . LYS A 1 760 ? -10.562 -35.616 -1.302 1.00 80.75 760 LYS A C 1
ATOM 6143 O O . LYS A 1 760 ? -11.554 -35.108 -0.776 1.00 80.75 760 LYS A O 1
ATOM 6148 N N . LEU A 1 761 ? -9.850 -34.995 -2.239 1.00 85.12 761 LEU A N 1
ATOM 6149 C CA . LEU A 1 761 ? -10.201 -33.682 -2.767 1.00 85.12 761 LEU A CA 1
ATOM 6150 C C . LEU A 1 761 ? -11.588 -33.716 -3.436 1.00 85.12 761 LEU A C 1
ATOM 6152 O O . LEU A 1 761 ? -11.861 -34.521 -4.332 1.00 85.12 761 LEU A O 1
ATOM 6156 N N . ILE A 1 762 ? -12.473 -32.821 -3.005 1.00 84.38 762 ILE A N 1
ATOM 6157 C CA . ILE A 1 762 ? -13.836 -32.682 -3.510 1.00 84.38 762 ILE A CA 1
ATOM 6158 C C . ILE A 1 762 ? -13.803 -31.732 -4.701 1.00 84.38 762 ILE A C 1
ATOM 6160 O O . ILE A 1 762 ? -13.802 -30.508 -4.565 1.00 84.38 762 ILE A O 1
ATOM 6164 N N . LEU A 1 763 ? -13.796 -32.322 -5.894 1.00 83.12 763 LEU A N 1
ATOM 6165 C CA . LEU A 1 763 ? -13.790 -31.573 -7.144 1.00 83.12 763 LEU A CA 1
ATOM 6166 C C . LEU A 1 763 ? -15.065 -30.746 -7.295 1.00 83.12 763 LEU A C 1
ATOM 6168 O O . LEU A 1 763 ? -16.179 -31.278 -7.322 1.00 83.12 763 LEU A O 1
ATOM 6172 N N . ASN A 1 764 ? -14.885 -29.443 -7.487 1.00 77.00 764 ASN A N 1
ATOM 6173 C CA . ASN A 1 764 ? -15.988 -28.548 -7.789 1.00 77.00 764 ASN A CA 1
ATOM 6174 C C . ASN A 1 764 ? -16.477 -28.777 -9.233 1.00 77.00 764 ASN A C 1
ATOM 6176 O O . ASN A 1 764 ? -15.881 -28.301 -10.200 1.00 77.00 764 ASN A O 1
ATOM 6180 N N . LYS A 1 765 ? -17.560 -29.550 -9.382 1.00 68.00 765 LYS A N 1
ATOM 6181 C CA . LYS A 1 765 ? -18.176 -29.871 -10.683 1.00 68.00 765 LYS A CA 1
ATOM 6182 C C . LYS A 1 765 ? -19.220 -28.843 -11.141 1.00 68.00 765 LYS A C 1
ATOM 6184 O O . LYS A 1 765 ? -19.627 -28.905 -12.297 1.00 68.00 765 LYS A O 1
ATOM 6189 N N . SER A 1 766 ? -19.644 -27.918 -10.274 1.00 55.16 766 SER A N 1
ATOM 6190 C CA . SER A 1 766 ? -20.757 -26.993 -10.539 1.00 55.16 766 SER A CA 1
ATOM 6191 C C . SER A 1 766 ? -20.404 -25.563 -10.113 1.00 55.16 766 SER A C 1
ATOM 6193 O O . SER A 1 766 ? -20.689 -25.154 -8.993 1.00 55.16 766 SER A O 1
ATOM 6195 N N . GLY A 1 767 ? -19.777 -24.799 -11.015 1.00 58.03 767 GLY A N 1
ATOM 6196 C CA . GLY A 1 767 ? -19.441 -23.385 -10.811 1.00 58.03 767 GLY A CA 1
ATOM 6197 C C . GLY A 1 767 ? -18.412 -22.847 -11.815 1.00 58.03 767 GLY A C 1
ATOM 6198 O O . GLY A 1 767 ? -17.815 -23.609 -12.580 1.00 58.03 767 GLY A O 1
ATOM 6199 N N . ARG A 1 768 ? -18.193 -21.523 -11.812 1.00 67.75 768 ARG A N 1
ATOM 6200 C CA . ARG A 1 768 ? -17.074 -20.872 -12.520 1.00 67.75 768 ARG A CA 1
ATOM 6201 C C . ARG A 1 768 ? -15.768 -21.356 -11.879 1.00 67.75 768 ARG A C 1
ATOM 6203 O O . ARG A 1 768 ? -15.537 -21.086 -10.707 1.00 67.75 768 ARG A O 1
ATOM 6210 N N . ARG A 1 769 ? -14.942 -22.095 -12.626 1.00 72.44 769 ARG A N 1
ATOM 6211 C CA . ARG A 1 769 ? -13.663 -22.618 -12.118 1.00 72.44 769 ARG A CA 1
ATOM 6212 C C . ARG A 1 769 ? -12.663 -21.481 -11.951 1.00 72.44 769 ARG A C 1
ATOM 6214 O O . ARG A 1 769 ? -12.430 -20.725 -12.895 1.00 72.44 769 ARG A O 1
ATOM 6221 N N . ILE A 1 770 ? -12.089 -21.382 -10.761 1.00 85.25 770 ILE A N 1
ATOM 6222 C CA . ILE A 1 770 ? -11.036 -20.424 -10.435 1.00 85.25 770 ILE A CA 1
ATOM 6223 C C . ILE A 1 770 ? -9.717 -21.131 -10.717 1.00 85.25 770 ILE A C 1
ATOM 6225 O O . ILE A 1 770 ? -9.427 -22.168 -10.121 1.00 85.25 770 ILE A O 1
ATOM 6229 N N . ILE A 1 771 ? -8.976 -20.614 -11.693 1.00 90.25 771 ILE A N 1
ATOM 6230 C CA . ILE A 1 771 ? -7.791 -21.270 -12.242 1.00 90.25 771 ILE A CA 1
ATOM 6231 C C . ILE A 1 771 ? -6.649 -20.275 -12.382 1.00 90.25 771 ILE A C 1
ATOM 6233 O O . ILE A 1 771 ? -6.855 -19.144 -12.827 1.00 90.25 771 ILE A O 1
ATOM 6237 N N . LEU A 1 772 ? -5.449 -20.736 -12.060 1.00 91.81 772 LEU A N 1
ATOM 6238 C CA . LEU A 1 772 ? -4.198 -20.042 -12.319 1.00 91.81 772 LEU A CA 1
ATOM 6239 C C . LEU A 1 772 ? -3.390 -20.883 -13.312 1.00 91.81 772 LEU A C 1
ATOM 6241 O O . LEU A 1 772 ? -3.190 -22.080 -13.105 1.00 91.81 772 LEU A O 1
ATOM 6245 N N . ARG A 1 773 ? -3.024 -20.285 -14.448 1.00 90.62 773 ARG A N 1
ATOM 6246 C CA . ARG A 1 773 ? -2.382 -20.974 -15.578 1.00 90.62 773 ARG A CA 1
ATOM 6247 C C . ARG A 1 773 ? -0.894 -20.655 -15.646 1.00 90.62 773 ARG A C 1
ATOM 6249 O O . ARG A 1 773 ? -0.444 -19.719 -14.996 1.00 90.62 773 ARG A O 1
ATOM 6256 N N . ASP A 1 774 ? -0.187 -21.427 -16.467 1.00 89.00 774 ASP A N 1
ATOM 6257 C CA . ASP A 1 774 ? 1.220 -21.213 -16.817 1.00 89.00 774 ASP A CA 1
ATOM 6258 C C . ASP A 1 774 ? 2.150 -21.247 -15.596 1.00 89.00 774 ASP A C 1
ATOM 6260 O O . ASP A 1 774 ? 3.095 -20.475 -15.469 1.00 89.00 774 ASP A O 1
ATOM 6264 N N . LEU A 1 775 ? 1.866 -22.183 -14.685 1.00 91.62 775 LEU A N 1
ATOM 6265 C CA . LEU A 1 775 ? 2.609 -22.371 -13.445 1.00 91.62 775 LEU A CA 1
ATOM 6266 C C . LEU A 1 775 ? 3.573 -23.545 -13.550 1.00 91.62 775 LEU A C 1
ATOM 6268 O O . LEU A 1 775 ? 3.195 -24.641 -13.971 1.00 91.62 775 LEU A O 1
ATOM 6272 N N . MET A 1 776 ? 4.788 -23.339 -13.065 1.00 91.38 776 MET A N 1
ATOM 6273 C CA . MET A 1 776 ? 5.760 -24.386 -12.773 1.00 91.38 776 MET A CA 1
ATOM 6274 C C . MET A 1 776 ? 5.641 -24.822 -11.307 1.00 91.38 776 MET A C 1
ATOM 6276 O O . MET A 1 776 ? 5.155 -24.064 -10.467 1.00 91.38 776 MET A O 1
ATOM 6280 N N . THR A 1 777 ? 6.106 -26.031 -10.990 1.00 91.44 777 THR A N 1
ATOM 6281 C CA . THR A 1 777 ? 6.081 -26.596 -9.628 1.00 91.44 777 THR A CA 1
ATOM 6282 C C . THR A 1 777 ? 7.471 -26.878 -9.095 1.00 91.44 777 THR A C 1
ATOM 6284 O O . THR A 1 777 ? 8.293 -27.429 -9.822 1.00 91.44 777 THR A O 1
ATOM 6287 N N . ARG A 1 778 ? 7.703 -26.623 -7.807 1.00 90.06 778 ARG A N 1
ATOM 6288 C CA . ARG A 1 778 ? 8.836 -27.187 -7.061 1.00 90.06 778 ARG A CA 1
ATOM 6289 C C . ARG A 1 778 ? 8.307 -27.970 -5.849 1.00 90.06 778 ARG A C 1
ATOM 6291 O O . ARG A 1 778 ? 7.492 -27.418 -5.115 1.00 90.06 778 ARG A O 1
ATOM 6298 N N . PRO A 1 779 ? 8.727 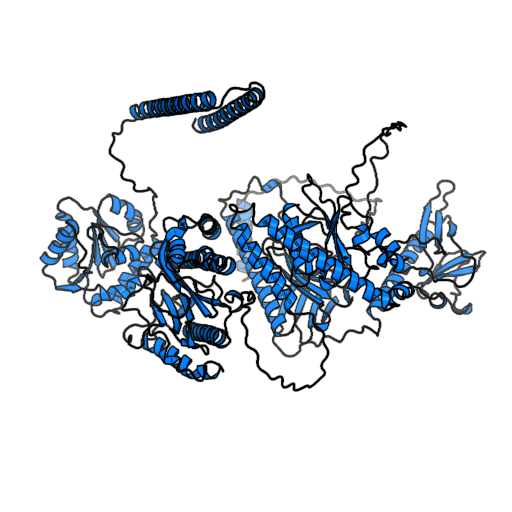-29.232 -5.640 1.00 88.38 779 PRO A N 1
ATOM 6299 C CA . PRO A 1 779 ? 9.566 -30.033 -6.536 1.00 88.38 779 PRO A CA 1
ATOM 6300 C C . PRO A 1 779 ? 8.857 -30.353 -7.868 1.00 88.38 779 PRO A C 1
ATOM 6302 O O . PRO A 1 779 ? 7.634 -30.289 -7.974 1.00 88.38 779 PRO A O 1
ATOM 6305 N N . ASN A 1 780 ? 9.637 -30.683 -8.902 1.00 86.00 780 ASN A N 1
ATOM 6306 C CA . ASN A 1 780 ? 9.097 -31.042 -10.216 1.00 86.00 780 ASN A CA 1
ATOM 6307 C C . ASN A 1 780 ? 8.357 -32.387 -10.158 1.00 86.00 780 ASN A C 1
ATOM 6309 O O . ASN A 1 780 ? 8.872 -33.357 -9.601 1.00 86.00 780 ASN A O 1
ATOM 6313 N N . ILE A 1 781 ? 7.194 -32.456 -10.809 1.00 81.00 781 ILE A N 1
ATOM 6314 C CA . ILE A 1 781 ? 6.414 -33.694 -10.965 1.00 81.00 781 ILE A CA 1
ATOM 6315 C C . ILE A 1 781 ? 7.169 -34.710 -11.829 1.00 81.00 781 ILE A C 1
ATOM 6317 O O . ILE A 1 781 ? 7.326 -35.871 -11.458 1.00 81.00 781 ILE A O 1
ATOM 6321 N N . PHE A 1 782 ? 7.692 -34.251 -12.967 1.00 76.75 782 PHE A N 1
ATOM 6322 C CA . PHE A 1 782 ? 8.433 -35.083 -13.905 1.00 76.75 782 PHE A CA 1
ATOM 6323 C C . PHE A 1 782 ? 9.936 -34.846 -13.755 1.00 76.75 782 PHE A C 1
ATOM 6325 O O . PHE A 1 782 ? 10.407 -33.709 -13.697 1.00 76.75 782 PHE A O 1
ATOM 6332 N N . THR A 1 783 ? 10.707 -35.930 -13.714 1.00 69.38 783 THR A N 1
ATOM 6333 C CA . THR A 1 783 ? 12.169 -35.874 -13.614 1.00 69.38 783 THR A CA 1
ATOM 6334 C C . THR A 1 783 ? 12.765 -35.193 -14.856 1.00 69.38 783 THR A C 1
ATOM 6336 O O . THR A 1 783 ? 12.433 -35.560 -15.983 1.00 69.38 783 THR A O 1
ATOM 6339 N N . GLY A 1 784 ? 13.630 -34.192 -14.657 1.00 64.06 784 GLY A N 1
ATOM 6340 C CA . GLY A 1 784 ? 14.443 -33.575 -15.716 1.00 64.06 784 GLY A CA 1
ATOM 6341 C C . GLY A 1 784 ? 13.750 -32.566 -16.646 1.00 64.06 784 GLY A C 1
ATOM 6342 O O . GLY A 1 784 ? 14.394 -32.083 -17.572 1.00 64.06 784 GLY A O 1
ATOM 6343 N N . ARG A 1 785 ? 12.460 -32.223 -16.461 1.00 68.50 785 ARG A N 1
ATOM 6344 C CA . ARG A 1 785 ? 11.785 -31.199 -17.293 1.00 68.50 785 ARG A CA 1
ATOM 6345 C C . ARG A 1 785 ? 10.842 -30.297 -16.500 1.00 68.50 785 ARG A C 1
ATOM 6347 O O . ARG A 1 785 ? 9.935 -30.782 -15.829 1.00 68.50 785 ARG A O 1
ATOM 6354 N N . LYS A 1 786 ? 11.002 -28.979 -16.676 1.00 75.62 786 LYS A N 1
ATOM 6355 C CA . LYS A 1 786 ? 10.014 -27.970 -16.265 1.00 75.62 786 LYS A CA 1
ATOM 6356 C C . LYS A 1 786 ? 8.793 -28.088 -17.178 1.00 75.62 786 LYS A C 1
ATOM 6358 O O . LYS A 1 786 ? 8.912 -27.946 -18.394 1.00 75.62 786 LYS A O 1
ATOM 6363 N N . ILE A 1 787 ? 7.629 -28.372 -16.606 1.00 83.88 787 ILE A N 1
ATOM 6364 C CA . ILE A 1 787 ? 6.365 -28.463 -17.342 1.00 83.88 787 ILE A CA 1
ATOM 6365 C C . ILE A 1 787 ? 5.410 -27.432 -16.764 1.00 83.88 787 ILE A C 1
ATOM 6367 O O . ILE A 1 787 ? 5.304 -27.285 -15.548 1.00 83.88 787 ILE A O 1
ATOM 6371 N N . LEU A 1 788 ? 4.736 -26.713 -17.657 1.00 88.06 788 LEU A N 1
ATOM 6372 C CA . LEU A 1 788 ? 3.697 -25.767 -17.292 1.00 88.06 788 LEU A CA 1
ATOM 6373 C C . LEU A 1 788 ? 2.401 -26.523 -17.009 1.00 88.06 788 LEU A C 1
ATOM 6375 O O . LEU A 1 788 ? 1.993 -27.408 -17.765 1.00 88.06 788 LEU A O 1
ATOM 6379 N N . GLY A 1 789 ? 1.748 -26.146 -15.923 1.00 90.56 789 GLY A N 1
ATOM 6380 C CA . GLY A 1 789 ? 0.478 -26.707 -15.500 1.00 90.56 789 GLY A CA 1
ATOM 6381 C C . GLY A 1 789 ? -0.467 -25.633 -14.994 1.00 90.56 789 GLY A C 1
ATOM 6382 O O . GLY A 1 789 ? -0.194 -24.430 -15.054 1.00 90.56 789 GLY A O 1
ATOM 6383 N N . THR A 1 790 ? -1.618 -26.089 -14.521 1.00 92.06 790 THR A N 1
ATOM 6384 C CA . THR A 1 790 ? -2.711 -25.232 -14.066 1.00 92.06 790 THR A CA 1
ATOM 6385 C C . THR A 1 790 ? -3.106 -25.594 -12.646 1.00 92.06 790 THR A C 1
ATOM 6387 O O . THR A 1 790 ? -3.342 -26.766 -12.357 1.00 92.06 790 THR A O 1
ATOM 6390 N N . LEU A 1 791 ? -3.203 -24.590 -11.778 1.00 93.69 791 LEU A N 1
ATOM 6391 C CA . LEU A 1 791 ? -3.686 -24.724 -10.409 1.00 93.69 791 LEU A CA 1
ATOM 6392 C C . LEU A 1 791 ? -5.177 -24.374 -10.367 1.00 93.69 791 LEU A C 1
ATOM 6394 O O . LEU A 1 791 ? -5.565 -23.246 -10.672 1.00 93.69 791 LEU A O 1
ATOM 6398 N N . GLU A 1 792 ? -6.011 -25.347 -10.018 1.00 91.75 792 GLU A N 1
ATOM 6399 C CA . GLU A 1 792 ? -7.459 -25.206 -9.881 1.00 91.75 792 GLU A CA 1
ATOM 6400 C C . GLU A 1 792 ? -7.862 -25.176 -8.402 1.00 91.75 792 GLU A C 1
ATOM 6402 O O . GLU A 1 792 ? -7.422 -26.004 -7.601 1.00 91.75 792 GLU A O 1
ATOM 6407 N N . LEU A 1 793 ? -8.734 -24.232 -8.044 1.00 90.38 793 LEU A N 1
ATOM 6408 C CA . LEU A 1 793 ? -9.296 -24.115 -6.701 1.00 90.38 793 LEU A CA 1
ATOM 6409 C C . LEU A 1 793 ? -10.600 -24.919 -6.580 1.00 90.38 793 LEU A C 1
ATOM 6411 O O . LEU A 1 793 ? -11.514 -24.799 -7.406 1.00 90.38 793 LEU A O 1
ATOM 6415 N N . HIS A 1 794 ? -10.704 -25.723 -5.525 1.00 89.94 794 HIS A N 1
ATOM 6416 C CA . HIS A 1 794 ? -11.845 -26.585 -5.224 1.00 89.94 794 HIS A CA 1
ATOM 6417 C C . HIS A 1 794 ? -12.397 -26.325 -3.811 1.00 89.94 794 HIS A C 1
ATOM 6419 O O . HIS A 1 794 ? -11.923 -25.451 -3.093 1.00 89.94 794 HIS A O 1
ATOM 6425 N N . SER A 1 795 ? -13.451 -27.049 -3.415 1.00 86.25 795 SER A N 1
ATOM 6426 C CA . SER A 1 795 ? -14.204 -26.757 -2.184 1.00 86.25 795 SER A CA 1
ATOM 6427 C C . SER A 1 795 ? -13.413 -26.991 -0.895 1.00 86.25 795 SER A C 1
ATOM 6429 O O . SER A 1 795 ? -13.629 -26.278 0.077 1.00 86.25 795 SER A O 1
ATOM 6431 N N . ASN A 1 796 ? -12.526 -27.988 -0.874 1.00 88.56 796 ASN A N 1
ATOM 6432 C CA . ASN A 1 796 ? -11.718 -28.355 0.295 1.00 88.56 796 ASN A CA 1
ATOM 6433 C C . ASN A 1 796 ? -10.205 -28.365 0.011 1.00 88.56 796 ASN A C 1
ATOM 6435 O O . ASN A 1 796 ? -9.436 -28.883 0.819 1.00 88.56 796 ASN A O 1
ATOM 6439 N N . GLY A 1 797 ? -9.768 -27.821 -1.127 1.00 90.44 797 GLY A N 1
ATOM 6440 C CA . GLY A 1 797 ? -8.354 -27.795 -1.482 1.00 90.44 797 GLY A CA 1
ATOM 6441 C C . GLY A 1 797 ? -8.067 -27.283 -2.889 1.00 90.44 797 GLY A C 1
ATOM 6442 O O . GLY A 1 797 ? -8.916 -26.689 -3.554 1.00 90.44 797 GLY A O 1
ATOM 6443 N N . LEU A 1 798 ? -6.852 -27.556 -3.344 1.00 92.25 798 LEU A N 1
ATOM 6444 C CA . LEU A 1 798 ? -6.279 -27.170 -4.624 1.00 92.25 798 LEU A CA 1
ATOM 6445 C C . LEU A 1 798 ? -5.876 -28.423 -5.400 1.00 92.25 798 LEU A C 1
ATOM 6447 O O . LEU A 1 798 ? -5.385 -29.390 -4.817 1.00 92.25 798 LEU A O 1
ATOM 6451 N N . ARG A 1 799 ? -6.036 -28.383 -6.722 1.00 91.94 799 ARG A N 1
ATOM 6452 C CA . ARG A 1 799 ? -5.481 -29.384 -7.633 1.00 91.94 799 ARG A CA 1
ATOM 6453 C C . ARG A 1 799 ? -4.575 -28.705 -8.633 1.00 91.94 799 ARG A C 1
ATOM 6455 O O . ARG A 1 799 ? -5.031 -27.889 -9.427 1.00 91.94 799 ARG A O 1
ATOM 6462 N N . TYR A 1 800 ? -3.311 -29.088 -8.647 1.00 92.94 800 TYR A N 1
ATOM 6463 C CA . TYR A 1 800 ? -2.433 -28.763 -9.757 1.00 92.94 800 TYR A CA 1
ATOM 6464 C C . TYR A 1 800 ? -2.462 -29.892 -10.778 1.00 92.94 800 TYR A C 1
ATOM 6466 O O . TYR A 1 800 ? -2.325 -31.055 -10.413 1.00 92.94 800 TYR A O 1
ATOM 6474 N N . SER A 1 801 ? -2.636 -29.565 -12.054 1.00 90.25 801 SER A N 1
ATOM 6475 C CA . SER A 1 801 ? -2.582 -30.529 -13.153 1.00 90.25 801 SER A CA 1
ATOM 6476 C C . SER A 1 801 ? -1.525 -30.131 -14.171 1.00 90.25 801 SER A C 1
ATOM 6478 O O . SER A 1 801 ? -1.592 -29.034 -14.730 1.00 90.25 801 SER A O 1
ATOM 6480 N N . ALA A 1 802 ? -0.603 -31.048 -14.459 1.00 88.06 802 ALA A N 1
ATOM 6481 C CA . ALA A 1 802 ? 0.382 -30.912 -15.525 1.00 88.06 802 ALA A CA 1
ATOM 6482 C C . ALA A 1 802 ? 0.243 -32.063 -16.523 1.00 88.06 802 ALA A C 1
ATOM 6484 O O . ALA A 1 802 ? 0.044 -33.218 -16.143 1.00 88.06 802 ALA A O 1
ATOM 6485 N N . ASN A 1 803 ? 0.355 -31.742 -17.811 1.00 83.19 803 ASN A N 1
ATOM 6486 C CA . ASN A 1 803 ? 0.281 -32.720 -18.892 1.00 83.19 803 ASN A CA 1
ATOM 6487 C C . ASN A 1 803 ? 1.647 -32.846 -19.568 1.00 83.19 803 ASN A C 1
ATOM 6489 O O . ASN A 1 803 ? 2.203 -31.858 -20.046 1.00 83.19 803 ASN A O 1
ATOM 6493 N N . SER A 1 804 ? 2.162 -34.072 -19.641 1.00 77.25 804 SER A N 1
ATOM 6494 C CA . SER A 1 804 ? 3.380 -34.398 -20.376 1.00 77.25 804 SER A CA 1
ATOM 6495 C C . SER A 1 804 ? 3.135 -35.598 -21.278 1.00 77.25 804 SER A C 1
ATOM 6497 O O . SER A 1 804 ? 2.822 -36.689 -20.806 1.00 77.25 804 SER A O 1
ATOM 6499 N N . ARG A 1 805 ? 3.276 -35.405 -22.598 1.00 72.19 805 ARG A N 1
ATOM 6500 C CA . ARG A 1 805 ? 3.177 -36.469 -23.621 1.00 72.19 805 ARG A CA 1
ATOM 6501 C C . ARG A 1 805 ? 1.927 -37.365 -23.488 1.00 72.19 805 ARG A C 1
ATOM 6503 O O . ARG A 1 805 ? 1.988 -38.553 -23.785 1.00 72.19 805 ARG A O 1
ATOM 6510 N N . GLY A 1 806 ? 0.792 -36.799 -23.068 1.00 68.31 806 GLY A N 1
ATOM 6511 C CA . GLY A 1 806 ? -0.485 -37.513 -22.952 1.00 68.31 806 GLY A CA 1
ATOM 6512 C C . GLY A 1 806 ? -0.742 -38.177 -21.596 1.00 68.31 806 GLY A C 1
ATOM 6513 O O . GLY A 1 806 ? -1.841 -38.690 -21.398 1.00 68.31 806 GLY A O 1
ATOM 6514 N N . ASN A 1 807 ? 0.208 -38.128 -20.655 1.00 76.88 807 ASN A N 1
ATOM 6515 C CA . ASN A 1 807 ? -0.029 -38.492 -19.260 1.00 76.88 807 ASN A CA 1
ATOM 6516 C C . ASN A 1 807 ? -0.296 -37.223 -18.436 1.00 76.88 807 ASN A C 1
ATOM 6518 O O . ASN A 1 807 ? 0.495 -36.277 -18.472 1.00 76.88 807 ASN A O 1
ATOM 6522 N N . THR A 1 808 ? -1.423 -37.190 -17.723 1.00 81.00 808 THR A N 1
ATOM 6523 C CA . THR A 1 808 ? -1.786 -36.064 -16.851 1.00 81.00 808 THR A CA 1
ATOM 6524 C C . THR A 1 808 ? -1.572 -36.482 -15.409 1.00 81.00 808 THR A C 1
ATOM 6526 O O . THR A 1 808 ? -2.249 -37.386 -14.924 1.00 81.00 808 THR A O 1
ATOM 6529 N N . GLU A 1 809 ? -0.645 -35.813 -14.733 1.00 84.06 809 GLU A N 1
ATOM 6530 C CA . GLU A 1 809 ? -0.403 -36.007 -13.307 1.00 84.06 809 GLU A CA 1
ATOM 6531 C C . GLU A 1 809 ? -1.011 -34.854 -12.508 1.00 84.06 809 GLU A C 1
ATOM 6533 O O . GLU A 1 809 ? -1.116 -33.715 -12.984 1.00 84.06 809 GLU A O 1
ATOM 6538 N N . HIS A 1 810 ? -1.454 -35.177 -11.294 1.00 86.75 810 HIS A N 1
ATOM 6539 C CA . HIS A 1 810 ? -2.152 -34.255 -10.412 1.00 86.75 810 HIS A CA 1
ATOM 6540 C C . HIS A 1 810 ? -1.460 -34.186 -9.051 1.00 86.75 810 HIS A C 1
ATOM 6542 O O . HIS A 1 810 ? -1.085 -35.222 -8.507 1.00 86.75 810 HIS A O 1
ATOM 6548 N N . ILE A 1 811 ? -1.345 -32.981 -8.493 1.00 89.50 811 ILE A N 1
ATOM 6549 C CA . ILE A 1 811 ? -0.994 -32.764 -7.084 1.00 89.50 811 ILE A CA 1
ATOM 6550 C C . ILE A 1 811 ? -2.240 -32.222 -6.388 1.00 89.50 811 ILE A C 1
ATOM 6552 O O . ILE A 1 811 ? -2.725 -31.149 -6.753 1.00 89.50 811 ILE A O 1
ATOM 6556 N N . ASP A 1 812 ? -2.734 -32.949 -5.389 1.00 90.19 812 ASP A N 1
ATOM 6557 C CA . ASP A 1 812 ? -3.897 -32.561 -4.591 1.00 90.19 812 ASP A CA 1
ATOM 6558 C C . ASP A 1 812 ? -3.446 -32.072 -3.210 1.00 90.19 812 ASP A C 1
ATOM 6560 O O . ASP A 1 812 ? -2.863 -32.826 -2.430 1.00 90.19 812 ASP A O 1
ATOM 6564 N N . ILE A 1 813 ? -3.743 -30.811 -2.895 1.00 91.56 813 ILE A N 1
ATOM 6565 C CA . ILE A 1 813 ? -3.411 -30.183 -1.611 1.00 91.56 813 ILE A CA 1
ATOM 6566 C C . ILE A 1 813 ? -4.711 -29.788 -0.916 1.00 91.56 813 ILE A C 1
ATOM 6568 O O . ILE A 1 813 ? -5.451 -28.944 -1.413 1.00 91.56 813 ILE A O 1
ATOM 6572 N N . LEU A 1 814 ? -5.000 -30.385 0.237 1.00 90.88 814 LEU A N 1
ATOM 6573 C CA . LEU A 1 814 ? -6.154 -30.009 1.057 1.00 90.88 814 LEU A CA 1
ATOM 6574 C C . LEU A 1 814 ? -5.864 -28.750 1.871 1.00 90.88 814 LEU A C 1
ATOM 6576 O O . LEU A 1 814 ? -4.735 -28.538 2.310 1.00 90.88 814 LEU A O 1
ATOM 6580 N N . PHE A 1 815 ? -6.901 -27.964 2.157 1.00 90.31 815 PHE A N 1
ATOM 6581 C CA . PHE A 1 815 ? -6.759 -26.776 3.001 1.00 90.31 815 PHE A CA 1
ATOM 6582 C C . PHE A 1 815 ? -6.323 -27.104 4.434 1.00 90.31 815 PHE A C 1
ATOM 6584 O O . PHE A 1 815 ? -5.464 -26.420 4.983 1.00 90.31 815 PHE A O 1
ATOM 6591 N N . ASP A 1 816 ? -6.847 -28.182 5.016 1.00 88.31 816 ASP A N 1
ATOM 6592 C CA . ASP A 1 816 ? -6.535 -28.577 6.396 1.00 88.31 816 ASP A CA 1
ATOM 6593 C C . ASP A 1 816 ? -5.072 -29.017 6.583 1.00 88.31 816 ASP A C 1
ATOM 6595 O O . ASP A 1 816 ? -4.524 -28.948 7.694 1.00 88.31 816 ASP A O 1
ATOM 6599 N N . ASP A 1 817 ? -4.426 -29.432 5.492 1.00 88.62 817 ASP A N 1
ATOM 6600 C CA . ASP A 1 817 ? -3.052 -29.930 5.480 1.00 88.62 817 ASP A CA 1
ATOM 6601 C C . ASP A 1 817 ? -2.015 -28.817 5.368 1.00 88.62 817 ASP A C 1
ATOM 6603 O O . ASP A 1 817 ? -0.847 -29.041 5.689 1.00 88.62 817 ASP A O 1
ATOM 6607 N N . ILE A 1 818 ? -2.426 -27.614 4.971 1.00 91.94 818 ILE A N 1
ATOM 6608 C CA . ILE A 1 818 ? -1.550 -26.449 4.888 1.00 91.94 818 ILE A CA 1
ATOM 6609 C C . ILE A 1 818 ? -1.263 -25.956 6.316 1.00 91.94 818 ILE A C 1
ATOM 6611 O O . ILE A 1 818 ? -2.178 -25.688 7.100 1.00 91.94 818 ILE A O 1
ATOM 6615 N N . LYS A 1 819 ? 0.024 -25.885 6.684 1.00 91.06 819 LYS A N 1
ATOM 6616 C CA . LYS A 1 819 ? 0.494 -25.239 7.921 1.00 91.06 819 LYS A CA 1
ATOM 6617 C C . LYS A 1 819 ? 0.672 -23.742 7.684 1.00 91.06 819 LYS A C 1
ATOM 6619 O O . LYS A 1 819 ? 0.104 -22.958 8.430 1.00 91.06 819 LYS A O 1
ATOM 6624 N N . TYR A 1 820 ? 1.402 -23.379 6.628 1.00 93.00 820 TYR A N 1
ATOM 6625 C CA . TYR A 1 820 ? 1.642 -21.991 6.230 1.00 93.00 820 TYR A CA 1
ATOM 6626 C C . TYR A 1 820 ? 1.464 -21.825 4.721 1.00 93.00 820 TYR A C 1
ATOM 6628 O O . TYR A 1 820 ? 1.900 -22.679 3.942 1.00 93.00 820 TYR A O 1
ATOM 6636 N N . ALA A 1 821 ? 0.837 -20.722 4.319 1.00 93.88 821 ALA A N 1
ATOM 6637 C CA . ALA A 1 821 ? 0.680 -20.321 2.928 1.00 93.88 821 ALA A CA 1
ATOM 6638 C C . ALA A 1 821 ? 1.391 -18.986 2.701 1.00 93.88 821 ALA A C 1
ATOM 6640 O O . ALA A 1 821 ? 1.205 -18.041 3.465 1.00 93.88 821 ALA A O 1
ATOM 6641 N N . PHE A 1 822 ? 2.175 -18.897 1.632 1.00 93.88 822 PHE A N 1
ATOM 6642 C CA . PHE A 1 822 ? 2.923 -17.696 1.281 1.00 93.88 822 PHE A CA 1
ATOM 6643 C C . PHE A 1 822 ? 2.569 -17.242 -0.125 1.00 93.88 822 PHE A C 1
ATOM 6645 O O . PHE A 1 822 ? 2.395 -18.056 -1.035 1.00 93.88 822 PHE A O 1
ATOM 6652 N N . TYR A 1 823 ? 2.503 -15.929 -0.300 1.00 92.81 823 TYR A N 1
ATOM 6653 C CA . TYR A 1 823 ? 2.365 -15.282 -1.593 1.00 92.81 823 TYR A CA 1
ATOM 6654 C C . TYR A 1 823 ? 3.453 -14.224 -1.718 1.00 92.81 823 TYR A C 1
ATOM 6656 O O . TYR A 1 823 ? 3.539 -13.325 -0.884 1.00 92.81 823 TYR A O 1
ATOM 6664 N N . GLN A 1 824 ? 4.271 -14.331 -2.762 1.00 90.06 824 GLN A N 1
ATOM 6665 C CA . GLN A 1 824 ? 5.381 -13.417 -2.989 1.00 90.06 824 GLN A CA 1
ATOM 6666 C C . GLN A 1 824 ? 5.274 -12.816 -4.399 1.00 90.06 824 GLN A C 1
ATOM 6668 O O . GLN A 1 824 ? 5.347 -13.562 -5.385 1.00 90.06 824 GLN A O 1
ATOM 6673 N N . PRO A 1 825 ? 5.039 -11.490 -4.504 1.00 88.94 825 PRO A N 1
ATOM 6674 C CA . PRO A 1 825 ? 4.892 -10.793 -5.779 1.00 88.94 825 PRO A CA 1
ATOM 6675 C C . PRO A 1 825 ? 6.236 -10.642 -6.507 1.00 88.94 825 PRO A C 1
ATOM 6677 O O . PRO A 1 825 ? 7.304 -10.756 -5.912 1.00 88.94 825 PRO A O 1
ATOM 6680 N N . CYS A 1 826 ? 6.180 -10.311 -7.798 1.00 83.06 826 CYS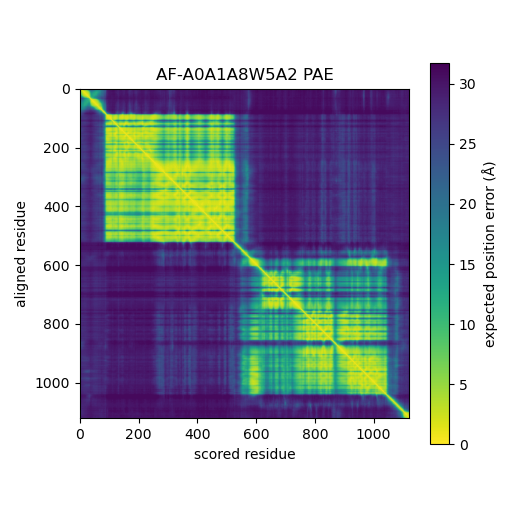 A N 1
ATOM 6681 C CA . CYS A 1 826 ? 7.350 -10.100 -8.657 1.00 83.06 826 CYS A CA 1
ATOM 6682 C C . CYS A 1 826 ? 8.020 -8.715 -8.470 1.00 83.06 826 CYS A C 1
ATOM 6684 O O . CYS A 1 826 ? 8.469 -8.091 -9.437 1.00 83.06 826 CYS A O 1
ATOM 6686 N N . ASP A 1 827 ? 8.071 -8.189 -7.247 1.00 76.44 827 ASP A N 1
ATOM 6687 C CA . ASP A 1 827 ? 8.573 -6.837 -6.978 1.00 76.44 827 ASP A CA 1
ATOM 6688 C C . ASP A 1 827 ? 10.080 -6.883 -6.693 1.00 76.44 827 ASP A C 1
ATOM 6690 O O . ASP A 1 827 ? 10.515 -7.253 -5.608 1.00 76.44 827 ASP A O 1
ATOM 6694 N N . GLY A 1 828 ? 10.899 -6.553 -7.697 1.00 69.19 828 GLY A N 1
ATOM 6695 C CA . GLY A 1 828 ? 12.366 -6.633 -7.597 1.00 69.19 828 GLY A CA 1
ATOM 6696 C C . GLY A 1 828 ? 12.943 -8.045 -7.765 1.00 69.19 828 GLY A C 1
ATOM 6697 O O . GLY A 1 828 ? 14.154 -8.223 -7.692 1.00 69.19 828 GLY A O 1
ATOM 6698 N N . GLN A 1 829 ? 12.094 -9.036 -8.044 1.00 74.38 829 GLN A N 1
ATOM 6699 C CA . GLN A 1 829 ? 12.477 -10.433 -8.255 1.00 74.38 829 GLN A CA 1
ATOM 6700 C C . GLN A 1 829 ? 12.071 -10.918 -9.651 1.00 74.38 829 GLN A C 1
ATOM 6702 O O . GLN A 1 829 ? 11.279 -10.271 -10.336 1.00 74.38 829 GLN A O 1
ATOM 6707 N N . LEU A 1 830 ? 12.639 -12.043 -10.097 1.00 80.81 830 LEU A N 1
ATOM 6708 C CA . LEU A 1 830 ? 12.384 -12.615 -11.430 1.00 80.81 830 LEU A CA 1
ATOM 6709 C C . LEU A 1 830 ? 11.172 -13.553 -11.473 1.00 80.81 830 LEU A C 1
ATOM 6711 O O . LEU A 1 830 ? 10.675 -13.868 -12.556 1.00 80.81 830 LEU A O 1
ATOM 6715 N N . ILE A 1 831 ? 10.709 -14.014 -10.311 1.00 88.12 831 ILE A N 1
ATOM 6716 C CA . ILE A 1 831 ? 9.620 -14.980 -10.195 1.00 88.12 831 ILE A CA 1
ATOM 6717 C C . ILE A 1 831 ? 8.509 -14.442 -9.299 1.00 88.12 831 ILE A C 1
ATOM 6719 O O . ILE A 1 831 ? 8.767 -13.755 -8.315 1.00 88.12 831 ILE A O 1
ATOM 6723 N N . ILE A 1 832 ? 7.275 -14.801 -9.637 1.00 91.56 832 ILE A N 1
ATOM 6724 C CA . ILE A 1 832 ? 6.107 -14.692 -8.762 1.00 91.56 832 ILE A CA 1
ATOM 6725 C C . ILE A 1 832 ? 5.738 -16.093 -8.291 1.00 91.56 832 ILE A C 1
ATOM 6727 O O . ILE A 1 832 ? 5.742 -17.028 -9.095 1.00 91.56 832 ILE A O 1
ATOM 6731 N N . LEU A 1 833 ? 5.447 -16.266 -7.002 1.00 93.44 833 LEU A N 1
ATOM 6732 C CA . LEU A 1 833 ? 5.236 -17.594 -6.423 1.00 93.44 833 LEU A CA 1
ATOM 6733 C C . LEU A 1 833 ? 4.131 -17.625 -5.365 1.00 93.44 833 LEU A C 1
ATOM 6735 O O . LEU A 1 833 ? 3.844 -16.637 -4.686 1.00 93.44 833 LEU A O 1
ATOM 6739 N N . ILE A 1 834 ? 3.540 -18.809 -5.225 1.00 94.50 834 ILE A N 1
ATOM 6740 C CA . ILE A 1 834 ? 2.677 -19.224 -4.124 1.00 94.50 834 ILE A CA 1
ATOM 6741 C C . ILE A 1 834 ? 3.313 -20.472 -3.516 1.00 94.50 834 ILE A C 1
ATOM 6743 O O . ILE A 1 834 ? 3.530 -21.457 -4.223 1.00 94.50 834 ILE A O 1
ATOM 6747 N N . HIS A 1 835 ? 3.616 -20.438 -2.222 1.00 94.75 835 HIS A N 1
ATOM 6748 C CA . HIS A 1 835 ? 4.239 -21.555 -1.510 1.00 94.75 835 HIS A CA 1
ATOM 6749 C C . HIS A 1 835 ? 3.313 -22.110 -0.436 1.00 94.75 835 HIS A C 1
ATOM 6751 O O . HIS A 1 835 ? 2.696 -21.348 0.305 1.00 94.75 835 HIS A O 1
ATOM 6757 N N . PHE A 1 836 ? 3.265 -23.432 -0.316 1.00 94.94 836 PHE A N 1
ATOM 6758 C CA . PHE A 1 836 ? 2.545 -24.135 0.735 1.00 94.94 836 PHE A CA 1
ATOM 6759 C C . PHE A 1 836 ? 3.508 -25.018 1.521 1.00 94.94 836 PHE A C 1
ATOM 6761 O O . PHE A 1 836 ? 4.100 -25.952 0.977 1.00 94.94 836 PHE A O 1
ATOM 6768 N N . HIS A 1 837 ? 3.618 -24.732 2.816 1.00 94.06 837 HIS A N 1
ATOM 6769 C CA . HIS A 1 837 ? 4.286 -25.596 3.778 1.00 94.06 837 HIS A CA 1
ATOM 6770 C C . HIS A 1 837 ? 3.237 -26.471 4.466 1.00 94.06 837 HIS A C 1
ATOM 6772 O O . HIS A 1 837 ? 2.322 -25.958 5.117 1.00 94.06 837 HIS A O 1
ATOM 6778 N N . LEU A 1 838 ? 3.337 -27.787 4.303 1.00 91.75 838 LEU A N 1
ATOM 6779 C CA . LEU A 1 838 ? 2.336 -28.755 4.743 1.00 91.75 838 LEU A CA 1
ATOM 6780 C C . LEU A 1 838 ? 2.650 -29.312 6.136 1.00 91.75 838 LEU A C 1
ATOM 6782 O O . LEU A 1 838 ? 3.797 -29.403 6.561 1.00 91.75 838 LEU A O 1
ATOM 6786 N N . LYS A 1 839 ? 1.609 -29.743 6.852 1.00 88.50 839 LYS A N 1
ATOM 6787 C CA . LYS A 1 839 ? 1.725 -30.427 8.154 1.00 88.50 839 LYS A CA 1
ATOM 6788 C C . LYS A 1 839 ? 2.209 -31.870 8.013 1.00 88.50 839 LYS A C 1
ATOM 6790 O O . LYS A 1 839 ? 2.747 -32.433 8.965 1.00 88.50 839 LYS A O 1
ATOM 6795 N N . ARG A 1 840 ? 1.956 -32.492 6.858 1.00 83.19 840 ARG A N 1
ATOM 6796 C CA . ARG A 1 840 ? 2.259 -33.898 6.565 1.00 83.19 840 ARG A CA 1
ATOM 6797 C C . ARG A 1 840 ? 2.974 -34.005 5.228 1.00 83.19 840 ARG A C 1
ATOM 6799 O O . ARG A 1 840 ? 2.730 -33.207 4.327 1.00 83.19 840 ARG A O 1
ATOM 6806 N N . TYR A 1 841 ? 3.855 -34.994 5.119 1.00 84.56 841 TYR A N 1
ATOM 6807 C CA . TYR A 1 841 ? 4.578 -35.258 3.884 1.00 84.56 841 TYR A CA 1
ATOM 6808 C C . TYR A 1 841 ? 3.629 -35.785 2.816 1.00 84.56 841 TYR A C 1
ATOM 6810 O O . TYR A 1 841 ? 2.827 -36.675 3.091 1.00 84.56 841 TYR A O 1
ATOM 6818 N N . ILE A 1 842 ? 3.781 -35.283 1.597 1.00 86.06 842 ILE A N 1
ATOM 6819 C CA . ILE A 1 842 ? 3.085 -35.793 0.419 1.00 86.06 842 ILE A CA 1
ATOM 6820 C C . ILE A 1 842 ? 4.096 -36.262 -0.626 1.00 86.06 842 ILE A C 1
ATOM 6822 O O . ILE A 1 842 ? 5.251 -35.823 -0.645 1.00 86.06 842 ILE A O 1
ATOM 6826 N N . MET A 1 843 ? 3.656 -37.163 -1.501 1.00 83.56 843 MET A N 1
ATOM 6827 C CA . MET A 1 843 ? 4.424 -37.563 -2.676 1.00 83.56 843 MET A CA 1
ATOM 6828 C C . MET A 1 843 ? 4.133 -36.601 -3.826 1.00 83.56 843 MET A C 1
ATOM 6830 O O . MET A 1 843 ? 2.989 -36.472 -4.257 1.00 83.56 843 MET A O 1
ATOM 6834 N N . VAL A 1 844 ? 5.176 -35.952 -4.340 1.00 84.50 844 VAL A N 1
ATOM 6835 C CA . VAL A 1 844 ? 5.123 -35.167 -5.578 1.00 84.50 844 VAL A CA 1
ATOM 6836 C C . VAL A 1 844 ? 6.072 -35.822 -6.577 1.00 84.50 844 VAL A C 1
ATOM 6838 O O . VAL A 1 844 ? 7.293 -35.823 -6.393 1.00 84.50 844 VAL A O 1
ATOM 6841 N N . GLY A 1 845 ? 5.507 -36.450 -7.610 1.00 81.94 845 GLY A N 1
ATOM 6842 C CA . GLY A 1 845 ? 6.259 -37.336 -8.497 1.00 81.94 845 GLY A CA 1
ATOM 6843 C C . GLY A 1 845 ? 6.889 -38.487 -7.704 1.00 81.94 845 GLY A C 1
ATOM 6844 O O . GLY A 1 845 ? 6.187 -39.307 -7.120 1.00 81.94 845 GLY A O 1
ATOM 6845 N N . LYS A 1 846 ? 8.227 -38.524 -7.645 1.00 78.31 846 LYS A N 1
ATOM 6846 C CA . LYS A 1 846 ? 9.002 -39.523 -6.879 1.00 78.31 846 LYS A CA 1
ATOM 6847 C C . LYS A 1 846 ? 9.593 -38.992 -5.568 1.00 78.31 846 LYS A C 1
ATOM 6849 O O . LYS A 1 846 ? 10.277 -39.739 -4.871 1.00 78.31 846 LYS A O 1
ATOM 6854 N N . LYS A 1 847 ? 9.396 -37.707 -5.245 1.00 82.19 847 LYS A N 1
ATOM 6855 C CA . LYS A 1 847 ? 9.992 -37.067 -4.062 1.00 82.19 847 LYS A CA 1
ATOM 6856 C C . LYS A 1 847 ? 8.942 -36.906 -2.959 1.00 82.19 847 LYS A C 1
ATOM 6858 O O . LYS A 1 847 ? 7.855 -36.383 -3.198 1.00 82.19 847 LYS A O 1
ATOM 6863 N N . LYS A 1 848 ? 9.295 -37.325 -1.742 1.00 85.50 848 LYS A N 1
ATOM 6864 C CA . LYS A 1 848 ? 8.544 -37.047 -0.512 1.00 85.50 848 LYS A CA 1
ATOM 6865 C C . LYS A 1 848 ? 8.895 -35.634 -0.037 1.00 85.50 848 LYS A C 1
ATOM 6867 O O . LYS A 1 848 ? 10.068 -35.356 0.191 1.00 85.50 848 LYS A O 1
ATOM 6872 N N . THR A 1 849 ? 7.911 -34.747 0.108 1.00 88.25 849 THR A N 1
ATOM 6873 C CA . THR A 1 849 ? 8.138 -33.337 0.487 1.00 88.25 849 THR A CA 1
ATOM 6874 C C . THR A 1 849 ? 7.055 -32.813 1.436 1.00 88.25 849 THR A C 1
ATOM 6876 O O . THR A 1 849 ? 5.920 -33.288 1.404 1.00 88.25 849 THR A O 1
ATOM 6879 N N . LEU A 1 850 ? 7.407 -31.842 2.287 1.00 90.50 850 LEU A N 1
ATOM 6880 C CA . LEU A 1 850 ? 6.453 -30.995 3.028 1.00 90.50 850 LEU A CA 1
ATOM 6881 C C . LEU A 1 850 ? 6.150 -29.695 2.286 1.00 90.50 850 LEU A C 1
ATOM 6883 O O . LEU A 1 850 ? 5.159 -29.035 2.566 1.00 90.50 850 LEU A O 1
ATOM 6887 N N . ASP A 1 851 ? 7.022 -29.322 1.363 1.00 93.44 851 ASP A N 1
ATOM 6888 C CA . ASP A 1 851 ? 7.049 -28.021 0.729 1.00 93.44 851 ASP A CA 1
ATOM 6889 C C . ASP A 1 851 ? 6.656 -28.165 -0.737 1.00 93.44 851 ASP A C 1
ATOM 6891 O O . ASP A 1 851 ? 7.246 -28.972 -1.467 1.00 93.44 851 ASP A O 1
ATOM 6895 N N . VAL A 1 852 ? 5.650 -27.394 -1.154 1.00 93.38 852 VAL A N 1
ATOM 6896 C CA . VAL A 1 852 ? 5.201 -27.316 -2.547 1.00 93.38 852 VAL A CA 1
ATOM 6897 C C . VAL A 1 852 ? 5.041 -25.862 -2.957 1.00 93.38 852 VAL A C 1
ATOM 6899 O O . VAL A 1 852 ? 4.278 -25.110 -2.356 1.00 93.38 852 VAL A O 1
ATOM 6902 N N . GLN A 1 853 ? 5.727 -25.490 -4.028 1.00 93.81 853 GLN A N 1
ATOM 6903 C CA . GLN A 1 853 ? 5.755 -24.141 -4.569 1.00 93.81 853 GLN A CA 1
ATOM 6904 C C . GLN A 1 853 ? 5.217 -24.134 -5.996 1.00 93.81 853 GLN A C 1
ATOM 6906 O O . GLN A 1 853 ? 5.644 -24.933 -6.831 1.00 93.81 853 GLN A O 1
ATOM 6911 N N . PHE A 1 854 ? 4.333 -23.189 -6.295 1.00 94.25 854 PHE A N 1
ATOM 6912 C CA . PHE A 1 854 ? 3.854 -22.892 -7.640 1.00 94.25 854 PHE A CA 1
ATOM 6913 C C . PHE A 1 854 ? 4.369 -21.522 -8.056 1.00 94.25 854 PHE A C 1
ATOM 6915 O O . PHE A 1 854 ? 4.140 -20.549 -7.342 1.00 94.25 854 PHE A O 1
ATOM 6922 N N . TYR A 1 855 ? 5.060 -21.421 -9.187 1.00 93.00 855 TYR A N 1
ATOM 6923 C CA . TYR A 1 855 ? 5.689 -20.164 -9.593 1.00 93.00 855 TYR A CA 1
ATOM 6924 C C . TYR A 1 855 ? 5.611 -19.915 -11.100 1.00 93.00 855 TYR A C 1
ATOM 6926 O O . TYR A 1 855 ? 5.448 -20.843 -11.891 1.00 93.00 855 TYR A O 1
ATOM 6934 N N . CYS A 1 856 ? 5.734 -18.647 -11.487 1.00 90.50 856 CYS A N 1
ATOM 6935 C CA . CYS A 1 856 ? 5.855 -18.196 -12.869 1.00 90.50 856 CYS A CA 1
ATOM 6936 C C . CYS A 1 856 ? 7.084 -17.288 -12.996 1.00 90.50 856 CYS A C 1
ATOM 6938 O O . CYS A 1 856 ? 7.336 -16.448 -12.133 1.00 90.50 856 CYS A O 1
ATOM 6940 N N . GLU A 1 857 ? 7.839 -17.452 -14.078 1.00 87.00 857 GLU A N 1
ATOM 6941 C CA . GLU A 1 857 ? 8.973 -16.593 -14.428 1.00 87.00 857 GLU A CA 1
ATOM 6942 C C . GLU A 1 857 ? 8.427 -15.355 -15.165 1.00 87.00 857 GLU A C 1
ATOM 6944 O O . GLU A 1 857 ? 7.642 -15.479 -16.105 1.00 87.00 857 GLU A O 1
ATOM 6949 N N . ALA A 1 858 ? 8.763 -14.155 -14.690 1.00 72.50 858 ALA A N 1
ATOM 6950 C CA . ALA A 1 858 ? 8.167 -12.889 -15.132 1.00 72.50 858 ALA A CA 1
ATOM 6951 C C . ALA A 1 858 ? 9.194 -11.908 -15.738 1.00 72.50 858 ALA A C 1
ATOM 6953 O O . ALA A 1 858 ? 8.852 -10.761 -16.030 1.00 72.50 858 ALA A O 1
ATOM 6954 N N . GLY A 1 859 ? 10.435 -12.357 -15.950 1.00 64.25 859 GLY A N 1
ATOM 6955 C CA . GLY A 1 859 ? 11.493 -11.616 -16.638 1.00 64.25 859 GLY A CA 1
ATOM 6956 C C . GLY A 1 859 ? 12.551 -12.551 -17.230 1.00 64.25 859 GLY A C 1
ATOM 6957 O O . GLY A 1 859 ? 12.667 -13.705 -16.817 1.00 64.25 859 GLY A O 1
ATOM 6958 N N . THR A 1 860 ? 13.313 -12.051 -18.201 1.00 59.53 860 THR A N 1
ATOM 6959 C CA . THR A 1 860 ? 14.412 -12.788 -18.842 1.00 59.53 860 THR A CA 1
ATOM 6960 C C . THR A 1 860 ? 15.718 -12.457 -18.126 1.00 59.53 860 THR A C 1
ATOM 6962 O O . THR A 1 860 ? 16.045 -11.283 -17.951 1.00 59.53 860 THR A O 1
ATOM 6965 N N . GLN A 1 861 ? 16.485 -13.468 -17.721 1.00 54.03 861 GLN A N 1
ATOM 6966 C CA . GLN A 1 861 ? 17.847 -13.259 -17.237 1.00 54.03 861 GLN A CA 1
ATOM 6967 C C . GLN A 1 861 ? 18.701 -12.822 -18.439 1.00 54.03 861 GLN A C 1
ATOM 6969 O O . GLN A 1 861 ? 18.900 -13.587 -19.379 1.00 54.03 861 GLN A O 1
ATOM 6974 N N . ILE A 1 862 ? 19.098 -11.546 -18.492 1.00 54.41 862 ILE A N 1
ATOM 6975 C CA . ILE A 1 862 ? 19.948 -11.033 -19.576 1.00 54.41 862 ILE A CA 1
ATOM 6976 C C . ILE A 1 862 ? 21.386 -11.435 -19.237 1.00 54.41 862 ILE A C 1
ATOM 6978 O O . ILE A 1 862 ? 22.090 -10.683 -18.566 1.00 54.41 862 ILE A O 1
ATOM 6982 N N . ASP A 1 863 ? 21.801 -12.621 -19.677 1.00 44.59 863 ASP A N 1
ATOM 6983 C CA . ASP A 1 863 ? 23.138 -13.179 -19.412 1.00 44.59 863 ASP A CA 1
ATOM 6984 C C . ASP A 1 863 ? 24.277 -12.497 -20.205 1.00 44.59 863 ASP A C 1
ATOM 6986 O O . ASP A 1 863 ? 25.452 -12.783 -19.982 1.00 44.59 863 ASP A O 1
ATOM 6990 N N . ASP A 1 864 ? 23.980 -11.525 -21.074 1.00 38.34 864 ASP A N 1
ATOM 6991 C CA . ASP A 1 864 ? 25.007 -10.772 -21.806 1.00 38.34 864 ASP A CA 1
ATOM 6992 C C . ASP A 1 864 ? 25.573 -9.607 -20.975 1.00 38.34 864 ASP A C 1
ATOM 6994 O O . ASP A 1 864 ? 25.197 -8.435 -21.121 1.00 38.34 864 ASP A O 1
ATOM 6998 N N . LEU A 1 865 ? 26.552 -9.929 -20.126 1.00 45.16 865 LEU A N 1
ATOM 6999 C CA . LEU A 1 865 ? 27.397 -8.957 -19.417 1.00 45.16 865 LEU A CA 1
ATOM 7000 C C . LEU A 1 865 ? 28.137 -7.994 -20.374 1.00 45.16 865 LEU A C 1
ATOM 7002 O O . LEU A 1 865 ? 28.447 -6.864 -19.987 1.00 45.16 865 LEU A O 1
ATOM 7006 N N . ASP A 1 866 ? 28.347 -8.376 -21.639 1.00 45.12 866 ASP A N 1
ATOM 7007 C CA . ASP A 1 866 ? 29.051 -7.556 -22.637 1.00 45.12 866 ASP A CA 1
ATOM 7008 C C . ASP A 1 866 ? 28.201 -6.429 -23.247 1.00 45.12 866 ASP A C 1
ATOM 7010 O O . ASP A 1 866 ? 28.739 -5.420 -23.716 1.00 45.12 866 ASP A O 1
ATOM 7014 N N . ARG A 1 867 ? 26.865 -6.509 -23.165 1.00 47.31 867 ARG A N 1
ATOM 7015 C CA . ARG A 1 867 ? 25.972 -5.439 -23.651 1.00 47.31 867 ARG A CA 1
ATOM 7016 C C . ARG A 1 867 ? 25.773 -4.301 -22.649 1.00 47.31 867 ARG A C 1
ATOM 7018 O O . ARG A 1 867 ? 25.250 -3.249 -23.014 1.00 47.31 867 ARG A O 1
ATOM 7025 N N . ALA A 1 868 ? 26.238 -4.447 -21.407 1.00 50.78 868 ALA A N 1
ATOM 7026 C CA . ALA A 1 868 ? 26.092 -3.425 -20.366 1.00 50.78 868 ALA A CA 1
ATOM 7027 C C . ALA A 1 868 ? 26.834 -2.106 -20.683 1.00 50.78 868 ALA A C 1
ATOM 7029 O O . ALA A 1 868 ? 26.463 -1.055 -20.165 1.00 50.78 868 ALA A O 1
ATOM 7030 N N . LYS A 1 869 ? 27.844 -2.126 -21.568 1.00 46.59 869 LYS A N 1
ATOM 7031 C CA . LYS A 1 869 ? 28.565 -0.917 -22.019 1.00 46.59 869 LYS A CA 1
ATOM 7032 C C . LYS A 1 869 ? 27.915 -0.195 -23.207 1.00 46.59 869 LYS A C 1
ATOM 7034 O O . LYS A 1 869 ? 28.382 0.885 -23.562 1.00 46.59 869 LYS A O 1
ATOM 7039 N N . ALA A 1 870 ? 26.855 -0.756 -23.793 1.00 49.56 870 ALA A N 1
ATOM 7040 C CA . ALA A 1 870 ? 26.164 -0.204 -24.960 1.00 49.56 870 ALA A CA 1
ATOM 7041 C C . ALA A 1 870 ? 24.677 0.112 -24.713 1.00 49.56 870 ALA A C 1
ATOM 7043 O O . ALA A 1 870 ? 23.969 0.406 -25.670 1.00 49.56 870 ALA A O 1
ATOM 7044 N N . ARG A 1 871 ? 24.201 0.087 -23.458 1.00 52.75 871 ARG A N 1
ATOM 7045 C CA . ARG A 1 871 ? 22.836 0.530 -23.131 1.00 52.75 871 ARG A CA 1
ATOM 7046 C C . ARG A 1 871 ? 22.768 2.045 -23.209 1.00 52.75 871 ARG A C 1
ATOM 7048 O O . ARG A 1 871 ? 23.276 2.763 -22.341 1.00 52.75 871 ARG A O 1
ATOM 7055 N N . ASN A 1 872 ? 22.203 2.532 -24.300 1.00 46.72 872 ASN A N 1
ATOM 7056 C CA . ASN A 1 872 ? 21.998 3.946 -24.519 1.00 46.72 872 ASN A CA 1
ATOM 7057 C C . ASN A 1 872 ? 20.649 4.286 -23.881 1.00 46.72 872 ASN A C 1
ATOM 7059 O O . ASN A 1 872 ? 19.607 3.965 -24.429 1.00 46.72 872 ASN A O 1
ATOM 7063 N N . VAL A 1 873 ? 20.656 4.966 -22.732 1.00 53.50 873 VAL A N 1
ATOM 7064 C CA . VAL A 1 873 ? 19.447 5.377 -21.972 1.00 53.50 873 VAL A CA 1
ATOM 7065 C C . VAL A 1 873 ? 18.448 6.212 -22.808 1.00 53.50 873 VAL A C 1
ATOM 7067 O O . VAL A 1 873 ? 17.333 6.477 -22.375 1.00 53.50 873 VAL A O 1
ATOM 7070 N N . TYR A 1 874 ? 18.842 6.629 -24.011 1.00 52.88 874 TYR A N 1
ATOM 7071 C CA . TYR A 1 874 ? 18.038 7.382 -24.970 1.00 52.88 874 TYR A CA 1
ATOM 7072 C C . TYR A 1 874 ? 17.543 6.550 -26.163 1.00 52.88 874 TYR A C 1
ATOM 7074 O O . TYR A 1 874 ? 17.021 7.143 -27.104 1.00 52.88 874 TYR A O 1
ATOM 7082 N N . ASP A 1 875 ? 17.723 5.226 -26.164 1.00 65.25 875 ASP A N 1
ATOM 7083 C CA . ASP A 1 875 ? 17.154 4.349 -27.189 1.00 65.25 875 ASP A CA 1
ATOM 7084 C C . ASP A 1 875 ? 15.654 4.120 -26.905 1.00 65.25 875 ASP A C 1
ATOM 7086 O O . ASP A 1 875 ? 15.305 3.540 -25.868 1.00 65.25 875 ASP A O 1
ATOM 7090 N N . PRO A 1 876 ? 14.742 4.597 -27.775 1.00 62.47 876 PRO A N 1
ATOM 7091 C CA . PRO A 1 876 ? 13.305 4.411 -27.598 1.00 62.47 876 PRO A CA 1
ATOM 7092 C C . PRO A 1 876 ? 12.896 2.937 -27.498 1.00 62.47 876 PRO A C 1
ATOM 7094 O O . PRO A 1 876 ? 11.933 2.630 -26.795 1.00 62.47 876 PRO A O 1
ATOM 7097 N N . ASP A 1 877 ? 13.627 2.030 -28.152 1.00 69.50 877 ASP A N 1
ATOM 7098 C CA . ASP A 1 877 ? 13.283 0.608 -28.187 1.00 69.50 877 ASP A CA 1
ATOM 7099 C C . ASP A 1 877 ? 13.571 -0.077 -26.838 1.00 69.50 877 ASP A C 1
ATOM 7101 O O . ASP A 1 877 ? 12.732 -0.832 -26.341 1.00 69.50 877 ASP A O 1
ATOM 7105 N N . GLU A 1 878 ? 14.676 0.274 -26.164 1.00 70.81 878 GLU A N 1
ATOM 7106 C CA . GLU A 1 878 ? 14.987 -0.236 -24.817 1.00 70.81 878 GLU A CA 1
ATOM 7107 C C . GLU A 1 878 ? 13.982 0.272 -23.768 1.00 70.81 878 GLU A C 1
ATOM 7109 O O . GLU A 1 878 ? 13.522 -0.498 -22.921 1.00 70.81 878 GLU A O 1
ATOM 7114 N N . MET A 1 879 ? 13.569 1.546 -23.845 1.00 64.25 879 MET A N 1
ATOM 7115 C CA . MET A 1 879 ? 12.517 2.081 -22.966 1.00 64.25 879 MET A CA 1
ATOM 7116 C C . MET A 1 879 ? 11.166 1.393 -23.195 1.00 64.25 879 MET A C 1
ATOM 7118 O O . MET A 1 879 ? 10.425 1.148 -22.238 1.00 64.25 879 MET A O 1
ATOM 7122 N N . HIS A 1 880 ? 10.830 1.072 -24.447 1.00 71.75 880 HIS A N 1
ATOM 7123 C CA . HIS A 1 880 ? 9.606 0.346 -24.772 1.00 71.75 880 HIS A CA 1
ATOM 7124 C C . HIS A 1 880 ? 9.616 -1.087 -24.237 1.00 71.75 880 HIS A C 1
ATOM 7126 O O . HIS A 1 880 ? 8.585 -1.549 -23.739 1.00 71.75 880 HIS A O 1
ATOM 7132 N N . ASP A 1 881 ? 10.751 -1.778 -24.298 1.00 73.88 881 ASP A N 1
ATOM 7133 C CA . ASP A 1 881 ? 10.869 -3.135 -23.770 1.00 73.88 881 ASP A CA 1
ATOM 7134 C C . ASP A 1 881 ? 10.853 -3.157 -22.231 1.00 73.88 881 ASP A C 1
ATOM 7136 O O . ASP A 1 881 ? 10.152 -3.986 -21.646 1.00 73.88 881 ASP A O 1
ATOM 7140 N N . GLU A 1 882 ? 11.462 -2.168 -21.564 1.00 74.94 882 GLU A N 1
ATOM 7141 C CA . GLU A 1 882 ? 11.359 -2.001 -20.105 1.00 74.94 882 GLU A CA 1
ATOM 7142 C C . GLU A 1 882 ? 9.915 -1.686 -19.654 1.00 74.94 882 GLU A C 1
ATOM 7144 O O . GLU A 1 882 ? 9.428 -2.203 -18.641 1.00 74.94 882 GLU A O 1
ATOM 7149 N N . MET A 1 883 ? 9.185 -0.852 -20.409 1.00 72.81 883 MET A N 1
ATOM 7150 C CA . MET A 1 883 ? 7.768 -0.574 -20.139 1.00 72.81 883 MET A CA 1
ATOM 7151 C C . MET A 1 883 ? 6.894 -1.823 -20.312 1.00 72.81 883 MET A C 1
ATOM 7153 O O . MET A 1 883 ? 6.038 -2.078 -19.460 1.00 72.81 883 MET A O 1
ATOM 7157 N N . LYS A 1 884 ? 7.120 -2.627 -21.361 1.00 76.56 884 LYS A N 1
ATOM 7158 C CA . LYS A 1 884 ? 6.398 -3.894 -21.574 1.00 76.56 884 LYS A CA 1
ATOM 7159 C C . LYS A 1 884 ? 6.671 -4.901 -20.462 1.00 76.56 884 LYS A C 1
ATOM 7161 O O . LYS A 1 884 ? 5.728 -5.533 -19.985 1.00 76.56 884 LYS A O 1
ATOM 7166 N N . GLU A 1 885 ? 7.922 -5.025 -20.021 1.00 77.31 885 GLU A N 1
ATOM 7167 C CA . GLU A 1 885 ? 8.290 -5.918 -18.918 1.00 77.31 885 GLU A CA 1
ATOM 7168 C C . GLU A 1 885 ? 7.582 -5.501 -17.619 1.00 77.31 885 GLU A C 1
ATOM 7170 O O . GLU A 1 885 ? 6.979 -6.328 -16.930 1.00 77.31 885 GLU A O 1
ATOM 7175 N N . ARG A 1 886 ? 7.555 -4.195 -17.318 1.00 78.81 886 ARG A N 1
ATOM 7176 C CA . ARG A 1 886 ? 6.848 -3.648 -16.150 1.00 78.81 886 ARG A CA 1
ATOM 7177 C C . ARG A 1 886 ? 5.336 -3.878 -16.227 1.00 78.81 886 ARG A C 1
ATOM 7179 O O . ARG A 1 886 ? 4.720 -4.259 -15.231 1.00 78.81 886 ARG A O 1
ATOM 7186 N N . GLU A 1 887 ? 4.725 -3.693 -17.397 1.00 80.38 887 GLU A N 1
ATOM 7187 C CA . GLU A 1 887 ? 3.309 -4.013 -17.598 1.00 80.38 887 GLU A CA 1
ATOM 7188 C C . GLU A 1 887 ? 3.009 -5.502 -17.404 1.00 80.38 887 GLU A C 1
ATOM 7190 O O . GLU A 1 887 ? 1.983 -5.845 -16.814 1.00 80.38 887 GLU A O 1
ATOM 7195 N N . GLN A 1 888 ? 3.873 -6.389 -17.901 1.00 80.06 888 GLN A N 1
ATOM 7196 C CA . GLN A 1 888 ? 3.702 -7.833 -17.757 1.00 80.06 888 GLN A CA 1
ATOM 7197 C C . GLN A 1 888 ? 3.794 -8.257 -16.287 1.00 80.06 888 GLN A C 1
ATOM 7199 O O . GLN A 1 888 ? 2.919 -8.988 -15.818 1.00 80.06 888 GLN A O 1
ATOM 7204 N N . LYS A 1 889 ? 4.770 -7.729 -15.535 1.00 83.38 889 LYS A N 1
ATOM 7205 C CA . LYS A 1 889 ? 4.893 -7.951 -14.083 1.00 83.38 889 LYS A CA 1
ATOM 7206 C C . LYS A 1 889 ? 3.657 -7.467 -13.325 1.00 83.38 889 LYS A C 1
ATOM 7208 O O . LYS A 1 889 ? 3.082 -8.225 -12.549 1.00 83.38 889 LYS A O 1
ATOM 7213 N N . ASN A 1 890 ? 3.171 -6.259 -13.620 1.00 84.19 890 ASN A N 1
ATOM 7214 C CA . ASN A 1 890 ? 1.959 -5.716 -12.993 1.00 84.19 890 ASN A CA 1
ATOM 7215 C C . ASN A 1 890 ? 0.711 -6.562 -13.298 1.00 84.19 890 ASN A C 1
ATOM 7217 O O . ASN A 1 890 ? -0.103 -6.811 -12.407 1.00 84.19 890 ASN A O 1
ATOM 7221 N N . LYS A 1 891 ? 0.565 -7.040 -14.542 1.00 87.06 891 LYS A N 1
ATOM 7222 C CA . LYS A 1 891 ? -0.535 -7.933 -14.943 1.00 87.06 891 LYS A CA 1
ATOM 7223 C C . LYS A 1 891 ? -0.466 -9.270 -14.196 1.00 87.06 891 LYS A C 1
ATOM 7225 O O . LYS A 1 891 ? -1.491 -9.714 -13.682 1.00 87.06 891 LYS A O 1
ATOM 7230 N N . LEU A 1 892 ? 0.715 -9.883 -14.086 1.00 87.00 892 LEU A N 1
ATOM 7231 C CA . LEU A 1 892 ? 0.910 -11.139 -13.349 1.00 87.00 892 LEU A CA 1
ATOM 7232 C C . LEU A 1 892 ? 0.641 -10.974 -11.845 1.00 87.00 892 LEU A C 1
ATOM 7234 O O . LEU A 1 892 ? -0.123 -11.760 -11.284 1.00 87.00 892 LEU A O 1
ATOM 7238 N N . ASN A 1 893 ? 1.166 -9.913 -11.221 1.00 88.19 893 ASN A N 1
ATOM 7239 C CA . ASN A 1 893 ? 0.902 -9.574 -9.819 1.00 88.19 893 ASN A CA 1
ATOM 7240 C C . ASN A 1 893 ? -0.607 -9.426 -9.548 1.00 88.19 893 ASN A C 1
ATOM 7242 O O . ASN A 1 893 ? -1.114 -9.940 -8.551 1.00 88.19 893 ASN A O 1
ATOM 7246 N N . LEU A 1 894 ? -1.354 -8.773 -10.448 1.00 89.38 894 LEU A N 1
ATOM 7247 C CA . LEU A 1 894 ? -2.805 -8.619 -10.308 1.00 89.38 894 LEU A CA 1
ATOM 7248 C C . LEU A 1 894 ? -3.548 -9.960 -10.425 1.00 89.38 894 LEU A C 1
ATOM 7250 O O . LEU A 1 894 ? -4.478 -10.215 -9.660 1.00 89.38 894 LEU A O 1
ATOM 7254 N N . ILE A 1 895 ? -3.144 -10.826 -11.361 1.00 90.25 895 ILE A N 1
ATOM 7255 C CA . ILE A 1 895 ? -3.752 -12.153 -11.552 1.00 90.25 895 ILE A CA 1
ATOM 7256 C C . ILE A 1 895 ? -3.550 -13.025 -10.307 1.00 90.25 895 ILE A C 1
ATOM 7258 O O . ILE A 1 895 ? -4.519 -13.596 -9.803 1.00 90.25 895 ILE A O 1
ATOM 7262 N N . PHE A 1 896 ? -2.323 -13.101 -9.788 1.00 92.25 896 PHE A N 1
ATOM 7263 C CA . PHE A 1 896 ? -2.025 -13.888 -8.590 1.00 92.25 896 PHE A CA 1
ATOM 7264 C C . PHE A 1 896 ? -2.709 -13.314 -7.350 1.00 92.25 896 PHE A C 1
ATOM 7266 O O . PHE A 1 896 ? -3.325 -14.070 -6.605 1.00 92.25 896 PHE A O 1
ATOM 7273 N N . LYS A 1 897 ? -2.696 -11.988 -7.160 1.00 89.75 897 LYS A N 1
ATOM 7274 C CA . LYS A 1 897 ? -3.403 -11.336 -6.047 1.00 89.75 897 LYS A CA 1
ATOM 7275 C C . LYS A 1 897 ? -4.904 -11.641 -6.065 1.00 89.75 897 LYS A C 1
ATOM 7277 O O . LYS A 1 897 ? -5.476 -11.965 -5.029 1.00 89.75 897 LYS A O 1
ATOM 7282 N N . ASN A 1 898 ? -5.535 -11.612 -7.241 1.00 91.38 898 ASN A N 1
ATOM 7283 C CA . ASN A 1 898 ? -6.944 -11.983 -7.390 1.00 91.38 898 ASN A CA 1
ATOM 7284 C C . ASN A 1 898 ? -7.202 -13.465 -7.077 1.00 91.38 898 ASN A C 1
ATOM 7286 O O . ASN A 1 898 ? -8.265 -13.793 -6.552 1.00 91.38 898 ASN A O 1
ATOM 7290 N N . PHE A 1 899 ? -6.268 -14.359 -7.418 1.00 91.69 899 PHE A N 1
ATOM 7291 C CA . PHE A 1 899 ? -6.363 -15.785 -7.095 1.00 91.69 899 PHE A CA 1
ATOM 7292 C C . PHE A 1 899 ? -6.216 -16.034 -5.587 1.00 91.69 899 PHE A C 1
ATOM 7294 O O . PHE A 1 899 ? -7.027 -16.753 -5.010 1.00 91.69 899 PHE A O 1
ATOM 7301 N N . VAL A 1 900 ? -5.238 -15.388 -4.945 1.00 91.12 900 VAL A N 1
ATOM 7302 C CA . VAL A 1 900 ? -5.007 -15.425 -3.492 1.00 91.12 900 VAL A CA 1
ATOM 7303 C C . VAL A 1 900 ? -6.237 -14.932 -2.731 1.00 91.12 900 VAL A C 1
ATOM 7305 O O . VAL A 1 900 ? -6.719 -15.641 -1.853 1.00 91.12 900 VAL A O 1
ATOM 7308 N N . GLN A 1 901 ? -6.817 -13.794 -3.130 1.00 89.12 901 GLN A N 1
ATOM 7309 C CA . GLN A 1 901 ? -8.038 -13.269 -2.509 1.00 89.12 901 GLN A CA 1
ATOM 7310 C C . GLN A 1 901 ? -9.201 -14.265 -2.608 1.00 89.12 901 GLN A C 1
ATOM 7312 O O . GLN A 1 901 ? -9.846 -14.573 -1.614 1.00 89.12 901 GLN A O 1
ATOM 7317 N N . GLN A 1 902 ? -9.427 -14.842 -3.791 1.00 88.31 902 GLN A N 1
ATOM 7318 C CA . GLN A 1 902 ? -10.476 -15.849 -3.982 1.00 88.31 902 GLN A CA 1
ATOM 7319 C C . GLN A 1 902 ? -10.231 -17.122 -3.159 1.00 88.31 902 GLN A C 1
ATOM 7321 O O . GLN A 1 902 ? -11.182 -17.763 -2.710 1.00 88.31 902 GLN A O 1
ATOM 7326 N N . MET A 1 903 ? -8.966 -17.494 -2.951 1.00 88.69 903 MET A N 1
ATOM 7327 C CA . MET A 1 903 ? -8.599 -18.600 -2.074 1.00 88.69 903 MET A CA 1
ATOM 7328 C C . MET A 1 903 ? -8.920 -18.281 -0.611 1.00 88.69 903 MET A C 1
ATOM 7330 O O . MET A 1 903 ? -9.464 -19.147 0.065 1.00 88.69 903 MET A O 1
ATOM 7334 N N . GLN A 1 904 ? -8.653 -17.062 -0.135 1.00 88.44 904 GLN A N 1
ATOM 7335 C CA . GLN A 1 904 ? -8.996 -16.613 1.225 1.00 88.44 904 GLN A CA 1
ATOM 7336 C C . GLN A 1 904 ? -10.512 -16.470 1.442 1.00 88.44 904 GLN A C 1
ATOM 7338 O O . GLN A 1 904 ? -11.009 -16.692 2.542 1.00 88.44 904 GLN A O 1
ATOM 7343 N N . ASP A 1 905 ? -11.271 -16.146 0.394 1.00 86.38 905 ASP A N 1
ATOM 7344 C CA . ASP A 1 905 ? -12.732 -16.059 0.485 1.00 86.38 905 ASP A CA 1
ATOM 7345 C C . ASP A 1 905 ? -13.379 -17.455 0.634 1.00 86.38 905 ASP A C 1
ATOM 7347 O O . ASP A 1 905 ? -14.411 -17.610 1.290 1.00 86.38 905 ASP A O 1
ATOM 7351 N N . ILE A 1 906 ? -12.782 -18.484 0.016 1.00 84.38 906 ILE A N 1
ATOM 7352 C CA . ILE A 1 906 ? -13.278 -19.874 0.039 1.00 84.38 906 ILE A CA 1
ATOM 7353 C C . ILE A 1 906 ? -12.711 -20.661 1.226 1.00 84.38 906 ILE A C 1
ATOM 7355 O O . ILE A 1 906 ? -13.417 -21.466 1.837 1.00 84.38 906 ILE A O 1
ATOM 7359 N N . SER A 1 907 ? -11.433 -20.455 1.536 1.00 75.88 907 SER A N 1
ATOM 7360 C CA . SER A 1 907 ? -10.695 -21.158 2.580 1.00 75.88 907 SER A CA 1
ATOM 7361 C C . SER A 1 907 ? -10.377 -20.199 3.720 1.00 75.88 907 SER A C 1
ATOM 7363 O O . SER A 1 907 ? -9.914 -19.093 3.489 1.00 75.88 907 SER A O 1
ATOM 7365 N N . LYS A 1 908 ? -10.555 -20.626 4.974 1.00 78.50 908 LYS A N 1
ATOM 7366 C CA . LYS A 1 908 ? -10.157 -19.843 6.162 1.00 78.50 908 LYS A CA 1
ATOM 7367 C C . LYS A 1 908 ? -8.627 -19.787 6.355 1.00 78.50 908 LYS A C 1
ATOM 7369 O O . LYS A 1 908 ? -8.161 -19.740 7.488 1.00 78.50 908 LYS A O 1
ATOM 7374 N N . ILE A 1 909 ? -7.855 -19.911 5.276 1.00 84.06 909 ILE A N 1
ATOM 7375 C CA . ILE A 1 909 ? -6.394 -19.905 5.300 1.00 84.06 909 ILE A CA 1
ATOM 7376 C C . ILE A 1 909 ? -5.923 -18.461 5.210 1.00 84.06 909 ILE A C 1
ATOM 7378 O O . ILE A 1 909 ? -6.294 -17.725 4.297 1.00 84.06 909 ILE A O 1
ATOM 7382 N N . GLU A 1 910 ? -5.060 -18.082 6.139 1.00 85.50 910 GLU A N 1
ATOM 7383 C CA . GLU A 1 910 ? -4.371 -16.801 6.115 1.00 85.50 910 GLU A CA 1
ATOM 7384 C C . GLU A 1 910 ? -3.033 -16.957 5.392 1.00 85.50 910 GLU A C 1
ATOM 7386 O O . GLU A 1 910 ? -2.318 -17.945 5.571 1.00 85.50 910 GLU A O 1
ATOM 7391 N N . PHE A 1 911 ? -2.716 -15.990 4.533 1.00 90.25 911 PHE A N 1
ATOM 7392 C CA . PHE A 1 911 ? -1.404 -15.908 3.909 1.00 90.25 911 PHE A CA 1
ATOM 7393 C C . PHE A 1 911 ? -0.471 -15.108 4.808 1.00 90.25 911 PHE A C 1
ATOM 7395 O O . PHE A 1 911 ? -0.834 -14.033 5.284 1.00 90.25 911 PHE A O 1
ATOM 7402 N N . GLU A 1 912 ? 0.738 -15.621 5.003 1.00 87.25 912 GLU A N 1
ATOM 7403 C CA . GLU A 1 912 ? 1.782 -14.948 5.766 1.00 87.25 912 GLU A CA 1
ATOM 7404 C C . GLU A 1 912 ? 2.246 -13.685 5.025 1.00 87.25 912 GLU A C 1
ATOM 7406 O O . GLU A 1 912 ? 2.558 -13.724 3.832 1.00 87.25 912 GLU A O 1
ATOM 7411 N N . ILE A 1 913 ? 2.306 -12.561 5.743 1.00 85.25 913 ILE A N 1
ATOM 7412 C CA . ILE A 1 913 ? 2.754 -11.270 5.212 1.00 85.25 913 ILE A CA 1
ATOM 7413 C C . ILE A 1 913 ? 4.113 -10.943 5.843 1.00 85.25 913 ILE A C 1
ATOM 7415 O O . ILE A 1 913 ? 4.211 -10.914 7.073 1.00 85.25 913 ILE A O 1
ATOM 7419 N N . PRO A 1 914 ? 5.168 -10.706 5.042 1.00 84.69 914 PRO A N 1
ATOM 7420 C CA . PRO A 1 914 ? 6.481 -10.367 5.571 1.00 84.69 914 PRO A CA 1
ATOM 7421 C C . PRO A 1 914 ? 6.495 -8.954 6.155 1.00 84.69 914 PRO A C 1
ATOM 7423 O O . PRO A 1 914 ? 5.875 -8.038 5.612 1.00 84.69 914 PRO A O 1
ATOM 7426 N N . TYR A 1 915 ? 7.245 -8.772 7.238 1.00 82.25 915 TYR A N 1
ATOM 7427 C CA . TYR A 1 915 ? 7.522 -7.482 7.856 1.00 82.25 915 TYR A CA 1
ATOM 7428 C C . TYR A 1 915 ? 8.790 -6.875 7.233 1.00 82.25 915 TYR A C 1
ATOM 7430 O O . TYR A 1 915 ? 9.898 -7.325 7.543 1.00 82.25 915 TYR A O 1
ATOM 7438 N N . PRO A 1 916 ? 8.682 -5.836 6.376 1.00 78.88 916 PRO A N 1
ATOM 7439 C CA . PRO A 1 916 ? 9.830 -5.338 5.614 1.00 78.88 916 PRO A CA 1
ATOM 7440 C C . PRO A 1 916 ? 10.962 -4.762 6.476 1.00 78.88 916 PRO A C 1
ATOM 7442 O O . PRO A 1 916 ? 12.099 -4.696 6.030 1.00 78.88 916 PRO A O 1
ATOM 7445 N N . GLU A 1 917 ? 10.676 -4.334 7.707 1.00 74.00 917 GLU A N 1
ATOM 7446 C CA . GLU A 1 917 ? 11.689 -3.774 8.620 1.00 74.00 917 GLU A CA 1
ATOM 7447 C C . GLU A 1 917 ? 12.517 -4.816 9.353 1.00 74.00 917 GLU A C 1
ATOM 7449 O O . GLU A 1 917 ? 13.662 -4.542 9.697 1.00 74.00 917 GLU A O 1
ATOM 7454 N N . LEU A 1 918 ? 11.942 -5.999 9.567 1.00 83.50 918 LEU A N 1
ATOM 7455 C CA . LEU A 1 918 ? 12.621 -7.142 10.172 1.00 83.50 918 LEU A CA 1
ATOM 7456 C C . LEU A 1 918 ? 13.304 -8.016 9.114 1.00 83.50 918 LEU A C 1
ATOM 7458 O O . LEU A 1 918 ? 13.872 -9.049 9.443 1.00 83.50 918 LEU A O 1
ATOM 7462 N N . THR A 1 919 ? 13.220 -7.626 7.841 1.00 87.62 919 THR A N 1
ATOM 7463 C CA . THR A 1 919 ? 13.881 -8.323 6.738 1.00 87.62 919 THR A CA 1
ATOM 7464 C C . THR A 1 919 ? 15.369 -7.976 6.751 1.00 87.62 919 THR A C 1
ATOM 7466 O O . THR A 1 919 ? 15.736 -6.802 6.830 1.00 87.62 919 THR A O 1
ATOM 7469 N N . PHE A 1 920 ? 16.226 -8.992 6.674 1.00 91.81 920 PHE A N 1
ATOM 7470 C CA . PHE A 1 920 ? 17.682 -8.836 6.679 1.00 91.81 920 PHE A CA 1
ATOM 7471 C C . PHE A 1 920 ? 18.336 -9.758 5.648 1.00 91.81 920 PHE A C 1
ATOM 7473 O O . PHE A 1 920 ? 17.745 -10.739 5.204 1.00 91.81 920 PHE A O 1
ATOM 7480 N N . SER A 1 921 ? 19.565 -9.433 5.253 1.00 92.56 921 SER A N 1
ATOM 7481 C CA . SER A 1 921 ? 20.351 -10.242 4.316 1.00 92.56 921 SER A CA 1
ATOM 7482 C C . SER A 1 921 ? 21.134 -11.314 5.072 1.00 92.56 921 SER A C 1
ATOM 7484 O O . SER A 1 921 ? 21.715 -11.021 6.118 1.00 92.56 921 SER A O 1
ATOM 7486 N N . GLY A 1 922 ? 21.192 -12.531 4.538 1.00 93.06 922 GLY A N 1
ATOM 7487 C CA . GLY A 1 922 ? 22.014 -13.608 5.087 1.00 93.06 922 GLY A CA 1
ATOM 7488 C C . GLY A 1 922 ? 22.088 -14.820 4.162 1.00 93.06 922 GLY A C 1
ATOM 7489 O O . GLY A 1 922 ? 21.448 -14.865 3.113 1.00 93.06 922 GLY A O 1
ATOM 7490 N N . VAL A 1 923 ? 22.870 -15.818 4.561 1.00 93.50 923 VAL A N 1
ATOM 7491 C CA . VAL A 1 923 ? 23.103 -17.057 3.812 1.00 93.50 923 VAL A CA 1
ATOM 7492 C C . VAL A 1 923 ? 22.470 -18.227 4.578 1.00 93.50 923 VAL A C 1
ATOM 7494 O O . VAL A 1 923 ? 23.109 -18.805 5.453 1.00 93.50 923 VAL A O 1
ATOM 7497 N N . PRO A 1 924 ? 21.200 -18.584 4.309 1.00 91.19 924 PRO A N 1
ATOM 7498 C CA . PRO A 1 924 ? 20.546 -19.725 4.951 1.00 91.19 924 PRO A CA 1
ATOM 7499 C C . PRO A 1 924 ? 20.962 -21.066 4.324 1.00 91.19 924 PRO A C 1
ATOM 7501 O O . PRO A 1 924 ? 20.905 -22.099 4.983 1.00 91.19 924 PRO A O 1
ATOM 7504 N N . ASN A 1 925 ? 21.332 -21.042 3.038 1.00 87.25 925 ASN A N 1
ATOM 7505 C CA . ASN A 1 925 ? 21.721 -22.201 2.241 1.00 87.25 925 ASN A CA 1
ATOM 7506 C C . ASN A 1 925 ? 23.070 -21.922 1.548 1.00 87.25 925 ASN A C 1
ATOM 7508 O O . ASN A 1 925 ? 24.113 -22.054 2.175 1.00 87.25 925 ASN A O 1
ATOM 7512 N N . LYS A 1 926 ? 23.061 -21.537 0.260 1.00 85.12 926 LYS A N 1
ATOM 7513 C CA . LYS A 1 926 ? 24.279 -21.359 -0.557 1.00 85.12 926 LYS A CA 1
ATOM 7514 C C . LYS A 1 926 ? 24.572 -19.902 -0.916 1.00 85.12 926 LYS A C 1
ATOM 7516 O O . LYS A 1 926 ? 25.738 -19.531 -1.014 1.00 85.12 926 LYS A O 1
ATOM 7521 N N . SER A 1 927 ? 23.542 -19.080 -1.105 1.00 87.44 927 SER A N 1
ATOM 7522 C CA . SER A 1 927 ? 23.695 -17.692 -1.551 1.00 87.44 927 SER A CA 1
ATOM 7523 C C . SER A 1 927 ? 23.258 -16.704 -0.487 1.00 87.44 927 SER A C 1
ATOM 7525 O O . SER A 1 927 ? 22.449 -17.013 0.387 1.00 87.44 927 SER A O 1
ATOM 7527 N N . ASN A 1 928 ? 23.773 -15.482 -0.605 1.00 89.69 928 ASN A N 1
ATOM 7528 C CA . ASN A 1 928 ? 23.267 -14.364 0.170 1.00 89.69 928 ASN A CA 1
ATOM 7529 C C . ASN A 1 928 ? 21.915 -13.922 -0.396 1.00 89.69 928 ASN A C 1
ATOM 7531 O O . ASN A 1 928 ? 21.824 -13.517 -1.556 1.00 89.69 928 ASN A O 1
ATOM 7535 N N . VAL A 1 929 ? 20.885 -14.007 0.435 1.00 90.62 929 VAL A N 1
ATOM 7536 C CA . VAL A 1 929 ? 19.498 -13.727 0.084 1.00 90.62 929 VAL A CA 1
ATOM 7537 C C . VAL A 1 929 ? 18.829 -12.879 1.157 1.00 90.62 929 VAL A C 1
ATOM 7539 O O . VAL A 1 929 ? 19.269 -12.819 2.305 1.00 90.62 929 VAL A O 1
ATOM 7542 N N . GLU A 1 930 ? 17.727 -12.233 0.789 1.00 90.44 930 GLU A N 1
ATOM 7543 C CA . GLU A 1 930 ? 16.859 -11.571 1.759 1.00 90.44 930 GLU A CA 1
ATOM 7544 C C . GLU A 1 930 ? 16.027 -12.614 2.515 1.00 90.44 930 GLU A C 1
ATOM 7546 O O . GLU A 1 930 ? 15.307 -13.422 1.913 1.00 90.44 930 GLU A O 1
ATOM 7551 N N . ILE A 1 931 ? 16.146 -12.591 3.840 1.00 92.06 931 ILE A N 1
ATOM 7552 C CA . ILE A 1 931 ? 15.372 -13.391 4.781 1.00 92.06 931 ILE A CA 1
ATOM 7553 C C . ILE A 1 931 ? 14.177 -12.569 5.241 1.00 92.06 931 ILE A C 1
ATOM 7555 O O . ILE A 1 931 ? 14.333 -11.494 5.822 1.00 92.06 931 ILE A O 1
ATOM 7559 N N . PHE A 1 932 ? 12.982 -13.103 5.025 1.00 90.38 932 PHE A N 1
ATOM 7560 C CA . PHE A 1 932 ? 11.734 -12.479 5.428 1.00 90.38 932 PHE A CA 1
ATOM 7561 C C . PHE A 1 932 ? 11.281 -13.008 6.784 1.00 90.38 932 PHE A C 1
ATOM 7563 O O . PHE A 1 932 ? 11.216 -14.215 7.018 1.00 90.38 932 PHE A O 1
ATOM 7570 N N . VAL A 1 933 ? 10.905 -12.091 7.668 1.00 89.12 933 VAL A N 1
ATOM 7571 C CA . VAL A 1 933 ? 10.285 -12.410 8.956 1.00 89.12 933 VAL A CA 1
ATOM 7572 C C . VAL A 1 933 ? 8.791 -12.123 8.847 1.00 89.12 933 VAL A C 1
ATOM 7574 O O . VAL A 1 933 ? 8.402 -11.022 8.462 1.00 89.12 933 VAL A O 1
ATOM 7577 N N . THR A 1 934 ? 7.952 -13.107 9.159 1.00 87.62 934 THR A N 1
ATOM 7578 C CA . THR A 1 934 ? 6.484 -13.003 9.202 1.00 87.62 934 THR A CA 1
ATOM 7579 C C . THR A 1 934 ? 5.993 -13.165 10.643 1.00 87.62 934 THR A C 1
ATOM 7581 O O . THR A 1 934 ? 6.800 -13.278 11.567 1.00 87.62 934 THR A O 1
ATOM 7584 N N . ALA A 1 935 ? 4.675 -13.174 10.862 1.00 80.56 935 ALA A N 1
ATOM 7585 C CA . ALA A 1 935 ? 4.099 -13.367 12.195 1.00 80.56 935 ALA A CA 1
ATOM 7586 C C . ALA A 1 935 ? 4.535 -14.699 12.826 1.00 80.56 935 ALA A C 1
ATOM 7588 O O . ALA A 1 935 ? 4.900 -14.741 13.999 1.00 80.56 935 ALA A O 1
ATOM 7589 N N . ASN A 1 936 ? 4.530 -15.775 12.032 1.00 85.38 936 ASN A N 1
ATOM 7590 C CA . ASN A 1 936 ? 4.750 -17.130 12.538 1.00 85.38 936 ASN A CA 1
ATOM 7591 C C . ASN A 1 936 ? 6.034 -17.786 12.016 1.00 85.38 936 ASN A C 1
ATOM 7593 O O . ASN A 1 936 ? 6.422 -18.851 12.509 1.00 85.38 936 ASN A O 1
ATOM 7597 N N . THR A 1 937 ? 6.691 -17.203 11.007 1.00 90.69 937 THR A N 1
ATOM 7598 C CA . THR A 1 937 ? 7.811 -17.855 10.320 1.00 90.69 937 THR A CA 1
ATOM 7599 C C . THR A 1 937 ? 8.962 -16.915 9.989 1.00 90.69 937 THR A C 1
ATOM 7601 O O . THR A 1 937 ? 8.780 -15.723 9.769 1.00 90.69 937 THR A O 1
ATOM 7604 N N . ILE A 1 938 ? 10.157 -17.488 9.887 1.00 91.56 938 ILE A N 1
ATOM 7605 C CA . ILE A 1 938 ? 11.330 -16.870 9.266 1.00 91.56 938 ILE A CA 1
ATOM 7606 C C . ILE A 1 938 ? 11.591 -17.668 7.999 1.00 91.56 938 ILE A C 1
ATOM 7608 O O . ILE A 1 938 ? 11.757 -18.892 8.070 1.00 91.56 938 ILE A O 1
ATOM 7612 N N . ASN A 1 939 ? 11.554 -17.020 6.840 1.00 92.50 939 ASN A N 1
ATOM 7613 C CA . ASN A 1 939 ? 11.549 -17.738 5.578 1.00 92.50 939 ASN A CA 1
ATOM 7614 C C . ASN A 1 939 ? 12.301 -17.046 4.436 1.00 92.50 939 ASN A C 1
ATOM 7616 O O . ASN A 1 939 ? 12.512 -15.837 4.418 1.00 92.50 939 ASN A O 1
ATOM 7620 N N . HIS A 1 940 ? 12.689 -17.865 3.466 1.00 92.50 940 HIS A N 1
ATOM 7621 C CA . HIS A 1 940 ? 13.170 -17.474 2.155 1.00 92.50 940 HIS A CA 1
ATOM 7622 C C . HIS A 1 940 ? 12.711 -18.522 1.129 1.00 92.50 940 HIS A C 1
ATOM 7624 O O . HIS A 1 940 ? 13.011 -19.709 1.272 1.00 92.50 940 HIS A O 1
ATOM 7630 N N . LEU A 1 941 ? 11.972 -18.087 0.102 1.00 91.25 941 LEU A N 1
ATOM 7631 C CA . LEU A 1 941 ? 11.232 -18.974 -0.814 1.00 91.25 941 LEU A CA 1
ATOM 7632 C C . LEU A 1 941 ? 11.707 -18.916 -2.277 1.00 91.25 941 LEU A C 1
ATOM 7634 O O . LEU A 1 941 ? 11.190 -19.646 -3.126 1.00 91.25 941 LEU A O 1
ATOM 7638 N N . VAL A 1 942 ? 12.641 -18.019 -2.610 1.00 87.50 942 VAL A N 1
ATOM 7639 C CA . VAL A 1 942 ? 13.096 -17.831 -4.000 1.00 87.50 942 VAL A CA 1
ATOM 7640 C C . VAL A 1 942 ? 14.016 -18.979 -4.413 1.00 87.50 942 VAL A C 1
ATOM 7642 O O . VAL A 1 942 ? 13.860 -19.554 -5.499 1.00 87.50 942 VAL A O 1
ATOM 7645 N N . GLU A 1 943 ? 14.939 -19.342 -3.524 1.00 87.38 943 GLU A N 1
ATOM 7646 C CA . GLU A 1 943 ? 15.830 -20.486 -3.684 1.00 87.38 943 GLU A CA 1
ATOM 7647 C C . GLU A 1 943 ? 15.177 -21.801 -3.272 1.00 87.38 943 GLU A C 1
ATOM 7649 O O . GLU A 1 943 ? 14.342 -21.863 -2.370 1.00 87.38 943 GLU A O 1
ATOM 7654 N N . TRP A 1 944 ? 15.584 -22.873 -3.950 1.00 85.44 944 TRP A N 1
ATOM 7655 C CA . TRP A 1 944 ? 15.142 -24.226 -3.649 1.00 85.44 944 TRP A CA 1
ATOM 7656 C C . TRP A 1 944 ? 16.335 -25.071 -3.180 1.00 85.44 944 TRP A C 1
ATOM 7658 O O . TRP A 1 944 ? 17.338 -25.106 -3.896 1.00 85.44 944 TRP A O 1
ATOM 7668 N N . PRO A 1 945 ? 16.245 -25.787 -2.043 1.00 88.75 945 PRO A N 1
ATOM 7669 C CA . PRO A 1 945 ? 15.078 -25.940 -1.166 1.00 88.75 945 PRO A CA 1
ATOM 7670 C C . PRO A 1 945 ? 14.740 -24.661 -0.374 1.00 88.75 945 PRO A C 1
ATOM 7672 O O . PRO A 1 945 ? 15.649 -23.911 -0.014 1.00 88.75 945 PRO A O 1
ATOM 7675 N N . PRO A 1 946 ? 13.451 -24.413 -0.076 1.00 91.69 946 PRO A N 1
ATOM 7676 C CA . PRO A 1 946 ? 13.032 -23.201 0.606 1.00 91.69 946 PRO A CA 1
ATOM 7677 C C . PRO A 1 946 ? 13.491 -23.248 2.062 1.00 91.69 946 PRO A C 1
ATOM 7679 O O . PRO A 1 946 ? 13.395 -24.274 2.744 1.00 91.69 946 PRO A O 1
ATOM 7682 N N . PHE A 1 947 ? 13.964 -22.117 2.569 1.00 93.00 947 PHE A N 1
ATOM 7683 C CA . PHE A 1 947 ? 14.248 -21.976 3.987 1.00 93.00 947 PHE A CA 1
ATOM 7684 C C . PHE A 1 947 ? 12.961 -21.551 4.688 1.00 93.00 947 PHE A C 1
ATOM 7686 O O . PHE A 1 947 ? 12.463 -20.461 4.446 1.00 93.00 947 PHE A O 1
ATOM 7693 N N . ILE A 1 948 ? 12.398 -22.405 5.541 1.00 92.12 948 ILE A N 1
ATOM 7694 C CA . ILE A 1 948 ? 11.233 -22.064 6.371 1.00 92.12 948 ILE A CA 1
ATOM 7695 C C . ILE A 1 948 ? 11.499 -22.530 7.793 1.00 92.12 948 ILE A C 1
ATOM 7697 O O . ILE A 1 948 ? 11.824 -23.698 8.032 1.00 92.12 948 ILE A O 1
ATOM 7701 N N . LEU A 1 949 ? 11.370 -21.618 8.745 1.00 91.81 949 LEU A N 1
ATOM 7702 C CA . LEU A 1 949 ? 11.524 -21.880 10.164 1.00 91.81 949 LEU A CA 1
ATOM 7703 C C . LEU A 1 949 ? 10.289 -21.363 10.902 1.00 91.81 949 LEU A C 1
ATOM 7705 O O . LEU A 1 949 ? 9.959 -20.187 10.819 1.00 91.81 949 LEU A O 1
ATOM 7709 N N . SER A 1 950 ? 9.599 -22.258 11.607 1.00 91.19 950 SER A N 1
ATOM 7710 C CA . SER A 1 950 ? 8.434 -21.923 12.428 1.00 91.19 950 SER A CA 1
ATOM 7711 C C . SER A 1 950 ? 8.904 -21.351 13.761 1.00 91.19 950 SER A C 1
ATOM 7713 O O . SER A 1 950 ? 9.637 -22.033 14.476 1.00 91.19 950 SER A O 1
ATOM 7715 N N . VAL A 1 951 ? 8.445 -20.152 14.122 1.00 88.50 951 VAL A N 1
ATOM 7716 C CA . VAL A 1 951 ? 8.819 -19.476 15.378 1.00 88.50 951 VAL A CA 1
ATOM 7717 C C . VAL A 1 951 ? 8.453 -20.336 16.596 1.00 88.50 951 VAL A C 1
ATOM 7719 O O . VAL A 1 951 ? 9.234 -20.461 17.535 1.00 88.50 951 VAL A O 1
ATOM 7722 N N . GLU A 1 952 ? 7.317 -21.038 16.536 1.00 86.69 952 GLU A N 1
ATOM 7723 C CA . GLU A 1 952 ? 6.850 -21.942 17.600 1.00 86.69 952 GLU A CA 1
ATOM 7724 C C . GLU A 1 952 ? 7.789 -23.123 17.901 1.00 86.69 952 GLU A C 1
ATOM 7726 O O . GLU A 1 952 ? 7.771 -23.650 19.019 1.00 86.69 952 GLU A O 1
ATOM 7731 N N . ASP A 1 953 ? 8.579 -23.562 16.916 1.00 87.62 953 ASP A N 1
ATOM 7732 C CA . ASP A 1 953 ? 9.430 -24.752 17.021 1.00 87.62 953 ASP A CA 1
ATOM 7733 C C . ASP A 1 953 ? 10.823 -24.420 17.598 1.00 87.62 953 ASP A C 1
ATOM 7735 O O . ASP A 1 953 ? 11.590 -25.339 17.905 1.00 87.62 953 ASP A O 1
ATOM 7739 N N . ILE A 1 954 ? 11.150 -23.133 17.768 1.00 89.81 954 ILE A N 1
ATOM 7740 C CA . ILE A 1 954 ? 12.448 -22.650 18.259 1.00 89.81 954 ILE A CA 1
ATOM 7741 C C . ILE A 1 954 ? 12.501 -22.745 19.793 1.00 89.81 954 ILE A C 1
ATOM 7743 O O . ILE A 1 954 ? 11.574 -22.344 20.498 1.00 89.81 954 ILE A O 1
ATOM 7747 N N . GLU A 1 955 ? 13.590 -23.302 20.322 1.00 88.12 955 GLU A N 1
ATOM 7748 C CA . GLU A 1 955 ? 13.908 -23.323 21.754 1.00 88.12 955 GLU A CA 1
ATOM 7749 C C . GLU A 1 955 ? 14.763 -22.111 22.135 1.00 88.12 955 GLU A C 1
ATOM 7751 O O . GLU A 1 955 ? 14.372 -21.363 23.027 1.00 88.12 955 GLU A O 1
ATOM 7756 N N . ILE A 1 956 ? 15.898 -21.918 21.453 1.00 90.75 956 ILE A N 1
ATOM 7757 C CA . ILE A 1 956 ? 16.830 -20.799 21.658 1.00 90.75 956 ILE A CA 1
ATOM 7758 C C . ILE A 1 956 ? 17.440 -20.349 20.325 1.00 90.75 956 ILE A C 1
ATOM 7760 O O . ILE A 1 956 ? 17.497 -21.127 19.363 1.00 90.75 956 ILE A O 1
ATOM 7764 N N . ALA A 1 957 ? 17.937 -19.115 20.294 1.00 92.81 957 ALA A N 1
ATOM 7765 C CA . ALA A 1 957 ? 18.791 -18.596 19.230 1.00 92.81 957 ALA A CA 1
ATOM 7766 C C . ALA A 1 957 ? 20.223 -18.380 19.755 1.00 92.81 957 ALA A C 1
ATOM 7768 O O . ALA A 1 957 ? 20.419 -17.879 20.856 1.00 92.81 957 ALA A O 1
ATOM 7769 N N . SER A 1 958 ? 21.242 -18.747 18.986 1.00 92.50 958 SER A N 1
ATOM 7770 C CA . SER A 1 958 ? 22.644 -18.477 19.315 1.00 92.50 958 SER A CA 1
ATOM 7771 C C . SER A 1 958 ? 23.256 -17.598 18.235 1.00 92.50 958 SER A C 1
ATOM 7773 O O . SER A 1 958 ? 23.209 -17.939 17.055 1.00 92.50 958 SER A O 1
ATOM 7775 N N . LEU A 1 959 ? 23.770 -16.443 18.647 1.00 93.19 959 LEU A N 1
ATOM 7776 C CA . LEU A 1 959 ? 24.470 -15.480 17.812 1.00 93.19 959 LEU A CA 1
ATOM 7777 C C . LEU A 1 959 ? 25.969 -15.766 17.931 1.00 93.19 959 LEU A C 1
ATOM 7779 O O . LEU A 1 959 ? 26.588 -15.461 18.949 1.00 93.19 959 LEU A O 1
ATOM 7783 N N . GLU A 1 960 ? 26.542 -16.387 16.909 1.00 91.25 960 GLU A N 1
ATOM 7784 C CA . GLU A 1 960 ? 27.955 -16.766 16.861 1.00 91.25 960 GLU A CA 1
ATOM 7785 C C . GLU A 1 960 ? 28.774 -15.730 16.074 1.00 91.25 960 GLU A C 1
ATOM 7787 O O . GLU A 1 960 ? 28.251 -14.990 15.238 1.00 91.25 960 GLU A O 1
ATOM 7792 N N . ARG A 1 961 ? 30.088 -15.684 16.322 1.00 88.25 961 ARG A N 1
ATOM 7793 C CA . ARG A 1 961 ? 31.040 -14.730 15.712 1.00 88.25 961 ARG A CA 1
ATOM 7794 C C . ARG A 1 961 ? 30.744 -13.262 16.019 1.00 88.25 961 ARG A C 1
ATOM 7796 O O . ARG A 1 961 ? 31.116 -12.370 15.255 1.00 88.25 961 ARG A O 1
ATOM 7803 N N . VAL A 1 962 ? 30.121 -12.988 17.162 1.00 85.81 962 VAL A N 1
ATOM 7804 C CA . VAL A 1 962 ? 29.898 -11.617 17.630 1.00 85.81 962 VAL A CA 1
ATOM 7805 C C . VAL A 1 962 ? 31.192 -11.109 18.278 1.00 85.81 962 VAL A C 1
ATOM 7807 O O . VAL A 1 962 ? 31.505 -11.419 19.426 1.00 85.81 962 VAL A O 1
ATOM 7810 N N . HIS A 1 963 ? 31.998 -10.366 17.513 1.00 82.31 963 HIS A N 1
ATOM 7811 C CA . HIS A 1 963 ? 33.267 -9.796 17.977 1.00 82.31 963 HIS A CA 1
ATOM 7812 C C . HIS A 1 963 ? 33.501 -8.383 17.428 1.00 82.31 963 HIS A C 1
ATOM 7814 O O . HIS A 1 963 ? 33.177 -8.086 16.274 1.00 82.31 963 HIS A O 1
ATOM 7820 N N . HIS A 1 964 ? 34.126 -7.514 18.229 1.00 70.94 964 HIS A N 1
ATOM 7821 C CA . HIS A 1 964 ? 34.512 -6.170 17.799 1.00 70.94 964 HIS A CA 1
ATOM 7822 C C . HIS A 1 964 ? 35.549 -6.240 16.666 1.00 70.94 964 HIS A C 1
ATOM 7824 O O . HIS A 1 964 ? 36.715 -6.541 16.889 1.00 70.94 964 HIS A O 1
ATOM 7830 N N . GLY A 1 965 ? 35.117 -5.960 15.433 1.00 74.50 965 GLY A N 1
ATOM 7831 C CA . GLY A 1 965 ? 35.972 -5.950 14.237 1.00 74.50 965 GLY A CA 1
ATOM 7832 C C . GLY A 1 965 ? 35.454 -6.813 13.084 1.00 74.50 965 GLY A C 1
ATOM 7833 O O . GLY A 1 965 ? 35.828 -6.568 11.935 1.00 74.50 965 GLY A O 1
ATOM 7834 N N . LEU A 1 966 ? 34.549 -7.761 13.355 1.00 83.94 966 LEU A N 1
ATOM 7835 C CA . LEU A 1 966 ? 33.868 -8.529 12.313 1.00 83.94 966 LEU A CA 1
ATOM 7836 C C . LEU A 1 966 ? 32.661 -7.756 11.771 1.00 83.94 966 LEU A C 1
ATOM 7838 O O . LEU A 1 966 ? 31.891 -7.143 12.509 1.00 83.94 966 LEU A O 1
ATOM 7842 N N . ARG A 1 967 ? 32.510 -7.772 10.443 1.00 87.94 967 ARG A N 1
ATOM 7843 C CA . ARG A 1 967 ? 31.392 -7.109 9.750 1.00 87.94 967 ARG A CA 1
ATOM 7844 C C . ARG A 1 967 ? 30.127 -7.956 9.693 1.00 87.94 967 ARG A C 1
ATOM 7846 O O . ARG A 1 967 ? 29.067 -7.400 9.420 1.00 87.94 967 ARG A O 1
ATOM 7853 N N . ASN A 1 968 ? 30.271 -9.262 9.906 1.00 92.12 968 ASN A N 1
ATOM 7854 C CA . ASN A 1 968 ? 29.201 -10.237 9.809 1.00 92.12 968 ASN A CA 1
ATOM 7855 C C . ASN A 1 968 ? 29.266 -11.196 11.004 1.00 92.12 968 ASN A C 1
ATOM 7857 O O . ASN A 1 968 ? 30.361 -11.485 11.490 1.00 92.12 968 ASN A O 1
ATOM 7861 N N . PHE A 1 969 ? 28.114 -11.718 11.404 1.00 93.94 969 PHE A N 1
ATOM 7862 C CA . PHE A 1 969 ? 27.939 -12.734 12.440 1.00 93.94 969 PHE A CA 1
ATOM 7863 C C . PHE A 1 969 ? 27.025 -13.858 11.918 1.00 93.94 969 PHE A C 1
ATOM 7865 O O . PHE A 1 969 ? 26.440 -13.724 10.840 1.00 93.94 969 PHE A O 1
ATOM 7872 N N . ASP A 1 970 ? 26.908 -14.959 12.662 1.00 93.44 970 ASP A N 1
ATOM 7873 C CA . ASP A 1 970 ? 26.015 -16.080 12.328 1.00 93.44 970 ASP A CA 1
ATOM 7874 C C . ASP A 1 970 ? 24.895 -16.224 13.346 1.00 93.44 970 ASP A C 1
ATOM 7876 O O . ASP A 1 970 ? 25.067 -15.919 14.523 1.00 93.44 970 ASP A O 1
ATOM 7880 N N . MET A 1 971 ? 23.749 -16.734 12.902 1.00 93.38 971 MET A N 1
ATOM 7881 C CA . MET A 1 971 ? 22.610 -17.007 13.769 1.00 93.38 971 MET A CA 1
ATOM 7882 C C . MET A 1 971 ? 22.163 -18.461 13.634 1.00 93.38 971 MET A C 1
ATOM 7884 O O . MET A 1 971 ? 21.789 -18.920 12.553 1.00 93.38 971 MET A O 1
ATOM 7888 N N . ILE A 1 972 ? 22.170 -19.185 14.750 1.00 93.38 972 ILE A N 1
ATOM 7889 C CA . ILE A 1 972 ? 21.805 -20.596 14.840 1.00 93.38 972 ILE A CA 1
ATOM 7890 C C . ILE A 1 972 ? 20.513 -20.724 15.644 1.00 93.38 972 ILE A C 1
ATOM 7892 O O . ILE A 1 972 ? 20.392 -20.194 16.744 1.00 93.38 972 ILE A O 1
ATOM 7896 N N . PHE A 1 973 ? 19.553 -21.476 15.117 1.00 93.50 973 PHE A N 1
ATOM 7897 C CA . PHE A 1 973 ? 18.296 -21.793 15.781 1.00 93.50 973 PHE A CA 1
ATOM 7898 C C . PHE A 1 973 ? 18.290 -23.244 16.254 1.00 93.50 973 PHE A C 1
ATOM 7900 O O . PHE A 1 973 ? 18.364 -24.185 15.452 1.00 93.50 973 PHE A O 1
ATOM 7907 N N . VAL A 1 974 ? 18.154 -23.423 17.566 1.00 91.31 974 VAL A N 1
ATOM 7908 C CA . VAL A 1 974 ? 18.004 -24.736 18.199 1.00 91.31 974 VAL A CA 1
ATOM 7909 C C . VAL A 1 974 ? 16.519 -25.032 18.364 1.00 91.31 974 VAL A C 1
ATOM 7911 O O . VAL A 1 974 ? 15.771 -24.205 18.880 1.00 91.31 974 VAL A O 1
ATOM 7914 N N . PHE A 1 975 ? 16.076 -26.210 17.930 1.00 90.44 975 PHE A N 1
ATOM 7915 C CA . PHE A 1 975 ? 14.675 -26.621 18.025 1.00 90.44 975 PHE A CA 1
ATOM 7916 C C . PHE A 1 975 ? 14.305 -27.136 19.418 1.00 90.44 975 PHE A C 1
ATOM 7918 O O . PHE A 1 975 ? 15.145 -27.689 20.124 1.00 90.44 975 PHE A O 1
ATOM 7925 N N . LYS A 1 976 ? 13.013 -27.067 19.768 1.00 86.62 976 LYS A N 1
ATOM 7926 C CA . LYS A 1 976 ? 12.464 -27.716 20.979 1.00 86.62 976 LYS A CA 1
ATOM 7927 C C . LYS A 1 976 ? 12.617 -29.239 20.963 1.00 86.62 976 LYS A C 1
ATOM 7929 O O . LYS A 1 976 ? 12.676 -29.895 22.002 1.00 86.62 976 LYS A O 1
ATOM 7934 N N . ASP A 1 977 ? 12.670 -29.809 19.764 1.00 84.00 977 ASP A N 1
ATOM 7935 C CA . ASP A 1 977 ? 13.005 -31.206 19.528 1.00 84.00 977 ASP A CA 1
ATOM 7936 C C . ASP A 1 977 ? 14.504 -31.341 19.236 1.00 84.00 977 ASP A C 1
ATOM 7938 O O . ASP A 1 977 ? 14.949 -31.127 18.107 1.00 84.00 977 ASP A O 1
ATOM 7942 N N . TYR A 1 978 ? 15.275 -31.731 20.254 1.00 82.94 978 TYR A N 1
ATOM 7943 C CA . TYR A 1 978 ? 16.734 -31.874 20.171 1.00 82.94 978 TYR A CA 1
ATOM 7944 C C . TYR A 1 978 ? 17.202 -32.996 19.232 1.00 82.94 978 TYR A C 1
ATOM 7946 O O . TYR A 1 978 ? 18.397 -33.114 18.967 1.00 82.94 978 TYR A O 1
ATOM 7954 N N . THR A 1 979 ? 16.292 -33.829 18.711 1.00 80.75 979 THR A N 1
ATOM 7955 C CA . THR A 1 979 ? 16.639 -34.843 17.703 1.00 80.75 979 THR A CA 1
ATOM 7956 C C . THR A 1 979 ? 16.797 -34.245 16.303 1.00 80.75 979 THR A C 1
ATOM 7958 O O . THR A 1 979 ? 17.509 -34.811 15.465 1.00 80.75 979 THR A O 1
ATOM 7961 N N . LYS A 1 980 ? 16.173 -33.088 16.046 1.00 82.56 980 LYS A N 1
ATOM 7962 C CA . LYS A 1 980 ? 16.273 -32.381 14.768 1.00 82.56 980 LYS A CA 1
ATOM 7963 C C . LYS A 1 980 ? 17.615 -31.649 14.658 1.00 82.56 980 LYS A C 1
ATOM 7965 O O . LYS A 1 980 ? 18.102 -31.108 15.650 1.00 82.56 980 LYS A O 1
ATOM 7970 N N . PRO A 1 981 ? 18.232 -31.614 13.463 1.00 85.44 981 PRO A N 1
ATOM 7971 C CA . PRO A 1 981 ? 19.411 -30.784 13.241 1.00 85.44 981 PRO A CA 1
ATOM 7972 C C . PRO A 1 981 ? 19.055 -29.302 13.411 1.00 85.44 981 PRO A C 1
ATOM 7974 O O . PRO A 1 981 ? 17.953 -28.892 13.051 1.00 85.44 981 PRO A O 1
ATOM 7977 N N . VAL A 1 982 ? 19.987 -28.509 13.941 1.00 90.56 982 VAL A N 1
ATOM 7978 C CA . VAL A 1 982 ? 19.848 -27.047 14.043 1.00 90.56 982 VAL A CA 1
ATOM 7979 C C . VAL A 1 982 ? 19.790 -26.413 12.653 1.00 90.56 982 VAL A C 1
ATOM 7981 O O . VAL A 1 982 ? 20.373 -26.942 11.704 1.00 90.56 982 VAL A O 1
ATOM 7984 N N . LYS A 1 983 ? 19.100 -25.277 12.528 1.00 91.44 983 LYS A N 1
ATOM 7985 C CA . LYS A 1 983 ? 19.148 -24.446 11.316 1.00 91.44 983 LYS A CA 1
ATOM 7986 C C . LYS A 1 983 ? 20.056 -23.252 11.557 1.00 91.44 983 LYS A C 1
ATOM 7988 O O . LYS A 1 983 ? 20.013 -22.673 12.637 1.00 91.44 983 LYS A O 1
ATOM 7993 N N . ARG A 1 984 ? 20.842 -22.878 10.553 1.00 91.88 984 ARG A N 1
ATOM 7994 C CA . ARG A 1 984 ? 21.769 -21.746 10.618 1.00 91.88 984 ARG A CA 1
ATOM 7995 C C . ARG A 1 984 ? 21.482 -20.744 9.507 1.00 91.88 984 ARG A C 1
ATOM 7997 O O . ARG A 1 984 ? 20.991 -21.130 8.450 1.00 91.88 984 ARG A O 1
ATOM 8004 N N . ILE A 1 985 ? 21.755 -19.477 9.784 1.00 94.00 985 ILE A N 1
ATOM 8005 C CA . ILE A 1 985 ? 21.806 -18.393 8.810 1.00 94.00 985 ILE A CA 1
ATOM 8006 C C . ILE A 1 985 ? 23.163 -17.729 8.994 1.00 94.00 985 ILE A C 1
ATOM 8008 O O . ILE A 1 985 ? 23.427 -17.135 10.040 1.00 94.00 985 ILE A O 1
ATOM 8012 N N . ASP A 1 986 ? 24.015 -17.864 7.988 1.00 93.06 986 ASP A N 1
ATOM 8013 C CA . ASP A 1 986 ? 25.390 -17.400 8.050 1.00 93.06 986 ASP A CA 1
ATOM 8014 C C . ASP A 1 986 ? 25.547 -16.010 7.414 1.00 93.06 986 ASP A C 1
ATOM 8016 O O . ASP A 1 986 ? 24.723 -15.567 6.612 1.00 93.06 986 ASP A O 1
ATOM 8020 N N . VAL A 1 987 ? 26.646 -15.325 7.735 1.00 92.19 987 VAL A N 1
ATOM 8021 C CA . VAL A 1 987 ? 27.074 -14.072 7.077 1.00 92.19 987 VAL A CA 1
ATOM 8022 C C . VAL A 1 987 ? 26.017 -12.958 7.181 1.00 92.19 987 VAL A C 1
ATOM 8024 O O . VAL A 1 987 ? 25.757 -12.228 6.224 1.00 92.19 987 VAL A O 1
ATOM 8027 N N . ILE A 1 988 ? 25.408 -12.800 8.356 1.00 93.81 988 ILE A N 1
ATOM 8028 C CA . ILE A 1 988 ? 24.460 -11.715 8.625 1.00 93.81 988 ILE A CA 1
ATOM 8029 C C . ILE A 1 988 ? 25.248 -10.438 8.936 1.00 93.81 988 ILE A C 1
ATOM 8031 O O . ILE A 1 988 ? 26.087 -10.457 9.837 1.00 93.81 988 ILE A O 1
ATOM 8035 N N . PRO A 1 989 ? 25.004 -9.312 8.244 1.00 92.19 989 PRO A N 1
ATOM 8036 C CA . PRO A 1 989 ? 25.685 -8.055 8.539 1.00 92.19 989 PRO A CA 1
ATOM 8037 C C . PRO A 1 989 ? 25.426 -7.566 9.973 1.00 92.19 989 PRO A C 1
ATOM 8039 O O . PRO A 1 989 ? 24.280 -7.519 10.421 1.00 92.19 989 PRO A O 1
ATOM 8042 N N . THR A 1 990 ? 26.473 -7.115 10.674 1.00 88.12 990 THR A N 1
ATOM 8043 C CA . THR A 1 990 ? 26.391 -6.645 12.074 1.00 88.12 990 THR A CA 1
ATOM 8044 C C . THR A 1 990 ? 25.436 -5.458 12.253 1.00 88.12 990 THR A C 1
ATOM 8046 O O . THR A 1 990 ? 24.944 -5.230 13.348 1.00 88.12 990 THR A O 1
ATOM 8049 N N . GLU A 1 991 ? 25.092 -4.728 11.187 1.00 88.12 991 GLU A N 1
ATOM 8050 C CA . GLU A 1 991 ? 24.065 -3.672 11.227 1.00 88.12 991 GLU A CA 1
ATOM 8051 C C . GLU A 1 991 ? 22.664 -4.171 11.627 1.00 88.12 991 GLU A C 1
ATOM 8053 O O . GLU A 1 991 ? 21.865 -3.375 12.115 1.00 88.12 991 GLU A O 1
ATOM 8058 N N . TYR A 1 992 ? 22.370 -5.466 11.455 1.00 88.25 992 TYR A N 1
ATOM 8059 C CA . TYR A 1 992 ? 21.086 -6.064 11.834 1.00 88.25 992 TYR A CA 1
ATOM 8060 C C . TYR A 1 992 ? 21.082 -6.658 13.247 1.00 88.25 992 TYR A C 1
ATOM 8062 O O . TYR A 1 992 ? 20.029 -7.107 13.697 1.00 88.25 992 TYR A O 1
ATOM 8070 N N . ILE A 1 993 ? 22.219 -6.675 13.956 1.00 88.44 993 ILE A N 1
ATOM 8071 C CA . ILE A 1 993 ? 22.344 -7.399 15.229 1.00 88.44 993 ILE A CA 1
ATOM 8072 C C . ILE A 1 993 ? 21.382 -6.862 16.298 1.00 88.44 993 ILE A C 1
ATOM 8074 O O . ILE A 1 993 ? 20.662 -7.640 16.919 1.00 88.44 993 ILE A O 1
ATOM 8078 N N . ASP A 1 994 ? 21.292 -5.540 16.449 1.00 86.75 994 ASP A N 1
ATOM 8079 C CA . ASP A 1 994 ? 20.428 -4.902 17.449 1.00 86.75 994 ASP A CA 1
ATOM 8080 C C . ASP A 1 994 ? 18.943 -5.100 17.106 1.00 86.75 994 ASP A C 1
ATOM 8082 O O . ASP A 1 994 ? 18.129 -5.417 17.976 1.00 86.75 994 ASP A O 1
ATOM 8086 N N . THR A 1 995 ? 18.590 -4.993 15.818 1.00 85.81 995 THR A N 1
ATOM 8087 C CA . THR A 1 995 ? 17.232 -5.264 15.323 1.00 85.81 995 THR A CA 1
ATOM 8088 C C . THR A 1 995 ? 16.832 -6.718 15.586 1.00 85.81 995 THR A C 1
ATOM 8090 O O . THR A 1 995 ? 15.723 -6.971 16.058 1.00 85.81 995 THR A O 1
ATOM 8093 N N . ILE A 1 996 ? 17.737 -7.673 15.341 1.00 88.88 996 ILE A N 1
ATOM 8094 C CA . ILE A 1 996 ? 17.503 -9.103 15.577 1.00 88.88 996 ILE A CA 1
ATOM 8095 C C . ILE A 1 996 ? 17.350 -9.391 17.075 1.00 88.88 996 ILE A C 1
ATOM 8097 O O . ILE A 1 996 ? 16.391 -10.059 17.454 1.00 88.88 996 ILE A O 1
ATOM 8101 N N . LYS A 1 997 ? 18.214 -8.848 17.943 1.00 88.94 997 LYS A N 1
ATOM 8102 C CA . LYS A 1 997 ? 18.104 -9.008 19.409 1.00 88.94 997 LYS A CA 1
ATOM 8103 C C . LYS A 1 997 ? 16.778 -8.474 19.949 1.00 88.94 997 LYS A C 1
ATOM 8105 O O . LYS A 1 997 ? 16.093 -9.152 20.723 1.00 88.94 997 LYS A O 1
ATOM 8110 N N . LYS A 1 998 ? 16.373 -7.281 19.505 1.00 85.38 998 LYS A N 1
ATOM 8111 C CA . LYS A 1 998 ? 15.089 -6.673 19.884 1.00 85.38 998 LYS A CA 1
ATOM 8112 C C . LYS A 1 998 ? 13.908 -7.526 19.428 1.00 85.38 998 LYS A C 1
ATOM 8114 O O . LYS A 1 998 ? 12.975 -7.764 20.198 1.00 85.38 998 LYS A O 1
ATOM 8119 N N . TRP A 1 999 ? 13.963 -8.023 18.196 1.00 86.62 999 TRP A N 1
ATOM 8120 C CA . TRP A 1 999 ? 12.930 -8.893 17.653 1.00 86.62 999 TRP A CA 1
ATOM 8121 C C . TRP A 1 999 ? 12.834 -10.222 18.413 1.00 86.62 999 TRP A C 1
ATOM 8123 O O . TRP A 1 999 ? 11.743 -10.544 18.877 1.00 86.62 999 TRP A O 1
ATOM 8133 N N . LEU A 1 1000 ? 13.950 -10.930 18.636 1.00 87.94 1000 LEU A N 1
ATOM 8134 C CA . LEU A 1 1000 ? 13.997 -12.185 19.403 1.00 87.94 1000 LEU A CA 1
ATOM 8135 C C . LEU A 1 1000 ? 13.407 -12.014 20.811 1.00 87.94 1000 LEU A C 1
ATOM 8137 O O . LEU A 1 1000 ? 12.600 -12.831 21.249 1.00 87.94 1000 LEU A O 1
ATOM 8141 N N . THR A 1 1001 ? 13.723 -10.903 21.480 1.00 86.12 1001 THR A N 1
ATOM 8142 C CA . THR A 1 1001 ? 13.175 -10.564 22.807 1.00 86.12 1001 THR A CA 1
ATOM 8143 C C . THR A 1 1001 ? 11.666 -10.332 22.786 1.00 86.12 1001 THR A C 1
ATOM 8145 O O . THR A 1 1001 ? 10.965 -10.656 23.740 1.00 86.12 1001 THR A O 1
ATOM 8148 N N . THR A 1 1002 ? 11.150 -9.779 21.693 1.00 82.19 1002 THR A N 1
ATOM 8149 C CA . THR A 1 1002 ? 9.727 -9.453 21.536 1.00 82.19 1002 THR A CA 1
ATOM 8150 C C . THR A 1 1002 ? 8.873 -10.693 21.301 1.00 82.19 1002 THR A C 1
ATOM 8152 O O . THR A 1 1002 ? 7.748 -10.771 21.798 1.00 82.19 1002 THR A O 1
ATOM 8155 N N . ILE A 1 1003 ? 9.414 -11.668 20.569 1.00 82.94 1003 ILE A N 1
ATOM 8156 C CA . ILE A 1 1003 ? 8.781 -12.975 20.344 1.00 82.94 1003 ILE A CA 1
ATOM 8157 C C . ILE A 1 1003 ? 9.080 -13.977 21.471 1.00 82.94 1003 ILE A C 1
ATOM 8159 O O . ILE A 1 1003 ? 8.808 -15.166 21.320 1.00 82.94 1003 ILE A O 1
ATOM 8163 N N . ASP A 1 1004 ? 9.629 -13.494 22.592 1.00 86.00 1004 ASP A N 1
ATOM 8164 C CA . ASP A 1 1004 ? 9.974 -14.261 23.790 1.00 86.00 1004 ASP A CA 1
ATOM 8165 C C . ASP A 1 1004 ? 10.930 -15.448 23.518 1.00 86.00 1004 ASP A C 1
ATOM 8167 O O . ASP A 1 1004 ? 10.858 -16.495 24.169 1.00 86.00 1004 ASP A O 1
ATOM 8171 N N . ILE A 1 1005 ? 11.857 -15.284 22.564 1.00 87.75 1005 ILE A N 1
ATOM 8172 C CA . ILE A 1 1005 ? 12.951 -16.227 22.304 1.00 87.75 1005 ILE A CA 1
ATOM 8173 C C . ILE A 1 1005 ? 14.210 -15.765 23.037 1.00 87.75 1005 ILE A C 1
ATOM 8175 O O . ILE A 1 1005 ? 14.680 -14.634 22.884 1.00 87.75 1005 ILE A O 1
ATOM 8179 N N . VAL A 1 1006 ? 14.779 -16.685 23.815 1.00 90.12 1006 VAL A N 1
ATOM 8180 C CA . VAL A 1 1006 ? 16.060 -16.483 24.493 1.00 90.12 1006 VAL A CA 1
ATOM 8181 C C . VAL A 1 1006 ? 17.186 -16.551 23.472 1.00 90.12 1006 VAL A C 1
ATOM 8183 O O . VAL A 1 1006 ? 17.252 -17.508 22.689 1.00 90.12 1006 VAL A O 1
ATOM 8186 N N . TYR A 1 1007 ? 18.076 -15.560 23.509 1.00 91.50 1007 TYR A N 1
ATOM 8187 C CA . TYR A 1 1007 ? 19.294 -15.568 22.711 1.00 91.50 1007 TYR A CA 1
ATOM 8188 C C . TYR A 1 1007 ? 20.565 -15.585 23.564 1.00 91.50 1007 TYR A C 1
ATOM 8190 O O . TYR A 1 1007 ? 20.578 -15.108 24.699 1.00 91.50 1007 TYR A O 1
ATOM 8198 N N . TYR A 1 1008 ? 21.632 -16.137 22.989 1.00 90.25 1008 TYR A N 1
ATOM 8199 C CA . TYR A 1 1008 ? 22.978 -16.155 23.563 1.00 90.25 1008 TYR A CA 1
ATOM 8200 C C . TYR A 1 1008 ? 23.990 -15.626 22.554 1.00 90.25 1008 TYR A C 1
ATOM 8202 O O . TYR A 1 1008 ? 23.825 -15.849 21.355 1.00 90.25 1008 TYR A O 1
ATOM 8210 N N . GLU A 1 1009 ? 25.037 -14.962 23.031 1.00 89.38 1009 GLU A N 1
ATOM 8211 C CA . GLU A 1 1009 ? 26.101 -14.397 22.200 1.00 89.38 1009 GLU A CA 1
ATOM 8212 C C . GLU A 1 1009 ? 27.405 -15.157 22.428 1.00 89.38 1009 GLU A C 1
ATOM 8214 O O . GLU A 1 1009 ? 27.785 -15.439 23.559 1.00 89.38 1009 GLU A O 1
ATOM 8219 N N . GLY A 1 1010 ? 28.093 -15.507 21.344 1.00 86.19 1010 GLY A N 1
ATOM 8220 C CA . GLY A 1 1010 ? 29.337 -16.263 21.387 1.00 86.19 1010 GLY A CA 1
ATOM 8221 C C . GLY A 1 1010 ? 30.348 -15.759 20.365 1.00 86.19 1010 GLY A C 1
ATOM 8222 O O . GLY A 1 1010 ? 30.010 -15.409 19.232 1.00 86.19 1010 GLY A O 1
ATOM 8223 N N . LYS A 1 1011 ? 31.627 -15.751 20.752 1.00 84.94 1011 LYS A N 1
ATOM 8224 C CA . LYS A 1 1011 ? 32.742 -15.398 19.853 1.00 84.94 1011 LYS A CA 1
ATOM 8225 C C . LYS A 1 1011 ? 33.110 -16.547 18.907 1.00 84.94 1011 LYS A C 1
ATOM 8227 O O . LYS A 1 1011 ? 33.544 -16.298 17.787 1.00 84.94 1011 LYS A O 1
ATOM 8232 N N . ASN A 1 1012 ? 32.917 -17.785 19.360 1.00 83.69 1012 ASN A N 1
ATOM 8233 C CA . ASN A 1 1012 ? 33.341 -19.001 18.671 1.00 83.69 1012 ASN A CA 1
ATOM 8234 C C . ASN A 1 1012 ? 32.155 -19.724 18.029 1.00 83.69 1012 ASN A C 1
ATOM 8236 O O . ASN A 1 1012 ? 31.037 -19.649 18.534 1.00 83.69 1012 ASN A O 1
ATOM 8240 N N . ASN A 1 1013 ? 32.429 -20.481 16.966 1.00 84.44 1013 ASN A N 1
ATOM 8241 C CA . ASN A 1 1013 ? 31.441 -21.370 16.363 1.00 84.44 1013 ASN A CA 1
ATOM 8242 C C . ASN A 1 1013 ? 31.342 -22.678 17.149 1.00 84.44 1013 ASN A C 1
ATOM 8244 O O . ASN A 1 1013 ? 32.363 -23.319 17.420 1.00 84.44 1013 ASN A O 1
ATOM 8248 N N . LEU A 1 1014 ? 30.125 -23.106 17.483 1.00 86.81 1014 LEU A N 1
ATOM 8249 C CA . LEU A 1 1014 ? 29.901 -24.288 18.311 1.00 86.81 1014 LEU A CA 1
ATOM 8250 C C . LEU A 1 1014 ? 29.545 -25.526 17.481 1.00 86.81 1014 LEU A C 1
ATOM 8252 O O . LEU A 1 1014 ? 28.824 -25.481 16.484 1.00 86.81 1014 LEU A O 1
ATOM 8256 N N . GLN A 1 1015 ? 30.004 -26.693 17.941 1.00 87.19 1015 GLN A N 1
ATOM 8257 C CA . GLN A 1 1015 ? 29.690 -27.988 17.329 1.00 87.19 1015 GLN A CA 1
ATOM 8258 C C . GLN A 1 1015 ? 28.351 -28.536 17.849 1.00 87.19 1015 GLN A C 1
ATOM 8260 O O . GLN A 1 1015 ? 28.293 -29.534 18.577 1.00 87.19 1015 GLN A O 1
ATOM 8265 N N . TRP A 1 1016 ? 27.249 -27.891 17.450 1.00 87.44 1016 TRP A N 1
ATOM 8266 C CA . TRP A 1 1016 ? 25.880 -28.206 17.888 1.00 87.44 1016 TRP A CA 1
ATOM 8267 C C . TRP A 1 1016 ? 25.489 -29.679 17.726 1.00 87.44 1016 TRP A C 1
ATOM 8269 O O . TRP A 1 1016 ? 24.767 -30.229 18.556 1.00 87.44 1016 TRP A O 1
ATOM 8279 N N . GLY A 1 1017 ? 25.999 -30.356 16.692 1.00 84.06 1017 GLY A N 1
ATOM 8280 C CA . GLY A 1 1017 ? 25.737 -31.778 16.462 1.00 84.06 1017 GLY A CA 1
ATOM 8281 C C . GLY A 1 1017 ? 26.254 -32.694 17.576 1.00 84.06 1017 GLY A C 1
ATOM 8282 O O . GLY A 1 1017 ? 25.616 -33.707 17.865 1.00 84.06 1017 GLY A O 1
ATOM 8283 N N . ASN A 1 1018 ? 27.375 -32.343 18.211 1.00 84.94 1018 ASN A N 1
ATOM 8284 C CA . ASN A 1 1018 ? 27.927 -33.082 19.348 1.00 84.94 1018 ASN A CA 1
ATOM 8285 C C . ASN A 1 1018 ? 27.267 -32.642 20.656 1.00 84.94 1018 ASN A C 1
ATOM 8287 O O . ASN A 1 1018 ? 26.897 -33.491 21.461 1.00 84.94 1018 ASN A O 1
ATOM 8291 N N . ILE A 1 1019 ? 27.027 -31.338 20.816 1.00 85.25 1019 ILE A N 1
ATOM 8292 C CA . ILE A 1 1019 ? 26.367 -30.767 21.998 1.00 85.25 1019 ILE A CA 1
ATOM 8293 C C . ILE A 1 1019 ? 24.979 -31.388 22.199 1.00 85.25 1019 ILE A C 1
ATOM 8295 O O . ILE A 1 1019 ? 24.690 -31.919 23.268 1.00 85.25 1019 ILE A O 1
ATOM 8299 N N . LEU A 1 1020 ? 24.139 -31.420 21.158 1.00 85.25 1020 LEU A N 1
ATOM 8300 C CA . LEU A 1 1020 ? 22.796 -32.006 21.249 1.00 85.25 1020 LEU A CA 1
ATOM 8301 C C . LEU A 1 1020 ? 22.827 -33.514 21.545 1.00 85.25 1020 LEU A C 1
ATOM 8303 O O . LEU A 1 1020 ? 21.960 -34.010 22.263 1.00 85.25 1020 LEU A O 1
ATOM 8307 N N . LYS A 1 1021 ? 23.831 -34.251 21.043 1.00 83.06 1021 LYS A N 1
ATOM 8308 C CA . LYS A 1 1021 ? 24.014 -35.676 21.377 1.00 83.06 1021 LYS A CA 1
ATOM 8309 C C . LYS A 1 1021 ? 24.347 -35.865 22.855 1.00 83.06 1021 LYS A C 1
ATOM 8311 O O . LYS A 1 1021 ? 23.780 -36.758 23.477 1.00 83.06 1021 LYS A O 1
ATOM 8316 N N . THR A 1 1022 ? 25.225 -35.033 23.410 1.00 84.06 1022 THR A N 1
ATOM 8317 C CA . THR A 1 1022 ? 25.576 -35.064 24.836 1.00 84.06 1022 THR A CA 1
ATOM 8318 C C . THR A 1 1022 ? 24.368 -34.717 25.707 1.00 84.06 1022 THR A C 1
ATOM 8320 O O . THR A 1 1022 ? 24.086 -35.440 26.658 1.00 84.06 1022 THR A O 1
ATOM 8323 N N . ILE A 1 1023 ? 23.590 -33.693 25.330 1.00 82.81 1023 ILE A N 1
ATOM 8324 C CA . ILE A 1 1023 ? 22.349 -33.316 26.032 1.00 82.81 1023 ILE A CA 1
ATOM 8325 C C . ILE A 1 1023 ? 21.340 -34.472 26.018 1.00 82.81 1023 ILE A C 1
ATOM 8327 O O . ILE A 1 1023 ? 20.734 -34.774 27.040 1.00 82.81 1023 ILE A O 1
ATOM 8331 N N . LEU A 1 1024 ? 21.162 -35.147 24.878 1.00 80.69 1024 LEU A N 1
ATOM 8332 C CA . LEU A 1 1024 ? 20.259 -36.299 24.768 1.00 80.69 1024 LEU A CA 1
ATOM 8333 C C . LEU A 1 1024 ? 20.755 -37.537 25.536 1.00 80.69 1024 LEU A C 1
ATOM 8335 O O . LEU A 1 1024 ? 19.934 -38.375 25.915 1.00 80.69 1024 LEU A O 1
ATOM 8339 N N . ALA A 1 1025 ? 22.067 -37.674 25.745 1.00 79.56 1025 ALA A N 1
ATOM 8340 C CA . ALA A 1 1025 ? 22.652 -38.777 26.504 1.00 79.56 1025 ALA A CA 1
ATOM 8341 C C . ALA A 1 1025 ? 22.425 -38.623 28.017 1.00 79.56 1025 ALA A C 1
ATOM 8343 O O . ALA A 1 1025 ? 22.114 -39.617 28.676 1.00 79.56 1025 ALA A O 1
ATOM 8344 N N . ASP A 1 1026 ? 22.531 -37.398 28.544 1.00 77.88 1026 ASP A N 1
ATOM 8345 C CA . ASP A 1 1026 ? 22.344 -37.092 29.966 1.00 77.88 1026 ASP A CA 1
ATOM 8346 C C . ASP A 1 1026 ? 21.599 -35.759 30.182 1.00 77.88 1026 ASP A C 1
ATOM 8348 O O . ASP A 1 1026 ? 22.178 -34.688 30.389 1.00 77.88 1026 ASP A O 1
ATOM 8352 N N . ILE A 1 1027 ? 20.268 -35.843 30.131 1.00 77.62 1027 ILE A N 1
ATOM 8353 C CA . ILE A 1 1027 ? 19.364 -34.697 30.302 1.00 77.62 1027 ILE A CA 1
ATOM 8354 C C . ILE A 1 1027 ? 19.363 -34.206 31.757 1.00 77.62 1027 ILE A C 1
ATOM 8356 O O . ILE A 1 1027 ? 19.250 -33.004 32.000 1.00 77.62 1027 ILE A O 1
ATOM 8360 N N . ASP A 1 1028 ? 19.498 -35.112 32.728 1.00 74.12 1028 ASP A N 1
ATOM 8361 C CA . ASP A 1 1028 ? 19.450 -34.765 34.150 1.00 74.12 1028 ASP A CA 1
ATOM 8362 C C . ASP A 1 1028 ? 20.686 -33.947 34.547 1.00 74.12 1028 ASP A C 1
ATOM 8364 O O . ASP A 1 1028 ? 20.558 -32.926 35.229 1.00 74.12 1028 ASP A O 1
ATOM 8368 N N . SER A 1 1029 ? 21.875 -34.320 34.053 1.00 78.50 1029 SER A N 1
ATOM 8369 C CA . SER A 1 1029 ? 23.080 -33.502 34.221 1.00 78.50 1029 SER A CA 1
ATOM 8370 C C . SER A 1 1029 ? 22.938 -32.136 33.547 1.00 78.50 1029 SER A C 1
ATOM 8372 O O . SER A 1 1029 ? 23.313 -31.130 34.143 1.00 78.50 1029 SER A O 1
ATOM 8374 N N . PHE A 1 1030 ? 22.363 -32.066 32.342 1.00 81.12 1030 PHE A N 1
ATOM 8375 C CA . PHE A 1 1030 ? 22.163 -30.796 31.632 1.00 81.12 1030 PHE A CA 1
ATOM 8376 C C . PHE A 1 1030 ? 21.254 -29.828 32.405 1.00 81.12 1030 PHE A C 1
ATOM 8378 O O . PHE A 1 1030 ? 21.567 -28.648 32.552 1.00 81.12 1030 PHE A O 1
ATOM 8385 N N . VAL A 1 1031 ? 20.144 -30.326 32.953 1.00 79.06 1031 VAL A N 1
ATOM 8386 C CA . VAL A 1 1031 ? 19.202 -29.512 33.734 1.00 79.06 1031 VAL A CA 1
ATOM 8387 C C . VAL A 1 1031 ? 19.810 -29.049 35.068 1.00 79.06 1031 VAL A C 1
ATOM 8389 O O . VAL A 1 1031 ? 19.520 -27.935 35.518 1.00 79.06 1031 VAL A O 1
ATOM 8392 N N . ASN A 1 1032 ? 20.662 -29.873 35.687 1.00 77.56 1032 ASN A N 1
ATOM 8393 C CA . ASN A 1 1032 ? 21.370 -29.526 36.923 1.00 77.56 1032 ASN A CA 1
ATOM 8394 C C . ASN A 1 1032 ? 22.468 -28.473 36.694 1.00 77.56 1032 ASN A C 1
ATOM 8396 O O . ASN A 1 1032 ? 22.623 -27.577 37.523 1.00 77.56 1032 ASN A O 1
ATOM 8400 N N . SER A 1 1033 ? 23.159 -28.509 35.551 1.00 76.88 1033 SER A N 1
ATOM 8401 C CA . SER A 1 1033 ? 24.211 -27.551 35.166 1.00 76.88 1033 SER A CA 1
ATOM 8402 C C . SER A 1 1033 ? 23.673 -26.237 34.584 1.00 76.88 1033 SER A C 1
ATOM 8404 O O . SER A 1 1033 ? 24.235 -25.694 33.644 1.00 76.88 1033 SER A O 1
ATOM 8406 N N . LYS A 1 1034 ? 22.554 -25.723 35.102 1.00 75.81 1034 LYS A N 1
ATOM 8407 C CA . LYS A 1 1034 ? 21.883 -24.504 34.606 1.00 75.81 1034 LYS A CA 1
ATOM 8408 C C . LYS A 1 1034 ? 21.433 -24.531 33.116 1.00 75.81 1034 LYS A C 1
ATOM 8410 O O . LYS A 1 1034 ? 21.039 -23.498 32.582 1.00 75.81 1034 LYS A O 1
ATOM 8415 N N . GLY A 1 1035 ? 21.355 -25.691 32.456 1.00 82.00 1035 GLY A N 1
ATOM 8416 C CA . GLY A 1 1035 ? 20.839 -25.805 31.084 1.00 82.00 1035 GLY A CA 1
ATOM 8417 C C . GLY A 1 1035 ? 21.714 -25.082 30.053 1.00 82.00 1035 GLY A C 1
ATOM 8418 O O . GLY A 1 1035 ? 22.936 -25.140 30.128 1.00 82.00 1035 GLY A O 1
ATOM 8419 N N . PHE A 1 1036 ? 21.097 -24.394 29.084 1.00 82.56 1036 PHE A N 1
ATOM 8420 C CA . PHE A 1 1036 ? 21.843 -23.594 28.099 1.00 82.56 1036 PHE A CA 1
ATOM 8421 C C . PHE A 1 1036 ? 22.563 -22.398 28.732 1.00 82.56 1036 PHE A C 1
ATOM 8423 O O . PHE A 1 1036 ? 23.597 -21.984 28.226 1.00 82.56 1036 PHE A O 1
ATOM 8430 N N . ASP A 1 1037 ? 22.062 -21.892 29.858 1.00 80.31 1037 ASP A N 1
ATOM 8431 C CA . ASP A 1 1037 ? 22.638 -20.743 30.552 1.00 80.31 1037 ASP A CA 1
ATOM 8432 C C . ASP A 1 1037 ? 23.981 -21.074 31.216 1.00 80.31 1037 ASP A C 1
ATOM 8434 O O . ASP A 1 1037 ? 24.894 -20.266 31.182 1.00 80.31 1037 ASP A O 1
ATOM 8438 N N . GLY A 1 1038 ? 24.157 -22.297 31.727 1.00 73.31 1038 GLY A N 1
ATOM 8439 C CA . GLY A 1 1038 ? 25.433 -22.727 32.318 1.00 73.31 1038 GLY A CA 1
ATOM 8440 C C . GLY A 1 1038 ? 26.536 -23.065 31.312 1.00 73.31 1038 GLY A C 1
ATOM 8441 O O . GLY A 1 1038 ? 27.635 -23.410 31.726 1.00 73.31 1038 GLY A O 1
ATOM 8442 N N . PHE A 1 1039 ? 26.241 -23.027 30.010 1.00 77.44 1039 PHE A N 1
ATOM 8443 C CA . PHE A 1 1039 ? 27.210 -23.282 28.937 1.00 77.44 1039 PHE A CA 1
ATOM 8444 C C . PHE A 1 1039 ? 27.388 -22.081 27.994 1.00 77.44 1039 PHE A C 1
ATOM 8446 O O . PHE A 1 1039 ? 28.468 -21.904 27.440 1.00 77.44 1039 PHE A O 1
ATOM 8453 N N . LEU A 1 1040 ? 26.336 -21.281 27.784 1.00 81.50 1040 LEU A N 1
ATOM 8454 C CA . LEU A 1 1040 ? 26.317 -20.137 26.861 1.00 81.50 1040 LEU A CA 1
ATOM 8455 C C . LEU A 1 1040 ? 26.147 -18.784 27.566 1.00 81.50 1040 LEU A C 1
ATOM 8457 O O . LEU A 1 1040 ? 26.127 -17.758 26.888 1.00 81.50 1040 LEU A O 1
ATOM 8461 N N . GLY A 1 1041 ? 25.928 -18.774 28.883 1.00 70.62 1041 GLY A N 1
ATOM 8462 C CA . GLY A 1 1041 ? 25.827 -17.551 29.673 1.00 70.62 1041 GLY A CA 1
ATOM 8463 C C . GLY A 1 1041 ? 27.173 -16.842 29.801 1.00 70.62 1041 GLY A C 1
ATOM 8464 O O . GLY A 1 1041 ? 28.229 -17.453 29.654 1.00 70.62 1041 GLY A O 1
ATOM 8465 N N . GLU A 1 1042 ? 27.124 -15.538 30.057 1.00 61.38 1042 GLU A N 1
ATOM 8466 C CA . GLU A 1 1042 ? 28.301 -14.762 30.437 1.00 61.38 1042 GLU A CA 1
ATOM 8467 C C . GLU A 1 1042 ? 28.591 -15.065 31.914 1.00 61.38 1042 GLU A C 1
ATOM 8469 O O . GLU A 1 1042 ? 27.761 -14.779 32.777 1.00 61.38 1042 GLU A O 1
ATOM 8474 N N . ASP A 1 1043 ? 29.724 -15.707 32.207 1.00 41.72 1043 ASP A N 1
ATOM 8475 C CA . ASP A 1 1043 ? 30.215 -15.797 33.581 1.00 41.72 1043 ASP A CA 1
ATOM 8476 C C . ASP A 1 1043 ? 30.757 -14.411 33.974 1.00 41.72 1043 ASP A C 1
ATOM 8478 O O . ASP A 1 1043 ? 31.781 -13.969 33.457 1.00 41.72 1043 ASP A O 1
ATOM 8482 N N . ASP A 1 1044 ? 30.067 -13.733 34.897 1.00 38.09 1044 ASP A N 1
ATOM 8483 C CA . ASP A 1 1044 ? 30.465 -12.462 35.540 1.00 38.09 1044 ASP A CA 1
ATOM 8484 C C . ASP A 1 1044 ? 31.713 -12.599 36.455 1.00 38.09 1044 ASP A C 1
ATOM 8486 O O . ASP A 1 1044 ? 31.936 -11.778 37.347 1.00 38.09 1044 ASP A O 1
ATOM 8490 N N . GLU A 1 1045 ? 32.540 -13.632 36.281 1.00 33.41 1045 GLU A N 1
ATOM 8491 C CA . GLU A 1 1045 ? 33.807 -13.784 37.005 1.00 33.41 1045 GLU A CA 1
ATOM 8492 C C . GLU A 1 1045 ? 34.975 -13.395 36.090 1.00 33.41 1045 GLU A C 1
ATOM 8494 O O . GLU A 1 1045 ? 35.624 -14.213 35.436 1.00 33.41 1045 GLU A O 1
ATOM 8499 N N . GLU A 1 1046 ? 35.241 -12.086 36.070 1.00 36.38 1046 GLU A N 1
ATOM 8500 C CA . GLU A 1 1046 ? 36.573 -11.539 35.825 1.00 36.38 1046 GLU A CA 1
ATOM 8501 C C . GLU A 1 1046 ? 37.561 -12.123 36.853 1.00 36.38 1046 GLU A C 1
ATOM 8503 O O . GLU A 1 1046 ? 37.803 -11.530 37.902 1.00 36.38 1046 GLU A O 1
ATOM 8508 N N . ASP A 1 1047 ? 38.175 -13.267 36.551 1.00 30.11 1047 ASP A N 1
ATOM 8509 C CA . ASP A 1 1047 ? 39.428 -13.662 37.199 1.00 30.11 1047 ASP A CA 1
ATOM 8510 C C . ASP A 1 1047 ? 40.609 -13.031 36.442 1.00 30.11 1047 ASP A C 1
ATOM 8512 O O . ASP A 1 1047 ? 41.325 -13.655 35.654 1.00 30.11 1047 ASP A O 1
ATOM 8516 N N . GLU A 1 1048 ? 40.829 -11.742 36.720 1.00 37.47 1048 GLU A N 1
ATOM 8517 C CA . GLU A 1 1048 ? 42.153 -11.127 36.640 1.00 37.47 1048 GLU A CA 1
ATOM 8518 C C . GLU A 1 1048 ? 43.063 -11.755 37.712 1.00 37.47 1048 GLU A C 1
ATOM 8520 O O . GLU A 1 1048 ? 43.245 -11.220 38.807 1.00 37.47 1048 GLU A O 1
ATOM 8525 N N . HIS A 1 1049 ? 43.708 -12.873 37.380 1.00 29.73 1049 HIS A N 1
ATOM 8526 C CA . HIS A 1 1049 ? 44.937 -13.282 38.052 1.00 29.73 1049 HIS A CA 1
ATOM 8527 C C . HIS A 1 1049 ? 46.088 -13.404 37.054 1.00 29.73 1049 HIS A C 1
ATOM 8529 O O . HIS A 1 1049 ? 46.246 -14.371 36.316 1.00 29.73 1049 HIS A O 1
ATOM 8535 N N . SER A 1 1050 ? 46.926 -12.370 37.079 1.00 32.62 1050 SER A N 1
ATOM 8536 C CA . SER A 1 1050 ? 48.293 -12.357 36.576 1.00 32.62 1050 SER A CA 1
ATOM 8537 C C . SER A 1 1050 ? 49.129 -13.492 37.183 1.00 32.62 1050 SER A C 1
ATOM 8539 O O . SER A 1 1050 ? 49.238 -13.553 38.410 1.00 32.62 1050 SER A O 1
ATOM 8541 N N . ALA A 1 1051 ? 49.805 -14.291 36.354 1.00 31.91 1051 ALA A N 1
ATOM 8542 C CA . ALA A 1 1051 ? 51.263 -14.241 36.163 1.00 31.91 1051 ALA A CA 1
ATOM 8543 C C . ALA A 1 1051 ? 51.862 -15.590 35.698 1.00 31.91 1051 ALA A C 1
ATOM 8545 O O . ALA A 1 1051 ? 51.446 -16.653 36.146 1.00 31.91 1051 ALA A O 1
ATOM 8546 N N . GLU A 1 1052 ? 52.927 -15.438 34.906 1.00 27.70 1052 GLU A N 1
ATOM 8547 C CA . GLU A 1 1052 ? 54.068 -16.338 34.660 1.00 27.70 1052 GLU A CA 1
ATOM 8548 C C . GLU A 1 1052 ? 54.048 -17.217 33.397 1.00 27.70 1052 GLU A C 1
ATOM 8550 O O . GLU A 1 1052 ? 53.207 -18.087 33.192 1.00 27.70 1052 GLU A O 1
ATOM 8555 N N . ASP A 1 1053 ? 55.037 -16.892 32.559 1.00 33.91 1053 ASP A N 1
ATOM 8556 C CA . ASP A 1 1053 ? 55.496 -17.530 31.333 1.00 33.91 1053 ASP A CA 1
ATOM 8557 C C . ASP A 1 1053 ? 55.879 -19.004 31.540 1.00 33.91 1053 ASP A C 1
ATOM 8559 O O . ASP A 1 1053 ? 56.406 -19.357 32.591 1.00 33.91 1053 ASP A O 1
ATOM 8563 N N . GLU A 1 1054 ? 55.750 -19.817 30.490 1.00 27.39 1054 GLU A N 1
ATOM 8564 C CA . GLU A 1 1054 ? 56.835 -20.711 30.061 1.00 27.39 1054 GLU A CA 1
ATOM 8565 C C . GLU A 1 1054 ? 56.610 -21.111 28.594 1.00 27.39 1054 GLU A C 1
ATOM 8567 O O . GLU A 1 1054 ? 55.704 -21.873 28.251 1.00 27.39 1054 GLU A O 1
ATOM 8572 N N . ASP A 1 1055 ? 57.434 -20.520 27.727 1.00 30.38 1055 ASP A N 1
ATOM 8573 C CA . ASP A 1 1055 ? 57.679 -20.963 26.362 1.00 30.38 1055 ASP A CA 1
ATOM 8574 C C . ASP A 1 1055 ? 58.272 -22.384 26.386 1.00 30.38 1055 ASP A C 1
ATOM 8576 O O . ASP A 1 1055 ? 59.355 -22.593 26.933 1.00 30.38 1055 ASP A O 1
ATOM 8580 N N . GLU A 1 1056 ? 57.626 -23.342 25.723 1.00 27.34 1056 GLU A N 1
ATOM 8581 C CA . GLU A 1 1056 ? 58.333 -24.447 25.068 1.00 27.34 1056 GLU A CA 1
ATOM 8582 C C . GLU A 1 1056 ? 57.873 -24.505 23.608 1.00 27.34 1056 GLU A C 1
ATOM 8584 O O . GLU A 1 1056 ? 56.820 -25.045 23.263 1.00 27.34 1056 GLU A O 1
ATOM 8589 N N . ASP A 1 1057 ? 58.688 -23.868 22.765 1.00 30.03 1057 ASP A N 1
ATOM 8590 C CA . ASP A 1 1057 ? 58.775 -24.106 21.332 1.00 30.03 1057 ASP A CA 1
ATOM 8591 C C . ASP A 1 1057 ? 59.007 -25.605 21.074 1.00 30.03 1057 ASP A C 1
ATOM 8593 O O . ASP A 1 1057 ? 60.062 -26.132 21.419 1.00 30.03 1057 ASP A O 1
ATOM 8597 N N . ASP A 1 1058 ? 58.072 -26.260 20.387 1.00 30.02 1058 ASP A N 1
ATOM 8598 C CA . ASP A 1 1058 ? 58.391 -27.391 19.514 1.00 30.02 1058 ASP A CA 1
ATOM 8599 C C . ASP A 1 1058 ? 57.882 -27.059 18.105 1.00 30.02 1058 ASP A C 1
ATOM 8601 O O . ASP A 1 1058 ? 56.726 -27.246 17.722 1.00 30.02 1058 ASP A O 1
ATOM 8605 N N . GLU A 1 1059 ? 58.821 -26.489 17.363 1.00 31.64 1059 GLU A N 1
ATOM 8606 C CA . GLU A 1 1059 ? 58.884 -26.284 15.926 1.00 31.64 1059 GLU A CA 1
ATOM 8607 C C . GLU A 1 1059 ? 58.407 -27.532 15.150 1.00 31.64 1059 GLU A C 1
ATOM 8609 O O . GLU A 1 1059 ? 59.068 -28.569 15.143 1.00 31.64 1059 GLU A O 1
ATOM 8614 N N . TYR A 1 1060 ? 57.276 -27.427 14.444 1.00 31.31 1060 TYR A N 1
ATOM 8615 C CA . TYR A 1 1060 ? 56.991 -28.275 13.285 1.00 31.31 1060 TYR A CA 1
ATOM 8616 C C . TYR A 1 1060 ? 56.695 -27.386 12.080 1.00 31.31 1060 TYR A C 1
ATOM 8618 O O . TYR A 1 1060 ? 55.688 -26.678 12.022 1.00 31.31 1060 TYR A O 1
ATOM 8626 N N . GLU A 1 1061 ? 57.635 -27.422 11.137 1.00 28.55 1061 GLU A N 1
ATOM 8627 C CA . GLU A 1 1061 ? 57.538 -26.854 9.799 1.00 28.55 1061 GLU A CA 1
ATOM 8628 C C . GLU A 1 1061 ? 56.213 -27.256 9.137 1.00 28.55 1061 GLU A C 1
ATOM 8630 O O . GLU A 1 1061 ? 55.879 -28.437 9.018 1.00 28.55 1061 GLU A O 1
ATOM 8635 N N . VAL A 1 1062 ? 55.462 -26.255 8.680 1.00 32.75 1062 VAL A N 1
ATOM 8636 C CA . VAL A 1 1062 ? 54.323 -26.455 7.784 1.00 32.75 1062 VAL A CA 1
ATOM 8637 C C . VAL A 1 1062 ? 54.890 -26.780 6.405 1.00 32.75 1062 VAL A C 1
ATOM 8639 O O . VAL A 1 1062 ? 55.294 -25.883 5.667 1.00 32.75 1062 VAL A O 1
ATOM 8642 N N . ASP A 1 1063 ? 54.943 -28.068 6.077 1.00 26.05 1063 ASP A N 1
ATOM 8643 C CA . ASP A 1 1063 ? 55.236 -28.539 4.727 1.00 26.05 1063 ASP A CA 1
ATOM 8644 C C . ASP A 1 1063 ? 54.042 -28.199 3.810 1.00 26.05 1063 ASP A C 1
ATOM 8646 O O . ASP A 1 1063 ? 52.890 -28.535 4.101 1.00 26.05 1063 ASP A O 1
ATOM 8650 N N . GLU A 1 1064 ? 54.314 -27.510 2.698 1.00 35.16 1064 GLU A N 1
ATOM 8651 C CA . GLU A 1 1064 ? 53.355 -27.051 1.677 1.00 35.16 1064 GLU A CA 1
ATOM 8652 C C . GLU A 1 1064 ? 52.725 -28.219 0.877 1.00 35.16 1064 GLU A C 1
ATOM 8654 O O . GLU A 1 1064 ? 52.855 -28.306 -0.346 1.00 35.16 1064 GLU A O 1
ATOM 8659 N N . SER A 1 1065 ? 52.020 -29.140 1.544 1.00 32.72 1065 SER A N 1
ATOM 8660 C CA . SER A 1 1065 ? 51.310 -30.250 0.883 1.00 32.72 1065 SER A CA 1
ATOM 8661 C C . SER A 1 1065 ? 49.967 -30.677 1.502 1.00 32.72 1065 SER A C 1
ATOM 8663 O O . SER A 1 1065 ? 49.454 -31.733 1.149 1.00 32.72 1065 SER A O 1
ATOM 8665 N N . GLU A 1 1066 ? 49.317 -29.827 2.308 1.00 31.58 1066 GLU A N 1
ATOM 8666 C CA . GLU A 1 1066 ? 47.902 -30.012 2.716 1.00 31.58 1066 GLU A CA 1
ATOM 8667 C C . GLU A 1 1066 ? 46.998 -28.814 2.362 1.00 31.58 1066 GLU A C 1
ATOM 8669 O O . GLU A 1 1066 ? 45.990 -28.527 3.000 1.00 31.58 1066 GLU A O 1
ATOM 8674 N N . LEU A 1 1067 ? 47.330 -28.125 1.268 1.00 36.00 1067 LEU A N 1
ATOM 8675 C CA . LEU A 1 1067 ? 46.454 -27.160 0.596 1.00 36.00 1067 LEU A CA 1
ATOM 8676 C C . LEU A 1 1067 ? 45.829 -27.799 -0.651 1.00 36.00 1067 LEU A C 1
ATOM 8678 O O . LEU A 1 1067 ? 46.017 -27.331 -1.770 1.00 36.00 1067 LEU A O 1
ATOM 8682 N N . SER A 1 1068 ? 45.083 -28.890 -0.463 1.00 33.19 1068 SER A N 1
ATOM 8683 C CA . SER A 1 1068 ? 44.087 -29.360 -1.434 1.00 33.19 1068 SER A CA 1
ATOM 8684 C C . SER A 1 1068 ? 43.226 -30.490 -0.864 1.00 33.19 1068 SER A C 1
ATOM 8686 O O . SER A 1 1068 ? 43.768 -31.512 -0.458 1.00 33.19 1068 SER A O 1
ATOM 8688 N N . ALA A 1 1069 ? 41.906 -30.327 -1.001 1.00 31.89 1069 ALA A N 1
ATOM 8689 C CA . ALA A 1 1069 ? 40.850 -31.344 -0.921 1.00 31.89 1069 ALA A CA 1
ATOM 8690 C C . ALA A 1 1069 ? 40.186 -31.608 0.445 1.00 31.89 1069 ALA A C 1
ATOM 8692 O O . ALA A 1 1069 ? 40.392 -32.653 1.046 1.00 31.89 1069 ALA A O 1
ATOM 8693 N N . GLU A 1 1070 ? 39.232 -30.744 0.807 1.00 26.61 1070 GLU A N 1
ATOM 8694 C CA . GLU A 1 1070 ? 37.941 -31.182 1.364 1.00 26.61 1070 GLU A CA 1
ATOM 8695 C C . GLU A 1 1070 ? 36.816 -30.422 0.636 1.00 26.61 1070 GLU A C 1
ATOM 8697 O O . GLU A 1 1070 ? 36.386 -29.341 1.029 1.00 26.61 1070 GLU A O 1
ATOM 8702 N N . ASP A 1 1071 ? 36.426 -30.977 -0.514 1.00 24.75 1071 ASP A N 1
ATOM 8703 C CA . ASP A 1 1071 ? 35.236 -30.622 -1.290 1.00 24.75 1071 ASP A CA 1
ATOM 8704 C C . ASP A 1 1071 ? 34.128 -31.601 -0.876 1.00 24.75 1071 ASP A C 1
ATOM 8706 O O . ASP A 1 1071 ? 34.080 -32.746 -1.339 1.00 24.75 1071 ASP A O 1
ATOM 8710 N N . ASP A 1 1072 ? 33.296 -31.187 0.082 1.00 25.05 1072 ASP A N 1
ATOM 8711 C CA . ASP A 1 1072 ? 32.170 -31.981 0.578 1.00 25.05 1072 ASP A CA 1
ATOM 8712 C C . ASP A 1 1072 ? 31.006 -31.851 -0.422 1.00 25.05 1072 ASP A C 1
ATOM 8714 O O . ASP A 1 1072 ? 30.132 -30.982 -0.349 1.00 25.05 1072 ASP A O 1
ATOM 8718 N N . SER A 1 1073 ? 31.085 -32.699 -1.446 1.00 25.72 1073 SER A N 1
ATOM 8719 C CA . SER A 1 1073 ? 30.140 -32.819 -2.550 1.00 25.72 1073 SER A CA 1
ATOM 8720 C C . SER A 1 1073 ? 28.955 -33.697 -2.145 1.00 25.72 1073 SER A C 1
ATOM 8722 O O . SER A 1 1073 ? 28.962 -34.922 -2.283 1.00 25.72 1073 SER A O 1
ATOM 8724 N N . ASP A 1 1074 ? 27.889 -33.047 -1.678 1.00 26.22 1074 ASP A N 1
ATOM 8725 C CA . ASP A 1 1074 ? 26.573 -33.671 -1.573 1.00 26.22 1074 ASP A CA 1
ATOM 8726 C C . ASP A 1 1074 ? 25.994 -33.903 -2.981 1.00 26.22 1074 ASP A C 1
ATOM 8728 O O . ASP A 1 1074 ? 25.648 -32.981 -3.725 1.00 26.22 1074 ASP A O 1
ATOM 8732 N N . TYR A 1 1075 ? 25.923 -35.190 -3.315 1.00 26.69 1075 TYR A N 1
ATOM 8733 C CA . TYR A 1 1075 ? 25.379 -35.800 -4.520 1.00 26.69 1075 TYR A CA 1
ATOM 8734 C C . TYR A 1 1075 ? 23.929 -35.355 -4.813 1.00 26.69 1075 TYR A C 1
ATOM 8736 O O . TYR A 1 1075 ? 22.986 -35.849 -4.191 1.00 26.69 1075 TYR A O 1
ATOM 8744 N N . ASP A 1 1076 ? 23.730 -34.521 -5.840 1.00 26.28 1076 ASP A N 1
ATOM 8745 C CA . ASP A 1 1076 ? 22.480 -34.474 -6.618 1.00 26.28 1076 ASP A CA 1
ATOM 8746 C C . ASP A 1 1076 ? 22.706 -35.247 -7.929 1.00 26.28 1076 ASP A C 1
ATOM 8748 O O . ASP A 1 1076 ? 23.213 -34.736 -8.925 1.00 26.28 1076 ASP A O 1
ATOM 8752 N N . ASP A 1 1077 ? 22.395 -36.542 -7.877 1.00 27.02 1077 ASP A N 1
ATOM 8753 C CA . ASP A 1 1077 ? 22.394 -37.474 -9.004 1.00 27.02 1077 ASP A CA 1
ATOM 8754 C C . ASP A 1 1077 ? 21.178 -37.197 -9.898 1.00 27.02 1077 ASP A C 1
ATOM 8756 O O . ASP A 1 1077 ? 20.076 -37.671 -9.604 1.00 27.02 1077 ASP A O 1
ATOM 8760 N N . SER A 1 1078 ? 21.354 -36.411 -10.968 1.00 33.22 1078 SER A N 1
ATOM 8761 C CA . SER A 1 1078 ? 20.492 -36.423 -12.165 1.00 33.22 1078 SER A CA 1
ATOM 8762 C C . SER A 1 1078 ? 21.102 -35.656 -13.350 1.00 33.22 1078 SER A C 1
ATOM 8764 O O . SER A 1 1078 ? 20.443 -34.763 -13.864 1.00 33.22 1078 SER A O 1
ATOM 8766 N N . GLU A 1 1079 ? 22.284 -36.039 -13.841 1.00 27.14 1079 GLU A N 1
ATOM 8767 C CA . GLU A 1 1079 ? 22.636 -35.896 -15.270 1.00 27.14 1079 GLU A CA 1
ATOM 8768 C C . GLU A 1 1079 ? 23.470 -37.111 -15.720 1.00 27.14 1079 GLU A C 1
ATOM 8770 O O . GLU A 1 1079 ? 24.674 -37.192 -15.501 1.00 27.14 1079 GLU A O 1
ATOM 8775 N N . GLU A 1 1080 ? 22.804 -38.100 -16.329 1.00 26.80 1080 GLU A N 1
ATOM 8776 C CA . GLU A 1 1080 ? 23.473 -39.111 -17.155 1.00 26.80 1080 GLU A CA 1
ATOM 8777 C C . GLU A 1 1080 ? 23.847 -38.451 -18.493 1.00 26.80 1080 GLU A C 1
ATOM 8779 O O . GLU A 1 1080 ? 23.011 -38.313 -19.390 1.00 26.80 1080 GLU A O 1
ATOM 8784 N N . GLU A 1 1081 ? 25.116 -38.063 -18.626 1.00 28.11 1081 GLU A N 1
ATOM 8785 C CA . GLU A 1 1081 ? 25.790 -37.934 -19.916 1.00 28.11 1081 GLU A CA 1
ATOM 8786 C C . GLU A 1 1081 ? 25.978 -39.330 -20.525 1.00 28.11 1081 GLU A C 1
ATOM 8788 O O . GLU A 1 1081 ? 26.675 -40.197 -19.994 1.00 28.11 1081 GLU A O 1
ATOM 8793 N N . SER A 1 1082 ? 25.360 -39.553 -21.681 1.00 27.73 1082 SER A N 1
ATOM 8794 C CA . SER A 1 1082 ? 25.661 -40.684 -22.548 1.00 27.73 1082 SER A CA 1
ATOM 8795 C C . SER A 1 1082 ? 26.885 -40.360 -23.410 1.00 27.73 1082 SER A C 1
ATOM 8797 O O . SER A 1 1082 ? 26.758 -39.685 -24.432 1.00 27.73 1082 SER A O 1
ATOM 8799 N N . LEU A 1 1083 ? 28.054 -40.876 -23.031 1.00 26.97 1083 LEU A N 1
ATOM 8800 C CA . LEU A 1 1083 ? 29.215 -40.987 -23.915 1.00 26.97 1083 LEU A CA 1
ATOM 8801 C C . LEU A 1 1083 ? 29.157 -42.320 -24.672 1.00 26.97 1083 LEU A C 1
ATOM 8803 O O . LEU A 1 1083 ? 29.282 -43.392 -24.082 1.00 26.97 1083 LEU A O 1
ATOM 8807 N N . ALA A 1 1084 ? 28.996 -42.241 -25.991 1.00 30.31 1084 ALA A N 1
ATOM 8808 C CA . ALA A 1 1084 ? 29.362 -43.303 -26.918 1.00 30.31 1084 ALA A CA 1
ATOM 8809 C C . ALA A 1 1084 ? 30.446 -42.754 -27.851 1.00 30.31 1084 ALA A C 1
ATOM 8811 O O . ALA A 1 1084 ? 30.194 -41.847 -28.643 1.00 30.31 1084 ALA A O 1
ATOM 8812 N N . THR A 1 1085 ? 31.653 -43.294 -27.712 1.00 26.47 1085 THR A N 1
ATOM 8813 C CA . THR A 1 1085 ? 32.789 -43.110 -28.614 1.00 26.47 1085 THR A CA 1
ATOM 8814 C C . THR A 1 1085 ? 32.743 -44.126 -29.762 1.00 26.47 1085 THR A C 1
ATOM 8816 O O . THR A 1 1085 ? 32.413 -45.290 -29.557 1.00 26.47 1085 THR A O 1
ATOM 8819 N N . GLU A 1 1086 ? 33.070 -43.619 -30.953 1.00 28.98 1086 GLU A N 1
ATOM 8820 C CA . GLU A 1 1086 ? 33.743 -44.224 -32.119 1.00 28.98 1086 GLU A CA 1
ATOM 8821 C C . GLU A 1 1086 ? 33.500 -45.699 -32.512 1.00 28.98 1086 GLU A C 1
ATOM 8823 O O . GLU A 1 1086 ? 33.880 -46.624 -31.801 1.00 28.98 1086 GLU A O 1
ATOM 8828 N N . SER A 1 1087 ? 33.028 -45.909 -33.753 1.00 24.95 1087 SER A N 1
ATOM 8829 C CA . SER A 1 1087 ? 33.728 -46.730 -34.767 1.00 24.95 1087 SER A CA 1
ATOM 8830 C C . SER A 1 1087 ? 33.032 -46.645 -36.142 1.00 24.95 1087 SER A C 1
ATOM 8832 O O . SER A 1 1087 ? 31.857 -46.978 -36.281 1.00 24.95 1087 SER A O 1
ATOM 8834 N N . ASP A 1 1088 ? 33.819 -46.160 -37.110 1.00 27.39 1088 ASP A N 1
ATOM 8835 C CA . ASP A 1 1088 ? 33.962 -46.521 -38.530 1.00 27.39 1088 ASP A CA 1
ATOM 8836 C C . ASP A 1 1088 ? 32.765 -46.650 -39.493 1.00 27.39 1088 ASP A C 1
ATOM 8838 O O . ASP A 1 1088 ? 31.900 -47.513 -39.359 1.00 27.39 1088 ASP A O 1
ATOM 8842 N N . GLY A 1 1089 ? 32.888 -45.936 -40.625 1.00 26.14 1089 GLY A N 1
ATOM 8843 C CA . GLY A 1 1089 ? 32.708 -46.575 -41.936 1.00 26.14 1089 GLY A CA 1
ATOM 8844 C C . GLY A 1 1089 ? 31.846 -45.860 -42.983 1.00 26.14 1089 GLY A C 1
ATOM 8845 O O . GLY A 1 1089 ? 30.667 -46.159 -43.105 1.00 26.14 1089 GLY A O 1
ATOM 8846 N N . GLU A 1 1090 ? 32.522 -45.068 -43.826 1.00 28.81 1090 GLU A N 1
ATOM 8847 C CA . GLU A 1 1090 ? 32.291 -44.882 -45.276 1.00 28.81 1090 GLU A CA 1
ATOM 8848 C C . GLU A 1 1090 ? 31.149 -43.978 -45.794 1.00 28.81 1090 GLU A C 1
ATOM 8850 O O . GLU A 1 1090 ? 29.963 -44.218 -45.579 1.00 28.81 1090 GLU A O 1
ATOM 8855 N N . GLY A 1 1091 ? 31.540 -43.003 -46.632 1.00 26.09 1091 GLY A N 1
ATOM 8856 C CA . GLY A 1 1091 ? 30.662 -42.372 -47.624 1.00 26.09 1091 GLY A CA 1
ATOM 8857 C C . GLY A 1 1091 ? 30.948 -40.899 -47.930 1.00 26.09 1091 GLY A C 1
ATOM 8858 O O . GLY A 1 1091 ? 30.141 -40.047 -47.579 1.00 26.09 1091 GLY A O 1
ATOM 8859 N N . GLU A 1 1092 ? 32.073 -40.616 -48.592 1.00 28.94 1092 GLU A N 1
ATOM 8860 C CA . GLU A 1 1092 ? 32.399 -39.348 -49.272 1.00 28.94 1092 GLU A CA 1
ATOM 8861 C C . GLU A 1 1092 ? 31.209 -38.775 -50.069 1.00 28.94 1092 GLU A C 1
ATOM 8863 O O . GLU A 1 1092 ? 30.572 -39.541 -50.788 1.00 28.94 1092 GLU A O 1
ATOM 8868 N N . VAL A 1 1093 ? 30.961 -37.454 -50.008 1.00 28.47 1093 VAL A N 1
ATOM 8869 C CA . VAL A 1 1093 ? 31.160 -36.525 -51.149 1.00 28.47 1093 VAL A CA 1
ATOM 8870 C C . VAL A 1 1093 ? 31.284 -35.084 -50.622 1.00 28.47 1093 VAL A C 1
ATOM 8872 O O . VAL A 1 1093 ? 30.377 -34.577 -49.962 1.00 28.47 1093 VAL A O 1
ATOM 8875 N N . GLU A 1 1094 ? 32.406 -34.434 -50.927 1.00 26.62 1094 GLU A N 1
ATOM 8876 C CA . GLU A 1 1094 ? 32.585 -32.979 -50.868 1.00 26.62 1094 GLU A CA 1
ATOM 8877 C C . GLU A 1 1094 ? 31.797 -32.300 -52.001 1.00 26.62 1094 GLU A C 1
ATOM 8879 O O . GLU A 1 1094 ? 31.832 -32.766 -53.138 1.00 26.62 1094 GLU A O 1
ATOM 8884 N N . GLU A 1 1095 ? 31.166 -31.160 -51.722 1.00 25.83 1095 GLU A N 1
ATOM 8885 C CA . GLU A 1 1095 ? 31.023 -30.086 -52.710 1.00 25.83 1095 GLU A CA 1
ATOM 8886 C C . GLU A 1 1095 ? 31.080 -28.741 -51.971 1.00 25.83 1095 GLU A C 1
ATOM 8888 O O . GLU A 1 1095 ? 30.148 -28.344 -51.267 1.00 25.83 1095 GLU A O 1
ATOM 8893 N N . ASP A 1 1096 ? 32.226 -28.073 -52.104 1.00 28.97 1096 ASP A N 1
ATOM 8894 C CA . ASP A 1 1096 ? 32.429 -26.668 -51.767 1.00 28.97 1096 ASP A CA 1
ATOM 8895 C C . ASP A 1 1096 ? 31.474 -25.777 -52.576 1.00 28.97 1096 ASP A C 1
ATOM 8897 O O . ASP A 1 1096 ? 31.388 -25.884 -53.800 1.00 28.97 1096 ASP A O 1
ATOM 8901 N N . SER A 1 1097 ? 30.832 -24.819 -51.908 1.00 27.77 1097 SER A N 1
ATOM 8902 C CA . SER A 1 1097 ? 30.429 -23.564 -52.546 1.00 27.77 1097 SER A CA 1
ATOM 8903 C C . SER A 1 1097 ? 30.461 -22.446 -51.513 1.00 27.77 1097 SER A C 1
ATOM 8905 O O . SER A 1 1097 ? 29.592 -22.333 -50.649 1.00 27.77 1097 SER A O 1
ATOM 8907 N N . GLU A 1 1098 ? 31.482 -21.606 -51.637 1.00 37.50 1098 GLU A N 1
ATOM 8908 C CA . GLU A 1 1098 ? 31.423 -20.193 -51.283 1.00 37.50 1098 GLU A CA 1
ATOM 8909 C C . GLU A 1 1098 ? 30.131 -19.596 -51.869 1.00 37.50 1098 GLU A C 1
ATOM 8911 O O . GLU A 1 1098 ? 29.821 -19.854 -53.033 1.00 37.50 1098 GLU A O 1
ATOM 8916 N N . ASP A 1 1099 ? 29.368 -18.818 -51.096 1.00 33.25 1099 ASP A N 1
ATOM 8917 C CA . ASP A 1 1099 ? 28.470 -17.839 -51.709 1.00 33.25 1099 ASP A CA 1
ATOM 8918 C C . ASP A 1 1099 ? 28.193 -16.649 -50.785 1.00 33.25 1099 ASP A C 1
ATOM 8920 O O . ASP A 1 1099 ? 27.856 -16.768 -49.602 1.00 33.25 1099 ASP A O 1
ATOM 8924 N N . GLU A 1 1100 ? 28.409 -15.480 -51.370 1.00 38.53 1100 GLU A N 1
ATOM 8925 C CA . GLU A 1 1100 ? 28.341 -14.153 -50.788 1.00 38.53 1100 GLU A CA 1
ATOM 8926 C C . GLU A 1 1100 ? 26.902 -13.802 -50.372 1.00 38.53 1100 GLU A C 1
ATOM 8928 O O . GLU A 1 1100 ? 25.916 -14.167 -51.014 1.00 38.53 1100 GLU A O 1
ATOM 8933 N N . GLY A 1 1101 ? 26.758 -13.058 -49.274 1.00 40.06 1101 GLY A N 1
ATOM 8934 C CA . GLY A 1 1101 ? 25.456 -12.606 -48.788 1.00 40.06 1101 GLY A CA 1
ATOM 8935 C C . GLY A 1 1101 ? 24.725 -11.728 -49.811 1.00 40.06 1101 GLY A C 1
ATOM 8936 O O . GLY A 1 1101 ? 25.215 -10.668 -50.198 1.00 40.06 1101 GLY A O 1
ATOM 8937 N N . LEU A 1 1102 ? 23.524 -12.156 -50.206 1.00 48.91 1102 LEU A N 1
ATOM 8938 C CA . LEU A 1 1102 ? 22.624 -11.434 -51.114 1.00 48.91 1102 LEU A CA 1
ATOM 8939 C C . LEU A 1 1102 ? 22.252 -10.049 -50.555 1.00 48.91 1102 LEU A C 1
ATOM 8941 O O . LEU A 1 1102 ? 22.054 -9.874 -49.348 1.00 48.91 1102 LEU A O 1
ATOM 8945 N N . SER A 1 1103 ? 22.116 -9.060 -51.442 1.00 57.28 1103 SER A N 1
ATOM 8946 C CA . SER A 1 1103 ? 21.798 -7.682 -51.054 1.00 57.28 1103 SER A CA 1
ATOM 8947 C C . SER A 1 1103 ? 20.309 -7.495 -50.725 1.00 57.28 1103 SER A C 1
ATOM 8949 O O . SER A 1 1103 ? 19.434 -8.231 -51.188 1.00 57.28 1103 SER A O 1
ATOM 8951 N N . TRP A 1 1104 ? 20.017 -6.474 -49.916 1.00 54.25 1104 TRP A N 1
ATOM 8952 C CA . TRP A 1 1104 ? 18.685 -6.157 -49.388 1.00 54.25 1104 TRP A CA 1
ATOM 8953 C C . TRP A 1 1104 ? 17.585 -6.022 -50.456 1.00 54.25 1104 TRP A C 1
ATOM 8955 O O . TRP A 1 1104 ? 16.425 -6.332 -50.171 1.00 54.25 1104 TRP A O 1
ATOM 8965 N N . ASP A 1 1105 ? 17.939 -5.651 -51.687 1.00 63.03 1105 ASP A N 1
ATOM 8966 C CA . ASP A 1 1105 ? 16.982 -5.488 -52.785 1.00 63.03 1105 ASP A CA 1
ATOM 8967 C C . ASP A 1 1105 ? 16.384 -6.835 -53.253 1.00 63.03 1105 ASP A C 1
ATOM 8969 O O . ASP A 1 1105 ? 15.200 -6.907 -53.596 1.00 63.03 1105 ASP A O 1
ATOM 8973 N N . GLU A 1 1106 ? 17.138 -7.939 -53.175 1.00 63.81 1106 GLU A N 1
ATOM 8974 C CA . GLU A 1 1106 ? 16.646 -9.277 -53.551 1.00 63.81 1106 GLU A CA 1
ATOM 8975 C C . GLU A 1 1106 ? 15.736 -9.896 -52.483 1.00 63.81 1106 GLU A C 1
ATOM 8977 O O . GLU A 1 1106 ? 14.778 -10.613 -52.803 1.00 63.81 1106 GLU A O 1
ATOM 8982 N N . LEU A 1 1107 ? 15.971 -9.581 -51.206 1.00 69.00 1107 LEU A N 1
ATOM 8983 C CA . LEU A 1 1107 ? 15.085 -9.974 -50.105 1.00 69.00 1107 LEU A CA 1
ATOM 8984 C C . LEU A 1 1107 ? 13.733 -9.252 -50.188 1.00 69.00 1107 LEU A C 1
ATOM 8986 O O . LEU A 1 1107 ? 12.685 -9.866 -49.950 1.00 69.00 1107 LEU A O 1
ATOM 8990 N N . GLU A 1 1108 ? 13.727 -7.981 -50.596 1.00 67.50 1108 GLU A N 1
ATOM 8991 C CA . GLU A 1 1108 ? 12.494 -7.207 -50.744 1.00 67.50 1108 GLU A CA 1
ATOM 8992 C C . GLU A 1 1108 ? 11.641 -7.694 -51.933 1.00 67.50 1108 GLU A C 1
ATOM 8994 O O . GLU A 1 1108 ? 10.404 -7.762 -51.856 1.00 67.50 1108 GLU A O 1
ATOM 8999 N N . GLU A 1 1109 ? 12.283 -8.130 -53.020 1.00 64.94 1109 GLU A N 1
ATOM 9000 C CA . GLU A 1 1109 ? 11.587 -8.708 -54.170 1.00 64.94 1109 GLU A CA 1
ATOM 9001 C C . GLU A 1 1109 ? 10.988 -10.094 -53.851 1.00 64.94 1109 GLU A C 1
ATOM 9003 O O . GLU A 1 1109 ? 9.862 -10.412 -54.267 1.00 64.94 1109 GLU A O 1
ATOM 9008 N N . ARG A 1 1110 ? 11.672 -10.893 -53.017 1.00 65.19 1110 ARG A N 1
ATOM 9009 C CA . ARG A 1 1110 ? 11.164 -12.179 -52.499 1.00 65.19 1110 ARG A CA 1
ATOM 9010 C C . ARG A 1 1110 ? 9.964 -11.986 -51.568 1.00 65.19 1110 ARG A C 1
ATOM 9012 O O . ARG A 1 1110 ? 8.978 -12.723 -51.678 1.00 65.19 1110 ARG A O 1
ATOM 9019 N N . ALA A 1 1111 ? 9.975 -10.945 -50.734 1.00 65.38 1111 ALA A N 1
ATOM 9020 C CA . ALA A 1 1111 ? 8.836 -10.571 -49.894 1.00 65.38 1111 ALA A CA 1
ATOM 9021 C C . ALA A 1 1111 ? 7.624 -10.099 -50.727 1.00 65.38 1111 ALA A C 1
ATOM 9023 O O . ALA A 1 1111 ? 6.484 -10.507 -50.465 1.00 65.38 1111 ALA A O 1
ATOM 9024 N N . LYS A 1 1112 ? 7.853 -9.320 -51.797 1.00 64.50 1112 LYS A N 1
ATOM 9025 C CA . LYS A 1 1112 ? 6.802 -8.898 -52.745 1.00 64.50 1112 LYS A CA 1
ATOM 9026 C C . LYS A 1 1112 ? 6.204 -10.076 -53.529 1.00 64.50 1112 LYS A C 1
ATOM 9028 O O . LYS A 1 1112 ? 4.987 -10.099 -53.747 1.00 64.50 1112 LYS A O 1
ATOM 9033 N N . LYS A 1 1113 ? 7.000 -11.085 -53.913 1.00 65.44 1113 LYS A N 1
ATOM 9034 C CA . LYS A 1 1113 ? 6.493 -12.333 -54.530 1.00 65.44 1113 LYS A CA 1
ATOM 9035 C C . LYS A 1 1113 ? 5.666 -13.171 -53.548 1.00 65.44 1113 LYS A C 1
ATOM 9037 O O . LYS A 1 1113 ? 4.565 -13.587 -53.909 1.00 65.44 1113 LYS A O 1
ATOM 9042 N N . GLY A 1 1114 ? 6.100 -13.305 -52.293 1.00 62.66 1114 GLY A N 1
ATOM 9043 C CA . GLY A 1 1114 ? 5.342 -14.007 -51.247 1.00 62.66 1114 GLY A CA 1
ATOM 9044 C C . GLY A 1 1114 ? 3.992 -13.353 -50.914 1.00 62.66 1114 GLY A C 1
ATOM 9045 O O . GLY A 1 1114 ? 2.993 -14.043 -50.690 1.00 62.66 1114 GLY A O 1
ATOM 9046 N N . GLN A 1 1115 ? 3.908 -12.017 -50.958 1.00 54.75 1115 GLN A N 1
ATOM 9047 C CA . GLN A 1 1115 ? 2.632 -11.305 -50.814 1.00 54.75 1115 GLN A CA 1
ATOM 9048 C C . GLN A 1 1115 ? 1.714 -11.457 -52.040 1.00 54.75 1115 GLN A C 1
ATOM 9050 O O . GLN A 1 1115 ? 0.494 -11.559 -51.876 1.00 54.75 1115 GLN A O 1
ATOM 9055 N N . LYS A 1 1116 ? 2.265 -11.525 -53.262 1.00 56.03 1116 LYS A N 1
ATOM 9056 C CA . LYS A 1 1116 ? 1.484 -11.796 -54.485 1.00 56.03 1116 LYS A CA 1
ATOM 9057 C C . LYS A 1 1116 ? 0.939 -13.228 -54.530 1.00 56.03 1116 LYS A C 1
ATOM 9059 O O . LYS A 1 1116 ? -0.185 -13.418 -54.989 1.00 56.03 1116 LYS A O 1
ATOM 9064 N N . GLU A 1 1117 ? 1.663 -14.213 -54.003 1.00 51.22 1117 GLU A N 1
ATOM 9065 C CA . GLU A 1 1117 ? 1.163 -15.591 -53.881 1.00 51.22 1117 GLU A CA 1
ATOM 9066 C C . GLU A 1 1117 ? 0.096 -15.736 -52.786 1.00 51.22 1117 GLU A C 1
ATOM 9068 O O . GLU A 1 1117 ? -0.916 -16.404 -53.005 1.00 51.22 1117 GLU A O 1
ATOM 9073 N N . LYS A 1 1118 ? 0.234 -15.029 -51.654 1.00 51.00 1118 LYS A N 1
ATOM 9074 C CA . LYS A 1 1118 ? -0.818 -14.962 -50.620 1.00 51.00 1118 LYS A CA 1
ATOM 9075 C C . LYS A 1 1118 ? -2.091 -14.245 -51.093 1.00 51.00 1118 LYS A C 1
ATOM 9077 O O . LYS A 1 1118 ? -3.172 -14.596 -50.631 1.00 51.00 1118 LYS A O 1
ATOM 9082 N N . LYS A 1 1119 ? -1.994 -13.296 -52.035 1.00 52.59 1119 LYS A N 1
ATOM 9083 C CA . LYS A 1 1119 ? -3.153 -12.643 -52.685 1.00 52.59 1119 LYS A CA 1
ATOM 9084 C C . LYS A 1 1119 ? -3.792 -13.450 -53.824 1.00 52.59 1119 LYS A C 1
ATOM 9086 O O . LYS A 1 1119 ? -4.881 -13.088 -54.237 1.00 52.59 1119 LYS A O 1
ATOM 9091 N N . LYS A 1 1120 ? -3.142 -14.504 -54.335 1.00 49.00 1120 LYS A N 1
ATOM 9092 C CA . LYS A 1 1120 ? -3.729 -15.444 -55.316 1.00 49.00 1120 LYS A CA 1
ATOM 9093 C C . LYS A 1 1120 ? -4.361 -16.687 -54.671 1.00 49.00 1120 LYS A C 1
ATOM 9095 O O . LYS A 1 1120 ? -5.054 -17.429 -55.357 1.00 49.00 1120 LYS A O 1
ATOM 9100 N N . LYS A 1 1121 ? -4.093 -16.935 -53.382 1.00 43.19 1121 LYS A N 1
ATOM 9101 C CA . LYS A 1 1121 ? -4.686 -18.022 -52.574 1.00 43.19 1121 LYS A CA 1
ATOM 9102 C C . LYS A 1 1121 ? -5.829 -17.563 -51.648 1.00 43.19 1121 LYS A C 1
ATOM 9104 O O . LYS A 1 1121 ? -6.401 -18.395 -50.950 1.00 43.19 1121 LYS A O 1
ATOM 9109 N N . LYS A 1 1122 ? -6.151 -16.269 -51.643 1.00 39.81 1122 LYS A N 1
ATOM 9110 C CA . LYS A 1 1122 ? -7.442 -15.705 -51.217 1.00 39.81 1122 LYS A CA 1
ATOM 9111 C C . LYS A 1 1122 ? -8.186 -15.274 -52.468 1.00 39.81 1122 LYS A C 1
ATOM 9113 O O . LYS A 1 1122 ? -9.431 -15.303 -52.421 1.00 39.81 1122 LYS A O 1
#

Foldseek 3Di:
DVVVVVVVVVVVVVVVVVVVVVVVVVVVVVVVPDDDDPVVVVVVVVVVVVVVVVVVVVVVVVVVVVVVVVCVVPDDDDDDDDDDDDDLDAWPLVQLVVLLVVVLVLLCVCPPVQSVLFQKEKQAAAAAFPDPDGALSQLVCCLNTLDRQHLKMWMAGNVLAIEIEHAPVVCVNCVVNVVPPVRYHYHHDDDLCPVVLVVVLVVSVVSVGLEHEYADDPRRDHDSRVSVVVSVVVSVGHYDHCSVVCVVSSQFADPVLVLQQLLQLVLFLLLQVVQLVLVLLVCLVVVNFDFFVRSQVCSQVVVVVPVSVVCSCVPPVADPVQKGWPFWDWDDWFADDPDRDHDPDRHTHDNDFAKIKTKTWMAGSLWIWIWIFIFGEQYDLLRVLQLVVQVVLLVCLQPPPLFFFAFLLSSAVVSLVCVVPCQVVRPNRPPDPQSVFWDQFQKFWTTSDRHDPLGTSGNPRGPDTRHANGKMWGKTKGGQCQDPVRGTHMGITIFIWHQHPVRHIDTSNVPDDSDNVRRYDYDDDPDDDDDDDDDDDDDDDDDDDDDDDPDPLLVVLLVVLLSVVVSVVVDPDPPDPVVVVVVVVLVVLLVVLLVVLLVVLVVVPVVPPPPLVCVVVPLADDPVVQDQDPDPVPPDPPDDFQAWDDDLVSQWIFHHDVRHTDTGHLLQWPDWDWDADPPPLKIKIKTAGDDPPPDPCPPDDSNDHHDDPDDDDDDGMDIDIDNDPPRSVVVNVVSVVSNVVVVLVVVVCVQCPPVNHDDDFDADPDDDKQKDWQKWKPVHLDPPDTFTWMWTDGQFWIWTWTDDPHDIDIDTDGLVQFPAWAWDACDVHQKTKIKTQGPGWDDRNSDTDRIMMIMDGLDDDPPCPVCPVVPDVPPPVVVVVVVVSVVSSVVSRVSVVVSVVVCVVSHVHDHWDFDPVLWFWWAQDHDTDIWTDTSFWTWDVPDPPTDIDGLVQFSAKEWEQPDDPDQFIKIWTQGPSLVDDIGITGGTGPVCVVVVSSSCSSSSHNYFYYNHDDPSVVVSVVCSVCVPVCSVCSHVCNVRNDDPDPPPDDDDDDDDDDDDDDDPDPPDDDPPDDDPPDDDDDDDDDDDDDDDDDDDDDDDDDDPVVVVVVVVVVVVVVVVVD

Mean predicted aligned error: 21.72 Å

Secondary structure (DSSP, 8-state):
-HHHHHHHHHHHHHHHHHHHHHHHHHHHHHHTS----HHHHHHHHHHHHHHHHHHHHHHHHHHHHHHHHHHHTS--------------PPP-HHHHHHHHHHHHHHHHHTSSTTGGG-SEEEEEE-BPPSSSS--HHHHHHHHHHSS--SSEEEEEETTTEEEEEE-HHHHHHTHHHHHH-TTEEEEEP-SS-HHHHHHHHHHHHHTT-SEEEE---SS-BSHHHHHHHHHHHTT--EEEE-HHHHHHHHTB--HHHHHHHHHHHHHHHHHIIIIIIHHHHHHHHTT---BHHHHHHHHHTGGG-HHHHHHHHHHH---STTEEEEEEEEE-SS----SSS-----PBPP-SSEEEEEEEEEEETTEEEEEEEEEEES--HHHHHHHHHHHHHHHHIIIII--TT-BHHHHHHHHHHHHHHHGGG-TTTTTS-GGGTB-SEEEEE-SSSS--GGGEEETT--S-B--TTEEEEEEEEEEEEEPTTS-EEEEEEEEEEEE-TT--EEES-TTS---HHHHEE------------------------------HHHHHHHHHHHHHHHHHTT--SSTTTHHHHHHHHHHHHHHHHHHHHHHHHHHHHHT--THHHHGGGTT---GGGG-S-SSGGGS-TTPPTT--EEETTTTEEEEEETTEEEEEEGGGEEEEEEEEETTTTEEEEEEEEP-TT-----TT-S------SS------EEEEEES-HHHHHHHHHHHHHHHHHHHHHHHHHHHT-GGGPPPPP----SS---EEEEEEEES-SSTT----EEEEE-SSEEEEEEEETTEEEEEEEEGGGEEEEEEE--SSSSEEEEEEEEEEEEEETTEEEEEEEEEEE-S-----GGGGGS--TT-HHHHHHHHHHHHHHHHHHHHHHHHHHHHHHHS-PPEE---TTS-EEEBSSSS-EEEEE-SSEEEE-SSSS-EEEEGGGEEEEEEES--TT-SEEEEEEEESSTTSPPEEEEEEEGGGHHHHHHHHHHTT-EEEEESS---HHHHHHHHHH-HHHHHHTTTTHHHHS----------------------S---S-------------------------------PPPPHHHHHHHHHHHHHHHHH--

Solvent-accessible surface area (backbone atoms only — not comparable to full-atom values): 66088 Å² total; per-residue (Å²): 111,74,70,61,56,56,56,51,52,57,53,50,53,53,50,53,51,52,52,52,52,53,51,53,53,58,46,58,65,56,62,78,74,62,96,74,62,73,69,58,54,55,53,54,50,53,52,49,54,50,51,49,52,49,53,52,52,48,51,52,49,52,52,51,49,55,52,53,56,57,46,68,75,56,86,74,86,88,82,85,90,75,94,72,86,88,74,92,78,78,73,58,54,69,60,26,52,53,42,52,51,44,53,53,47,54,46,68,72,39,84,45,77,65,65,41,72,29,43,34,39,40,39,62,27,11,50,76,62,88,60,99,62,76,48,68,46,42,48,50,32,31,69,42,56,74,44,73,62,59,49,23,39,39,39,39,35,75,88,63,37,36,40,34,42,25,45,66,71,56,47,63,66,46,42,70,48,47,77,75,33,92,44,46,44,77,46,70,63,59,97,79,42,57,71,60,49,51,56,51,48,52,56,53,58,75,62,70,46,66,38,35,29,29,54,73,56,92,72,62,39,47,74,64,28,52,54,52,51,54,51,56,60,74,66,76,54,48,77,41,77,36,51,77,69,47,51,68,62,64,48,54,46,52,76,66,51,45,53,42,36,37,53,25,18,48,50,40,44,48,48,41,52,67,41,47,48,45,49,50,52,49,29,61,76,67,71,44,85,47,30,29,47,60,52,32,48,50,53,65,45,40,86,76,37,61,69,53,51,50,51,45,41,73,74,66,68,54,70,69,90,47,55,44,65,81,38,49,46,52,46,40,53,61,70,65,76,93,64,93,63,74,67,90,50,75,53,50,59,51,88,61,70,36,34,35,40,41,31,36,26,32,29,25,80,62,24,30,27,43,42,32,40,52,36,31,32,56,55,50,70,56,55,54,51,52,46,55,49,48,54,50,52,50,55,45,37,62,74,79,39,63,42,64,72,36,33,25,16,56,36,36,49,50,50,54,50,49,50,71,68,54,43,73,80,36,85,78,48,56,93,52,74,59,77,81,26,41,59,78,48,48,26,30,45,33,25,76,52,71,71,51,84,85,46,41,26,16,67,85,32,68,89,44,54,41,59,61,24,28,31,30,35,42,31,46,39,32,45,51,43,78,41,98,85,74,45,23,34,52,44,45,40,29,36,24,31,37,21,36,87,88,46,52,76,43,71,45,44,65,90,54,82,86,53,65,85,81,36,54,44,77,76,82,81,74,81,77,89,74,90,81,91,80,91,81,90,78,86,80,87,79,86,90,79,86,90,82,79,95,55,77,62,60,62,53,40,58,51,52,52,53,58,57,51,66,56,50,85,69,59,91,83,72,70,76,72,62,53,56,58,49,50,52,51,52,50,53,53,44,52,54,43,46,53,53,48,51,52,50,53,50,54,57,57,72,69,61,66,68,61,77,75,48,62,81,58,74,65,50,53,58,75,79,80,61,67,56,71,97,52,82,84,76,54,74,88,84,67,62,76,73,51,76,46,75,42,80,91,48,50,23,38,30,42,51,59,95,64,42,72,47,78,40,38,46,84,49,50,66,50,76,50,75,46,80,45,91,90,70,73,35,32,37,39,40,38,32,33,63,47,91,88,72,67,75,88,62,88,83,66,94,70,49,75,48,88,72,95,67,96,76,92,74,68,54,65,50,79,49,77,41,74,57,57,68,62,54,53,50,49,53,53,53,51,55,51,48,44,50,52,53,55,50,54,49,54,54,49,63,58,62,33,79,93,63,66,76,80,80,78,52,74,71,85,82,72,88,81,52,70,47,70,70,27,35,53,42,69,51,61,50,88,96,53,94,57,61,20,35,42,35,62,39,77,53,26,38,39,36,42,36,71,56,99,89,48,75,49,74,50,79,46,48,58,88,43,48,70,45,36,38,67,44,66,46,77,96,50,52,45,30,40,40,37,37,37,37,75,58,64,44,77,46,61,91,45,79,37,43,57,44,34,40,32,36,78,60,62,79,84,77,82,61,75,80,53,70,85,67,71,56,94,83,42,68,65,62,55,50,50,53,50,50,46,52,51,50,36,53,52,50,42,50,54,52,51,54,51,52,51,54,46,42,74,73,35,98,59,69,66,57,60,67,41,79,86,68,39,45,55,24,26,67,78,89,54,80,40,72,36,35,29,36,89,59,34,43,34,34,75,88,56,84,81,59,48,75,42,54,57,88,50,52,52,38,38,39,37,24,36,61,51,98,85,55,66,40,28,30,42,35,40,37,45,69,54,65,87,55,81,67,50,54,32,36,66,24,47,52,88,49,48,65,60,48,54,54,48,36,53,59,74,72,40,42,72,37,70,33,66,59,86,76,66,59,78,57,53,40,51,52,41,72,73,39,51,68,61,37,57,70,50,56,40,70,52,61,76,48,48,84,75,91,71,84,78,87,71,91,82,85,88,81,91,79,89,79,90,72,84,83,71,98,77,79,88,75,86,89,79,88,77,81,83,80,90,80,78,87,79,84,86,82,82,87,83,89,86,90,81,91,80,91,79,90,73,89,77,80,85,79,58,73,70,62,56,52,52,51,52,53,49,54,52,52,52,57,62,71,77,105